Protein AF-A0A3R7DTC5-F1 (afdb_monomer)

Solvent-accessible surface area (backbone atoms only — not comparable to full-atom values): 69386 Å² total; per-residue (Å²): 139,79,88,81,91,85,79,89,81,90,86,86,85,87,88,83,91,89,84,90,90,90,86,90,80,89,80,86,81,85,81,76,82,82,76,81,86,62,95,72,78,66,79,70,75,67,64,86,75,53,85,58,70,93,51,91,35,49,44,54,34,34,12,51,50,66,61,60,55,79,61,38,68,46,103,84,70,36,45,32,44,89,49,87,47,45,91,65,42,74,73,43,44,58,36,17,32,43,38,46,56,29,37,50,45,61,59,90,62,45,85,27,28,28,76,92,40,60,33,28,39,44,34,43,42,37,35,37,39,23,61,40,30,59,63,45,42,90,86,43,53,39,36,23,44,37,40,38,40,35,47,31,38,22,36,62,86,79,72,36,78,41,64,26,38,47,70,60,18,32,42,75,50,74,27,18,63,46,92,97,50,68,16,52,53,22,44,52,69,62,75,85,32,42,77,45,65,73,54,64,71,38,34,34,33,35,61,40,44,36,31,82,48,55,83,82,33,28,32,31,68,7,34,39,26,41,34,45,33,36,26,23,42,67,71,23,47,41,55,56,54,40,33,33,42,28,34,54,44,77,46,69,43,93,88,80,68,49,67,27,39,35,33,37,38,27,29,28,30,28,80,59,65,48,83,70,39,84,44,54,37,17,49,39,76,78,70,48,82,69,40,32,70,38,60,22,19,28,33,82,83,63,50,33,26,74,60,74,36,78,94,70,60,17,32,40,35,35,25,34,73,53,59,58,88,94,61,80,30,41,29,39,34,40,35,38,55,50,38,39,46,40,72,53,30,22,38,12,31,48,38,35,21,32,26,18,35,24,28,26,83,85,65,75,77,80,89,33,13,47,24,42,36,35,43,32,38,35,33,64,42,35,55,33,95,53,82,49,69,44,66,33,57,57,87,53,72,87,34,37,31,53,25,51,34,71,70,39,69,56,76,48,54,68,54,45,63,38,65,33,30,33,36,62,36,55,40,74,84,80,86,73,88,81,93,64,80,87,59,71,90,77,78,80,91,87,73,95,89,69,91,86,82,88,79,86,80,86,63,71,71,78,54,89,55,55,72,72,52,64,72,61,71,68,66,83,98,57,99,71,61,85,62,50,68,54,49,64,76,51,69,75,71,90,77,90,81,86,82,56,70,75,67,26,51,44,72,73,39,72,44,66,62,37,25,40,71,49,72,54,65,53,60,43,25,52,32,30,37,48,63,27,79,36,71,51,72,54,94,88,44,67,54,39,58,52,54,70,41,77,36,65,37,45,39,32,27,33,55,36,35,33,41,26,30,36,54,60,72,63,90,76,59,94,66,84,88,67,74,93,58,26,58,29,39,42,34,39,48,35,27,13,66,74,19,55,90,66,38,76,65,87,51,97,55,25,59,30,35,34,40,44,39,62,50,74,37,61,36,102,84,71,81,47,76,71,44,20,66,53,68,33,64,51,28,63,50,93,76,97,62,63,29,31,38,56,28,30,16,58,54,65,44,60,41,73,89,40,55,48,92,44,53,30,40,64,48,94,49,83,50,47,91,58,33,76,45,34,44,60,36,18,32,43,36,49,48,27,36,48,53,56,68,85,85,45,91,81,78,70,55,83,53,83,99,69,70,63,48,69,29,38,39,36,42,44,36,39,34,37,31,56,35,40,26,54,79,42,93,85,49,56,39,40,23,44,38,38,35,44,33,48,31,35,19,31,63,87,82,62,40,78,36,68,40,43,47,72,63,36,66,48,78,53,61,31,25,58,53,92,85,51,63,81,80,56,57,15,48,57,20,46,58,64,96,43,55,47,56,78,53,77,44,40,36,30,32,63,37,47,37,28,81,49,74,65,43,23,31,34,26,71,12,37,39,24,44,32,44,46,28,43,31,43,64,70,36,49,44,58,54,51,38,32,28,40,30,35,68,33,57,49,100,68,70,19,42,25,24,32,32,31,31,33,25,32,74,67,71,40,78,45,24,79,67,43,66,32,33,42,91,90,40,30,52,37,52,28,18,27,32,89,66,45,52,73,43,76,59,79,35,100,89,58,23,37,41,35,40,26,40,76,50,64,44,84,92,77,27,56,32,36,32,36,35,41,35,38,56,49,40,48,55,40,71,52,29,20,42,15,35,50,40,33,28,27,26,20,36,24,28,18,84,87,35,75,79,80,83,40,12,45,23,43,34,34,43,28,39,34,30,65,44,34,62,41,91,60,46,72,46,58,72,67,84,64,97,70,93,67,86,91,67,92,74,79,68,53,38,36,54,23,50,33,70,71,40,63,57,70,48,50,62,53,47,60,35,74,34,29,35,33,58,33,51,39,78,78,70,98,80,68,56,72,79,77,31,52,46,77,74,40,68,48,61,60,36,29,37,73,49,72,49,70,48,68,38,24,56,34,29,43,54,66,34,78,38,69,51,79,53,90,91,55,81,74,48,70,44,71,41,69,44,53,43,46,28,36,61,37,35,33,38,29,33,36,55,70,43,52,68,89,49,45,36,81,91,77,75,42,67,77,49,98,72,65,66,32,30,39,37,33,39,51,34,31,11,64,73,10,61,98,62,29,66,46,41,25,81,85,82,70,37,15,38,32,39,33,60,45,47,35,74,50,47,65,33,64,42,26,26,65,59,92,62,76,80,72,74,74,91,72,69,57,34,47,47,45,76,50,63,39,74,79,65,79,38,57,37,65,49,72,38,37,42,37,39,37,42,49,64,95,65,67,48,24,51,30,39,40,36,61,65,78,82,63,84,63,48,75,49,72,33,73,47,73,87,36,73,43,68,57,73,49,65,53,43,62,51,45,77,36,49,30,44,36,37,33,26,32,90,88,67,42,63,14,60,41,79,49,76,46,39,26,78,29,70,50,85,78,87,59,80,66,103,56,96,89,66,85,108

Radius of gyration: 41.51 Å; Cα contacts (8 Å, |Δi|>4): 3197; chains: 1; bounding box: 117×91×144 Å

Structure (mmCIF, N/CA/C/O backbone):
data_AF-A0A3R7DTC5-F1
#
_entry.id   AF-A0A3R7DTC5-F1
#
loop_
_atom_site.group_PDB
_atom_site.id
_atom_site.type_symbol
_atom_site.label_atom_id
_atom_site.label_alt_id
_atom_site.label_comp_id
_atom_site.label_asym_id
_atom_site.label_entity_id
_atom_site.label_seq_id
_atom_site.pdbx_PDB_ins_code
_atom_site.Cartn_x
_atom_site.Cartn_y
_atom_site.Cartn_z
_atom_site.occupancy
_atom_site.B_iso_or_equiv
_atom_site.auth_seq_id
_atom_site.auth_comp_id
_atom_site.auth_asym_id
_atom_site.auth_atom_id
_atom_site.pdbx_PDB_model_num
ATOM 1 N N . MET A 1 1 ? 25.782 -0.969 51.404 1.00 29.77 1 MET A N 1
ATOM 2 C CA . MET A 1 1 ? 27.247 -1.085 51.603 1.00 29.77 1 MET A CA 1
ATOM 3 C C . MET A 1 1 ? 27.477 -1.418 53.077 1.00 29.77 1 MET A C 1
ATOM 5 O O . MET A 1 1 ? 26.954 -0.683 53.897 1.00 29.77 1 MET A O 1
ATOM 9 N N . ASN A 1 2 ? 28.115 -2.518 53.499 1.00 29.94 2 ASN A N 1
ATOM 10 C CA . ASN A 1 2 ? 29.012 -3.443 52.787 1.00 29.94 2 ASN A CA 1
ATOM 11 C C . ASN A 1 2 ? 28.912 -4.900 53.284 1.00 29.94 2 ASN A C 1
ATOM 13 O O . ASN A 1 2 ? 28.734 -5.113 54.476 1.00 29.94 2 ASN A O 1
ATOM 17 N N . ASN A 1 3 ? 29.208 -5.846 52.375 1.00 30.02 3 ASN A N 1
ATOM 18 C CA . ASN A 1 3 ? 29.629 -7.246 52.596 1.00 30.02 3 ASN A CA 1
ATOM 19 C C . ASN A 1 3 ? 28.631 -8.176 53.339 1.00 30.02 3 ASN A C 1
ATOM 21 O O . ASN A 1 3 ? 28.169 -7.879 54.428 1.00 30.02 3 ASN A O 1
ATOM 25 N N . ARG A 1 4 ? 28.331 -9.390 52.856 1.00 26.34 4 ARG A N 1
ATOM 26 C CA . ARG A 1 4 ? 29.277 -10.432 52.407 1.00 26.34 4 ARG A CA 1
ATOM 27 C C . ARG A 1 4 ? 28.646 -11.432 51.425 1.00 26.34 4 ARG A C 1
ATOM 29 O O . ARG A 1 4 ? 27.479 -11.777 51.562 1.00 26.34 4 ARG A O 1
ATOM 36 N N . LYS A 1 5 ? 29.477 -12.007 50.546 1.00 28.62 5 LYS A N 1
ATOM 37 C CA . LYS A 1 5 ? 29.249 -13.351 49.981 1.00 28.62 5 LYS A CA 1
ATOM 38 C C . LYS A 1 5 ? 29.572 -14.410 51.047 1.00 28.62 5 LYS A C 1
ATOM 40 O O . LYS A 1 5 ? 30.544 -14.247 51.784 1.00 28.62 5 LYS A O 1
ATOM 45 N N . GLY A 1 6 ? 28.809 -15.499 51.091 1.00 25.34 6 GLY A N 1
ATOM 46 C CA . GLY A 1 6 ? 29.070 -16.678 51.924 1.00 25.34 6 GLY A CA 1
ATOM 47 C C . GLY A 1 6 ? 28.257 -17.857 51.394 1.00 25.34 6 GLY A C 1
ATOM 48 O O . GLY A 1 6 ? 27.047 -17.734 51.245 1.00 25.34 6 GLY A O 1
ATOM 49 N N . ILE A 1 7 ? 28.926 -18.950 51.033 1.00 26.97 7 ILE A N 1
ATOM 50 C CA . ILE A 1 7 ? 28.382 -20.045 50.217 1.00 26.97 7 ILE A CA 1
ATOM 51 C C . ILE A 1 7 ? 28.551 -21.387 50.954 1.00 26.97 7 ILE A C 1
ATOM 53 O O . ILE A 1 7 ? 29.607 -21.621 51.534 1.00 26.97 7 ILE A O 1
ATOM 57 N N . ILE A 1 8 ? 27.532 -22.254 50.833 1.00 25.61 8 ILE A N 1
ATOM 58 C CA . ILE A 1 8 ? 27.492 -23.706 51.145 1.00 25.61 8 ILE A CA 1
ATOM 59 C C . ILE A 1 8 ? 27.592 -24.144 52.624 1.00 25.61 8 ILE A C 1
ATOM 61 O O . ILE A 1 8 ? 28.495 -23.761 53.359 1.00 25.61 8 ILE A O 1
ATOM 65 N N . GLY A 1 9 ? 26.716 -25.092 53.001 1.00 22.59 9 GLY A N 1
ATOM 66 C CA . GLY A 1 9 ? 26.954 -26.022 54.117 1.00 22.59 9 GLY A CA 1
ATOM 67 C C . GLY A 1 9 ? 25.692 -26.620 54.760 1.00 22.59 9 GLY A C 1
ATOM 68 O O . GLY A 1 9 ? 25.194 -26.072 55.735 1.00 22.59 9 GLY A O 1
ATOM 69 N N . LEU A 1 10 ? 25.196 -27.759 54.253 1.00 26.41 10 LEU A N 1
ATOM 70 C CA . LEU A 1 10 ? 24.155 -28.580 54.909 1.00 26.41 10 LEU A CA 1
ATOM 71 C C . LEU A 1 10 ? 24.571 -29.024 56.329 1.00 26.41 10 LEU A C 1
ATOM 73 O O . LEU A 1 10 ? 25.749 -29.308 56.541 1.00 26.41 10 LEU A O 1
ATOM 77 N N . THR A 1 11 ? 23.602 -29.271 57.230 1.00 22.86 11 THR A N 1
ATOM 78 C CA . THR A 1 11 ? 23.302 -30.622 57.794 1.00 22.86 11 THR A CA 1
ATOM 79 C C . THR A 1 11 ? 22.062 -30.618 58.719 1.00 22.86 11 THR A C 1
ATOM 81 O O . THR A 1 11 ? 21.687 -29.605 59.299 1.00 22.86 11 THR A O 1
ATOM 84 N N . LEU A 1 12 ? 21.413 -31.785 58.791 1.00 24.28 12 LEU A N 1
ATOM 85 C CA . LEU A 1 12 ? 20.162 -32.163 59.462 1.00 24.28 12 LEU A CA 1
ATOM 86 C C . LEU A 1 12 ? 20.147 -32.196 61.019 1.00 24.28 12 LEU A C 1
ATOM 88 O O . LEU A 1 12 ? 21.076 -32.701 61.640 1.00 24.28 12 LEU A O 1
ATOM 92 N N . ALA A 1 13 ? 18.944 -31.917 61.557 1.00 24.56 13 ALA A N 1
ATOM 93 C CA . ALA A 1 13 ? 18.177 -32.697 62.563 1.00 24.56 13 ALA A CA 1
ATOM 94 C C . ALA A 1 13 ? 18.458 -32.643 64.094 1.00 24.56 13 ALA A C 1
ATOM 96 O O . ALA A 1 13 ? 19.465 -32.135 64.570 1.00 24.56 13 ALA A O 1
ATOM 97 N N . VAL A 1 14 ? 17.492 -33.266 64.813 1.00 24.56 14 VAL A N 1
ATOM 98 C CA . VAL A 1 14 ? 17.327 -33.546 66.269 1.00 24.56 14 VAL A CA 1
ATOM 99 C C . VAL A 1 14 ? 17.030 -32.284 67.132 1.00 24.56 14 VAL A C 1
ATOM 101 O O . VAL A 1 14 ? 17.621 -31.241 66.904 1.00 24.56 14 VAL A O 1
ATOM 104 N N . ILE A 1 15 ? 16.086 -32.226 68.096 1.00 22.00 15 ILE A N 1
ATOM 105 C CA . ILE A 1 15 ? 15.456 -33.231 68.989 1.00 22.00 15 ILE A CA 1
ATOM 106 C C . ILE A 1 15 ? 13.935 -32.987 69.192 1.00 22.00 15 ILE A C 1
ATOM 108 O O . ILE A 1 15 ? 13.473 -31.850 69.206 1.00 22.00 15 ILE A O 1
ATOM 112 N N . MET A 1 16 ? 13.175 -34.072 69.412 1.00 21.94 16 MET A N 1
ATOM 113 C CA . MET A 1 16 ? 11.752 -34.111 69.816 1.00 21.94 16 MET A CA 1
ATOM 114 C C . MET A 1 16 ? 11.590 -34.665 71.260 1.00 21.94 16 MET A C 1
ATOM 116 O O . MET A 1 16 ? 12.571 -35.131 71.831 1.00 21.94 16 MET A O 1
ATOM 120 N N . VAL A 1 17 ? 10.337 -34.765 71.753 1.00 24.42 17 VAL A N 1
ATOM 121 C CA . VAL A 1 17 ? 9.848 -35.550 72.932 1.00 24.42 17 VAL A CA 1
ATOM 122 C C . VAL A 1 17 ? 9.846 -34.828 74.303 1.00 24.42 17 VAL A C 1
ATOM 124 O O . VAL A 1 17 ? 10.855 -34.250 74.681 1.00 24.42 17 VAL A O 1
ATOM 127 N N . ALA A 1 18 ? 8.812 -34.902 75.170 1.00 23.91 18 ALA A N 1
ATOM 128 C CA . ALA A 1 18 ? 7.343 -35.100 75.035 1.00 23.91 18 ALA A CA 1
ATOM 129 C C . ALA A 1 18 ? 6.636 -34.955 76.415 1.00 23.91 18 ALA A C 1
ATOM 131 O O . ALA A 1 18 ? 7.270 -35.217 77.436 1.00 23.91 18 ALA A O 1
ATOM 132 N N . SER A 1 19 ? 5.323 -34.638 76.428 1.00 23.09 19 SER A N 1
ATOM 133 C CA . SER A 1 19 ? 4.218 -35.149 77.307 1.00 23.09 19 SER A CA 1
ATOM 134 C C . SER A 1 19 ? 3.005 -34.179 77.213 1.00 23.09 19 SER A C 1
ATOM 136 O O . SER A 1 19 ? 3.217 -33.000 77.466 1.00 23.09 19 SER A O 1
ATOM 138 N N . VAL A 1 20 ? 1.772 -34.474 76.738 1.00 25.52 20 VAL A N 1
ATOM 139 C CA . VAL A 1 20 ? 0.802 -35.598 76.943 1.00 25.52 20 VAL A CA 1
ATOM 140 C C . VAL A 1 20 ? 0.059 -35.454 78.295 1.00 25.52 20 VAL A C 1
ATOM 142 O O . VAL A 1 20 ? 0.741 -35.293 79.297 1.00 25.52 20 VAL A O 1
ATOM 145 N N . PHE A 1 21 ? -1.280 -35.474 78.476 1.00 24.72 21 PHE A N 1
ATOM 146 C CA . PHE A 1 21 ? -2.517 -35.701 77.667 1.00 24.72 21 PHE A CA 1
ATOM 147 C C . PHE A 1 21 ? -3.509 -34.491 77.812 1.00 24.72 21 PHE A C 1
ATOM 149 O O . PHE A 1 21 ? -3.161 -33.517 78.470 1.00 24.72 21 PHE A O 1
ATOM 156 N N . ALA A 1 22 ? -4.809 -34.538 77.446 1.00 23.66 22 ALA A N 1
ATOM 157 C CA . ALA A 1 22 ? -5.471 -34.656 76.123 1.00 23.66 22 ALA A CA 1
ATOM 158 C C . ALA A 1 22 ? -7.030 -34.618 76.267 1.00 23.66 22 ALA A C 1
ATOM 160 O O . ALA A 1 22 ? -7.566 -35.310 77.128 1.00 23.66 22 ALA A O 1
ATOM 161 N N . VAL A 1 23 ? -7.765 -33.884 75.407 1.00 24.12 23 VAL A N 1
ATOM 162 C CA . VAL A 1 23 ? -9.245 -33.947 75.207 1.00 24.12 23 VAL A CA 1
ATOM 163 C C . VAL A 1 23 ? -9.550 -33.706 73.715 1.00 24.12 23 VAL A C 1
ATOM 165 O O . VAL A 1 23 ? -8.891 -32.875 73.096 1.00 24.12 23 VAL A O 1
ATOM 168 N N . LEU A 1 24 ? -10.514 -34.429 73.129 1.00 31.69 24 LEU A N 1
ATOM 169 C CA . LEU A 1 24 ? -10.845 -34.388 71.691 1.00 31.69 24 LEU A CA 1
ATOM 170 C C . LEU A 1 24 ? -11.918 -33.341 71.337 1.00 31.69 24 LEU A C 1
ATOM 172 O O . LEU A 1 24 ? -12.990 -33.339 71.942 1.00 31.69 24 LEU A O 1
ATOM 176 N N . PRO A 1 25 ? -11.677 -32.545 70.281 1.00 25.00 25 PRO A N 1
ATOM 177 C CA . PRO A 1 25 ? -12.705 -32.247 69.280 1.00 25.00 25 PRO A CA 1
ATOM 178 C C . PRO A 1 25 ? -12.202 -32.423 67.827 1.00 25.00 25 PRO A C 1
ATOM 180 O O . PRO A 1 25 ? -11.003 -32.423 67.555 1.00 25.00 25 PRO A O 1
ATOM 183 N N . LEU A 1 26 ? -13.139 -32.572 66.886 1.00 24.55 26 LEU A N 1
ATOM 184 C CA . LEU A 1 26 ? -12.884 -32.702 65.441 1.00 24.55 26 LEU A CA 1
ATOM 185 C C . LEU A 1 26 ? -12.455 -31.350 64.824 1.00 24.55 26 LEU A C 1
ATOM 187 O O . LEU A 1 26 ? -13.124 -30.351 65.100 1.00 24.55 26 LEU A O 1
ATOM 191 N N . PRO A 1 27 ? -11.406 -31.282 63.978 1.00 27.64 27 PRO A N 1
ATOM 192 C CA . PRO A 1 27 ? -10.972 -30.028 63.369 1.00 27.64 27 PRO A CA 1
ATOM 193 C C . PRO A 1 27 ? -11.570 -29.782 61.975 1.00 27.64 27 PRO A C 1
ATOM 195 O O . PRO A 1 27 ? -11.551 -30.641 61.095 1.00 27.64 27 PRO A O 1
ATOM 198 N N . VAL A 1 28 ? -12.007 -28.541 61.767 1.00 29.03 28 VAL A N 1
ATOM 199 C CA . VAL A 1 28 ? -12.174 -27.909 60.450 1.00 29.03 28 VAL A CA 1
ATOM 200 C C . VAL A 1 28 ? -10.802 -27.824 59.769 1.00 29.03 28 VAL A C 1
ATOM 202 O O . VAL A 1 28 ? -9.833 -27.404 60.403 1.00 29.03 28 VAL A O 1
ATOM 205 N N . VAL A 1 29 ? -10.714 -28.171 58.483 1.00 26.23 29 VAL A N 1
ATOM 206 C CA . VAL A 1 29 ? -9.501 -27.971 57.674 1.00 26.23 29 VAL A CA 1
ATOM 207 C C . VAL A 1 29 ? -9.735 -26.815 56.709 1.00 26.23 29 VAL A C 1
ATOM 209 O O . VAL A 1 29 ? -10.410 -26.973 55.697 1.00 26.23 29 VAL A O 1
ATOM 212 N N . ALA A 1 30 ? -9.149 -25.657 57.010 1.00 26.77 30 ALA A N 1
ATOM 213 C CA . ALA A 1 30 ? -8.946 -24.617 56.010 1.00 26.77 30 ALA A CA 1
ATOM 214 C C . ALA A 1 30 ? -7.768 -25.037 55.117 1.00 26.77 30 ALA A C 1
ATOM 216 O O . ALA A 1 30 ? -6.650 -25.206 55.612 1.00 26.77 30 ALA A O 1
ATOM 217 N N . GLN A 1 31 ? -8.009 -25.242 53.821 1.00 24.45 31 GLN A N 1
ATOM 218 C CA . GLN A 1 31 ? -6.931 -25.521 52.874 1.00 24.45 31 GLN A CA 1
ATOM 219 C C . GLN A 1 31 ? -6.176 -24.241 52.493 1.00 24.45 31 GLN A C 1
ATOM 221 O O . GLN A 1 31 ? -6.729 -23.149 52.386 1.00 24.45 31 GLN A O 1
ATOM 226 N N . LYS A 1 32 ? -4.865 -24.418 52.325 1.00 23.75 32 LYS A N 1
ATOM 227 C CA . LYS A 1 32 ? -3.890 -23.430 51.855 1.00 23.75 32 LYS A CA 1
ATOM 228 C C . LYS A 1 32 ? -4.249 -22.971 50.425 1.00 23.75 32 LYS A C 1
ATOM 230 O O . LYS A 1 32 ? -4.697 -23.822 49.657 1.00 23.75 32 LYS A O 1
ATOM 235 N N . PRO A 1 33 ? -4.003 -21.703 50.031 1.00 25.16 33 PRO A N 1
ATOM 236 C CA . PRO A 1 33 ? -4.143 -21.293 48.632 1.00 25.16 33 PRO A CA 1
ATOM 237 C C . PRO A 1 33 ? -3.289 -22.189 47.708 1.00 25.16 33 PRO A C 1
ATOM 239 O O . PRO A 1 33 ? -2.171 -22.553 48.109 1.00 25.16 33 PRO A O 1
ATOM 242 N N . PRO A 1 34 ? -3.787 -22.564 46.511 1.00 26.28 34 PRO A N 1
ATOM 243 C CA . PRO A 1 34 ? -3.056 -23.427 45.587 1.00 26.28 34 PRO A CA 1
ATOM 244 C C . PRO A 1 34 ? -1.714 -22.821 45.164 1.00 26.28 34 PRO A C 1
ATOM 246 O O . PRO A 1 34 ? -1.538 -21.604 45.127 1.00 26.28 34 PRO A O 1
ATOM 249 N N . SER A 1 35 ? -0.752 -23.687 44.860 1.00 25.30 35 SER A N 1
ATOM 250 C CA . SER A 1 35 ? 0.515 -23.300 44.239 1.00 25.30 35 SER A CA 1
ATOM 251 C C . SER A 1 35 ? 0.327 -22.947 42.766 1.00 25.30 35 SER A C 1
ATOM 253 O O . SER A 1 35 ? -0.519 -23.534 42.098 1.00 25.30 35 SER A O 1
ATOM 255 N N . THR A 1 36 ? 1.170 -22.043 42.264 1.00 25.64 36 THR A N 1
ATOM 256 C CA . THR A 1 36 ? 1.347 -21.768 40.832 1.00 25.64 36 THR A CA 1
ATOM 257 C C . THR A 1 36 ? 1.546 -23.078 40.054 1.00 25.64 36 THR A C 1
ATOM 259 O O . THR A 1 36 ? 2.303 -23.924 40.550 1.00 25.64 36 THR A O 1
ATOM 262 N N . PRO A 1 37 ? 0.920 -23.261 38.874 1.00 27.53 37 PRO A N 1
ATOM 263 C CA . PRO A 1 37 ? 1.132 -24.451 38.056 1.00 27.53 37 PRO A CA 1
ATOM 264 C C . PRO A 1 37 ? 2.605 -24.644 37.691 1.00 27.53 37 PRO A C 1
ATOM 266 O O . PRO A 1 37 ? 3.348 -23.678 37.501 1.00 27.53 37 PRO A O 1
ATOM 269 N N . THR A 1 38 ? 3.019 -25.904 37.580 1.00 26.78 38 THR A N 1
ATOM 270 C CA . THR A 1 38 ? 4.309 -26.283 36.991 1.00 26.78 38 THR A CA 1
ATOM 271 C C . THR A 1 38 ? 4.095 -26.876 35.604 1.00 26.78 38 THR A C 1
ATOM 273 O O . THR A 1 38 ? 3.051 -27.452 35.325 1.00 26.78 38 THR A O 1
ATOM 276 N N . GLU A 1 39 ? 5.131 -26.766 34.775 1.00 29.66 39 GLU A N 1
ATOM 277 C CA . GLU A 1 39 ? 5.267 -27.075 33.336 1.00 29.66 39 GLU A CA 1
ATOM 278 C C . GLU A 1 39 ? 4.814 -28.482 32.851 1.00 29.66 39 GLU A C 1
ATOM 280 O O . GLU A 1 39 ? 5.056 -28.844 31.706 1.00 29.66 39 GLU A O 1
ATOM 285 N N . GLY A 1 40 ? 4.193 -29.304 33.705 1.00 27.72 40 GLY A N 1
ATOM 286 C CA . GLY A 1 40 ? 3.746 -30.668 33.399 1.00 27.72 40 GLY A CA 1
ATOM 287 C C . GLY A 1 40 ? 2.230 -30.887 33.332 1.00 27.72 40 GLY A C 1
ATOM 288 O O . GLY A 1 40 ? 1.826 -31.974 32.921 1.00 27.72 40 GLY A O 1
ATOM 289 N N . ASP A 1 41 ? 1.401 -29.912 33.729 1.00 28.59 41 ASP A N 1
ATOM 290 C CA . ASP A 1 41 ? -0.066 -30.080 33.750 1.00 28.59 41 ASP A CA 1
ATOM 291 C C . ASP A 1 41 ? -0.735 -29.760 32.394 1.00 28.59 41 ASP A C 1
ATOM 293 O O . ASP A 1 41 ? -1.775 -30.337 32.075 1.00 28.59 41 ASP A O 1
ATOM 297 N N . ASN A 1 42 ? -0.086 -28.964 31.533 1.00 30.39 42 ASN A N 1
ATOM 298 C CA . ASN A 1 42 ? -0.416 -28.906 30.107 1.00 30.39 42 ASN A CA 1
ATOM 299 C C . ASN A 1 42 ? 0.359 -30.013 29.378 1.00 30.39 42 ASN A C 1
ATOM 301 O O . ASN A 1 42 ? 1.569 -29.900 29.170 1.00 30.39 42 ASN A O 1
ATOM 305 N N . GLN A 1 43 ? -0.328 -31.079 28.947 1.00 27.47 43 GLN A N 1
ATOM 306 C CA . GLN A 1 43 ? 0.253 -32.017 27.981 1.00 27.47 43 GLN A CA 1
ATOM 307 C C . GLN A 1 43 ? 0.380 -31.329 26.622 1.00 27.47 43 GLN A C 1
ATOM 309 O O . GLN A 1 43 ? -0.516 -31.410 25.783 1.00 27.47 43 GLN A O 1
ATOM 314 N N . LEU A 1 44 ? 1.526 -30.674 26.427 1.00 27.84 44 LEU A N 1
ATOM 315 C CA . LEU A 1 44 ? 1.978 -30.132 25.153 1.00 27.84 44 LEU A CA 1
ATOM 316 C C . LEU A 1 44 ? 1.705 -31.137 24.030 1.00 27.84 44 LEU A C 1
ATOM 318 O O . LEU A 1 44 ? 2.249 -32.249 24.020 1.00 27.84 44 LEU A O 1
ATOM 322 N N . ILE A 1 45 ? 0.902 -30.715 23.049 1.00 32.00 45 ILE A N 1
ATOM 323 C CA . ILE A 1 45 ? 0.872 -31.365 21.741 1.00 32.00 45 ILE A CA 1
ATOM 324 C C . ILE A 1 45 ? 2.320 -31.409 21.253 1.00 32.00 45 ILE A C 1
ATOM 326 O O . ILE A 1 45 ? 3.055 -30.427 21.341 1.00 32.00 45 ILE A O 1
ATOM 330 N N . ASN A 1 46 ? 2.757 -32.589 20.822 1.00 25.88 46 ASN A N 1
ATOM 331 C CA . ASN A 1 46 ? 4.170 -32.912 20.688 1.00 25.88 46 ASN A CA 1
ATOM 332 C C . ASN A 1 46 ? 4.844 -32.031 19.612 1.00 25.88 46 ASN A C 1
ATOM 334 O O . ASN A 1 46 ? 4.825 -32.366 18.427 1.00 25.88 46 ASN A O 1
ATOM 338 N N . ALA A 1 47 ? 5.462 -30.919 20.031 1.00 31.42 47 ALA A N 1
ATOM 339 C CA . ALA A 1 47 ? 6.067 -29.905 19.154 1.00 31.42 47 ALA A CA 1
ATOM 340 C C . ALA A 1 47 ? 7.154 -30.470 18.216 1.00 31.42 47 ALA A C 1
ATOM 342 O O . ALA A 1 47 ? 7.476 -29.878 17.190 1.00 31.42 47 ALA A O 1
ATOM 343 N N . SER A 1 48 ? 7.664 -31.668 18.520 1.00 30.38 48 SER A N 1
ATOM 344 C CA . SER A 1 48 ? 8.565 -32.441 17.659 1.00 30.38 48 SER A CA 1
ATOM 345 C C . SER A 1 48 ? 7.978 -32.846 16.294 1.00 30.38 48 SER A C 1
ATOM 347 O O . SER A 1 48 ? 8.738 -33.273 15.429 1.00 30.38 48 SER A O 1
ATOM 349 N N . ILE A 1 49 ? 6.664 -32.697 16.069 1.00 33.62 49 ILE A N 1
ATOM 350 C CA . ILE A 1 49 ? 6.006 -32.955 14.772 1.00 33.62 49 ILE A CA 1
ATOM 351 C C . ILE A 1 49 ? 5.932 -31.685 13.889 1.00 33.62 49 ILE A C 1
ATOM 353 O O . ILE A 1 49 ? 5.724 -31.796 12.685 1.00 33.62 49 ILE A O 1
ATOM 357 N N . LEU A 1 50 ? 6.174 -30.488 14.443 1.00 36.75 50 LEU A N 1
ATOM 358 C CA . LEU A 1 50 ? 6.079 -29.194 13.742 1.00 36.75 50 LEU A CA 1
ATOM 359 C C . LEU A 1 50 ? 7.443 -28.494 13.568 1.00 36.75 50 LEU A C 1
ATOM 361 O O . LEU A 1 50 ? 7.525 -27.270 13.550 1.00 36.75 50 LEU A O 1
ATOM 365 N N . SER A 1 51 ? 8.535 -29.249 13.381 1.00 33.16 51 SER A N 1
ATOM 366 C CA . SER A 1 51 ? 9.878 -28.676 13.136 1.00 33.16 51 SER A CA 1
ATOM 367 C C . SER A 1 51 ? 10.020 -27.912 11.805 1.00 33.16 51 SER A C 1
ATOM 369 O O . SER A 1 51 ? 11.058 -27.309 11.538 1.00 33.16 51 SER A O 1
ATOM 371 N N . LYS A 1 52 ? 8.983 -27.952 10.968 1.00 36.53 52 LYS A N 1
ATOM 372 C CA . LYS A 1 52 ? 8.602 -26.933 9.985 1.00 36.53 52 LYS A CA 1
ATOM 373 C C . LYS A 1 52 ? 7.084 -27.080 9.797 1.00 36.53 52 LYS A C 1
ATOM 375 O O . LYS A 1 52 ? 6.635 -28.229 9.724 1.00 36.53 52 LYS A O 1
ATOM 380 N N . PRO A 1 53 ? 6.280 -26.006 9.719 1.00 39.47 53 PRO A N 1
ATOM 381 C CA . PRO A 1 53 ? 4.918 -26.146 9.218 1.00 39.47 53 PRO A CA 1
ATOM 382 C C . PRO A 1 53 ? 4.946 -26.767 7.805 1.00 39.47 53 PRO A C 1
ATOM 384 O O . PRO A 1 53 ? 5.861 -26.469 7.035 1.00 39.47 53 PRO A O 1
ATOM 387 N N . PRO A 1 54 ? 3.969 -27.619 7.437 1.00 40.47 54 PRO A N 1
ATOM 388 C CA . PRO A 1 54 ? 3.807 -28.086 6.056 1.00 40.47 54 PRO A CA 1
ATOM 389 C C . PRO A 1 54 ? 3.291 -26.980 5.116 1.00 40.47 54 PRO A C 1
ATOM 391 O O . PRO A 1 54 ? 3.207 -27.191 3.911 1.00 40.47 54 PRO A O 1
ATOM 394 N N . TYR A 1 55 ? 2.933 -25.821 5.672 1.00 49.69 55 TYR A N 1
ATOM 395 C CA . TYR A 1 55 ? 2.472 -24.631 4.969 1.00 49.69 55 TYR A CA 1
ATOM 396 C C . TYR A 1 55 ? 3.681 -23.891 4.380 1.00 49.69 55 TYR A C 1
ATOM 398 O O . TYR A 1 55 ? 4.571 -23.474 5.122 1.00 49.69 55 TYR A O 1
ATOM 406 N N . GLY A 1 56 ? 3.730 -23.772 3.051 1.00 50.88 56 GLY A N 1
ATOM 407 C CA . GLY A 1 56 ? 4.826 -23.104 2.337 1.00 50.88 56 GLY A CA 1
ATOM 408 C C . GLY A 1 56 ? 4.782 -21.574 2.397 1.00 50.88 56 GLY A C 1
ATOM 409 O O . GLY A 1 56 ? 5.790 -20.941 2.105 1.00 50.88 56 GLY A O 1
ATOM 410 N N . VAL A 1 57 ? 3.642 -20.999 2.797 1.00 60.56 57 VAL A N 1
ATOM 411 C CA . VAL A 1 57 ? 3.334 -19.565 2.691 1.00 60.56 57 VAL A CA 1
ATOM 412 C C . VAL A 1 57 ? 2.821 -19.020 4.023 1.00 60.56 57 VAL A C 1
ATOM 414 O O . VAL A 1 57 ? 2.119 -19.715 4.766 1.00 60.56 57 VAL A O 1
ATOM 417 N N . THR A 1 58 ? 3.154 -17.765 4.315 1.00 72.56 58 THR A N 1
ATOM 418 C CA . THR A 1 58 ? 2.745 -17.037 5.520 1.00 72.56 58 THR A CA 1
ATOM 419 C C . THR A 1 58 ? 2.254 -15.633 5.174 1.00 72.56 58 THR A C 1
ATOM 421 O O . THR A 1 58 ? 2.819 -14.977 4.304 1.00 72.56 58 THR A O 1
ATOM 424 N N . LEU A 1 59 ? 1.213 -15.161 5.867 1.00 79.81 59 LEU A N 1
ATOM 425 C CA . LEU A 1 59 ? 0.580 -13.859 5.632 1.00 79.81 59 LEU A CA 1
ATOM 426 C C . LEU A 1 59 ? 0.673 -12.970 6.877 1.00 79.81 59 LEU A C 1
ATOM 428 O O . LEU A 1 59 ? 0.287 -13.390 7.971 1.00 79.81 59 LEU A O 1
ATOM 432 N N . ARG A 1 60 ? 1.134 -11.724 6.724 1.00 83.50 60 ARG A N 1
ATOM 433 C CA . ARG A 1 60 ? 1.137 -10.730 7.810 1.00 83.50 60 ARG A CA 1
ATOM 434 C C . ARG A 1 60 ? -0.172 -9.947 7.865 1.00 83.50 60 ARG A C 1
ATOM 436 O O . ARG A 1 60 ? -0.616 -9.408 6.861 1.00 83.50 60 ARG A O 1
ATOM 443 N N . VAL A 1 61 ? -0.738 -9.826 9.064 1.00 87.62 61 VAL A N 1
ATOM 444 C CA . VAL A 1 61 ? -1.901 -8.977 9.368 1.00 87.62 61 VAL A CA 1
ATOM 445 C C . VAL A 1 61 ? -1.460 -7.902 10.360 1.00 87.62 61 VAL A C 1
ATOM 447 O O . VAL A 1 61 ? -1.002 -8.227 11.464 1.00 87.62 61 VAL A O 1
ATOM 450 N N . TYR A 1 62 ? -1.564 -6.626 9.977 1.00 88.19 62 TYR A N 1
ATOM 451 C CA . TYR A 1 62 ? -1.051 -5.512 10.770 1.00 88.19 62 TYR A CA 1
ATOM 452 C C . TYR A 1 62 ? -2.109 -4.925 11.716 1.00 88.19 62 TYR A C 1
ATOM 454 O O . TYR A 1 62 ? -3.267 -4.689 11.368 1.00 88.19 62 TYR A O 1
ATOM 462 N N . GLY A 1 63 ? -1.677 -4.646 12.944 1.00 88.25 63 GLY A N 1
ATOM 463 C CA . GLY A 1 63 ? -2.499 -4.125 14.029 1.00 88.25 63 GLY A CA 1
ATOM 464 C C . GLY A 1 63 ? -1.878 -2.895 14.689 1.00 88.25 63 GLY A C 1
ATOM 465 O O . GLY A 1 63 ? -0.663 -2.685 14.681 1.00 88.25 63 GLY A O 1
ATOM 466 N N . GLU A 1 64 ? -2.724 -2.063 15.289 1.00 84.25 64 GLU A N 1
ATOM 467 C CA . GLU A 1 64 ? -2.315 -0.889 16.061 1.00 84.25 64 GLU A CA 1
ATOM 468 C C . GLU A 1 64 ? -3.234 -0.703 17.269 1.00 84.25 64 GLU A C 1
ATOM 470 O O . GLU A 1 64 ? -4.455 -0.638 17.117 1.00 84.25 64 GLU A O 1
ATOM 475 N N . ASP A 1 65 ? -2.628 -0.558 18.448 1.00 81.38 65 ASP A N 1
ATOM 476 C CA . ASP A 1 65 ? -3.295 -0.271 19.716 1.00 81.38 65 ASP A CA 1
ATOM 477 C C . ASP A 1 65 ? -4.497 -1.227 20.007 1.00 81.38 65 ASP A C 1
ATOM 479 O O . ASP A 1 65 ? -4.669 -2.290 19.394 1.00 81.38 65 ASP A O 1
ATOM 483 N N . ASP A 1 66 ? -5.362 -0.838 20.944 1.00 74.56 66 ASP A N 1
ATOM 484 C CA . ASP A 1 66 ? -6.646 -1.486 21.277 1.00 74.56 66 ASP A CA 1
ATOM 485 C C . ASP A 1 66 ? -7.816 -0.907 20.443 1.00 74.56 66 ASP A C 1
ATOM 487 O O . ASP A 1 66 ? -8.900 -0.602 20.939 1.00 74.56 66 ASP A O 1
ATOM 491 N N . LYS A 1 67 ? -7.564 -0.614 19.158 1.00 66.00 67 LYS A N 1
ATOM 492 C CA . LYS A 1 67 ? -8.570 -0.042 18.244 1.00 66.00 67 LYS A CA 1
ATOM 493 C C . LYS A 1 67 ? -9.416 -1.135 17.584 1.00 66.00 67 LYS A C 1
ATOM 495 O O . LYS A 1 67 ? -9.018 -1.664 16.549 1.00 66.00 67 LYS A O 1
ATOM 500 N N . GLY A 1 68 ? -10.578 -1.438 18.151 1.00 63.94 68 GLY A N 1
ATOM 501 C CA . GLY A 1 68 ? -11.567 -2.318 17.523 1.00 63.94 68 GLY A CA 1
ATOM 502 C C . GLY A 1 68 ? -12.285 -1.700 16.302 1.00 63.94 68 GLY A C 1
ATOM 503 O O . GLY A 1 68 ? -11.735 -0.845 15.597 1.00 63.94 68 GLY A O 1
ATOM 504 N N . PRO A 1 69 ? -13.531 -2.121 16.018 1.00 65.88 69 PRO A N 1
ATOM 505 C CA . PRO A 1 69 ? -14.322 -1.601 14.897 1.00 65.88 69 PRO A CA 1
ATOM 506 C C . PRO A 1 69 ? -14.701 -0.115 15.068 1.00 65.88 69 PRO A C 1
ATOM 508 O O . PRO A 1 69 ? -14.644 0.433 16.168 1.00 65.88 69 PRO A O 1
ATOM 511 N N . VAL A 1 70 ? -15.079 0.561 13.970 1.00 54.56 70 VAL A N 1
ATOM 512 C CA . VAL A 1 70 ? -15.135 2.046 13.893 1.00 54.56 70 VAL A CA 1
ATOM 513 C C . VAL A 1 70 ? -16.023 2.725 14.946 1.00 54.56 70 VAL A C 1
ATOM 515 O O . VAL A 1 70 ? -15.727 3.850 15.353 1.00 54.56 70 VAL A O 1
ATOM 518 N N . VAL A 1 71 ? -17.109 2.079 15.369 1.00 53.94 71 VAL A N 1
ATOM 519 C CA . VAL A 1 71 ? -18.094 2.606 16.323 1.00 53.94 71 VAL A CA 1
ATOM 520 C C . VAL A 1 71 ? -18.583 1.446 17.181 1.00 53.94 71 VAL A C 1
ATOM 522 O O . VAL A 1 71 ? -18.953 0.427 16.611 1.00 53.94 71 VAL A O 1
ATOM 525 N N . GLY A 1 72 ? -18.645 1.596 18.510 1.00 49.59 72 GLY A N 1
ATOM 526 C CA . GLY A 1 72 ? -19.380 0.624 19.333 1.00 49.59 72 GLY A CA 1
ATOM 527 C C . GLY A 1 72 ? -18.969 0.459 20.795 1.00 49.59 72 GLY A C 1
ATOM 528 O O . GLY A 1 72 ? -19.701 -0.204 21.518 1.00 49.59 72 GLY A O 1
ATOM 529 N N . TYR A 1 73 ? -17.848 1.026 21.258 1.00 55.41 73 TYR A N 1
ATOM 530 C CA . TYR A 1 73 ? -17.465 0.926 22.675 1.00 55.41 73 TYR A CA 1
ATOM 531 C C . TYR A 1 73 ? -18.367 1.795 23.563 1.00 55.41 73 TYR A C 1
ATOM 533 O O . TYR A 1 73 ? -18.350 3.026 23.474 1.00 55.41 73 TYR A O 1
ATOM 541 N N . ASP A 1 74 ? -19.129 1.155 24.448 1.00 49.53 74 ASP A N 1
ATOM 542 C CA . ASP A 1 74 ? -19.885 1.817 25.507 1.00 49.53 74 ASP A CA 1
ATOM 543 C C . ASP A 1 74 ? -18.946 2.389 26.604 1.00 49.53 74 ASP A C 1
ATOM 545 O O . ASP A 1 74 ? -17.753 2.067 26.654 1.00 49.53 74 ASP A O 1
ATOM 549 N N . PRO A 1 75 ? -19.452 3.213 27.544 1.00 36.53 75 PRO A N 1
ATOM 550 C CA . PRO A 1 75 ? -18.654 3.756 28.649 1.00 36.53 75 PRO A CA 1
ATOM 551 C C . PRO A 1 75 ? -18.060 2.721 29.628 1.00 36.53 75 PRO A C 1
ATOM 553 O O . PRO A 1 75 ? -17.369 3.118 30.568 1.00 36.53 75 PRO A O 1
ATOM 556 N N . LYS A 1 76 ? -18.342 1.423 29.455 1.00 46.09 76 LYS A N 1
ATOM 557 C CA . LYS A 1 76 ? -17.790 0.294 30.220 1.00 46.09 76 LYS A CA 1
ATOM 558 C C . LYS A 1 76 ? -16.823 -0.563 29.388 1.00 46.09 76 LYS A C 1
ATOM 560 O O . LYS A 1 76 ? -16.336 -1.569 29.899 1.00 46.09 76 LYS A O 1
ATOM 565 N N . GLY A 1 77 ? -16.547 -0.191 28.135 1.00 53.22 77 GLY A N 1
ATOM 566 C CA . GLY A 1 77 ? -15.690 -0.950 27.221 1.00 53.22 77 GLY A CA 1
ATOM 567 C C . GLY A 1 77 ? -16.373 -2.158 26.568 1.00 53.22 77 GLY A C 1
ATOM 568 O O . GLY A 1 77 ? -15.686 -3.057 26.089 1.00 53.22 77 GLY A O 1
ATOM 569 N N . GLN A 1 78 ? -17.707 -2.225 26.555 1.00 64.94 78 GLN A N 1
ATOM 570 C CA . GLN A 1 78 ? -18.452 -3.236 25.800 1.00 64.94 78 GLN A CA 1
ATOM 571 C C . GLN A 1 78 ? -18.623 -2.765 24.356 1.00 64.94 78 GLN A C 1
ATOM 573 O O . GLN A 1 78 ? -19.125 -1.671 24.123 1.00 64.94 78 GLN A O 1
ATOM 578 N N . PHE A 1 79 ? -18.197 -3.585 23.398 1.00 75.44 79 PHE A N 1
ATOM 579 C CA . PHE A 1 79 ? -18.312 -3.295 21.974 1.00 75.44 79 PHE A CA 1
ATOM 580 C C . PHE A 1 79 ? -19.601 -3.906 21.396 1.00 75.44 79 PHE A C 1
ATOM 582 O O . PHE A 1 79 ? -19.825 -5.105 21.569 1.00 75.44 79 PHE A O 1
ATOM 589 N N . VAL A 1 80 ? -20.428 -3.101 20.715 1.00 82.50 80 VAL A N 1
ATOM 590 C CA . VAL A 1 80 ? -21.644 -3.548 20.005 1.00 82.50 80 VAL A CA 1
ATOM 591 C C . VAL A 1 80 ? -21.746 -2.885 18.625 1.00 82.50 80 VAL A C 1
ATOM 593 O O . VAL A 1 80 ? -21.526 -1.680 18.503 1.00 82.50 80 VAL A O 1
ATOM 596 N N . TYR A 1 81 ? -22.104 -3.655 17.592 1.00 84.94 81 TYR A N 1
ATOM 597 C CA . TYR A 1 81 ? -22.303 -3.149 16.231 1.00 84.94 81 TYR A CA 1
ATOM 598 C C . TYR A 1 81 ? -23.583 -2.300 16.120 1.00 84.94 81 TYR A C 1
ATOM 600 O O . TYR A 1 81 ? -24.671 -2.796 16.430 1.00 84.94 81 TYR A O 1
ATOM 608 N N . PRO A 1 82 ? -23.504 -1.042 15.644 1.00 79.62 82 PRO A N 1
ATOM 609 C CA . PRO A 1 82 ? -24.674 -0.180 15.483 1.00 79.62 82 PRO A CA 1
ATOM 610 C C . PRO A 1 82 ? -25.515 -0.503 14.239 1.00 79.62 82 PRO A C 1
ATOM 612 O O . PRO A 1 82 ? -26.686 -0.124 14.201 1.00 79.62 82 PRO A O 1
ATOM 615 N N . ASN A 1 83 ? -24.945 -1.158 13.222 1.00 80.31 83 ASN A N 1
ATOM 616 C CA . ASN A 1 83 ? -25.639 -1.527 11.991 1.00 80.31 83 ASN A CA 1
ATOM 617 C C . ASN A 1 83 ? -25.560 -3.044 11.762 1.00 80.31 83 ASN A C 1
ATOM 619 O O . ASN A 1 83 ? -24.551 -3.697 12.021 1.00 80.31 83 ASN A O 1
ATOM 623 N N . TRP A 1 84 ? -26.653 -3.600 11.255 1.00 79.88 84 TRP A N 1
ATOM 624 C CA . TRP A 1 84 ? -26.832 -5.016 10.961 1.00 79.88 84 TRP A CA 1
ATOM 625 C C . TRP A 1 84 ? -25.937 -5.522 9.809 1.00 79.88 84 TRP A C 1
ATOM 627 O O . TRP A 1 84 ? -25.691 -6.721 9.709 1.00 79.88 84 TRP A O 1
ATOM 637 N N . ARG A 1 85 ? -25.389 -4.627 8.965 1.00 78.69 85 ARG A N 1
ATOM 638 C CA . ARG A 1 85 ? -24.363 -4.981 7.956 1.00 78.69 85 ARG A CA 1
ATOM 639 C C . ARG A 1 85 ? -22.967 -5.178 8.543 1.00 78.69 85 ARG A C 1
ATOM 641 O O . ARG A 1 85 ? -22.183 -5.934 7.977 1.00 78.69 85 ARG A O 1
ATOM 648 N N . ASP A 1 86 ? -22.639 -4.512 9.649 1.00 81.56 86 ASP A N 1
ATOM 649 C CA . ASP A 1 86 ? -21.259 -4.416 10.146 1.00 81.56 86 ASP A CA 1
ATOM 650 C C . ASP A 1 86 ? -20.603 -5.776 10.509 1.00 81.56 86 ASP A C 1
ATOM 652 O O . ASP A 1 86 ? -19.387 -5.903 10.331 1.00 81.56 86 ASP A O 1
ATOM 656 N N . PRO A 1 87 ? -21.338 -6.822 10.958 1.00 84.56 87 PRO A N 1
ATOM 657 C CA . PRO A 1 87 ? -20.797 -8.180 11.123 1.00 84.56 87 PRO A CA 1
ATOM 658 C C . PRO A 1 87 ? -20.345 -8.867 9.823 1.00 84.56 87 PRO A C 1
ATOM 660 O O . PRO A 1 87 ? -19.626 -9.863 9.883 1.00 84.56 87 PRO A O 1
ATOM 663 N N . PHE A 1 88 ? -20.774 -8.362 8.661 1.00 81.75 88 PHE A N 1
ATOM 664 C CA . PHE A 1 88 ? -20.538 -8.951 7.336 1.00 81.75 88 PHE A CA 1
ATOM 665 C C . PHE A 1 88 ? -19.704 -8.041 6.420 1.00 81.75 88 PHE A C 1
ATOM 667 O O . PHE A 1 88 ? -19.051 -8.536 5.508 1.00 81.75 88 PHE A O 1
ATOM 674 N N . ASP A 1 89 ? -19.692 -6.727 6.665 1.00 79.44 89 ASP A N 1
ATOM 675 C CA . ASP A 1 89 ? -18.801 -5.774 5.997 1.00 79.44 89 ASP A CA 1
ATOM 676 C C . ASP A 1 89 ? -17.384 -5.867 6.601 1.00 79.44 89 ASP A C 1
ATOM 678 O O . ASP A 1 89 ? -17.181 -5.461 7.751 1.00 79.44 89 ASP A O 1
ATOM 682 N N . PRO A 1 90 ? -16.365 -6.363 5.874 1.00 77.12 90 PRO A N 1
ATOM 683 C CA . PRO A 1 90 ? -15.003 -6.444 6.395 1.00 77.12 90 PRO A CA 1
ATOM 684 C C . PRO A 1 90 ? -14.369 -5.059 6.581 1.00 77.12 90 PRO A C 1
ATOM 686 O O . PRO A 1 90 ? -13.470 -4.899 7.406 1.00 77.12 90 PRO A O 1
ATOM 689 N N . THR A 1 91 ? -14.866 -4.019 5.900 1.00 75.75 91 THR A N 1
ATOM 690 C CA . THR A 1 91 ? -14.390 -2.656 6.134 1.00 75.75 91 THR A CA 1
ATOM 691 C C . THR A 1 91 ? -14.866 -2.091 7.467 1.00 75.75 91 THR A C 1
ATOM 693 O O . THR A 1 91 ? -14.256 -1.126 7.928 1.00 75.75 91 THR A O 1
ATOM 696 N N . ALA A 1 92 ? -15.860 -2.695 8.144 1.00 79.50 92 ALA A N 1
ATOM 697 C CA . ALA A 1 92 ? -16.301 -2.333 9.501 1.00 79.50 92 ALA A CA 1
ATOM 698 C C . ALA A 1 92 ? -15.125 -2.137 10.481 1.00 79.50 92 ALA A C 1
ATOM 700 O O . ALA A 1 92 ? -15.170 -1.263 11.355 1.00 79.50 92 ALA A O 1
ATOM 701 N N . LEU A 1 93 ? -14.042 -2.888 10.271 1.00 80.38 93 LEU A N 1
ATOM 702 C CA . LEU A 1 93 ? -12.809 -2.880 11.046 1.00 80.38 93 LEU A CA 1
ATOM 703 C C . LEU A 1 93 ? -11.887 -1.688 10.686 1.00 80.38 93 LEU A C 1
ATOM 705 O O . LEU A 1 93 ? -11.860 -1.181 9.558 1.00 80.38 93 LEU A O 1
ATOM 709 N N . GLN A 1 94 ? -11.128 -1.183 11.669 1.00 77.94 94 GLN A N 1
ATOM 710 C CA . GLN A 1 94 ? -10.157 -0.091 11.450 1.00 77.94 94 GLN A CA 1
ATOM 711 C C . GLN A 1 94 ? -8.739 -0.556 11.078 1.00 77.94 94 GLN A C 1
ATOM 713 O O . GLN A 1 94 ? -7.909 0.268 10.681 1.00 77.94 94 GLN A O 1
ATOM 718 N N . LYS A 1 95 ? -8.486 -1.856 11.215 1.00 81.31 95 LYS A N 1
ATOM 719 C CA . LYS A 1 95 ? -7.192 -2.534 11.100 1.00 81.31 95 LYS A CA 1
ATOM 720 C C . LYS A 1 95 ? -7.160 -3.428 9.864 1.00 81.31 95 LYS A C 1
ATOM 722 O O . LYS A 1 95 ? -8.173 -3.555 9.177 1.00 81.31 95 LYS A O 1
ATOM 727 N N . ASP A 1 96 ? -6.022 -4.069 9.623 1.00 88.38 96 ASP A N 1
ATOM 728 C CA . ASP A 1 96 ? -5.988 -5.193 8.699 1.00 88.38 96 ASP A CA 1
ATOM 729 C C . ASP A 1 96 ? -6.832 -6.341 9.262 1.00 88.38 96 ASP A C 1
ATOM 731 O O . ASP A 1 96 ? -6.812 -6.615 10.466 1.00 88.38 96 ASP A O 1
ATOM 735 N N . SER A 1 97 ? -7.570 -7.019 8.391 1.00 89.56 97 SER A N 1
ATOM 736 C CA . SER A 1 97 ? -8.434 -8.131 8.766 1.00 89.56 97 SER A CA 1
ATOM 737 C C . SER A 1 97 ? -8.521 -9.172 7.663 1.00 89.56 97 SER A C 1
ATOM 739 O O . SER A 1 97 ? -8.559 -8.839 6.479 1.00 89.56 97 SER A O 1
ATOM 741 N N . LEU A 1 98 ? -8.560 -10.437 8.072 1.00 89.88 98 LEU A N 1
ATOM 742 C CA . LEU A 1 98 ? -8.659 -11.588 7.188 1.00 89.88 98 LEU A CA 1
ATOM 743 C C . LEU A 1 98 ? -10.076 -12.156 7.275 1.00 89.88 98 LEU A C 1
ATOM 745 O O . LEU A 1 98 ? -10.528 -12.532 8.358 1.00 89.88 98 LEU A O 1
ATOM 749 N N . THR A 1 99 ? -10.770 -12.220 6.143 1.00 89.38 99 THR A N 1
ATOM 750 C CA . THR A 1 99 ? -12.112 -12.802 6.020 1.00 89.38 99 THR A CA 1
ATOM 751 C C . THR A 1 99 ? -12.019 -14.154 5.320 1.00 89.38 99 THR A C 1
ATOM 753 O O . THR A 1 99 ? -11.293 -14.307 4.337 1.00 89.38 99 THR A O 1
ATOM 756 N N . PHE A 1 100 ? -12.738 -15.139 5.854 1.00 89.94 100 PHE A N 1
ATOM 757 C CA . PHE A 1 100 ? -12.727 -16.525 5.393 1.00 89.94 100 PHE A CA 1
ATOM 758 C C . PHE A 1 100 ? -14.009 -16.834 4.618 1.00 89.94 100 PHE A C 1
ATOM 760 O O . PHE A 1 100 ? -15.078 -16.318 4.955 1.00 89.94 100 PHE A O 1
ATOM 767 N N . ASN A 1 101 ? -13.920 -17.754 3.657 1.00 86.88 101 ASN A N 1
ATOM 768 C CA . ASN A 1 101 ? -15.101 -18.347 3.035 1.00 86.88 101 ASN A CA 1
ATOM 769 C C . ASN A 1 101 ? -16.043 -18.949 4.111 1.00 86.88 101 ASN A C 1
ATOM 771 O O . ASN A 1 101 ? -15.580 -19.701 4.982 1.00 86.88 101 ASN A O 1
ATOM 775 N N . PRO A 1 102 ? -17.349 -18.615 4.101 1.00 88.88 102 PRO A N 1
ATOM 776 C CA . PRO A 1 102 ? -18.279 -19.023 5.147 1.00 88.88 102 PRO A CA 1
ATOM 777 C C . PRO A 1 102 ? -18.600 -20.523 5.096 1.00 88.88 102 PRO A C 1
ATOM 779 O O . PRO A 1 102 ? -18.516 -21.183 4.062 1.00 88.88 102 PRO A O 1
ATOM 782 N N . ALA A 1 103 ? -19.022 -21.069 6.234 1.00 91.56 103 ALA A N 1
ATOM 783 C CA . ALA A 1 103 ? -19.543 -22.428 6.327 1.00 91.56 103 ALA A CA 1
ATOM 784 C C . ALA A 1 103 ? -21.073 -22.429 6.226 1.00 91.56 103 ALA A C 1
ATOM 786 O O . ALA A 1 103 ? -21.739 -21.563 6.796 1.00 91.56 103 ALA A O 1
ATOM 787 N N . LEU A 1 104 ? -21.636 -23.438 5.568 1.00 90.56 104 LEU A N 1
ATOM 788 C CA . LEU A 1 104 ? -23.061 -23.747 5.606 1.00 90.56 104 LEU A CA 1
ATOM 789 C C . LEU A 1 104 ? -23.281 -24.994 6.460 1.00 90.56 104 LEU A C 1
ATOM 791 O O . LEU A 1 104 ? -22.596 -26.002 6.294 1.00 90.56 104 LEU A O 1
ATOM 795 N N . ILE A 1 105 ? -24.238 -24.913 7.378 1.00 92.38 105 ILE A N 1
ATOM 796 C CA . ILE A 1 105 ? -24.690 -26.034 8.194 1.00 92.38 105 ILE A CA 1
ATOM 797 C C . ILE A 1 105 ? -26.099 -26.402 7.745 1.00 92.38 105 ILE A C 1
ATOM 799 O O . ILE A 1 105 ? -27.004 -25.563 7.787 1.00 92.38 105 ILE A O 1
ATOM 803 N N . LYS A 1 106 ? -26.266 -27.655 7.329 1.00 90.00 106 LYS A N 1
ATOM 804 C CA . LYS A 1 106 ? -27.518 -28.249 6.872 1.00 90.00 106 LYS A CA 1
ATOM 805 C C . LYS A 1 106 ? -27.973 -29.311 7.880 1.00 90.00 106 LYS A C 1
ATOM 807 O O . LYS A 1 106 ? -27.833 -29.153 9.093 1.00 90.00 106 LYS A O 1
ATOM 812 N N . ASP A 1 107 ? -28.531 -30.405 7.374 1.00 87.81 107 ASP A N 1
ATOM 813 C CA . ASP A 1 107 ? -29.046 -31.531 8.142 1.00 87.81 107 ASP A CA 1
ATOM 814 C C . ASP A 1 107 ? -27.957 -32.452 8.736 1.00 87.81 107 ASP A C 1
ATOM 816 O O . ASP A 1 107 ? -28.306 -33.475 9.329 1.00 87.81 107 ASP A O 1
ATOM 820 N N . GLU A 1 108 ? -26.652 -32.140 8.637 1.00 85.44 108 GLU A N 1
ATOM 821 C CA . GLU A 1 108 ? -25.577 -33.014 9.159 1.00 85.44 108 GLU A CA 1
ATOM 822 C C . GLU A 1 108 ? -25.677 -33.238 10.678 1.00 85.44 108 GLU A C 1
ATOM 824 O O . GLU A 1 108 ? -25.231 -34.262 11.199 1.00 85.44 108 GLU A O 1
ATOM 829 N N . TYR A 1 109 ? -26.304 -32.291 11.378 1.00 85.06 109 TYR A N 1
ATOM 830 C CA . TYR A 1 109 ? -26.585 -32.331 12.813 1.00 85.06 109 TYR A CA 1
ATOM 831 C C . TYR A 1 109 ? -28.082 -32.544 13.123 1.00 85.06 109 TYR A C 1
ATOM 833 O O . TYR A 1 109 ? -28.483 -32.507 14.289 1.00 85.06 109 TYR A O 1
ATOM 841 N N . GLY A 1 110 ? -28.895 -32.809 12.094 1.00 86.25 110 GLY A N 1
ATOM 842 C CA . GLY A 1 110 ? -30.356 -32.908 12.124 1.00 86.25 110 GLY A CA 1
ATOM 843 C C . GLY A 1 110 ? -31.061 -31.676 11.540 1.00 86.25 110 GLY A C 1
ATOM 844 O O . GLY A 1 110 ? -30.472 -30.607 11.413 1.00 86.25 110 GLY A O 1
ATOM 845 N N . THR A 1 111 ? -32.355 -31.811 11.233 1.00 90.44 111 THR A N 1
ATOM 846 C CA . THR A 1 111 ? -33.160 -30.750 10.600 1.00 90.44 111 THR A CA 1
ATOM 847 C C . THR A 1 111 ? -33.544 -29.626 11.569 1.00 90.44 111 THR A C 1
ATOM 849 O O . THR A 1 111 ? -34.377 -29.789 12.480 1.00 90.44 111 THR A O 1
ATOM 852 N N . MET A 1 112 ? -32.911 -28.472 11.357 1.00 94.00 112 MET A N 1
ATOM 853 C CA . MET A 1 112 ? -33.214 -27.199 12.011 1.00 94.00 112 MET A CA 1
ATOM 854 C C . MET A 1 112 ? -34.520 -26.610 11.461 1.00 94.00 112 MET A C 1
ATOM 856 O O . MET A 1 112 ? -34.925 -26.916 10.340 1.00 94.00 112 MET A O 1
ATOM 860 N N . SER A 1 113 ? -35.206 -25.795 12.260 1.00 93.31 113 SER A N 1
ATOM 861 C CA . SER A 1 113 ? -36.523 -25.262 11.895 1.00 93.31 113 SER A CA 1
ATOM 862 C C . SER A 1 113 ? -36.818 -23.906 12.532 1.00 93.31 113 SER A C 1
ATOM 864 O O . SER A 1 113 ? -36.574 -23.751 13.731 1.00 93.31 113 SER A O 1
ATOM 866 N N . VAL A 1 114 ? -37.419 -22.987 11.776 1.00 89.56 114 VAL A N 1
ATOM 867 C CA . VAL A 1 114 ? -38.087 -21.767 12.278 1.00 89.56 114 VAL A CA 1
ATOM 868 C C . VAL A 1 114 ? -39.554 -21.858 11.894 1.00 89.56 114 VAL A C 1
ATOM 870 O O . VAL A 1 114 ? -39.842 -22.279 10.786 1.00 89.56 114 VAL A O 1
ATOM 873 N N . ASP A 1 115 ? -40.472 -21.515 12.793 1.00 85.06 115 ASP A N 1
ATOM 874 C CA . ASP A 1 115 ? -41.888 -21.271 12.467 1.00 85.06 115 ASP A CA 1
ATOM 875 C C . ASP A 1 115 ? -42.570 -22.373 11.601 1.00 85.06 115 ASP A C 1
ATOM 877 O O . ASP A 1 115 ? -43.379 -22.099 10.721 1.00 85.06 115 ASP A O 1
ATOM 881 N N . ASP A 1 116 ? -42.234 -23.643 11.886 1.00 82.06 116 ASP A N 1
ATOM 882 C CA . ASP A 1 116 ? -42.601 -24.882 11.160 1.00 82.06 116 ASP A CA 1
ATOM 883 C C . ASP A 1 116 ? -42.005 -25.075 9.736 1.00 82.06 116 ASP A C 1
ATOM 885 O O . ASP A 1 116 ? -42.277 -26.088 9.083 1.00 82.06 116 ASP A O 1
ATOM 889 N N . GLU A 1 117 ? -41.111 -24.194 9.286 1.00 87.88 117 GLU A N 1
ATOM 890 C CA . GLU A 1 117 ? -40.305 -24.308 8.060 1.00 87.88 117 GLU A CA 1
ATOM 891 C C . GLU A 1 117 ? -38.876 -24.827 8.334 1.00 87.88 117 GLU A C 1
ATOM 893 O O . GLU A 1 117 ? -38.330 -24.689 9.433 1.00 87.88 117 GLU A O 1
ATOM 898 N N . ASN A 1 118 ? -38.245 -25.448 7.328 1.00 91.31 118 ASN A N 1
ATOM 899 C CA . ASN A 1 118 ? -36.859 -25.928 7.415 1.00 91.31 118 ASN A CA 1
ATOM 900 C C . ASN A 1 118 ? -35.869 -24.780 7.179 1.00 91.31 118 ASN A C 1
ATOM 902 O O . ASN A 1 118 ? -36.021 -24.019 6.224 1.00 91.31 118 ASN A O 1
ATOM 906 N N . VAL A 1 119 ? -34.801 -24.721 7.977 1.00 91.62 119 VAL A N 1
ATOM 907 C CA . VAL A 1 119 ? -33.728 -23.724 7.815 1.00 91.62 119 VAL A CA 1
ATOM 908 C C . VAL A 1 119 ? -32.345 -24.349 7.801 1.00 91.62 119 VAL A C 1
ATOM 910 O O . VAL A 1 119 ? -32.110 -25.413 8.374 1.00 91.62 119 VAL A O 1
ATOM 913 N N . TYR A 1 120 ? -31.415 -23.627 7.192 1.00 91.38 120 TYR A N 1
ATOM 914 C CA . TYR A 1 120 ? -29.980 -23.832 7.309 1.00 91.38 120 TYR A CA 1
ATOM 915 C C . TYR A 1 120 ? -29.351 -22.700 8.122 1.00 91.38 120 TYR A C 1
ATOM 917 O O . TYR A 1 120 ? -29.982 -21.678 8.401 1.00 91.38 120 TYR A O 1
ATOM 925 N N . LEU A 1 121 ? -28.098 -22.887 8.530 1.00 92.38 121 LEU A N 1
ATOM 926 C CA . LEU A 1 121 ? -27.344 -21.868 9.250 1.00 92.38 121 LEU A CA 1
ATOM 927 C C . LEU A 1 121 ? -26.064 -21.548 8.483 1.00 92.38 121 LEU A C 1
ATOM 929 O O . LEU A 1 121 ? -25.223 -22.425 8.284 1.00 92.38 121 LEU A O 1
ATOM 933 N N . LYS A 1 122 ? -25.897 -20.287 8.077 1.00 89.62 122 LYS A N 1
ATOM 934 C CA . LYS A 1 122 ? -24.657 -19.795 7.463 1.00 89.62 122 LYS A CA 1
ATOM 935 C C . LYS A 1 122 ? -23.781 -19.168 8.543 1.00 89.62 122 LYS A C 1
ATOM 937 O O . LYS A 1 122 ? -24.231 -18.292 9.285 1.00 89.62 122 LYS A O 1
ATOM 942 N N . LYS A 1 123 ? -22.539 -19.643 8.651 1.00 92.81 123 LYS A N 1
ATOM 943 C CA . LYS A 1 123 ? -21.548 -19.168 9.614 1.00 92.81 123 LYS A CA 1
ATOM 944 C C . LYS A 1 123 ? -20.414 -18.429 8.909 1.00 92.81 123 LYS A C 1
ATOM 946 O O . LYS A 1 123 ? -19.658 -19.025 8.146 1.00 92.81 123 LYS A O 1
ATOM 951 N N . PHE A 1 124 ? -20.257 -17.154 9.236 1.00 91.50 124 PHE A N 1
ATOM 952 C CA . PHE A 1 124 ? -19.158 -16.306 8.777 1.00 91.50 124 PHE A CA 1
ATOM 953 C C . PHE A 1 124 ? -18.005 -16.326 9.786 1.00 91.50 124 PHE A C 1
ATOM 955 O O . PHE A 1 124 ? -18.231 -16.559 10.977 1.00 91.50 124 PHE A O 1
ATOM 962 N N . LEU A 1 125 ? -16.781 -16.082 9.312 1.00 92.69 125 LEU A N 1
ATOM 963 C CA . LEU A 1 125 ? -15.573 -16.018 10.133 1.00 92.69 125 LEU A CA 1
ATOM 964 C C . LEU A 1 125 ? -14.636 -14.922 9.616 1.00 92.69 125 LEU A C 1
ATOM 966 O O . LEU A 1 125 ? -14.334 -14.868 8.423 1.00 92.69 125 LEU A O 1
ATOM 970 N N . ARG A 1 126 ? -14.133 -14.091 10.529 1.00 91.44 126 ARG A N 1
ATOM 971 C CA . ARG A 1 126 ? -13.046 -13.138 10.267 1.00 91.44 126 ARG A CA 1
ATOM 972 C C . ARG A 1 126 ? -12.105 -13.028 11.461 1.00 91.44 126 ARG A C 1
ATOM 974 O O . ARG A 1 126 ? -12.485 -13.371 12.580 1.00 91.44 126 ARG A O 1
ATOM 981 N N . LEU A 1 127 ? -10.886 -12.550 11.225 1.00 93.00 127 LEU A N 1
ATOM 982 C CA . LEU A 1 127 ? -9.926 -12.243 12.286 1.00 93.00 127 LEU A CA 1
ATOM 983 C C . LEU A 1 127 ? -9.172 -10.938 12.049 1.00 93.00 127 LEU A C 1
ATOM 985 O O . LEU A 1 127 ? -9.060 -10.472 10.915 1.00 93.00 127 LEU A O 1
ATOM 989 N N . TRP A 1 128 ? -8.619 -10.378 13.121 1.00 92.69 128 TRP A N 1
ATOM 990 C CA . TRP A 1 128 ? -7.659 -9.274 13.076 1.00 92.69 128 TRP A CA 1
ATOM 991 C C . TRP A 1 128 ? -6.683 -9.343 14.258 1.00 92.69 128 TRP A C 1
ATOM 993 O O . TRP A 1 128 ? -6.818 -10.174 15.158 1.00 92.69 128 TRP A O 1
ATOM 1003 N N . TYR A 1 129 ? -5.663 -8.484 14.240 1.00 91.81 129 TYR A N 1
ATOM 1004 C CA . TYR A 1 129 ? -4.615 -8.447 15.260 1.00 91.81 129 TYR A CA 1
ATOM 1005 C C . TYR A 1 129 ? -4.670 -7.167 16.102 1.00 91.81 129 TYR A C 1
ATOM 1007 O O . TYR A 1 129 ? -4.748 -6.051 15.584 1.00 91.81 129 TYR A O 1
ATOM 1015 N N . GLU A 1 130 ? -4.581 -7.321 17.421 1.00 91.06 130 GLU A N 1
ATOM 1016 C CA . GLU A 1 130 ? -4.546 -6.225 18.385 1.00 91.06 130 GLU A CA 1
ATOM 1017 C C . GLU A 1 130 ? -3.269 -6.323 19.237 1.00 91.06 130 GLU A C 1
ATOM 1019 O O . GLU A 1 130 ? -3.228 -7.108 20.185 1.00 91.06 130 GLU A O 1
ATOM 1024 N N . PRO A 1 131 ? -2.205 -5.549 18.934 1.00 89.69 131 PRO A N 1
ATOM 1025 C CA . PRO A 1 131 ? -0.926 -5.634 19.654 1.00 89.69 131 PRO A CA 1
ATOM 1026 C C . PRO A 1 131 ? -1.030 -5.246 21.133 1.00 89.69 131 PRO A C 1
ATOM 1028 O O . PRO A 1 131 ? -0.144 -5.553 21.928 1.00 89.69 131 PRO A O 1
ATOM 1031 N N . GLU A 1 132 ? -2.086 -4.521 21.499 1.00 88.31 132 GLU A N 1
ATOM 1032 C CA . GLU A 1 132 ? -2.212 -3.850 22.787 1.00 88.31 132 GLU A CA 1
ATOM 1033 C C . GLU A 1 132 ? -3.606 -4.011 23.422 1.00 88.31 132 GLU A C 1
ATOM 1035 O O . GLU A 1 132 ? -4.004 -3.148 24.204 1.00 88.31 132 GLU A O 1
ATOM 1040 N N . HIS A 1 133 ? -4.331 -5.092 23.106 1.00 86.81 133 HIS A N 1
ATOM 1041 C CA . HIS A 1 133 ? -5.692 -5.337 23.604 1.00 86.81 133 HIS A CA 1
ATOM 1042 C C . HIS A 1 133 ? -5.777 -5.267 25.131 1.00 86.81 133 HIS A C 1
ATOM 1044 O O . HIS A 1 133 ? -4.966 -5.893 25.827 1.00 86.81 133 HIS A O 1
ATOM 1050 N N . VAL A 1 134 ? -6.770 -4.546 25.658 1.00 84.31 134 VAL A N 1
ATOM 1051 C CA . VAL A 1 134 ? -6.983 -4.373 27.099 1.00 84.31 134 VAL A CA 1
ATOM 1052 C C . VAL A 1 134 ? -8.126 -5.268 27.580 1.00 84.31 134 VAL A C 1
ATOM 1054 O O . VAL A 1 134 ? -9.279 -5.072 27.212 1.00 84.31 134 VAL A O 1
ATOM 1057 N N . TYR A 1 135 ? -7.816 -6.214 28.475 1.00 82.00 135 TYR A N 1
ATOM 1058 C CA . TYR A 1 135 ? -8.815 -7.112 29.071 1.00 82.00 135 TYR A CA 1
ATOM 1059 C C . TYR A 1 135 ? -9.626 -6.406 30.176 1.00 82.00 135 TYR A C 1
ATOM 1061 O O . TYR A 1 135 ? -10.486 -5.578 29.884 1.00 82.00 135 TYR A O 1
ATOM 1069 N N . SER A 1 136 ? -9.381 -6.682 31.464 1.00 75.62 136 SER A N 1
ATOM 1070 C CA . SER A 1 136 ? -10.154 -6.030 32.538 1.00 75.62 136 SER A CA 1
ATOM 1071 C C . SER A 1 136 ? -9.691 -4.623 32.898 1.00 75.62 136 SER A C 1
ATOM 1073 O O . SER A 1 136 ? -10.454 -3.831 33.457 1.00 75.62 136 SER A O 1
ATOM 1075 N N . LYS A 1 137 ? -8.400 -4.346 32.698 1.00 74.44 137 LYS A N 1
ATOM 1076 C CA . LYS A 1 137 ? -7.686 -3.197 33.267 1.00 74.44 137 LYS A CA 1
ATOM 1077 C C . LYS A 1 137 ? -6.564 -2.772 32.327 1.00 74.44 137 LYS A C 1
ATOM 1079 O O . LYS A 1 137 ? -5.905 -3.655 31.787 1.00 74.44 137 LYS A O 1
ATOM 1084 N N . PRO A 1 138 ? -6.206 -1.474 32.259 1.00 73.56 138 PRO A N 1
ATOM 1085 C CA . PRO A 1 138 ? -5.086 -0.981 31.443 1.00 73.56 138 PRO A CA 1
ATOM 1086 C C . PRO A 1 138 ? -3.721 -1.645 31.704 1.00 73.56 138 PRO A C 1
ATOM 1088 O O . PRO A 1 138 ? -2.796 -1.485 30.915 1.00 73.56 138 PRO A O 1
ATOM 1091 N N . THR A 1 139 ? -3.565 -2.361 32.823 1.00 78.50 139 THR A N 1
ATOM 1092 C CA . THR A 1 139 ? -2.368 -3.146 33.160 1.00 78.50 139 THR A CA 1
ATOM 1093 C C . THR A 1 139 ? -2.345 -4.553 32.563 1.00 78.50 139 THR A C 1
ATOM 1095 O O . THR A 1 139 ? -1.279 -5.159 32.533 1.00 78.50 139 THR A O 1
ATOM 1098 N N . TYR A 1 140 ? -3.489 -5.097 32.142 1.00 80.00 140 TYR A N 1
ATOM 1099 C CA . TYR A 1 140 ? -3.619 -6.427 31.535 1.00 80.00 140 TYR A CA 1
ATOM 1100 C C . TYR A 1 140 ? -3.792 -6.252 30.032 1.00 80.00 140 TYR A C 1
ATOM 1102 O O . TYR A 1 140 ? -4.872 -6.419 29.465 1.00 80.00 140 TYR A O 1
ATOM 1110 N N . LYS A 1 141 ? -2.691 -5.811 29.430 1.00 85.81 141 LYS A N 1
ATOM 1111 C CA . LYS A 1 141 ? -2.578 -5.445 28.030 1.00 85.81 141 LYS A CA 1
ATOM 1112 C C . LYS A 1 141 ? -1.693 -6.466 27.329 1.00 85.81 141 LYS A C 1
ATOM 1114 O O . LYS A 1 141 ? -0.530 -6.609 27.708 1.00 85.81 141 LYS A O 1
ATOM 1119 N N . HIS A 1 142 ? -2.249 -7.176 26.352 1.00 87.75 142 HIS A N 1
ATOM 1120 C CA . HIS A 1 142 ? -1.591 -8.315 25.710 1.00 87.75 142 HIS A CA 1
ATOM 1121 C C . HIS A 1 142 ? -1.808 -8.321 24.192 1.00 87.75 142 HIS A C 1
ATOM 1123 O O . HIS A 1 142 ? -2.918 -8.016 23.745 1.00 87.75 142 HIS A O 1
ATOM 1129 N N . PRO A 1 143 ? -0.796 -8.728 23.400 1.00 91.25 143 PRO A N 1
ATOM 1130 C CA . PRO A 1 143 ? -0.995 -8.996 21.985 1.00 91.25 143 PRO A CA 1
ATOM 1131 C C . PRO A 1 143 ? -2.039 -10.101 21.822 1.00 91.25 143 PRO A C 1
ATOM 1133 O O . PRO A 1 143 ? -1.923 -11.172 22.419 1.00 91.25 143 PRO A O 1
ATOM 1136 N N . THR A 1 144 ? -3.076 -9.825 21.043 1.00 92.31 144 THR A N 1
ATOM 1137 C CA . THR A 1 144 ? -4.293 -10.637 20.969 1.00 92.31 144 THR A CA 1
ATOM 1138 C C . THR A 1 144 ? -4.691 -10.844 19.513 1.00 92.31 144 THR A C 1
ATOM 1140 O O . THR A 1 144 ? -4.635 -9.915 18.706 1.00 92.31 144 THR A O 1
ATOM 1143 N N . ILE A 1 145 ? -5.070 -12.074 19.170 1.00 93.88 145 ILE A N 1
ATOM 1144 C CA . ILE A 1 145 ? -5.773 -12.379 17.923 1.00 93.88 145 ILE A CA 1
ATOM 1145 C C . ILE A 1 145 ? -7.260 -12.295 18.237 1.00 93.88 145 ILE A C 1
ATOM 1147 O O . ILE A 1 145 ? -7.748 -12.985 19.127 1.00 93.88 145 ILE A O 1
ATOM 1151 N N . GLU A 1 146 ? -7.978 -11.456 17.509 1.00 92.69 146 GLU A N 1
ATOM 1152 C CA . GLU A 1 146 ? -9.429 -11.370 17.605 1.00 92.69 146 GLU A CA 1
ATOM 1153 C C . GLU A 1 146 ? -10.041 -12.277 16.552 1.00 92.69 146 GLU A C 1
ATOM 1155 O O . GLU A 1 146 ? -9.740 -12.127 15.369 1.00 92.69 146 GLU A O 1
ATOM 1160 N N . VAL A 1 147 ? -10.885 -13.218 16.974 1.00 94.44 147 VAL A N 1
ATOM 1161 C CA . VAL A 1 147 ? -11.628 -14.111 16.077 1.00 94.44 147 VAL A CA 1
ATOM 1162 C C . VAL A 1 147 ? -13.115 -13.817 16.221 1.00 94.44 147 VAL A C 1
ATOM 1164 O O . VAL A 1 147 ? -13.668 -13.932 17.313 1.00 94.44 147 VAL A O 1
ATOM 1167 N N . GLU A 1 148 ? -13.784 -13.464 15.128 1.00 93.56 148 GLU A N 1
ATOM 1168 C CA . GLU A 1 148 ? -15.213 -13.155 15.127 1.00 93.56 148 GLU A CA 1
ATOM 1169 C C . GLU A 1 148 ? -15.996 -14.155 14.270 1.00 93.56 148 GLU A C 1
ATOM 1171 O O . GLU A 1 148 ? -15.635 -14.441 13.129 1.00 93.56 148 GLU A O 1
ATOM 1176 N N . SER A 1 149 ? -17.069 -14.703 14.842 1.00 94.75 149 SER A N 1
ATOM 1177 C CA . SER A 1 149 ? -1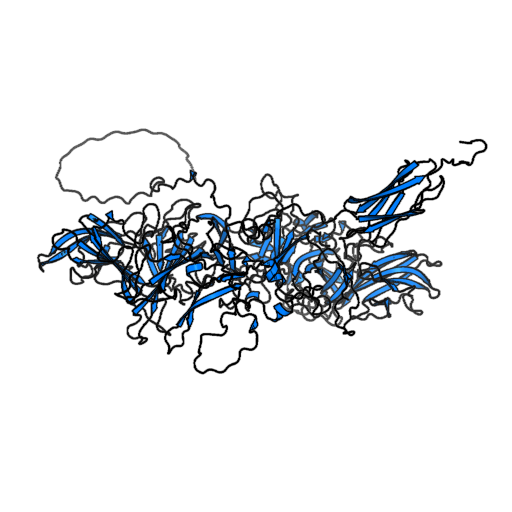7.956 -15.692 14.230 1.00 94.75 149 SER A CA 1
ATOM 1178 C C . SER A 1 149 ? -19.406 -15.214 14.259 1.00 94.75 149 SER A C 1
ATOM 1180 O O . SER A 1 149 ? -19.948 -14.977 15.338 1.00 94.75 149 SER A O 1
ATOM 1182 N N . THR A 1 150 ? -20.066 -15.167 13.100 1.00 94.44 150 THR A N 1
ATOM 1183 C CA . THR A 1 150 ? -21.489 -14.790 12.997 1.00 94.44 150 THR A CA 1
ATOM 1184 C C . THR A 1 150 ? -22.324 -15.964 12.516 1.00 94.44 150 THR A C 1
ATOM 1186 O O . THR A 1 150 ? -22.038 -16.522 11.461 1.00 94.44 150 THR A O 1
ATOM 1189 N N . TYR A 1 151 ? -23.357 -16.322 13.277 1.00 94.56 151 TYR A N 1
ATOM 1190 C CA . TYR A 1 151 ? -24.290 -17.417 13.006 1.00 94.56 151 TYR A CA 1
ATOM 1191 C C . TYR A 1 151 ? -25.637 -16.836 12.547 1.00 94.56 151 TYR A C 1
ATOM 1193 O O . TYR A 1 151 ? -26.320 -16.205 13.355 1.00 94.56 151 TYR A O 1
ATOM 1201 N N . MET A 1 152 ? -26.017 -17.042 11.280 1.00 91.81 152 MET A N 1
ATOM 1202 C CA . MET A 1 152 ? -27.239 -16.497 10.662 1.00 91.81 152 MET A CA 1
ATOM 1203 C C . MET A 1 152 ? -28.197 -17.600 10.197 1.00 91.81 152 MET A C 1
ATOM 1205 O O . MET A 1 152 ? -27.764 -18.568 9.568 1.00 91.81 152 MET A O 1
ATOM 1209 N N . LEU A 1 153 ? -29.495 -17.414 10.450 1.00 89.25 153 LEU A N 1
ATOM 1210 C CA . LEU A 1 153 ? -30.571 -18.270 9.940 1.00 89.25 153 LEU A CA 1
ATOM 1211 C C . LEU A 1 153 ? -30.860 -17.994 8.454 1.00 89.25 153 LEU A C 1
ATOM 1213 O O . LEU A 1 153 ? -30.993 -16.842 8.040 1.00 89.25 153 LEU A O 1
ATOM 1217 N N . ILE A 1 154 ? -30.986 -19.064 7.666 1.00 84.62 154 ILE A N 1
ATOM 1218 C CA . ILE A 1 154 ? -31.203 -19.048 6.212 1.00 84.62 154 ILE A CA 1
ATOM 1219 C C . ILE A 1 154 ? -32.372 -19.979 5.861 1.00 84.62 154 ILE A C 1
ATOM 1221 O O . ILE A 1 154 ? -32.412 -21.106 6.352 1.00 84.62 154 ILE A O 1
ATOM 1225 N N . ASP A 1 155 ? -33.296 -19.568 4.990 1.00 80.75 155 ASP A N 1
ATOM 1226 C CA . ASP A 1 155 ? -34.327 -20.478 4.459 1.00 80.75 155 ASP A CA 1
ATOM 1227 C C . ASP A 1 155 ? -33.685 -21.605 3.629 1.00 80.75 155 ASP A C 1
ATOM 1229 O O . ASP A 1 155 ? -32.906 -21.352 2.706 1.00 80.75 155 ASP A O 1
ATOM 1233 N N . ALA A 1 156 ? -34.041 -22.855 3.937 1.00 83.62 156 ALA A N 1
ATOM 1234 C CA . ALA A 1 156 ? -33.489 -24.032 3.272 1.00 83.62 156 ALA A CA 1
ATOM 1235 C C . ALA A 1 156 ? -33.917 -24.180 1.797 1.00 83.62 156 ALA A C 1
ATOM 1237 O O . ALA A 1 156 ? -33.292 -24.951 1.070 1.00 83.62 156 ALA A O 1
ATOM 1238 N N . HIS A 1 157 ? -34.962 -23.477 1.340 1.00 75.12 157 HIS A N 1
ATOM 1239 C CA . HIS A 1 157 ? -35.443 -23.566 -0.045 1.00 75.12 157 HIS A CA 1
ATOM 1240 C C . HIS A 1 157 ? -34.794 -22.534 -0.972 1.00 75.12 157 HIS A C 1
ATOM 1242 O O . HIS A 1 157 ? -34.349 -22.881 -2.065 1.00 75.12 157 HIS A O 1
ATOM 1248 N N . ASN A 1 158 ? -34.764 -21.265 -0.561 1.00 69.12 158 ASN A N 1
ATOM 1249 C CA . ASN A 1 158 ? -34.353 -20.139 -1.402 1.00 69.12 158 ASN A CA 1
ATOM 1250 C C . ASN A 1 158 ? -32.961 -19.591 -1.045 1.00 69.12 158 ASN A C 1
ATOM 1252 O O . ASN A 1 158 ? -32.459 -18.716 -1.751 1.00 69.12 158 ASN A O 1
ATOM 1256 N N . TYR A 1 159 ? -32.330 -20.085 0.030 1.00 72.25 159 TYR A N 1
ATOM 1257 C CA . TYR A 1 159 ? -31.031 -19.620 0.541 1.00 72.25 159 TYR A CA 1
ATOM 1258 C C . TYR A 1 159 ? -31.003 -18.119 0.907 1.00 72.25 159 TYR A C 1
ATOM 1260 O O . TYR A 1 159 ? -29.940 -17.493 1.001 1.00 72.25 159 TYR A O 1
ATOM 1268 N N . THR A 1 160 ? -32.175 -17.525 1.135 1.00 75.06 160 THR A N 1
ATOM 1269 C CA . THR A 1 160 ? -32.335 -16.144 1.598 1.00 75.06 160 THR A CA 1
ATOM 1270 C C . THR A 1 160 ? -32.173 -16.056 3.117 1.00 75.06 160 THR A C 1
ATOM 1272 O O . THR A 1 160 ? -32.480 -17.027 3.816 1.00 75.06 160 THR A O 1
ATOM 1275 N N . PRO A 1 161 ? -31.733 -14.904 3.656 1.00 82.06 161 PRO A N 1
ATOM 1276 C CA . PRO A 1 161 ? -31.804 -14.636 5.089 1.00 82.06 161 PRO A CA 1
ATOM 1277 C C . PRO A 1 161 ? -33.229 -14.864 5.605 1.00 82.06 161 PRO A C 1
ATOM 1279 O O . PRO A 1 161 ? -34.200 -14.621 4.887 1.00 82.06 161 PRO A O 1
ATOM 1282 N N . THR A 1 162 ? -33.353 -15.365 6.831 1.00 86.25 162 THR A N 1
ATOM 1283 C CA . THR A 1 162 ? -34.650 -15.527 7.492 1.00 86.25 162 THR A CA 1
ATOM 1284 C C . THR A 1 162 ? -34.535 -15.255 8.990 1.00 86.25 162 THR A C 1
ATOM 1286 O O . THR A 1 162 ? -33.450 -15.013 9.522 1.00 86.25 162 THR A O 1
ATOM 1289 N N . LYS A 1 163 ? -35.672 -15.280 9.677 1.00 89.62 163 LYS A N 1
ATOM 1290 C CA . LYS A 1 163 ? -35.813 -15.075 11.119 1.00 89.62 163 LYS A CA 1
ATOM 1291 C C . LYS A 1 163 ? -36.670 -16.192 11.710 1.00 89.62 163 LYS A C 1
ATOM 1293 O O . LYS A 1 163 ? -37.324 -16.913 10.966 1.00 89.62 163 LYS A O 1
ATOM 1298 N N . GLY A 1 164 ? -36.669 -16.332 13.030 1.00 91.50 164 GLY A N 1
ATOM 1299 C CA . GLY A 1 164 ? -37.516 -17.310 13.707 1.00 91.50 164 GLY A CA 1
ATOM 1300 C C . GLY A 1 164 ? -38.030 -16.834 15.055 1.00 91.50 164 GLY A C 1
ATOM 1301 O O . GLY A 1 164 ? -37.301 -16.191 15.818 1.00 91.50 164 GLY A O 1
ATOM 1302 N N . GLU A 1 165 ? -39.283 -17.164 15.358 1.00 93.81 165 GLU A N 1
ATOM 1303 C CA . GLU A 1 165 ? -39.946 -16.778 16.600 1.00 93.81 165 GLU A CA 1
ATOM 1304 C C . GLU A 1 165 ? -39.521 -17.647 17.793 1.00 93.81 165 GLU A C 1
ATOM 1306 O O . GLU A 1 165 ? -39.134 -18.826 17.693 1.00 93.81 165 GLU A O 1
ATOM 1311 N N . ALA A 1 166 ? -39.625 -17.044 18.977 1.00 92.56 166 ALA A N 1
ATOM 1312 C CA . ALA A 1 166 ? -39.438 -17.718 20.249 1.00 92.56 166 ALA A CA 1
ATOM 1313 C C . ALA A 1 166 ? -40.427 -18.884 20.445 1.00 92.56 166 ALA A C 1
ATOM 1315 O O . ALA A 1 166 ? -41.620 -18.793 20.174 1.00 92.56 166 ALA A O 1
ATOM 1316 N N . GLY A 1 167 ? -39.947 -19.999 20.995 1.00 90.12 167 GLY A N 1
ATOM 1317 C CA . GLY A 1 167 ? -40.783 -21.140 21.373 1.00 90.12 167 GLY A CA 1
ATOM 1318 C C . GLY A 1 167 ? -40.997 -22.186 20.273 1.00 90.12 167 GLY A C 1
ATOM 1319 O O . GLY A 1 167 ? -41.285 -23.337 20.623 1.00 90.12 167 GLY A O 1
ATOM 1320 N N . VAL A 1 168 ? -40.784 -21.840 19.002 1.00 91.75 168 VAL A N 1
ATOM 1321 C CA . VAL A 1 168 ? -40.888 -22.745 17.838 1.00 91.75 168 VAL A CA 1
ATOM 1322 C C . VAL A 1 168 ? -39.553 -22.966 17.116 1.00 91.75 168 VAL A C 1
ATOM 1324 O O . VAL A 1 168 ? -39.352 -24.030 16.535 1.00 91.75 168 VAL A O 1
ATOM 1327 N N . THR A 1 169 ? -38.606 -22.035 17.240 1.00 95.31 169 THR A N 1
ATOM 1328 C CA . THR A 1 169 ? -37.303 -22.096 16.561 1.00 95.31 169 THR A CA 1
ATOM 1329 C C . THR A 1 169 ? -36.290 -23.050 17.221 1.00 95.31 169 THR A C 1
ATOM 1331 O O . THR A 1 169 ? -36.064 -23.015 18.437 1.00 95.31 169 THR A O 1
ATOM 1334 N N . TRP A 1 170 ? -35.640 -23.882 16.396 1.00 94.94 170 TRP A N 1
ATOM 1335 C CA . TRP A 1 170 ? -34.583 -24.838 16.753 1.00 94.94 170 TRP A CA 1
ATOM 1336 C C . TRP A 1 170 ? -33.423 -24.767 15.756 1.00 94.94 170 TRP A C 1
ATOM 1338 O O . TRP A 1 170 ? -33.621 -25.008 14.567 1.00 94.94 170 TRP A O 1
ATOM 1348 N N . PHE A 1 171 ? -32.208 -24.525 16.244 1.00 95.62 171 PHE A N 1
ATOM 1349 C CA . PHE A 1 171 ? -31.000 -24.420 15.417 1.00 95.62 171 PHE A CA 1
ATOM 1350 C C . PHE A 1 171 ? -29.767 -24.936 16.172 1.00 95.62 171 PHE A C 1
ATOM 1352 O O . PHE A 1 171 ? -29.824 -25.148 17.387 1.00 95.62 171 PHE A O 1
ATOM 1359 N N . VAL A 1 172 ? -28.652 -25.177 15.477 1.00 95.00 172 VAL A N 1
ATOM 1360 C CA . VAL A 1 172 ? -27.391 -25.552 16.139 1.00 95.00 172 VAL A CA 1
ATOM 1361 C C . VAL A 1 172 ? -26.660 -24.325 16.682 1.00 95.00 172 VAL A C 1
ATOM 1363 O O . VAL A 1 172 ? -26.532 -23.305 16.011 1.00 95.00 172 VAL A O 1
ATOM 1366 N N . PHE A 1 173 ? -26.138 -24.434 17.899 1.00 95.75 173 PHE A N 1
ATOM 1367 C CA . PHE A 1 173 ? -25.311 -23.410 18.535 1.00 95.75 173 PHE A CA 1
ATOM 1368 C C . PHE A 1 173 ? -24.281 -24.114 19.428 1.00 95.75 173 PHE A C 1
ATOM 1370 O O . PHE A 1 173 ? -24.631 -25.135 20.032 1.00 95.75 173 PHE A O 1
ATOM 1377 N N . PRO A 1 174 ? -23.010 -23.678 19.483 1.00 95.56 174 PRO A N 1
ATOM 1378 C CA . PRO A 1 174 ? -22.014 -24.335 20.324 1.00 95.56 174 PRO A CA 1
ATOM 1379 C C . PRO A 1 174 ? -22.368 -24.174 21.811 1.00 95.56 174 PRO A C 1
ATOM 1381 O O . PRO A 1 174 ? -22.678 -23.078 22.265 1.00 95.56 174 PRO A O 1
ATOM 1384 N N . ILE A 1 175 ? -22.332 -25.270 22.575 1.00 95.69 175 ILE A N 1
ATOM 1385 C CA . ILE A 1 175 ? -22.775 -25.306 23.985 1.00 95.69 175 ILE A CA 1
ATOM 1386 C C . ILE A 1 175 ? -21.816 -26.019 24.942 1.00 95.69 175 ILE A C 1
ATOM 1388 O O . ILE A 1 175 ? -22.048 -25.980 26.148 1.00 95.69 175 ILE A O 1
ATOM 1392 N N . ALA A 1 176 ? -20.785 -26.703 24.450 1.00 93.81 176 ALA A N 1
ATOM 1393 C CA . ALA A 1 176 ? -19.882 -27.481 25.295 1.00 93.81 176 ALA A CA 1
ATOM 1394 C C . ALA A 1 176 ? -18.445 -27.479 24.763 1.00 93.81 176 ALA A C 1
ATOM 1396 O O . ALA A 1 176 ? -18.201 -27.248 23.573 1.00 93.81 176 ALA A O 1
ATOM 1397 N N . GLU A 1 177 ? -17.503 -27.757 25.661 1.00 91.81 177 GLU A N 1
ATOM 1398 C CA . GLU A 1 177 ? -16.101 -28.008 25.334 1.00 91.81 177 GLU A CA 1
ATOM 1399 C C . GLU A 1 177 ? -15.870 -29.472 24.903 1.00 91.81 177 GLU A C 1
ATOM 1401 O O . GLU A 1 177 ? -16.741 -30.343 25.018 1.00 91.81 177 GLU A O 1
ATOM 1406 N N . ARG A 1 178 ? -14.667 -29.767 24.410 1.00 84.19 178 ARG A N 1
ATOM 1407 C CA . ARG A 1 178 ? -14.199 -31.110 24.062 1.00 84.19 178 ARG A CA 1
ATOM 1408 C C . ARG A 1 178 ? -12.768 -31.286 24.564 1.00 84.19 178 ARG A C 1
ATOM 1410 O O . ARG A 1 178 ? -12.003 -30.324 24.568 1.00 84.19 178 ARG A O 1
ATOM 1417 N N . PRO A 1 179 ? -12.350 -32.516 24.909 1.00 76.44 179 PRO A N 1
ATOM 1418 C CA . PRO A 1 179 ? -10.944 -32.789 25.167 1.00 76.44 179 PRO A CA 1
ATOM 1419 C C . PRO A 1 179 ? -10.073 -32.334 23.989 1.00 76.44 179 PRO A C 1
ATOM 1421 O O . PRO A 1 179 ? -10.408 -32.613 22.837 1.00 76.44 179 PRO A O 1
ATOM 1424 N N . MET A 1 180 ? -8.926 -31.722 24.295 1.00 75.38 180 MET A N 1
ATOM 1425 C CA . MET A 1 180 ? -7.905 -31.272 23.332 1.00 75.38 180 MET A CA 1
ATOM 1426 C C . MET A 1 180 ? -8.252 -30.018 22.497 1.00 75.38 180 MET A C 1
ATOM 1428 O O . MET A 1 180 ? -7.505 -29.711 21.572 1.00 75.38 180 MET A O 1
ATOM 1432 N N . GLN A 1 181 ? -9.320 -29.276 22.822 1.00 85.31 181 GLN A N 1
ATOM 1433 C CA . GLN A 1 181 ? -9.538 -27.906 22.331 1.00 85.31 181 GLN A CA 1
ATOM 1434 C C . GLN A 1 181 ? -9.969 -26.987 23.486 1.00 85.31 181 GLN A C 1
ATOM 1436 O O . GLN A 1 181 ? -10.928 -27.283 24.200 1.00 85.31 181 GLN A O 1
ATOM 1441 N N . THR A 1 182 ? -9.276 -25.861 23.637 1.00 88.56 182 THR A N 1
ATOM 1442 C CA . THR A 1 182 ? -9.625 -24.780 24.569 1.00 88.56 182 THR A CA 1
ATOM 1443 C C . THR A 1 182 ? -10.845 -24.004 24.038 1.00 88.56 182 THR A C 1
ATOM 1445 O O . THR A 1 182 ? -10.971 -23.807 22.828 1.00 88.56 182 THR A O 1
ATOM 1448 N N . GLY A 1 183 ? -11.769 -23.595 24.914 1.00 92.25 183 GLY A N 1
ATOM 1449 C CA . GLY A 1 183 ? -13.034 -22.952 24.520 1.00 92.25 183 GLY A CA 1
ATOM 1450 C C . GLY A 1 183 ? -14.159 -23.883 24.027 1.00 92.25 183 GLY A C 1
ATOM 1451 O O . GLY A 1 183 ? -14.123 -25.112 24.169 1.00 92.25 183 GLY A O 1
ATOM 1452 N N . LEU A 1 184 ? -15.200 -23.269 23.452 1.00 93.81 184 LEU A N 1
ATOM 1453 C CA . LEU A 1 184 ? -16.349 -23.951 22.851 1.00 93.81 184 LEU A CA 1
ATOM 1454 C C . LEU A 1 184 ? -15.929 -24.797 21.646 1.00 93.81 184 LEU A C 1
ATOM 1456 O O . LEU A 1 184 ? -15.165 -24.375 20.782 1.00 93.81 184 LEU A O 1
ATOM 1460 N N . SER A 1 185 ? -16.445 -26.024 21.573 1.00 91.00 185 SER A N 1
ATOM 1461 C CA . SER A 1 185 ? -16.008 -26.979 20.548 1.00 91.00 185 SER A CA 1
ATOM 1462 C C . SER A 1 185 ? -17.027 -28.062 20.171 1.00 91.00 185 SER A C 1
ATOM 1464 O O . SER A 1 185 ? -16.739 -28.868 19.281 1.00 91.00 185 SER A O 1
ATOM 1466 N N . ALA A 1 186 ? -18.227 -28.069 20.765 1.00 93.31 186 ALA A N 1
ATOM 1467 C CA . ALA A 1 186 ? -19.320 -28.979 20.413 1.00 93.31 186 ALA A CA 1
ATOM 1468 C C . ALA A 1 186 ? -20.721 -28.336 20.451 1.00 93.31 186 ALA A C 1
ATOM 1470 O O . ALA A 1 186 ? -21.033 -27.517 21.316 1.00 93.31 186 ALA A O 1
ATOM 1471 N N . PHE A 1 187 ? -21.592 -28.802 19.548 1.00 94.19 187 PHE A N 1
ATOM 1472 C CA . PHE A 1 187 ? -23.045 -28.553 19.532 1.00 94.19 187 PHE A CA 1
ATOM 1473 C C . PHE A 1 187 ? -23.838 -29.457 20.509 1.00 94.19 187 PHE A C 1
ATOM 1475 O O . PHE A 1 187 ? -25.034 -29.263 20.742 1.00 94.19 187 PHE A O 1
ATOM 1482 N N . GLU A 1 188 ? -23.190 -30.477 21.081 1.00 93.75 188 GLU A N 1
ATOM 1483 C CA . GLU A 1 188 ? -23.836 -31.490 21.918 1.00 93.75 188 GLU A CA 1
ATOM 1484 C C . GLU A 1 188 ? -22.899 -32.037 22.999 1.00 93.75 188 GLU A C 1
ATOM 1486 O O . GLU A 1 188 ? -21.687 -32.140 22.803 1.00 93.75 188 GLU A O 1
ATOM 1491 N N . ASN A 1 189 ? -23.477 -32.432 24.133 1.00 93.94 189 ASN A N 1
ATOM 1492 C CA . ASN A 1 189 ? -22.767 -33.162 25.178 1.00 93.94 189 ASN A CA 1
ATOM 1493 C C . ASN A 1 189 ? -22.531 -34.626 24.761 1.00 93.94 189 ASN A C 1
ATOM 1495 O O . ASN A 1 189 ? -23.445 -35.249 24.215 1.00 93.94 189 ASN A O 1
ATOM 1499 N N . PRO A 1 190 ? -21.370 -35.237 25.082 1.00 90.38 190 PRO A N 1
ATOM 1500 C CA . PRO A 1 190 ? -21.104 -36.643 24.773 1.00 90.38 190 PRO A CA 1
ATOM 1501 C C . PRO A 1 190 ? -22.250 -37.564 25.211 1.00 90.38 190 PRO A C 1
ATOM 1503 O O . PRO A 1 190 ? -22.741 -37.439 26.326 1.00 90.38 190 PRO A O 1
ATOM 1506 N N . ALA A 1 191 ? -22.658 -38.538 24.392 1.00 86.25 191 ALA A N 1
ATOM 1507 C CA . ALA A 1 191 ? -23.816 -39.394 24.704 1.00 86.25 191 ALA A CA 1
ATOM 1508 C C . ALA A 1 191 ? -23.682 -40.219 26.011 1.00 86.25 191 ALA A C 1
ATOM 1510 O O . ALA A 1 191 ? -24.672 -40.712 26.542 1.00 86.25 191 ALA A O 1
ATOM 1511 N N . SER A 1 192 ? -22.476 -40.346 26.579 1.00 85.19 192 SER A N 1
ATOM 1512 C CA . SER A 1 192 ? -22.241 -40.877 27.935 1.00 85.19 192 SER A CA 1
ATOM 1513 C C . SER A 1 192 ? -22.845 -40.019 29.057 1.00 85.19 192 SER A C 1
ATOM 1515 O O . SER A 1 192 ? -23.087 -40.512 30.163 1.00 85.19 192 SER A O 1
ATOM 1517 N N . ASN A 1 193 ? -23.071 -38.737 28.780 1.00 87.19 193 ASN A N 1
ATOM 1518 C CA . ASN A 1 193 ? -23.406 -37.692 29.740 1.00 87.19 193 ASN A CA 1
ATOM 1519 C C . ASN A 1 193 ? -24.919 -37.504 29.923 1.00 87.19 193 ASN A C 1
ATOM 1521 O O . ASN A 1 193 ? -25.339 -36.716 30.764 1.00 87.19 193 ASN A O 1
ATOM 1525 N N . TRP A 1 194 ? -25.746 -38.237 29.178 1.00 91.25 194 TRP A N 1
ATOM 1526 C CA . TRP A 1 194 ? -27.204 -38.240 29.304 1.00 91.25 194 TRP A CA 1
ATOM 1527 C C . TRP A 1 194 ? -27.778 -39.643 29.020 1.00 91.25 194 TRP A C 1
ATOM 1529 O O . TRP A 1 194 ? -27.051 -40.559 28.644 1.00 91.25 194 TRP A O 1
ATOM 1539 N N . THR A 1 195 ? -29.063 -39.876 29.302 1.00 89.81 195 THR A N 1
ATOM 1540 C CA . THR A 1 195 ? -29.755 -41.163 29.013 1.00 89.81 195 THR A CA 1
ATOM 1541 C C . THR A 1 195 ? -30.964 -41.014 28.096 1.00 89.81 195 THR A C 1
ATOM 1543 O O . THR A 1 195 ? -31.481 -42.004 27.586 1.00 89.81 195 THR A O 1
ATOM 1546 N N . GLY A 1 196 ? -31.402 -39.781 27.870 1.00 89.00 196 GLY A N 1
ATOM 1547 C CA . GLY A 1 196 ? -32.318 -39.386 26.810 1.00 89.00 196 GLY A CA 1
ATOM 1548 C C . GLY A 1 196 ? -32.297 -37.868 26.653 1.00 89.00 196 GLY A C 1
ATOM 1549 O O . GLY A 1 196 ? -31.669 -37.167 27.451 1.00 89.00 196 GLY A O 1
ATOM 1550 N N . LEU A 1 197 ? -33.019 -37.362 25.661 1.00 86.00 197 LEU A N 1
ATOM 1551 C CA . LEU A 1 197 ? -33.220 -35.933 25.434 1.00 86.00 197 LEU A CA 1
ATOM 1552 C C . LEU A 1 197 ? -34.695 -35.571 25.628 1.00 86.00 197 LEU A C 1
ATOM 1554 O O . LEU A 1 197 ? -35.584 -36.410 25.482 1.00 86.00 197 LEU A O 1
ATOM 1558 N N . ILE A 1 198 ? -34.937 -34.311 25.983 1.00 83.69 198 ILE A N 1
ATOM 1559 C CA . ILE A 1 198 ? -36.268 -33.683 26.004 1.00 83.69 198 ILE A CA 1
ATOM 1560 C C . ILE A 1 198 ? -36.447 -32.812 24.746 1.00 83.69 198 ILE A C 1
ATOM 1562 O O . ILE A 1 198 ? -37.569 -32.632 24.280 1.00 83.69 198 ILE A O 1
ATOM 1566 N N . GLY A 1 199 ? -35.347 -32.275 24.203 1.00 80.12 199 GLY A N 1
ATOM 1567 C CA . GLY A 1 199 ? -35.306 -31.538 22.935 1.00 80.12 199 GLY A CA 1
ATOM 1568 C C . GLY A 1 199 ? -34.734 -32.356 21.771 1.00 80.12 199 GLY A C 1
ATOM 1569 O O . GLY A 1 199 ? -34.594 -33.576 21.864 1.00 80.12 199 GLY A O 1
ATOM 1570 N N . LYS A 1 200 ? -34.387 -31.664 20.679 1.00 87.56 200 LYS A N 1
ATOM 1571 C CA . LYS A 1 200 ? -33.651 -32.229 19.536 1.00 87.56 200 LYS A CA 1
ATOM 1572 C C . LYS A 1 200 ? -32.156 -32.410 19.880 1.00 87.56 200 LYS A C 1
ATOM 1574 O O . LYS A 1 200 ? -31.589 -31.612 20.626 1.00 87.56 200 LYS A O 1
ATOM 1579 N N . GLU A 1 201 ? -31.526 -33.447 19.329 1.00 90.19 201 GLU A N 1
ATOM 1580 C CA . GLU A 1 201 ? -30.069 -33.671 19.405 1.00 90.19 201 GLU A CA 1
ATOM 1581 C C . GLU A 1 201 ? -29.317 -32.569 18.633 1.00 90.19 201 GLU A C 1
ATOM 1583 O O . GLU A 1 201 ? -29.859 -32.008 17.683 1.00 90.19 201 GLU A O 1
ATOM 1588 N N . ASN A 1 202 ? -28.107 -32.206 19.074 1.00 91.88 202 ASN A N 1
ATOM 1589 C CA . ASN A 1 202 ? -27.236 -31.138 18.534 1.00 91.88 202 ASN A CA 1
ATOM 1590 C C . ASN A 1 202 ? -27.804 -29.704 18.506 1.00 91.88 202 ASN A C 1
ATOM 1592 O O . ASN A 1 202 ? -27.053 -28.752 18.323 1.00 91.88 202 ASN A O 1
ATOM 1596 N N . MET A 1 203 ? -29.101 -29.508 18.728 1.00 94.38 203 MET A N 1
ATOM 1597 C CA . MET A 1 203 ? -29.740 -28.192 18.633 1.00 94.38 203 MET A CA 1
ATOM 1598 C C . MET A 1 203 ? -29.995 -27.569 19.998 1.00 94.38 203 MET A C 1
ATOM 1600 O O . MET A 1 203 ? -30.143 -28.271 21.002 1.00 94.38 203 MET A O 1
ATOM 1604 N N . VAL A 1 204 ? -30.098 -26.246 20.007 1.00 95.81 204 VAL A N 1
ATOM 1605 C CA . VAL A 1 204 ? -30.714 -25.457 21.073 1.00 95.81 204 VAL A CA 1
ATOM 1606 C C . VAL A 1 204 ? -32.111 -25.021 20.642 1.00 95.81 204 VAL A C 1
ATOM 1608 O O . VAL A 1 204 ? -32.425 -24.953 19.451 1.00 95.81 204 VAL A O 1
ATOM 1611 N N . LYS A 1 205 ? -32.958 -24.722 21.623 1.00 96.38 205 LYS A N 1
ATOM 1612 C CA . LYS A 1 205 ? -34.260 -24.100 21.410 1.00 96.38 205 LYS A CA 1
ATOM 1613 C C . LYS A 1 205 ? -34.170 -22.605 21.700 1.00 96.38 205 LYS A C 1
ATOM 1615 O O . LYS A 1 205 ? -33.676 -22.234 22.763 1.00 96.38 205 LYS A O 1
ATOM 1620 N N . LEU A 1 206 ? -34.723 -21.772 20.822 1.00 96.69 206 LEU A N 1
ATOM 1621 C CA . LEU A 1 206 ? -35.010 -20.370 21.129 1.00 96.69 206 LEU A CA 1
ATOM 1622 C C . LEU A 1 206 ? -36.281 -20.290 21.990 1.00 96.69 206 LEU A C 1
ATOM 1624 O O . LEU A 1 206 ? -37.326 -20.822 21.611 1.00 96.69 206 LEU A O 1
ATOM 1628 N N . VAL A 1 207 ? -36.206 -19.660 23.161 1.00 95.44 207 VAL A N 1
ATOM 1629 C CA . VAL A 1 207 ? -37.294 -19.643 24.164 1.00 95.44 207 VAL A CA 1
ATOM 1630 C C . VAL A 1 207 ? -37.870 -18.251 24.385 1.00 95.44 207 VAL A C 1
ATOM 1632 O O . VAL A 1 207 ? -39.060 -18.130 24.661 1.00 95.44 207 VAL A O 1
ATOM 1635 N N . ALA A 1 208 ? -37.041 -17.220 24.254 1.00 95.31 208 ALA A N 1
ATOM 1636 C CA . ALA A 1 208 ? -37.447 -15.824 24.315 1.00 95.31 208 ALA A CA 1
ATOM 1637 C C . ALA A 1 208 ? -36.580 -14.989 23.368 1.00 95.31 208 ALA A C 1
ATOM 1639 O O . ALA A 1 208 ? -35.416 -15.321 23.127 1.00 95.31 208 ALA A O 1
ATOM 1640 N N . VAL A 1 209 ? -37.169 -13.905 22.875 1.00 95.31 209 VAL A N 1
ATOM 1641 C CA . VAL A 1 209 ? -36.531 -12.817 22.133 1.00 95.31 209 VAL A CA 1
ATOM 1642 C C . VAL A 1 209 ? -37.027 -11.520 22.768 1.00 95.31 209 VAL A C 1
ATOM 1644 O O . VAL A 1 209 ? -38.154 -11.465 23.259 1.00 95.31 209 VAL A O 1
ATOM 1647 N N . SER A 1 210 ? -36.172 -10.504 22.829 1.00 93.25 210 SER A N 1
ATOM 1648 C CA . SER A 1 210 ? -36.564 -9.135 23.167 1.00 93.25 210 SER A CA 1
ATOM 1649 C C . SER A 1 210 ? -35.514 -8.139 22.679 1.00 93.25 210 SER A C 1
ATOM 1651 O O . SER A 1 210 ? -34.350 -8.485 22.473 1.00 93.25 210 SER A O 1
ATOM 1653 N N . GLY A 1 211 ? -35.910 -6.882 22.518 1.00 90.81 211 GLY A N 1
ATOM 1654 C CA . GLY A 1 211 ? -35.010 -5.788 22.174 1.00 90.81 211 GLY A CA 1
ATOM 1655 C C . GLY A 1 211 ? -35.790 -4.500 21.956 1.00 90.81 211 GLY A C 1
ATOM 1656 O O . GLY A 1 211 ? -36.912 -4.536 21.452 1.00 90.81 211 GLY A O 1
ATOM 1657 N N . ASP A 1 212 ? -35.192 -3.372 22.333 1.00 88.56 212 ASP A N 1
ATOM 1658 C CA . ASP A 1 212 ? -35.744 -2.053 22.032 1.00 88.56 212 ASP A CA 1
ATOM 1659 C C . ASP A 1 212 ? -35.531 -1.768 20.539 1.00 88.56 212 ASP A C 1
ATOM 1661 O O . ASP A 1 212 ? -34.421 -1.448 20.098 1.00 88.56 212 ASP A O 1
ATOM 1665 N N . VAL A 1 213 ? -36.591 -1.934 19.748 1.00 81.56 213 VAL A N 1
ATOM 1666 C CA . VAL A 1 213 ? -36.576 -1.651 18.310 1.00 81.56 213 VAL A CA 1
ATOM 1667 C C . VAL A 1 213 ? -36.688 -0.150 18.053 1.00 81.56 213 VAL A C 1
ATOM 1669 O O . VAL A 1 213 ? -37.474 0.561 18.680 1.00 81.56 213 VAL A O 1
ATOM 1672 N N . GLY A 1 214 ? -35.850 0.348 17.145 1.00 71.50 214 GLY A N 1
ATOM 1673 C CA . GLY A 1 214 ? -35.843 1.754 16.748 1.00 71.50 214 GLY A CA 1
ATOM 1674 C C . GLY A 1 214 ? -36.698 2.001 15.508 1.00 71.50 214 GLY A C 1
ATOM 1675 O O . GLY A 1 214 ? -37.692 1.323 15.253 1.00 71.50 214 GLY A O 1
ATOM 1676 N N . ASN A 1 215 ? -36.250 2.944 14.676 1.00 65.44 215 ASN A N 1
ATOM 1677 C CA . ASN A 1 215 ? -36.714 3.002 13.292 1.00 65.44 215 ASN A CA 1
ATOM 1678 C C . ASN A 1 215 ? -36.546 1.616 12.648 1.00 65.44 215 ASN A C 1
ATOM 1680 O O . ASN A 1 215 ? -35.515 0.971 12.846 1.00 65.44 215 ASN A O 1
ATOM 1684 N N . TYR A 1 216 ? -37.519 1.219 11.827 1.00 72.56 216 TYR A N 1
ATOM 1685 C CA . TYR A 1 216 ? -37.486 -0.015 11.036 1.00 72.56 216 TYR A CA 1
ATOM 1686 C C . TYR A 1 216 ? -37.688 -1.333 11.796 1.00 72.56 216 TYR A C 1
ATOM 1688 O O . TYR A 1 216 ? -37.368 -2.386 11.250 1.00 72.56 216 TYR A O 1
ATOM 1696 N N . ASN A 1 217 ? -38.249 -1.291 13.008 1.00 82.25 217 ASN A N 1
ATOM 1697 C CA . ASN A 1 217 ? -38.787 -2.475 13.691 1.00 82.25 217 ASN A CA 1
ATOM 1698 C C . ASN A 1 217 ? -37.734 -3.581 13.919 1.00 82.25 217 ASN A C 1
ATOM 1700 O O . ASN A 1 217 ? -38.023 -4.770 13.838 1.00 82.25 217 ASN A O 1
ATOM 1704 N N . LYS A 1 218 ? -36.481 -3.196 14.191 1.00 85.25 218 LYS A N 1
ATOM 1705 C CA . LYS A 1 218 ? -35.387 -4.121 14.527 1.00 85.25 218 LYS A CA 1
ATOM 1706 C C . LYS A 1 218 ? -34.273 -3.451 15.325 1.00 85.25 218 LYS A C 1
ATOM 1708 O O . LYS A 1 218 ? -34.226 -2.223 15.433 1.00 85.25 218 LYS A O 1
ATOM 1713 N N . THR A 1 219 ? -33.367 -4.258 15.872 1.00 87.38 219 THR A N 1
ATOM 1714 C CA . THR A 1 219 ? -32.142 -3.793 16.535 1.00 87.38 219 THR A CA 1
ATOM 1715 C C . THR A 1 219 ? -31.064 -4.880 16.570 1.00 87.38 219 THR A C 1
ATOM 1717 O O . THR A 1 219 ? -31.371 -6.061 16.703 1.00 87.38 219 THR A O 1
ATOM 1720 N N . THR A 1 220 ? -29.793 -4.476 16.506 1.00 89.44 220 THR A N 1
ATOM 1721 C CA . THR A 1 220 ? -28.611 -5.319 16.782 1.00 89.44 220 THR A CA 1
ATOM 1722 C C . THR A 1 220 ? -28.299 -5.449 18.279 1.00 89.44 220 THR A C 1
ATOM 1724 O O . THR A 1 220 ? -27.437 -6.240 18.668 1.00 89.44 220 THR A O 1
ATOM 1727 N N . HIS A 1 221 ? -29.002 -4.686 19.126 1.00 90.56 221 HIS A N 1
ATOM 1728 C CA . HIS A 1 221 ? -28.856 -4.674 20.585 1.00 90.56 221 HIS A CA 1
ATOM 1729 C C . HIS A 1 221 ? -29.793 -5.687 21.279 1.00 90.56 221 HIS A C 1
ATOM 1731 O O . HIS A 1 221 ? -30.238 -5.463 22.406 1.00 90.56 221 HIS A O 1
ATOM 1737 N N . GLY A 1 222 ? -30.153 -6.773 20.589 1.00 92.88 222 GLY A N 1
ATOM 1738 C CA . GLY A 1 222 ? -31.141 -7.744 21.049 1.00 92.88 222 GLY A CA 1
ATOM 1739 C C . GLY A 1 222 ? -30.700 -8.603 22.235 1.00 92.88 222 GLY A C 1
ATOM 1740 O O . GLY A 1 222 ? -29.518 -8.703 22.571 1.00 92.88 222 GLY A O 1
ATOM 1741 N N . THR A 1 223 ? -31.688 -9.258 22.843 1.00 95.69 223 THR A N 1
ATOM 1742 C CA . THR A 1 223 ? -31.549 -10.308 23.860 1.00 95.69 223 THR A CA 1
ATOM 1743 C C . THR A 1 223 ? -32.291 -11.556 23.391 1.00 95.69 223 THR A C 1
ATOM 1745 O O . THR A 1 223 ? -33.449 -11.472 22.981 1.00 95.69 223 THR A O 1
ATOM 1748 N N . ILE A 1 224 ? -31.651 -12.718 23.493 1.00 97.31 224 ILE A N 1
ATOM 1749 C CA . ILE A 1 224 ? -32.248 -14.027 23.215 1.00 97.31 224 ILE A CA 1
ATOM 1750 C C . ILE A 1 224 ? -32.023 -14.990 24.374 1.00 97.31 224 ILE A C 1
ATOM 1752 O O . ILE A 1 224 ? -31.006 -14.925 25.062 1.00 97.31 224 ILE A O 1
ATOM 1756 N N . THR A 1 225 ? -32.935 -15.942 24.544 1.00 97.50 225 THR A N 1
ATOM 1757 C CA . THR A 1 225 ? -32.800 -16.996 25.556 1.00 97.50 225 THR A CA 1
ATOM 1758 C C . THR A 1 225 ? -32.780 -18.358 24.886 1.00 97.50 225 THR A C 1
ATOM 1760 O O . THR A 1 225 ? -33.756 -18.756 24.246 1.00 97.50 225 THR A O 1
ATOM 1763 N N . LEU A 1 226 ? -31.669 -19.078 25.048 1.00 97.44 226 LEU A N 1
ATOM 1764 C CA . LEU A 1 226 ? -31.435 -20.402 24.471 1.00 97.44 226 LEU A CA 1
ATOM 1765 C C . LEU A 1 226 ? -31.531 -21.472 25.564 1.00 97.44 226 LEU A C 1
ATOM 1767 O O . LEU A 1 226 ? -30.925 -21.316 26.623 1.00 97.44 226 LEU A O 1
ATOM 1771 N N . GLU A 1 227 ? -32.264 -22.563 25.321 1.00 96.44 227 GLU A N 1
ATOM 1772 C CA . GLU A 1 227 ? -32.372 -23.692 26.264 1.00 96.44 227 GLU A CA 1
ATOM 1773 C C . GLU A 1 227 ? -32.182 -25.059 25.598 1.00 96.44 227 GLU A C 1
ATOM 1775 O O . GLU A 1 227 ? -32.405 -25.240 24.398 1.00 96.44 227 GLU A O 1
ATOM 1780 N N . LYS A 1 228 ? -31.794 -26.051 26.405 1.00 95.69 228 LYS A N 1
ATOM 1781 C CA . LYS A 1 228 ? -31.688 -27.454 26.007 1.00 95.69 228 LYS A CA 1
ATOM 1782 C C . LYS A 1 228 ? -32.072 -28.388 27.150 1.00 95.69 228 LYS A C 1
ATOM 1784 O O . LYS A 1 228 ? -31.747 -28.150 28.312 1.00 95.69 228 LYS A O 1
ATOM 1789 N N . GLY A 1 229 ? -32.793 -29.457 26.816 1.00 94.81 229 GLY A N 1
ATOM 1790 C CA . GLY A 1 229 ? -33.381 -30.375 27.790 1.00 94.81 229 GLY A CA 1
ATOM 1791 C C . GLY A 1 229 ? -32.857 -31.801 27.683 1.00 94.81 229 GLY A C 1
ATOM 1792 O O . GLY A 1 229 ? -32.915 -32.407 26.613 1.00 94.81 229 GLY A O 1
ATOM 1793 N N . TYR A 1 230 ? -32.434 -32.354 28.818 1.00 95.62 230 TYR A N 1
ATOM 1794 C CA . TYR A 1 230 ? -31.823 -33.674 28.950 1.00 95.62 230 TYR A CA 1
ATOM 1795 C C . TYR A 1 230 ? -32.553 -34.536 29.985 1.00 95.62 230 TYR A C 1
ATOM 1797 O O . TYR A 1 230 ? -33.058 -34.051 31.000 1.00 95.62 230 TYR A O 1
ATOM 1805 N N . VAL A 1 231 ? -32.545 -35.847 29.757 1.00 94.88 231 VAL A N 1
ATOM 1806 C CA . VAL A 1 231 ? -32.935 -36.864 30.735 1.00 94.88 231 VAL A CA 1
ATOM 1807 C C . VAL A 1 231 ? -31.656 -37.447 31.331 1.00 94.88 231 VAL A C 1
ATOM 1809 O O . VAL A 1 231 ? -30.916 -38.171 30.661 1.00 94.88 231 VAL A O 1
ATOM 1812 N N . LEU A 1 232 ? -31.385 -37.126 32.596 1.00 95.50 232 LEU A N 1
ATOM 1813 C CA . LEU A 1 232 ? -30.129 -37.456 33.272 1.00 95.50 232 LEU A CA 1
ATOM 1814 C C . LEU A 1 232 ? -30.329 -38.564 34.307 1.00 95.50 232 LEU A C 1
ATOM 1816 O O . LEU A 1 232 ? -31.178 -38.457 35.193 1.00 95.50 232 LEU A O 1
ATOM 1820 N N . ALA A 1 233 ? -29.531 -39.625 34.231 1.00 94.19 233 ALA A N 1
ATOM 1821 C CA . ALA A 1 233 ? -29.421 -40.612 35.299 1.00 94.19 233 ALA A CA 1
ATOM 1822 C C . ALA A 1 233 ? -28.563 -40.066 36.465 1.00 94.19 233 ALA A C 1
ATOM 1824 O O . ALA A 1 233 ? -27.755 -39.158 36.264 1.00 94.19 233 ALA A O 1
ATOM 1825 N N . PRO A 1 234 ? -28.703 -40.591 37.697 1.00 94.00 234 PRO A N 1
ATOM 1826 C CA . PRO A 1 234 ? -27.882 -40.169 38.833 1.00 94.00 234 PRO A CA 1
ATOM 1827 C C . PRO A 1 234 ? -26.368 -40.192 38.549 1.00 94.00 234 PRO A C 1
ATOM 1829 O O . PRO A 1 234 ? -25.803 -41.235 38.223 1.00 94.00 234 PRO A O 1
ATOM 1832 N N . ASN A 1 235 ? -25.713 -39.051 38.779 1.00 93.69 235 ASN A N 1
ATOM 1833 C CA . ASN A 1 235 ? -24.306 -38.721 38.505 1.00 93.69 235 ASN A CA 1
ATOM 1834 C C . ASN A 1 235 ? -23.928 -38.467 37.035 1.00 93.69 235 ASN A C 1
ATOM 1836 O O . ASN A 1 235 ? -22.745 -38.292 36.757 1.00 93.69 235 ASN A O 1
ATOM 1840 N N . GLN A 1 236 ? -24.888 -38.387 36.113 1.00 95.31 236 GLN A N 1
ATOM 1841 C CA . GLN A 1 236 ? -24.624 -37.835 34.783 1.00 95.31 236 GLN A CA 1
ATOM 1842 C C . GLN A 1 236 ? -24.507 -36.307 34.826 1.00 95.31 236 GLN A C 1
ATOM 1844 O O . GLN A 1 236 ? -25.239 -35.648 35.570 1.00 95.31 236 GLN A O 1
ATOM 1849 N N . GLU A 1 237 ? -23.573 -35.772 34.042 1.00 94.88 237 GLU A N 1
ATOM 1850 C CA . GLU A 1 237 ? -23.148 -34.371 34.039 1.00 94.88 237 GLU A CA 1
ATOM 1851 C C . GLU A 1 237 ? -23.122 -33.808 32.624 1.00 94.88 237 GLU A C 1
ATOM 1853 O O . GLU A 1 237 ? -22.494 -34.387 31.744 1.00 94.88 237 GLU A O 1
ATOM 1858 N N . ILE A 1 238 ? -23.777 -32.669 32.427 1.00 95.81 238 ILE A N 1
ATOM 1859 C CA . ILE A 1 238 ? -23.840 -31.934 31.161 1.00 95.81 238 ILE A CA 1
ATOM 1860 C C . ILE A 1 238 ? -23.222 -30.549 31.322 1.00 95.81 238 ILE A C 1
ATOM 1862 O O . ILE A 1 238 ? -23.272 -29.974 32.405 1.00 95.81 238 ILE A O 1
ATOM 1866 N N . GLN A 1 239 ? -22.717 -29.987 30.233 1.00 95.56 239 GLN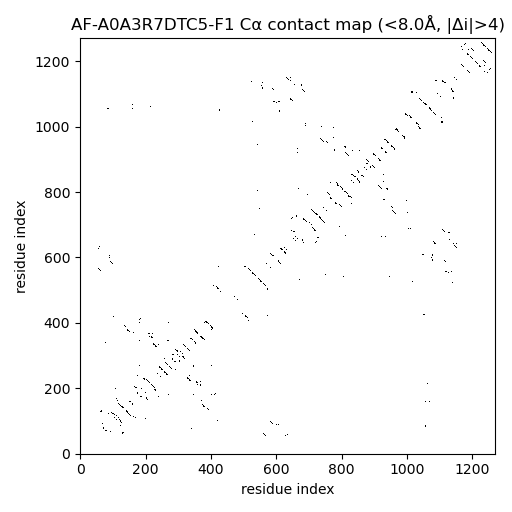 A N 1
ATOM 1867 C CA . GLN A 1 239 ? -22.331 -28.588 30.110 1.00 95.56 239 GLN A CA 1
ATOM 1868 C C . GLN A 1 239 ? -23.358 -27.818 29.277 1.00 95.56 239 GLN A C 1
ATOM 1870 O O . GLN A 1 239 ? -23.959 -28.358 28.343 1.00 95.56 239 GLN A O 1
ATOM 1875 N N . PHE A 1 240 ? -23.549 -26.545 29.606 1.00 96.69 240 PHE A N 1
ATOM 1876 C CA . PHE A 1 240 ? -24.194 -25.581 28.727 1.00 96.69 240 PHE A CA 1
ATOM 1877 C C . PHE A 1 240 ? -23.474 -24.244 28.884 1.00 96.69 240 PHE A C 1
ATOM 1879 O O . PHE A 1 240 ? -23.650 -23.562 29.890 1.00 96.69 240 PHE A O 1
ATOM 1886 N N . LEU A 1 241 ? -22.650 -23.892 27.900 1.00 96.25 241 LEU A N 1
ATOM 1887 C CA . LEU A 1 241 ? -21.776 -22.722 27.901 1.00 96.25 241 LEU A CA 1
ATOM 1888 C C . LEU A 1 241 ? -20.867 -22.701 29.146 1.00 96.25 241 LEU A C 1
ATOM 1890 O O . LEU A 1 241 ? -20.043 -23.599 29.330 1.00 96.25 241 LEU A O 1
ATOM 1894 N N . ASP A 1 242 ? -21.025 -21.689 29.996 1.00 94.38 242 ASP A N 1
ATOM 1895 C CA . ASP A 1 242 ? -20.142 -21.356 31.114 1.00 94.38 242 ASP A CA 1
ATOM 1896 C C . ASP A 1 242 ? -20.395 -22.165 32.399 1.00 94.38 242 ASP A C 1
ATOM 1898 O O . ASP A 1 242 ? -19.726 -21.938 33.405 1.00 94.38 242 ASP A O 1
ATOM 1902 N N . HIS A 1 243 ? -21.325 -23.129 32.392 1.00 95.75 243 HIS A N 1
ATOM 1903 C CA . HIS A 1 243 ? -21.608 -23.979 33.554 1.00 95.75 243 HIS A CA 1
ATOM 1904 C C . HIS A 1 243 ? -21.808 -25.458 33.194 1.00 95.75 243 HIS A C 1
ATOM 1906 O O . HIS A 1 243 ? -22.362 -25.815 32.149 1.00 95.75 243 HIS A O 1
ATOM 1912 N N . LYS A 1 244 ? -21.426 -26.320 34.139 1.00 96.38 244 LYS A N 1
ATOM 1913 C CA . LYS A 1 244 ? -21.691 -27.760 34.185 1.00 96.38 244 LYS A CA 1
ATOM 1914 C C . LYS A 1 244 ? -22.727 -28.069 35.270 1.00 96.38 244 LYS A C 1
ATOM 1916 O O . LYS A 1 244 ? -22.715 -27.473 36.347 1.00 96.38 244 LYS A O 1
ATOM 1921 N N . LEU A 1 245 ? -23.621 -29.017 35.000 1.00 97.06 245 LEU A N 1
ATOM 1922 C CA . LEU A 1 245 ? -24.650 -29.495 35.922 1.00 97.06 245 LEU A CA 1
ATOM 1923 C C . LEU A 1 245 ? -24.652 -31.021 35.967 1.00 97.06 245 LEU A C 1
ATOM 1925 O O . LEU A 1 245 ? -24.929 -31.688 34.970 1.00 97.06 245 LEU A O 1
ATOM 1929 N N . GLN A 1 246 ? -24.441 -31.570 37.161 1.00 96.94 246 GLN A N 1
ATOM 1930 C CA . GLN A 1 246 ? -24.532 -32.997 37.445 1.00 96.94 246 GLN A CA 1
ATOM 1931 C C . GLN A 1 246 ? -25.799 -33.322 38.240 1.00 96.94 246 GLN A C 1
ATOM 1933 O O . GLN A 1 246 ? -25.963 -32.905 39.391 1.00 96.94 246 GLN A O 1
ATOM 1938 N N . TYR A 1 247 ? -26.701 -34.109 37.653 1.00 96.06 247 TYR A N 1
ATOM 1939 C CA . TYR A 1 247 ? -27.917 -34.546 38.340 1.00 96.06 247 TYR A CA 1
ATOM 1940 C C . TYR A 1 247 ? -27.602 -35.620 39.387 1.00 96.06 247 TYR A C 1
ATOM 1942 O O . TYR A 1 247 ? -26.795 -36.520 39.153 1.00 96.06 247 TYR A O 1
ATOM 1950 N N . LYS A 1 248 ? -28.244 -35.546 40.560 1.00 95.38 248 LYS A N 1
ATOM 1951 C CA . LYS A 1 248 ? -27.986 -36.469 41.676 1.00 95.38 248 LYS A CA 1
ATOM 1952 C C . LYS A 1 248 ? -29.216 -37.292 42.047 1.00 95.38 248 LYS A C 1
ATOM 1954 O O . LYS A 1 248 ? -29.177 -38.512 41.911 1.00 95.38 248 LYS A O 1
ATOM 1959 N N . TRP A 1 249 ? -30.291 -36.656 42.512 1.00 93.62 249 TRP A N 1
ATOM 1960 C CA . TRP A 1 249 ? -31.564 -37.321 42.831 1.00 93.62 249 TRP A CA 1
ATOM 1961 C C . TRP A 1 249 ? -32.705 -36.309 43.009 1.00 93.62 249 TRP A C 1
ATOM 1963 O O . TRP A 1 249 ? -32.476 -35.118 43.209 1.00 93.62 249 TRP A O 1
ATOM 1973 N N . THR A 1 250 ? -33.949 -36.789 43.015 1.00 91.75 250 THR A N 1
ATOM 1974 C CA . THR A 1 250 ? -35.129 -36.012 43.435 1.00 91.75 250 THR A CA 1
ATOM 1975 C C . THR A 1 250 ? -35.330 -36.073 44.950 1.00 91.75 250 THR A C 1
ATOM 1977 O O . THR A 1 250 ? -35.354 -37.169 45.516 1.00 91.75 250 THR A O 1
ATOM 1980 N N . VAL A 1 251 ? -35.539 -34.932 45.606 1.00 89.94 251 VAL A N 1
ATOM 1981 C CA . VAL A 1 251 ? -35.972 -34.832 47.010 1.00 89.94 251 VAL A CA 1
ATOM 1982 C C . VAL A 1 251 ? -37.420 -34.346 47.073 1.00 89.94 251 VAL A C 1
ATOM 1984 O O . VAL A 1 251 ? -37.832 -33.522 46.264 1.00 89.94 251 VAL A O 1
ATOM 1987 N N . LYS A 1 252 ? -38.206 -34.858 48.024 1.00 89.00 252 LYS A N 1
ATOM 1988 C CA . LYS A 1 252 ? -39.579 -34.403 48.261 1.00 89.00 252 LYS A CA 1
ATOM 1989 C C . LYS A 1 252 ? -39.603 -33.477 49.469 1.00 89.00 252 LYS A C 1
ATOM 1991 O O . LYS A 1 252 ? -39.157 -33.883 50.542 1.00 89.00 252 LYS A O 1
ATOM 1996 N N . ASP A 1 253 ? -40.105 -32.259 49.304 1.00 85.12 253 ASP A N 1
ATOM 1997 C CA . ASP A 1 253 ? -40.164 -31.298 50.403 1.00 85.12 253 ASP A CA 1
ATOM 1998 C C . ASP A 1 253 ? -41.273 -31.700 51.405 1.00 85.12 253 ASP A C 1
ATOM 2000 O O . ASP A 1 253 ? -42.417 -31.927 50.995 1.00 85.12 253 ASP A O 1
ATOM 2004 N N . PRO A 1 254 ? -40.984 -31.813 52.719 1.00 81.00 254 PRO A N 1
ATOM 2005 C CA . PRO A 1 254 ? -41.980 -32.215 53.716 1.00 81.00 254 PRO A CA 1
ATOM 2006 C C . PRO A 1 254 ? -43.125 -31.213 53.942 1.00 81.00 254 PRO A C 1
ATOM 2008 O O . PRO A 1 254 ? -44.136 -31.589 54.533 1.00 81.00 254 PRO A O 1
ATOM 2011 N N . SER A 1 255 ? -42.956 -29.947 53.546 1.00 80.12 255 SER A N 1
ATOM 2012 C CA . SER A 1 255 ? -43.873 -28.837 53.857 1.00 80.12 255 SER A CA 1
ATOM 2013 C C . SER A 1 255 ? -44.953 -28.594 52.799 1.00 80.12 255 SER A C 1
ATOM 2015 O O . SER A 1 255 ? -46.066 -28.215 53.160 1.00 80.12 255 SER A O 1
ATOM 2017 N N . ASP A 1 256 ? -44.659 -28.845 51.521 1.00 82.12 256 ASP A N 1
ATOM 2018 C CA . ASP A 1 256 ? -45.613 -28.715 50.403 1.00 82.12 256 ASP A CA 1
ATOM 2019 C C . ASP A 1 256 ? -45.819 -30.021 49.614 1.00 82.12 256 ASP A C 1
ATOM 2021 O O . ASP A 1 256 ? -46.763 -30.132 48.831 1.00 82.12 256 ASP A O 1
ATOM 2025 N N . GLY A 1 257 ? -44.984 -31.039 49.845 1.00 84.38 257 GLY A N 1
ATOM 2026 C CA . GLY A 1 257 ? -45.079 -32.331 49.178 1.00 84.38 257 GLY A CA 1
ATOM 2027 C C . GLY A 1 257 ? -44.682 -32.320 47.700 1.00 84.38 257 GLY A C 1
ATOM 2028 O O . GLY A 1 257 ? -44.946 -33.320 47.026 1.00 84.38 257 GLY A O 1
ATOM 2029 N N . LYS A 1 258 ? -44.069 -31.251 47.181 1.00 88.81 258 LYS A N 1
ATOM 2030 C CA . LYS A 1 258 ? -43.553 -31.204 45.808 1.00 88.81 258 LYS A CA 1
ATOM 2031 C C . LYS A 1 258 ? -42.182 -31.888 45.703 1.00 88.81 258 LYS A C 1
ATOM 2033 O O . LYS A 1 258 ? -41.477 -32.069 46.699 1.00 88.81 258 LYS A O 1
ATOM 2038 N N . GLU A 1 259 ? -41.807 -32.292 44.491 1.00 89.81 259 GLU A N 1
ATOM 2039 C CA . GLU A 1 259 ? -40.500 -32.894 44.195 1.00 89.81 259 GLU A CA 1
ATOM 2040 C C . GLU A 1 259 ? -39.557 -31.865 43.571 1.00 89.81 259 GLU A C 1
ATOM 2042 O O . GLU A 1 259 ? -39.929 -31.178 42.625 1.00 89.81 259 GLU A O 1
ATOM 2047 N N . TYR A 1 260 ? -38.334 -31.802 44.087 1.00 92.56 260 TYR A N 1
ATOM 2048 C CA . TYR A 1 260 ? -37.268 -30.898 43.676 1.00 92.56 260 TYR A CA 1
ATOM 2049 C C . TYR A 1 260 ? -36.046 -31.707 43.217 1.00 92.56 260 TYR A C 1
ATOM 2051 O O . TYR A 1 260 ? -35.742 -32.758 43.792 1.00 92.56 260 TYR A O 1
ATOM 2059 N N . ALA A 1 261 ? -35.292 -31.219 42.230 1.00 94.00 261 ALA A N 1
ATOM 2060 C CA . ALA A 1 261 ? -34.018 -31.832 41.851 1.00 94.00 261 ALA A CA 1
ATOM 2061 C C . ALA A 1 261 ? -32.876 -31.349 42.755 1.00 94.00 261 ALA A C 1
ATOM 2063 O O . ALA A 1 261 ? -32.628 -30.146 42.861 1.00 94.00 261 ALA A O 1
ATOM 2064 N N . LYS A 1 262 ? -32.135 -32.293 43.348 1.00 95.44 262 LYS A N 1
ATOM 2065 C CA . LYS A 1 262 ? -30.781 -32.045 43.848 1.00 95.44 262 LYS A CA 1
ATOM 2066 C C . LYS A 1 262 ? -29.782 -32.275 42.722 1.00 95.44 262 LYS A C 1
ATOM 2068 O O . LYS A 1 262 ? -29.755 -33.345 42.105 1.00 95.44 262 LYS A O 1
ATOM 2073 N N . VAL A 1 263 ? -28.958 -31.263 42.492 1.00 96.75 263 VAL A N 1
ATOM 2074 C CA . VAL A 1 263 ? -27.910 -31.247 41.473 1.00 96.75 263 VAL A CA 1
ATOM 2075 C C . VAL A 1 263 ? -26.630 -30.664 42.075 1.00 96.75 263 VAL A C 1
ATOM 2077 O O . VAL A 1 263 ? -26.654 -30.028 43.133 1.00 96.75 263 VAL A O 1
ATOM 2080 N N . VAL A 1 264 ? -25.513 -30.902 41.406 1.00 97.38 264 VAL A N 1
ATOM 2081 C CA . VAL A 1 264 ? -24.261 -30.178 41.626 1.00 97.38 264 VAL A CA 1
ATOM 2082 C C . VAL A 1 264 ? -24.072 -29.260 40.426 1.00 97.38 264 VAL A C 1
ATOM 2084 O O . VAL A 1 264 ? -24.187 -29.735 39.298 1.00 97.38 264 VAL A O 1
ATOM 2087 N N . VAL A 1 265 ? -23.847 -27.968 40.663 1.00 96.81 265 VAL A N 1
ATOM 2088 C CA . VAL A 1 265 ? -23.545 -26.983 39.612 1.00 96.81 265 VAL A CA 1
ATOM 2089 C C . VAL A 1 265 ? -22.111 -26.511 39.794 1.00 96.81 265 VAL A C 1
ATOM 2091 O O . VAL A 1 265 ? -21.663 -26.308 40.925 1.00 96.81 265 VAL A O 1
ATOM 2094 N N . THR A 1 266 ? -21.407 -26.362 38.681 1.00 95.94 266 THR A N 1
ATOM 2095 C CA . THR A 1 266 ? -19.996 -25.992 38.632 1.00 95.94 266 THR A CA 1
ATOM 2096 C C . THR A 1 266 ? -19.803 -24.964 37.523 1.00 95.94 266 THR A C 1
ATOM 2098 O O . THR A 1 266 ? -20.311 -25.158 36.421 1.00 95.94 266 THR A O 1
ATOM 2101 N N . TYR A 1 267 ? -19.076 -23.883 37.789 1.00 93.38 267 TYR A N 1
ATOM 2102 C CA . TYR A 1 267 ? -18.753 -22.883 36.773 1.00 93.38 267 TYR A CA 1
ATOM 2103 C C . TYR A 1 267 ? -17.512 -23.326 35.978 1.00 93.38 267 TYR A C 1
ATOM 2105 O O . TYR A 1 267 ? -16.495 -23.691 36.568 1.00 93.38 267 TYR A O 1
ATOM 2113 N N . ALA A 1 268 ? -17.618 -23.314 34.650 1.00 93.00 268 ALA A N 1
ATOM 2114 C CA . ALA A 1 268 ? -16.683 -23.918 33.695 1.00 93.00 268 ALA A CA 1
ATOM 2115 C C . ALA A 1 268 ? -15.950 -22.869 32.830 1.00 93.00 268 ALA A C 1
ATOM 2117 O O . ALA A 1 268 ? -15.544 -23.148 31.703 1.00 93.00 268 ALA A O 1
ATOM 2118 N N . GLY A 1 269 ? -15.816 -21.633 33.327 1.00 89.62 269 GLY A N 1
ATOM 2119 C CA . GLY A 1 269 ? -15.167 -20.542 32.591 1.00 89.62 269 GLY A CA 1
ATOM 2120 C C . GLY A 1 269 ? -13.635 -20.539 32.635 1.00 89.62 269 GLY A C 1
ATOM 2121 O O . GLY A 1 269 ? -13.010 -19.996 31.731 1.00 89.62 269 GLY A O 1
ATOM 2122 N N . ASN A 1 270 ? -13.024 -21.166 33.643 1.00 88.81 270 ASN A N 1
ATOM 2123 C CA . ASN A 1 270 ? -11.570 -21.298 33.794 1.00 88.81 270 ASN A CA 1
ATOM 2124 C C . ASN A 1 270 ? -11.064 -22.634 33.197 1.00 88.81 270 ASN A C 1
ATOM 2126 O O . ASN A 1 270 ? -11.849 -23.551 32.982 1.00 88.81 270 ASN A O 1
ATOM 2130 N N . ILE A 1 271 ? -9.745 -22.778 32.988 1.00 85.62 271 ILE A N 1
ATOM 2131 C CA . ILE A 1 271 ? -9.097 -24.020 32.482 1.00 85.62 271 ILE A CA 1
ATOM 2132 C C . ILE A 1 271 ? -9.272 -25.218 33.435 1.00 85.62 271 ILE A C 1
ATOM 2134 O O . ILE A 1 271 ? -9.121 -26.387 33.075 1.00 85.62 271 ILE A O 1
ATOM 2138 N N . HIS A 1 272 ? -9.575 -24.919 34.694 1.00 86.38 272 HIS A N 1
ATOM 2139 C CA . HIS A 1 272 ? -10.049 -25.871 35.679 1.00 86.38 272 HIS A CA 1
ATOM 2140 C C . HIS A 1 272 ? -11.378 -25.352 36.202 1.00 86.38 272 HIS A C 1
ATOM 2142 O O . HIS A 1 272 ? -11.474 -24.182 36.574 1.00 86.38 272 HIS A O 1
ATOM 2148 N N . ASP A 1 273 ? -12.371 -26.233 36.246 1.00 87.56 273 ASP A N 1
ATOM 2149 C CA . ASP A 1 273 ? -13.688 -25.930 36.791 1.00 87.56 273 ASP A CA 1
ATOM 2150 C C . ASP A 1 273 ? -13.587 -25.349 38.216 1.00 87.56 273 ASP A C 1
ATOM 2152 O O . ASP A 1 273 ? -12.813 -25.827 39.055 1.00 87.56 273 ASP A O 1
ATOM 2156 N N . ASP A 1 274 ? -14.392 -24.321 38.495 1.00 86.88 274 ASP A N 1
ATOM 2157 C CA . ASP A 1 274 ? -14.460 -23.678 39.809 1.00 86.88 274 ASP A CA 1
ATOM 2158 C C . ASP A 1 274 ? -15.085 -24.625 40.867 1.00 86.88 274 ASP A C 1
ATOM 2160 O O . ASP A 1 274 ? -15.440 -25.778 40.616 1.00 86.88 274 ASP A O 1
ATOM 2164 N N . SER A 1 275 ? -15.228 -24.163 42.113 1.00 85.94 275 SER A N 1
ATOM 2165 C CA . SER A 1 275 ? -15.777 -24.999 43.192 1.00 85.94 275 SER A CA 1
ATOM 2166 C C . SER A 1 275 ? -17.233 -25.415 42.941 1.00 85.94 275 SER A C 1
ATOM 2168 O O . SER A 1 275 ? -18.137 -24.583 42.903 1.00 85.94 275 SER A O 1
ATOM 2170 N N . ALA A 1 276 ? -17.455 -26.726 42.844 1.00 91.31 276 ALA A N 1
ATOM 2171 C CA . ALA A 1 276 ? -18.764 -27.331 42.628 1.00 91.31 276 ALA A CA 1
ATOM 2172 C C . ALA A 1 276 ? -19.701 -27.178 43.848 1.00 91.31 276 ALA A C 1
ATOM 2174 O O . ALA A 1 276 ? -19.371 -27.600 44.963 1.00 91.31 276 ALA A O 1
ATOM 2175 N N . THR A 1 277 ? -20.902 -26.636 43.633 1.00 94.31 277 THR A N 1
ATOM 2176 C CA . THR A 1 277 ? -21.881 -26.319 44.687 1.00 94.31 277 THR A CA 1
ATOM 2177 C C . THR A 1 277 ? -23.087 -27.262 44.641 1.00 94.31 277 THR A C 1
ATOM 2179 O O . THR A 1 277 ? -23.705 -27.476 43.598 1.00 94.31 277 THR A O 1
ATOM 2182 N N . TRP A 1 278 ? -23.471 -27.814 45.798 1.00 94.75 278 TRP A N 1
ATOM 2183 C CA . TRP A 1 278 ? -24.678 -28.637 45.945 1.00 94.75 278 TRP A CA 1
ATOM 2184 C C . TRP A 1 278 ? -25.927 -27.769 46.093 1.00 94.75 278 TRP A C 1
ATOM 2186 O O . TRP A 1 278 ? -26.128 -27.143 47.134 1.00 94.75 278 TRP A O 1
ATOM 2196 N N . VAL A 1 279 ? -26.822 -27.811 45.109 1.00 94.56 279 VAL A N 1
ATOM 2197 C CA . VAL A 1 279 ? -28.010 -26.947 45.057 1.00 94.56 279 VAL A CA 1
ATOM 2198 C C . VAL A 1 279 ? -29.308 -27.738 44.902 1.00 94.56 279 VAL A C 1
ATOM 2200 O O . VAL A 1 279 ? -29.326 -28.880 44.439 1.00 94.56 279 VAL A O 1
ATOM 2203 N N . THR A 1 280 ? -30.413 -27.135 45.340 1.00 93.81 280 THR A N 1
ATOM 2204 C CA . THR A 1 280 ? -31.763 -27.534 44.915 1.00 93.81 280 THR A CA 1
ATOM 2205 C C . THR A 1 280 ? -32.214 -26.580 43.813 1.00 93.81 280 THR A C 1
ATOM 2207 O O . THR A 1 280 ? -32.143 -25.369 44.024 1.00 93.81 280 THR A O 1
ATOM 2210 N N . LEU A 1 281 ? -32.698 -27.101 42.681 1.00 94.56 281 LEU A N 1
ATOM 2211 C CA . LEU A 1 281 ? -33.382 -26.282 41.670 1.00 94.56 281 LEU A CA 1
ATOM 2212 C C . LEU A 1 281 ? -34.784 -25.913 42.168 1.00 94.56 281 LEU A C 1
ATOM 2214 O O . LEU A 1 281 ? -35.501 -26.794 42.640 1.00 94.56 281 LEU A O 1
ATOM 2218 N N . GLY A 1 282 ? -35.169 -24.641 42.063 1.00 90.81 282 GLY A N 1
ATOM 2219 C CA . GLY A 1 282 ? -36.436 -24.103 42.572 1.00 90.81 282 GLY A CA 1
ATOM 2220 C C . GLY A 1 282 ? -36.385 -23.577 44.012 1.00 90.81 282 GLY A C 1
ATOM 2221 O O . GLY A 1 282 ? -37.425 -23.304 44.609 1.00 90.81 282 GLY A O 1
ATOM 2222 N N . GLU A 1 283 ? -35.190 -23.456 44.590 1.00 92.50 283 GLU A N 1
ATOM 2223 C CA . GLU A 1 283 ? -34.909 -22.727 45.832 1.00 92.50 283 GLU A CA 1
ATOM 2224 C C . GLU A 1 283 ? -33.999 -21.534 45.508 1.00 92.50 283 GLU A C 1
ATOM 2226 O O . GLU A 1 283 ? -33.090 -21.669 44.689 1.00 92.50 283 GLU A O 1
ATOM 2231 N N . PHE A 1 284 ? -34.194 -20.406 46.194 1.00 93.38 284 PHE A N 1
ATOM 2232 C CA . PHE A 1 284 ? -33.541 -19.137 45.872 1.00 93.38 284 PHE A CA 1
ATOM 2233 C C . PHE A 1 284 ? -32.896 -18.499 47.105 1.00 93.38 284 PHE A C 1
ATOM 2235 O O . PHE A 1 284 ? -33.457 -18.547 48.202 1.00 93.38 284 PHE A O 1
ATOM 2242 N N . ASP A 1 285 ? -31.732 -17.885 46.913 1.00 91.06 285 ASP A N 1
ATOM 2243 C CA . ASP A 1 285 ? -30.938 -17.236 47.960 1.00 91.06 285 ASP A CA 1
ATOM 2244 C C . ASP A 1 285 ? -31.258 -15.727 48.081 1.00 91.06 285 ASP A C 1
ATOM 2246 O O . ASP A 1 285 ? -30.915 -15.092 49.077 1.00 91.06 285 ASP A O 1
ATOM 2250 N N . ASP A 1 286 ? -31.992 -15.167 47.110 1.00 88.88 286 ASP A N 1
ATOM 2251 C CA . ASP A 1 286 ? -32.476 -13.774 47.067 1.00 88.88 286 ASP A CA 1
ATOM 2252 C C . ASP A 1 286 ? -33.789 -13.518 47.838 1.00 88.88 286 ASP A C 1
ATOM 2254 O O . ASP A 1 286 ? -34.257 -12.381 47.928 1.00 88.88 286 ASP A O 1
ATOM 2258 N N . GLY A 1 287 ? -34.387 -14.563 48.418 1.00 87.25 287 GLY A N 1
ATOM 2259 C CA . GLY A 1 287 ? -35.669 -14.492 49.126 1.00 87.25 287 GLY A CA 1
ATOM 2260 C C . GLY A 1 287 ? -36.910 -14.711 48.252 1.00 87.25 287 GLY A C 1
ATOM 2261 O O . GLY A 1 287 ? -38.027 -14.633 48.773 1.00 87.25 287 GLY A O 1
ATOM 2262 N N . THR A 1 288 ? -36.752 -15.027 46.963 1.00 90.81 288 THR A N 1
ATOM 2263 C CA . THR A 1 288 ? -37.851 -15.476 46.095 1.00 90.81 288 THR A CA 1
ATOM 2264 C C . THR A 1 288 ? -38.506 -16.742 46.666 1.00 90.81 288 THR A C 1
ATOM 2266 O O . THR A 1 288 ? -37.854 -17.613 47.247 1.00 90.81 288 THR A O 1
ATOM 2269 N N . ALA A 1 289 ? -39.829 -16.858 46.527 1.00 88.75 289 ALA A N 1
ATOM 2270 C CA . ALA A 1 289 ? -40.573 -18.006 47.038 1.00 88.75 289 ALA A CA 1
ATOM 2271 C C . ALA A 1 289 ? -40.221 -19.292 46.268 1.00 88.75 289 ALA A C 1
ATOM 2273 O O . ALA A 1 289 ? -40.292 -19.318 45.043 1.00 88.75 289 ALA A O 1
ATOM 2274 N N . LYS A 1 290 ? -39.889 -20.370 46.991 1.00 88.75 290 LYS A N 1
ATOM 2275 C CA . LYS A 1 290 ? -39.526 -21.666 46.394 1.00 88.75 290 LYS A CA 1
ATOM 2276 C C . LYS A 1 290 ? -40.639 -22.253 45.510 1.00 88.75 290 LYS A C 1
ATOM 2278 O O . LYS A 1 290 ? -41.801 -22.322 45.916 1.00 88.75 290 LYS A O 1
ATOM 2283 N N . ASP A 1 291 ? -40.263 -22.782 44.351 1.00 89.81 291 ASP A N 1
ATOM 2284 C CA . ASP A 1 291 ? -41.133 -23.552 43.458 1.00 89.81 291 ASP A CA 1
ATOM 2285 C C . ASP A 1 291 ? -40.281 -24.459 42.548 1.00 89.81 291 ASP A C 1
ATOM 2287 O O . ASP A 1 291 ? -39.413 -23.953 41.844 1.00 89.81 291 ASP A O 1
ATOM 2291 N N . PRO A 1 292 ? -40.480 -25.792 42.528 1.00 85.25 292 PRO A N 1
ATOM 2292 C CA . PRO A 1 292 ? -39.557 -26.714 41.858 1.00 85.25 292 PRO A CA 1
ATOM 2293 C C . PRO A 1 292 ? -39.587 -26.650 40.330 1.00 85.25 292 PRO A C 1
ATOM 2295 O O . PRO A 1 292 ? -38.691 -27.198 39.694 1.00 85.25 292 PRO A O 1
ATOM 2298 N N . LEU A 1 293 ? -40.620 -26.040 39.740 1.00 86.81 293 LEU A N 1
ATOM 2299 C CA . LEU A 1 293 ? -40.740 -25.867 38.291 1.00 86.81 293 LEU A CA 1
ATOM 2300 C C . LEU A 1 293 ? -40.218 -24.500 37.823 1.00 86.81 293 LEU A C 1
ATOM 2302 O O . LEU A 1 293 ? -40.101 -24.279 36.616 1.00 86.81 293 LEU A O 1
ATOM 2306 N N . ALA A 1 294 ? -39.905 -23.594 38.753 1.00 91.94 294 ALA A N 1
ATOM 2307 C CA . ALA A 1 294 ? -39.380 -22.278 38.436 1.00 91.94 294 ALA A CA 1
ATOM 2308 C C . ALA A 1 294 ? -37.931 -22.344 37.929 1.00 91.94 294 ALA A C 1
ATOM 2310 O O . ALA A 1 294 ? -37.140 -23.223 38.289 1.00 91.94 294 ALA A O 1
ATOM 2311 N N . VAL A 1 295 ? -37.587 -21.374 37.083 1.00 95.25 295 VAL A N 1
ATOM 2312 C CA . VAL A 1 295 ? -36.229 -21.180 36.575 1.00 95.25 295 VAL A CA 1
ATOM 2313 C C . VAL A 1 295 ? -35.322 -20.750 37.723 1.00 95.25 295 VAL A C 1
ATOM 2315 O O . VAL A 1 295 ? -35.615 -19.776 38.408 1.00 95.25 295 VAL A O 1
ATOM 2318 N N . THR A 1 296 ? -34.227 -21.480 37.938 1.00 97.00 296 THR A N 1
ATOM 2319 C CA . THR A 1 296 ? -33.175 -21.101 38.889 1.00 97.00 296 THR A CA 1
ATOM 2320 C C . THR A 1 296 ? -32.031 -20.478 38.114 1.00 97.00 296 THR A C 1
ATOM 2322 O O . THR A 1 296 ? -31.369 -21.179 37.352 1.00 97.00 296 THR A O 1
ATOM 2325 N N . TRP A 1 297 ? -31.824 -19.175 38.288 1.00 96.56 297 TRP A N 1
ATOM 2326 C CA . TRP A 1 297 ? -30.714 -18.441 37.685 1.00 96.56 297 TRP A CA 1
ATOM 2327 C C . TRP A 1 297 ? -29.492 -18.493 38.594 1.00 96.56 297 TRP A C 1
ATOM 2329 O O . TRP A 1 297 ? -29.635 -18.455 39.819 1.00 96.56 297 TRP A O 1
ATOM 2339 N N . PHE A 1 298 ? -28.306 -18.554 37.993 1.00 94.62 298 PHE A N 1
ATOM 2340 C CA . PHE A 1 298 ? -27.035 -18.685 38.697 1.00 94.62 298 PHE A CA 1
ATOM 2341 C C . PHE A 1 298 ? -26.082 -17.537 38.358 1.00 94.62 298 PHE A C 1
ATOM 2343 O O . PHE A 1 298 ? -26.035 -17.070 37.218 1.00 94.62 298 PHE A O 1
ATOM 2350 N N . ASP A 1 299 ? -25.329 -17.087 39.363 1.00 90.94 299 ASP A N 1
ATOM 2351 C CA . ASP A 1 299 ? -24.083 -16.340 39.164 1.00 90.94 299 ASP A CA 1
ATOM 2352 C C . ASP A 1 299 ? -22.888 -17.311 39.075 1.00 90.94 299 ASP A C 1
ATOM 2354 O O . ASP A 1 299 ? -23.015 -18.502 39.368 1.00 90.94 299 ASP A O 1
ATOM 2358 N N . ARG A 1 300 ? -21.692 -16.794 38.760 1.00 87.31 300 ARG A N 1
ATOM 2359 C CA . ARG A 1 300 ? -20.452 -17.596 38.687 1.00 87.31 300 ARG A CA 1
ATOM 2360 C C . ARG A 1 300 ? -20.075 -18.357 39.973 1.00 87.31 300 ARG A C 1
ATOM 2362 O O . ARG A 1 300 ? -19.194 -19.208 39.938 1.00 87.31 300 ARG A O 1
ATOM 2369 N N . HIS A 1 301 ? -20.649 -17.999 41.125 1.00 88.81 301 HIS A N 1
ATOM 2370 C CA . HIS A 1 301 ? -20.382 -18.643 42.417 1.00 88.81 301 HIS A CA 1
ATOM 2371 C C . HIS A 1 301 ? -21.442 -19.709 42.744 1.00 88.81 301 HIS A C 1
ATOM 2373 O O . HIS A 1 301 ? -21.426 -20.293 43.832 1.00 88.81 301 HIS A O 1
ATOM 2379 N N . ASN A 1 302 ? -22.348 -19.977 41.799 1.00 92.12 302 ASN A N 1
ATOM 2380 C CA . ASN A 1 302 ? -23.491 -20.872 41.912 1.00 92.12 302 ASN A CA 1
ATOM 2381 C C . ASN A 1 302 ? -24.538 -20.424 42.961 1.00 92.12 302 ASN A C 1
ATOM 2383 O O . ASN A 1 302 ? -25.285 -21.263 43.474 1.00 92.12 302 ASN A O 1
ATOM 2387 N N . ASN A 1 303 ? -24.614 -19.123 43.280 1.00 92.81 303 ASN A N 1
ATOM 2388 C CA . ASN A 1 303 ? -25.702 -18.543 44.080 1.00 92.81 303 ASN A CA 1
ATOM 2389 C C . ASN A 1 303 ? -27.005 -18.537 43.261 1.00 92.81 303 ASN A C 1
ATOM 2391 O O . ASN A 1 303 ? -26.963 -18.333 42.048 1.00 92.81 303 ASN A O 1
ATOM 2395 N N . ARG A 1 304 ? -28.162 -18.743 43.903 1.00 94.94 304 ARG A N 1
ATOM 2396 C CA . ARG A 1 304 ? -29.440 -19.018 43.217 1.00 94.94 304 ARG A CA 1
ATOM 2397 C C . ARG A 1 304 ? -30.417 -17.855 43.294 1.00 94.94 304 ARG A C 1
ATOM 2399 O O . ARG A 1 304 ? -30.664 -17.324 44.376 1.00 94.94 304 ARG A O 1
ATOM 2406 N N . TYR A 1 305 ? -31.071 -17.546 42.180 1.00 95.62 305 TYR A N 1
ATOM 2407 C CA . TYR A 1 305 ? -31.963 -16.390 42.069 1.00 95.62 305 TYR A CA 1
ATOM 2408 C C . TYR A 1 305 ? -33.208 -16.675 41.228 1.00 95.62 305 TYR A C 1
ATOM 2410 O O . TYR A 1 305 ? -33.203 -17.554 40.361 1.00 95.62 305 TYR A O 1
ATOM 2418 N N . GLY A 1 306 ? -34.266 -15.900 41.474 1.00 93.69 306 GLY A N 1
ATOM 2419 C CA . GLY A 1 306 ? -35.541 -16.004 40.759 1.00 93.69 306 GLY A CA 1
ATOM 2420 C C . GLY A 1 306 ? -35.570 -15.330 39.381 1.00 93.69 306 GLY A C 1
ATOM 2421 O O . GLY A 1 306 ? -36.461 -15.618 38.584 1.00 93.69 306 GLY A O 1
ATOM 2422 N N . THR A 1 307 ? -34.617 -14.442 39.079 1.00 92.94 307 THR A N 1
ATOM 2423 C CA . THR A 1 307 ? -34.583 -13.634 37.844 1.00 92.94 307 THR A CA 1
ATOM 2424 C C . THR A 1 307 ? -33.176 -13.521 37.258 1.00 92.94 307 THR A C 1
ATOM 2426 O O . THR A 1 307 ? -32.188 -13.641 37.982 1.00 92.94 307 THR A O 1
ATOM 2429 N N . ALA A 1 308 ? -33.069 -13.228 35.960 1.00 93.94 308 ALA A N 1
ATOM 2430 C CA . ALA A 1 308 ? -31.805 -12.879 35.314 1.00 93.94 308 ALA A CA 1
ATOM 2431 C C . ALA A 1 308 ? -31.265 -11.502 35.770 1.00 93.94 308 ALA A C 1
ATOM 2433 O O . ALA A 1 308 ? -31.971 -10.710 36.404 1.00 93.94 308 ALA A O 1
ATOM 2434 N N . SER A 1 309 ? -29.992 -11.220 35.480 1.00 92.31 309 SER A N 1
ATOM 2435 C CA . SER A 1 309 ? -29.365 -9.891 35.575 1.00 92.31 309 SER A CA 1
ATOM 2436 C C . SER A 1 309 ? -28.044 -9.863 34.804 1.00 92.31 309 SER A C 1
ATOM 2438 O O . SER A 1 309 ? -27.006 -10.305 35.300 1.00 92.31 309 SER A O 1
ATOM 2440 N N . HIS A 1 310 ? -28.057 -9.280 33.603 1.00 88.62 310 HIS A N 1
ATOM 2441 C CA . HIS A 1 310 ? -26.848 -9.079 32.793 1.00 88.62 310 HIS A CA 1
ATOM 2442 C C . HIS A 1 310 ? -25.788 -8.215 33.501 1.00 88.62 310 HIS A C 1
ATOM 2444 O O . HIS A 1 310 ? -24.595 -8.461 33.367 1.00 88.62 310 HIS A O 1
ATOM 2450 N N . SER A 1 311 ? -26.199 -7.220 34.298 1.00 84.69 311 SER A N 1
ATOM 2451 C CA . SER A 1 311 ? -25.269 -6.364 35.057 1.00 84.69 311 SER A CA 1
ATOM 2452 C C . SER A 1 311 ? -24.559 -7.076 36.211 1.00 84.69 311 SER A C 1
ATOM 2454 O O . SER A 1 311 ? -23.546 -6.576 36.691 1.00 84.69 311 SER A O 1
ATOM 2456 N N . GLU A 1 312 ? -25.089 -8.214 36.663 1.00 84.00 312 GLU A N 1
ATOM 2457 C CA . GLU A 1 312 ? -24.500 -9.053 37.715 1.00 84.00 312 GLU A CA 1
ATOM 2458 C C . GLU A 1 312 ? -23.991 -10.396 37.151 1.00 84.00 312 GLU A C 1
ATOM 2460 O O . GLU A 1 312 ? -23.668 -11.298 37.919 1.00 84.00 312 GLU A O 1
ATOM 2465 N N . TYR A 1 313 ? -23.918 -10.533 35.817 1.00 84.44 313 TYR A N 1
ATOM 2466 C CA . TYR A 1 313 ? -23.512 -11.752 35.092 1.00 84.44 313 TYR A CA 1
ATOM 2467 C C . TYR A 1 313 ? -24.312 -13.000 35.492 1.00 84.44 313 TYR A C 1
ATOM 2469 O O . TYR A 1 313 ? -23.831 -14.132 35.465 1.00 84.44 313 TYR A O 1
ATOM 2477 N N . ARG A 1 314 ? -25.577 -12.773 35.848 1.00 91.25 314 ARG A N 1
ATOM 2478 C CA . ARG A 1 314 ? -26.547 -13.776 36.265 1.00 91.25 314 ARG A CA 1
ATOM 2479 C C . ARG A 1 314 ? -27.463 -14.104 35.097 1.00 91.25 314 ARG A C 1
ATOM 2481 O O . ARG A 1 314 ? -28.582 -13.603 35.012 1.00 91.25 314 ARG A O 1
ATOM 2488 N N . THR A 1 315 ? -26.955 -14.888 34.157 1.00 94.19 315 THR A N 1
ATOM 2489 C CA . THR A 1 315 ? -27.672 -15.174 32.903 1.00 94.19 315 THR A CA 1
ATOM 2490 C C . THR A 1 315 ? -27.739 -16.651 32.544 1.00 94.19 315 THR A C 1
ATOM 2492 O O . THR A 1 315 ? -28.465 -17.010 31.625 1.00 94.19 315 THR A O 1
ATOM 2495 N N . TRP A 1 316 ? -27.034 -17.528 33.264 1.00 97.06 316 TRP A N 1
ATOM 2496 C CA . TRP A 1 316 ? -27.193 -18.976 33.121 1.00 97.06 316 TRP A CA 1
ATOM 2497 C C . TRP A 1 316 ? -28.304 -19.492 34.037 1.00 97.06 316 TRP A C 1
ATOM 2499 O O . TRP A 1 316 ? -28.481 -18.978 35.146 1.00 97.06 316 TRP A O 1
ATOM 2509 N N . TYR A 1 317 ? -29.043 -20.515 33.605 1.00 97.44 317 TYR A N 1
ATOM 2510 C CA . TYR A 1 317 ? -30.107 -21.107 34.407 1.00 97.44 317 TYR A CA 1
ATOM 2511 C C . TYR A 1 317 ? -30.279 -22.616 34.239 1.00 97.44 317 TYR A C 1
ATOM 2513 O O . TYR A 1 317 ? -29.933 -23.215 33.221 1.00 97.44 317 TYR A O 1
ATOM 2521 N N . ALA A 1 318 ? -30.939 -23.212 35.235 1.00 97.38 318 ALA A N 1
ATOM 2522 C CA . ALA A 1 318 ? -31.493 -24.556 35.154 1.00 97.38 318 ALA A CA 1
ATOM 2523 C C . ALA A 1 318 ? -32.900 -24.635 35.771 1.00 97.38 318 ALA A C 1
ATOM 2525 O O . ALA A 1 318 ? -33.224 -23.930 36.729 1.00 97.38 318 ALA A O 1
ATOM 2526 N N . ARG A 1 319 ? -33.740 -25.535 35.249 1.00 95.44 319 ARG A N 1
ATOM 2527 C CA . ARG A 1 319 ? -35.074 -25.856 35.780 1.00 95.44 319 ARG A CA 1
ATOM 2528 C C . ARG A 1 319 ? -35.334 -27.361 35.776 1.00 95.44 319 ARG A C 1
ATOM 2530 O O . ARG A 1 319 ? -34.903 -28.083 34.875 1.00 95.44 319 ARG A O 1
ATOM 2537 N N . PHE A 1 320 ? -36.061 -27.837 36.784 1.00 94.69 320 PHE A N 1
ATOM 2538 C CA . PHE A 1 320 ? -36.491 -29.230 36.868 1.00 94.69 320 PHE A CA 1
ATOM 2539 C C . PHE A 1 320 ? -37.841 -29.398 36.163 1.00 94.69 320 PHE A C 1
ATOM 2541 O O . PHE A 1 320 ? -38.840 -28.804 36.551 1.00 94.69 320 PHE A O 1
ATOM 2548 N N . ALA A 1 321 ? -37.880 -30.232 35.125 1.00 91.31 321 ALA A N 1
ATOM 2549 C CA . ALA A 1 321 ? -39.075 -30.530 34.333 1.00 91.31 321 ALA A CA 1
ATOM 2550 C C . ALA A 1 321 ? -39.733 -31.867 34.744 1.00 91.31 321 ALA A C 1
ATOM 2552 O O . ALA A 1 321 ? -40.398 -32.529 33.942 1.00 91.31 321 ALA A O 1
ATOM 2553 N N . GLY A 1 322 ? -39.528 -32.292 35.995 1.00 89.00 322 GLY A N 1
ATOM 2554 C CA . GLY A 1 322 ? -40.073 -33.529 36.551 1.00 89.00 322 GLY A CA 1
ATOM 2555 C C . GLY A 1 322 ? -39.230 -34.777 36.264 1.00 89.00 322 GLY A C 1
ATOM 2556 O O . GLY A 1 322 ? -38.021 -34.719 36.053 1.00 89.00 322 GLY A O 1
ATOM 2557 N N . ARG A 1 323 ? -39.868 -35.947 36.306 1.00 86.81 323 ARG A N 1
ATOM 2558 C CA . ARG A 1 323 ? -39.203 -37.258 36.290 1.00 86.81 323 ARG A CA 1
ATOM 2559 C C . ARG A 1 323 ? -39.942 -38.224 35.356 1.00 86.81 323 ARG A C 1
ATOM 2561 O O . ARG A 1 323 ? -41.165 -38.327 35.481 1.00 86.81 323 ARG A O 1
ATOM 2568 N N . PRO A 1 324 ? -39.259 -38.968 34.461 1.00 83.94 324 PRO A N 1
ATOM 2569 C CA . PRO A 1 324 ? -39.913 -39.983 33.642 1.00 83.94 324 PRO A CA 1
ATOM 2570 C C . PRO A 1 324 ? -40.516 -41.082 34.522 1.00 83.94 324 PRO A C 1
ATOM 2572 O O . PRO A 1 324 ? -39.887 -41.572 35.464 1.00 83.94 324 PRO A O 1
ATOM 2575 N N . THR A 1 325 ? -41.750 -41.481 34.221 1.00 80.38 325 THR A N 1
ATOM 2576 C CA . THR A 1 325 ? -42.508 -42.424 35.049 1.00 80.38 325 THR A CA 1
ATOM 2577 C C . THR A 1 325 ? -41.770 -43.759 35.197 1.00 80.38 325 THR A C 1
ATOM 2579 O O . THR A 1 325 ? -41.457 -44.420 34.212 1.00 80.38 325 THR A O 1
ATOM 2582 N N . GLY A 1 326 ? -41.501 -44.171 36.439 1.00 79.06 326 GLY A N 1
ATOM 2583 C CA . GLY A 1 326 ? -40.862 -45.457 36.751 1.00 79.06 326 GLY A CA 1
ATOM 2584 C C . GLY A 1 326 ? -39.329 -45.503 36.645 1.00 79.06 326 GLY A C 1
ATOM 2585 O O . GLY A 1 326 ? -38.750 -46.518 37.023 1.00 79.06 326 GLY A O 1
ATOM 2586 N N . THR A 1 327 ? -38.656 -44.435 36.200 1.00 84.19 327 THR A N 1
ATOM 2587 C CA . THR A 1 327 ? -37.177 -44.338 36.198 1.00 84.19 327 THR A CA 1
ATOM 2588 C C . THR A 1 327 ? -36.673 -43.599 37.446 1.00 84.19 327 THR A C 1
ATOM 2590 O O . THR A 1 327 ? -37.482 -43.153 38.259 1.00 84.19 327 THR A O 1
ATOM 2593 N N . TYR A 1 328 ? -35.354 -43.441 37.632 1.00 86.94 328 TYR A N 1
ATOM 2594 C CA . TYR A 1 328 ? -34.756 -42.552 38.655 1.00 86.94 328 TYR A CA 1
ATOM 2595 C C . TYR A 1 328 ? -34.193 -41.244 38.067 1.00 86.94 328 TYR A C 1
ATOM 2597 O O . TYR A 1 328 ? -33.520 -40.479 38.763 1.00 86.94 328 TYR A O 1
ATOM 2605 N N . ASN A 1 329 ? -34.469 -40.992 36.789 1.00 92.44 329 ASN A N 1
ATOM 2606 C CA . ASN A 1 329 ? -33.788 -39.979 35.998 1.00 92.44 329 ASN A CA 1
ATOM 2607 C C . ASN A 1 329 ? -34.470 -38.615 36.185 1.00 92.44 329 ASN A C 1
ATOM 2609 O O . ASN A 1 329 ? -35.684 -38.548 36.375 1.00 92.44 329 ASN A O 1
ATOM 2613 N N . GLY A 1 330 ? -33.704 -37.530 36.149 1.00 91.62 330 GLY A N 1
ATOM 2614 C CA . GLY A 1 330 ? -34.240 -36.172 36.191 1.00 91.62 330 GLY A CA 1
ATOM 2615 C C . GLY A 1 330 ? -34.445 -35.634 34.782 1.00 91.62 330 GLY A C 1
ATOM 2616 O O . GLY A 1 330 ? -33.528 -35.719 33.968 1.00 91.62 330 GLY A O 1
ATOM 2617 N N . ASN A 1 331 ? -35.610 -35.047 34.506 1.00 94.62 331 ASN A N 1
ATOM 2618 C CA . ASN A 1 331 ? -35.771 -34.163 33.358 1.00 94.62 331 ASN A CA 1
ATOM 2619 C C . ASN A 1 331 ? -35.208 -32.797 33.760 1.00 94.62 331 ASN A C 1
ATOM 2621 O O . ASN A 1 331 ? -35.809 -32.095 34.576 1.00 94.62 331 ASN A O 1
ATOM 2625 N N . ILE A 1 332 ? -34.046 -32.439 33.225 1.00 95.44 332 ILE A N 1
ATOM 2626 C CA . ILE A 1 332 ? -33.365 -31.178 33.521 1.00 95.44 332 ILE A CA 1
ATOM 2627 C C . ILE A 1 332 ? -33.296 -30.361 32.242 1.00 95.44 332 ILE A C 1
ATOM 2629 O O . ILE A 1 332 ? -32.934 -30.877 31.186 1.00 95.44 332 ILE A O 1
ATOM 2633 N N . ILE A 1 333 ? -33.643 -29.085 32.343 1.00 96.25 333 ILE A N 1
ATOM 2634 C CA . ILE A 1 333 ? -33.495 -28.126 31.256 1.00 96.25 333 ILE A CA 1
ATOM 2635 C C . ILE A 1 333 ? -32.522 -27.052 31.725 1.00 96.25 333 ILE A C 1
ATOM 2637 O O . ILE A 1 333 ? -32.678 -26.521 32.824 1.00 96.25 333 ILE A O 1
ATOM 2641 N N . VAL A 1 334 ? -31.505 -26.794 30.911 1.00 97.31 334 VAL A N 1
ATOM 2642 C CA . VAL A 1 334 ? -30.451 -25.797 31.126 1.00 97.31 334 VAL A CA 1
ATOM 2643 C C . VAL A 1 334 ? -30.519 -24.761 30.014 1.00 97.31 334 VAL A C 1
ATOM 2645 O O . VAL A 1 334 ? -30.939 -25.084 28.903 1.00 97.31 334 VAL A O 1
ATOM 2648 N N . GLY A 1 335 ? -30.119 -23.528 30.295 1.00 97.06 335 GLY A N 1
ATOM 2649 C CA . GLY A 1 335 ? -30.147 -22.466 29.301 1.00 97.06 335 GLY A CA 1
ATOM 2650 C C . GLY A 1 335 ? -29.358 -21.234 29.712 1.00 97.06 335 GLY A C 1
ATOM 2651 O O . GLY A 1 335 ? -28.828 -21.154 30.822 1.00 97.06 335 GLY A O 1
ATOM 2652 N N . LYS A 1 336 ? -29.284 -20.267 28.799 1.00 97.12 336 LYS A N 1
ATOM 2653 C CA . LYS A 1 336 ? -28.663 -18.964 29.038 1.00 97.12 336 LYS A CA 1
ATOM 2654 C C . LYS A 1 336 ? -29.436 -17.866 28.314 1.00 97.12 336 LYS A C 1
ATOM 2656 O O . LYS A 1 336 ? -29.888 -18.061 27.186 1.00 97.12 336 LYS A O 1
ATOM 2661 N N . GLU A 1 337 ? -29.578 -16.728 28.977 1.00 96.94 337 GLU A N 1
ATOM 2662 C CA . GLU A 1 337 ? -30.006 -15.464 28.378 1.00 96.94 337 GLU A CA 1
ATOM 2663 C C . GLU A 1 337 ? -28.760 -14.723 27.874 1.00 96.94 337 GLU A C 1
ATOM 2665 O O . GLU A 1 337 ? -27.755 -14.627 28.578 1.00 96.94 337 GLU A O 1
ATOM 2670 N N . ILE A 1 338 ? -28.782 -14.280 26.622 1.00 95.56 338 ILE A N 1
ATOM 2671 C CA . ILE A 1 338 ? -27.626 -13.724 25.920 1.00 95.56 338 ILE A CA 1
ATOM 2672 C C . ILE A 1 338 ? -28.064 -12.440 25.235 1.00 95.56 338 ILE A C 1
ATOM 2674 O O . ILE A 1 338 ? -28.976 -12.451 24.409 1.00 95.56 338 ILE A O 1
ATOM 2678 N N . ARG A 1 339 ? -27.395 -11.338 25.555 1.00 92.94 339 ARG A N 1
ATOM 2679 C CA . ARG A 1 339 ? -27.652 -10.021 24.976 1.00 92.94 339 ARG A CA 1
ATOM 2680 C C . ARG A 1 339 ? -26.402 -9.447 24.328 1.00 92.94 339 ARG A C 1
ATOM 2682 O O . ARG A 1 339 ? -25.284 -9.724 24.758 1.00 92.94 339 ARG A O 1
ATOM 2689 N N . ALA A 1 340 ? -26.594 -8.584 23.337 1.00 90.94 340 ALA A N 1
ATOM 2690 C CA . ALA A 1 340 ? -25.519 -7.750 22.819 1.00 90.94 340 ALA A CA 1
ATOM 2691 C C . ALA A 1 340 ? -24.796 -6.977 23.951 1.00 90.94 340 ALA A C 1
ATOM 2693 O O . ALA A 1 340 ? -25.422 -6.401 24.845 1.00 90.94 340 ALA A O 1
ATOM 2694 N N . GLY A 1 341 ? -23.465 -6.989 23.921 1.00 86.38 341 GLY A N 1
ATOM 2695 C CA . GLY A 1 341 ? -22.582 -6.436 24.949 1.00 86.38 341 GLY A CA 1
ATOM 2696 C C . GLY A 1 341 ? -22.251 -7.393 26.104 1.00 86.38 341 GLY A C 1
ATOM 2697 O O . GLY A 1 341 ? -21.357 -7.083 26.895 1.00 86.38 341 GLY A O 1
ATOM 2698 N N . ASP A 1 342 ? -22.912 -8.550 26.216 1.00 89.75 342 ASP A N 1
ATOM 2699 C CA . ASP A 1 342 ? -22.569 -9.552 27.230 1.00 89.75 342 ASP A CA 1
ATOM 2700 C C . ASP A 1 342 ? -21.188 -10.181 26.989 1.00 89.75 342 ASP A C 1
ATOM 2702 O O . ASP A 1 342 ? -20.656 -10.201 25.876 1.00 89.75 342 ASP A O 1
ATOM 2706 N N . THR A 1 343 ? -20.636 -10.749 28.063 1.00 89.50 343 THR A N 1
ATOM 2707 C CA . THR A 1 343 ? -19.407 -11.545 28.049 1.00 89.50 343 THR A CA 1
ATOM 2708 C C . THR A 1 343 ? -19.612 -12.808 28.873 1.00 89.50 343 THR A C 1
ATOM 2710 O O . THR A 1 343 ? -20.131 -12.735 29.989 1.00 89.50 343 THR A O 1
ATOM 2713 N N . PHE A 1 344 ? -19.162 -13.949 28.362 1.00 91.94 344 PHE A N 1
ATOM 2714 C CA . PHE A 1 344 ? -19.095 -15.212 29.099 1.00 91.94 344 PHE A CA 1
ATOM 2715 C C . PHE A 1 344 ? -17.775 -15.938 28.810 1.00 91.94 344 PHE A C 1
ATOM 2717 O O . PHE A 1 344 ? -17.024 -15.545 27.918 1.00 91.94 344 PHE A O 1
ATOM 2724 N N . TYR A 1 345 ? -17.472 -16.973 29.594 1.00 92.88 345 TYR A N 1
ATOM 2725 C CA . TYR A 1 345 ? -16.201 -17.695 29.525 1.00 92.88 345 TYR A CA 1
ATOM 2726 C C . TYR A 1 345 ? -16.460 -19.196 29.472 1.00 92.88 345 TYR A C 1
ATOM 2728 O O . TYR A 1 345 ? -17.334 -19.692 30.179 1.00 92.88 345 TYR A O 1
ATOM 2736 N N . VAL A 1 346 ? -15.697 -19.924 28.663 1.00 93.44 346 VAL A N 1
ATOM 2737 C CA . VAL A 1 346 ? -15.757 -21.390 28.582 1.00 93.44 346 VAL A CA 1
ATOM 2738 C C . VAL A 1 346 ? -14.336 -21.910 28.476 1.00 93.44 346 VAL A C 1
ATOM 2740 O O . VAL A 1 346 ? -13.620 -21.488 27.574 1.00 93.44 346 VAL A O 1
ATOM 2743 N N . ASN A 1 347 ? -13.931 -22.811 29.375 1.00 91.69 347 ASN A N 1
ATOM 2744 C CA . ASN A 1 347 ? -12.628 -23.480 29.355 1.00 91.69 347 ASN A CA 1
ATOM 2745 C C . ASN A 1 347 ? -11.463 -22.504 29.072 1.00 91.69 347 ASN A C 1
ATOM 2747 O O . ASN A 1 347 ? -10.741 -22.667 28.095 1.00 91.69 347 ASN A O 1
ATOM 2751 N N . ALA A 1 348 ? -11.349 -21.437 29.873 1.00 90.62 348 ALA A N 1
ATOM 2752 C CA . ALA A 1 348 ? -10.365 -20.355 29.742 1.00 90.62 348 ALA A CA 1
ATOM 2753 C C . ALA A 1 348 ? -10.368 -19.559 28.416 1.00 90.62 348 ALA A C 1
ATOM 2755 O O . ALA A 1 348 ? -9.384 -18.895 28.102 1.00 90.62 348 ALA A O 1
ATOM 2756 N N . VAL A 1 349 ? -11.468 -19.540 27.660 1.00 92.31 349 VAL A N 1
ATOM 2757 C CA . VAL A 1 349 ? -11.665 -18.623 26.520 1.00 92.31 349 VAL A CA 1
ATOM 2758 C C . VAL A 1 349 ? -12.815 -17.665 26.810 1.00 92.31 349 VAL A C 1
ATOM 2760 O O . VAL A 1 349 ? -13.866 -18.073 27.306 1.00 92.31 349 VAL A O 1
ATOM 2763 N N . ARG A 1 350 ? -12.606 -16.380 26.499 1.00 92.12 350 ARG A N 1
ATOM 2764 C CA . ARG A 1 350 ? -13.607 -15.311 26.602 1.00 92.12 350 ARG A CA 1
ATOM 2765 C C . ARG A 1 350 ? -14.404 -15.196 25.305 1.00 92.12 350 ARG A C 1
ATOM 2767 O O . ARG A 1 350 ? -13.826 -15.178 24.226 1.00 92.12 350 ARG A O 1
ATOM 2774 N N . TYR A 1 351 ? -15.711 -15.013 25.442 1.00 93.38 351 TYR A N 1
ATOM 2775 C CA . TYR A 1 351 ? -16.643 -14.728 24.357 1.00 93.38 351 TYR A CA 1
ATOM 2776 C C . TYR A 1 351 ? -17.395 -13.432 24.671 1.00 93.38 351 TYR A C 1
ATOM 2778 O O . TYR A 1 351 ? -18.166 -13.378 25.630 1.00 93.38 351 TYR A O 1
ATOM 2786 N N . ASP A 1 352 ? -17.163 -12.385 23.879 1.00 91.50 352 ASP A N 1
ATOM 2787 C CA . ASP A 1 352 ? -17.970 -11.162 23.852 1.00 91.50 352 ASP A CA 1
ATOM 2788 C C . ASP A 1 352 ? -19.068 -11.287 22.780 1.00 91.50 352 ASP A C 1
ATOM 2790 O O . ASP A 1 352 ? -18.859 -11.915 21.742 1.00 91.50 352 ASP A O 1
ATOM 2794 N N . VAL A 1 353 ? -20.231 -10.668 22.996 1.00 93.19 353 VAL A N 1
ATOM 2795 C CA . VAL A 1 353 ? -21.380 -10.744 22.073 1.00 93.19 353 VAL A CA 1
ATOM 2796 C C . VAL A 1 353 ? -21.617 -9.385 21.396 1.00 93.19 353 VAL A C 1
ATOM 2798 O O . VAL A 1 353 ? -22.415 -8.591 21.892 1.00 93.19 353 VAL A O 1
ATOM 2801 N N . PRO A 1 354 ? -20.936 -9.052 20.283 1.00 91.19 354 PRO A N 1
ATOM 2802 C CA . PRO A 1 354 ? -21.036 -7.724 19.674 1.00 91.19 354 PRO A CA 1
ATOM 2803 C C . PRO A 1 354 ? -22.311 -7.466 18.861 1.00 91.19 354 PRO A C 1
ATOM 2805 O O . PRO A 1 354 ? -22.550 -6.323 18.486 1.00 91.19 354 PRO A O 1
ATOM 2808 N N . ALA A 1 355 ? -23.133 -8.474 18.562 1.00 91.94 355 ALA A N 1
ATOM 2809 C CA . ALA A 1 355 ? -24.442 -8.259 17.943 1.00 91.94 355 ALA A CA 1
ATOM 2810 C C . ALA A 1 355 ? -25.393 -9.433 18.188 1.00 91.94 355 ALA A C 1
ATOM 2812 O O . ALA A 1 355 ? -24.999 -10.599 18.109 1.00 91.94 355 ALA A O 1
ATOM 2813 N N . VAL A 1 356 ? -26.662 -9.101 18.410 1.00 95.25 356 VAL A N 1
ATOM 2814 C CA . VAL A 1 356 ? -27.798 -10.026 18.375 1.00 95.25 356 VAL A CA 1
ATOM 2815 C C . VAL A 1 356 ? -28.901 -9.312 17.600 1.00 95.25 356 VAL A C 1
ATOM 2817 O O . VAL A 1 356 ? -29.523 -8.394 18.137 1.00 95.25 356 VAL A O 1
ATOM 2820 N N . GLU A 1 357 ? -29.115 -9.673 16.333 1.00 92.69 357 GLU A N 1
ATOM 2821 C CA . GLU A 1 357 ? -30.190 -9.060 15.549 1.00 92.69 357 GLU A CA 1
ATOM 2822 C C . GLU A 1 357 ? -31.539 -9.693 15.891 1.00 92.69 357 GLU A C 1
ATOM 2824 O O . GLU A 1 357 ? -31.735 -10.911 15.785 1.00 92.69 357 GLU A O 1
ATOM 2829 N N . VAL A 1 358 ? -32.465 -8.823 16.294 1.00 92.50 358 VAL A N 1
ATOM 2830 C CA . VAL A 1 358 ? -33.848 -9.152 16.632 1.00 92.50 358 VAL A CA 1
ATOM 2831 C C . VAL A 1 358 ? -34.809 -8.190 15.935 1.00 92.50 358 VAL A C 1
ATOM 2833 O O . VAL A 1 358 ? -34.498 -7.011 15.743 1.00 92.50 358 VAL A O 1
ATOM 2836 N N . ILE A 1 359 ? -35.970 -8.709 15.544 1.00 88.56 359 ILE A N 1
ATOM 2837 C CA . ILE A 1 359 ? -36.954 -8.047 14.682 1.00 88.56 359 ILE A CA 1
ATOM 2838 C C . ILE A 1 359 ? -38.329 -8.057 15.366 1.00 88.56 359 ILE A C 1
ATOM 2840 O O . ILE A 1 359 ? -38.787 -9.110 15.811 1.00 88.56 359 ILE A O 1
ATOM 2844 N N . ASP A 1 360 ? -38.973 -6.891 15.409 1.00 86.81 360 ASP A N 1
ATOM 2845 C CA . ASP A 1 360 ? -40.409 -6.710 15.664 1.00 86.81 360 ASP A CA 1
ATOM 2846 C C . ASP A 1 360 ? -41.165 -7.159 14.404 1.00 86.81 360 ASP A C 1
ATOM 2848 O O . ASP A 1 360 ? -40.967 -6.620 13.306 1.00 86.81 360 ASP A O 1
ATOM 2852 N N . THR A 1 361 ? -41.950 -8.229 14.530 1.00 81.19 361 THR A N 1
ATOM 2853 C CA . THR A 1 361 ? -42.566 -8.899 13.375 1.00 81.19 361 THR A CA 1
ATOM 2854 C C . THR A 1 361 ? -43.920 -8.325 12.986 1.00 81.19 361 THR A C 1
ATOM 2856 O O . THR A 1 361 ? -44.301 -8.443 11.818 1.00 81.19 361 THR A O 1
ATOM 2859 N N . ASP A 1 362 ? -44.627 -7.697 13.926 1.00 76.38 362 ASP A N 1
ATOM 2860 C CA . ASP A 1 362 ? -45.957 -7.121 13.711 1.00 76.38 362 ASP A CA 1
ATOM 2861 C C . ASP A 1 362 ? -45.921 -5.593 13.488 1.00 76.38 362 ASP A C 1
ATOM 2863 O O . ASP A 1 362 ? -46.876 -5.007 12.968 1.00 76.38 362 ASP A O 1
ATOM 2867 N N . GLY A 1 363 ? -44.781 -4.972 13.797 1.00 71.06 363 GLY A N 1
ATOM 2868 C CA . GLY A 1 363 ? -44.453 -3.573 13.585 1.00 71.06 363 GLY A CA 1
ATOM 2869 C C . GLY A 1 363 ? -45.167 -2.597 14.510 1.00 71.06 363 GLY A C 1
ATOM 2870 O O . GLY A 1 363 ? -45.249 -1.409 14.183 1.00 71.06 363 GLY A O 1
ATOM 2871 N N . ASN A 1 364 ? -45.736 -3.068 15.622 1.00 71.19 364 ASN A N 1
ATOM 2872 C CA . ASN A 1 364 ? -46.496 -2.223 16.535 1.00 71.19 364 ASN A CA 1
ATOM 2873 C C . ASN A 1 364 ? -45.613 -1.488 17.567 1.00 71.19 364 ASN A C 1
ATOM 2875 O O . ASN A 1 364 ? -46.090 -0.536 18.194 1.00 71.19 364 ASN A O 1
ATOM 2879 N N . GLY A 1 365 ? -44.348 -1.897 17.741 1.00 67.19 365 GLY A N 1
ATOM 2880 C CA . GLY A 1 365 ? -43.354 -1.241 18.595 1.00 67.19 365 GLY A CA 1
ATOM 2881 C C . GLY A 1 365 ? -43.677 -1.201 20.097 1.00 67.19 365 GLY A C 1
ATOM 2882 O O . GLY A 1 365 ? -43.016 -0.474 20.839 1.00 67.19 365 GLY A O 1
ATOM 2883 N N . SER A 1 366 ? -44.702 -1.925 20.566 1.00 70.56 366 SER A N 1
ATOM 2884 C CA . SER A 1 366 ? -45.179 -1.893 21.963 1.00 70.56 366 SER A CA 1
ATOM 2885 C C . SER A 1 366 ? -44.946 -3.193 22.748 1.00 70.56 366 SER A C 1
ATOM 2887 O O . SER A 1 366 ? -45.005 -3.178 23.979 1.00 70.56 366 SER A O 1
ATOM 2889 N N . ASN A 1 367 ? -44.626 -4.289 22.055 1.00 74.81 367 ASN A N 1
ATOM 2890 C CA . ASN A 1 367 ? -44.152 -5.581 22.573 1.00 74.81 367 ASN A CA 1
ATOM 2891 C C . ASN A 1 367 ? -42.624 -5.759 22.466 1.00 74.81 367 ASN A C 1
ATOM 2893 O O . ASN A 1 367 ? -42.068 -6.545 23.234 1.00 74.81 367 ASN A O 1
ATOM 2897 N N . GLY A 1 368 ? -41.942 -4.986 21.616 1.00 83.88 368 GLY A N 1
ATOM 2898 C CA . GLY A 1 368 ? -40.501 -5.112 21.371 1.00 83.88 368 GLY A CA 1
ATOM 2899 C C . GLY A 1 368 ? -40.234 -5.957 20.128 1.00 83.88 368 GLY A C 1
ATOM 2900 O O . GLY A 1 368 ? -40.970 -5.834 19.163 1.00 83.88 368 GLY A O 1
ATOM 2901 N N . ALA A 1 369 ? -39.177 -6.771 20.143 1.00 88.88 369 ALA A N 1
ATOM 2902 C CA . ALA A 1 369 ? -38.869 -7.726 19.076 1.00 88.88 369 ALA A CA 1
ATOM 2903 C C . ALA A 1 369 ? -39.235 -9.171 19.460 1.00 88.88 369 ALA A C 1
ATOM 2905 O O . ALA A 1 369 ? -38.870 -9.623 20.548 1.00 88.88 369 ALA A O 1
ATOM 2906 N N . GLU A 1 370 ? -39.860 -9.918 18.544 1.00 88.88 370 GLU A N 1
ATOM 2907 C CA . GLU A 1 370 ? -40.314 -11.309 18.741 1.00 88.88 370 GLU A CA 1
ATOM 2908 C C . GLU A 1 370 ? -39.438 -12.355 18.041 1.00 88.88 370 GLU A C 1
ATOM 2910 O O . GLU A 1 370 ? -39.408 -13.515 18.467 1.00 88.88 370 GLU A O 1
ATOM 2915 N N . ALA A 1 371 ? -38.742 -11.971 16.965 1.00 91.50 371 ALA A N 1
ATOM 2916 C CA . ALA A 1 371 ? -37.994 -12.899 16.119 1.00 91.50 371 ALA A CA 1
ATOM 2917 C C . ALA A 1 371 ? -36.482 -12.651 16.160 1.00 91.50 371 ALA A C 1
ATOM 2919 O O . ALA A 1 371 ? -36.013 -11.515 16.134 1.00 91.50 371 ALA A O 1
ATOM 2920 N N . PHE A 1 372 ? -35.717 -13.739 16.193 1.00 94.31 372 PHE A N 1
ATOM 2921 C CA . PHE A 1 372 ? -34.255 -13.749 16.132 1.00 94.31 372 PHE A CA 1
ATOM 2922 C C . PHE A 1 372 ? -33.778 -14.013 14.702 1.00 94.31 372 PHE A C 1
ATOM 2924 O O . PHE A 1 372 ? -34.403 -14.800 13.991 1.00 94.31 372 PHE A O 1
ATOM 2931 N N . LYS A 1 373 ? -32.655 -13.405 14.301 1.00 90.56 373 LYS A N 1
ATOM 2932 C CA . LYS A 1 373 ? -32.079 -13.566 12.957 1.00 90.56 373 LYS A CA 1
ATOM 2933 C C . LYS A 1 373 ? -30.627 -14.048 12.951 1.00 90.56 373 LYS A C 1
ATOM 2935 O O . LYS A 1 373 ? -30.319 -15.071 12.332 1.00 90.56 373 LYS A O 1
ATOM 2940 N N . TYR A 1 374 ? -29.731 -13.342 13.643 1.00 94.06 374 TYR A N 1
ATOM 2941 C CA . TYR A 1 374 ? -28.331 -13.753 13.765 1.00 94.06 374 TYR A CA 1
ATOM 2942 C C . TYR A 1 374 ? -27.704 -13.342 15.103 1.00 94.06 374 TYR A C 1
ATOM 2944 O O . TYR A 1 374 ? -28.109 -12.364 15.733 1.00 94.06 374 TYR A O 1
ATOM 2952 N N . ILE A 1 375 ? -26.668 -14.077 15.516 1.00 96.06 375 ILE A N 1
ATOM 2953 C CA . ILE A 1 375 ? -25.798 -13.739 16.653 1.00 96.06 375 ILE A CA 1
ATOM 2954 C C . ILE A 1 375 ? -24.336 -13.699 16.207 1.00 96.06 375 ILE A C 1
ATOM 2956 O O . ILE A 1 375 ? -23.881 -14.563 15.460 1.00 96.06 375 ILE A O 1
ATOM 2960 N N . THR A 1 376 ? -23.596 -12.694 16.670 1.00 95.25 376 THR A N 1
ATOM 2961 C CA . THR A 1 376 ? -22.142 -12.581 16.494 1.00 95.25 376 THR A CA 1
ATOM 2962 C C . THR A 1 376 ? -21.438 -12.834 17.824 1.00 95.25 376 THR A C 1
ATOM 2964 O O . THR A 1 376 ? -21.871 -12.322 18.856 1.00 95.25 376 THR A O 1
ATOM 2967 N N . LEU A 1 377 ? -20.345 -13.597 17.792 1.00 94.94 377 LEU A N 1
ATOM 2968 C CA . LEU A 1 377 ? -19.429 -13.832 18.908 1.00 94.94 377 LEU A CA 1
ATOM 2969 C C . LEU A 1 377 ? -18.033 -13.325 18.531 1.00 94.94 377 LEU A C 1
ATOM 2971 O O . LEU A 1 377 ? -17.527 -13.669 17.465 1.00 94.94 377 LEU A O 1
ATOM 2975 N N . LYS A 1 378 ? -17.404 -12.549 19.415 1.00 92.56 378 LYS A N 1
ATOM 2976 C CA . LYS A 1 378 ? -16.019 -12.072 19.309 1.00 92.56 378 LYS A CA 1
ATOM 2977 C C . LYS A 1 378 ? -15.181 -12.733 20.400 1.00 92.56 378 LYS A C 1
ATOM 2979 O O . LYS A 1 378 ? -15.528 -12.671 21.578 1.00 92.56 378 LYS A O 1
ATOM 2984 N N . THR A 1 379 ? -14.083 -13.354 19.995 1.00 93.88 379 THR A N 1
ATOM 2985 C CA . THR A 1 379 ? -13.247 -14.220 20.829 1.00 93.88 379 THR A CA 1
ATOM 2986 C C . THR A 1 379 ? -11.825 -13.653 20.869 1.00 93.88 379 THR A C 1
ATOM 2988 O O . THR A 1 379 ? -11.047 -13.920 19.948 1.00 93.88 379 THR A O 1
ATOM 2991 N N . PRO A 1 380 ? -11.476 -12.849 21.892 1.00 92.06 380 PRO A N 1
ATOM 2992 C CA . PRO A 1 380 ? -10.111 -12.377 22.092 1.00 92.06 380 PRO A CA 1
ATOM 2993 C C . PRO A 1 380 ? -9.222 -13.524 22.591 1.00 92.06 380 PRO A C 1
ATOM 2995 O O . PRO A 1 380 ? -9.426 -14.060 23.682 1.00 92.06 380 PRO A O 1
ATOM 2998 N N . LEU A 1 381 ? -8.229 -13.899 21.783 1.00 93.50 381 LEU A N 1
ATOM 2999 C CA . LEU A 1 381 ? -7.244 -14.940 22.071 1.00 93.50 381 LEU A CA 1
ATOM 3000 C C . LEU A 1 381 ? -5.871 -14.297 22.354 1.00 93.50 381 LEU A C 1
ATOM 3002 O O . LEU A 1 381 ? -5.176 -13.900 21.408 1.00 93.50 381 LEU A O 1
ATOM 3006 N N . PRO A 1 382 ? -5.457 -14.150 23.627 1.00 92.31 382 PRO A N 1
ATOM 3007 C CA . PRO A 1 382 ? -4.173 -13.547 23.962 1.00 92.31 382 PRO A CA 1
ATOM 3008 C C . PRO A 1 382 ? -3.020 -14.480 23.578 1.00 92.31 382 PRO A C 1
ATOM 3010 O O . PRO A 1 382 ? -3.139 -15.705 23.616 1.00 92.31 382 PRO A O 1
ATOM 3013 N N . LYS A 1 383 ? -1.871 -13.898 23.238 1.00 90.69 383 LYS A N 1
ATOM 3014 C CA . LYS A 1 383 ? -0.671 -14.633 22.826 1.00 90.69 383 LYS A CA 1
ATOM 3015 C C . LYS A 1 383 ? 0.426 -14.584 23.883 1.00 90.69 383 LYS A C 1
ATOM 3017 O O . LYS A 1 383 ? 0.657 -13.547 24.508 1.00 90.69 383 LYS A O 1
ATOM 3022 N N . ALA A 1 384 ? 1.150 -15.689 24.036 1.00 84.94 384 ALA A N 1
ATOM 3023 C CA . ALA A 1 384 ? 2.365 -15.761 24.848 1.00 84.94 384 ALA A CA 1
ATOM 3024 C C . ALA A 1 384 ? 3.289 -16.885 24.357 1.00 84.94 384 ALA A C 1
ATOM 3026 O O . ALA A 1 384 ? 2.845 -17.861 23.773 1.00 84.94 384 ALA A O 1
ATOM 3027 N N . SER A 1 385 ? 4.594 -16.795 24.620 1.00 76.00 385 SER A N 1
ATOM 3028 C CA . SER A 1 385 ? 5.564 -17.839 24.228 1.00 76.00 385 SER A CA 1
ATOM 3029 C C . SER A 1 385 ? 5.456 -19.151 25.024 1.00 76.00 385 SER A C 1
ATOM 3031 O O . SER A 1 385 ? 6.138 -20.123 24.707 1.00 76.00 385 SER A O 1
ATOM 3033 N N . THR A 1 386 ? 4.622 -19.170 26.060 1.00 67.38 386 THR A N 1
ATOM 3034 C CA . THR A 1 386 ? 4.297 -20.299 26.943 1.00 67.38 386 THR A CA 1
ATOM 3035 C C . THR A 1 386 ? 2.868 -20.092 27.435 1.00 67.38 386 THR A C 1
ATOM 3037 O O . THR A 1 386 ? 2.527 -18.931 27.659 1.00 67.38 386 THR A O 1
ATOM 3040 N N . SER A 1 387 ? 2.094 -21.153 27.698 1.00 68.25 387 SER A N 1
ATOM 3041 C CA . SER A 1 387 ? 0.725 -21.079 28.250 1.00 68.25 387 SER A CA 1
ATOM 3042 C C . SER A 1 387 ? 0.684 -20.384 29.625 1.00 68.25 387 SER A C 1
ATOM 3044 O O . SER A 1 387 ? 0.766 -21.009 30.684 1.00 68.25 387 SER A O 1
ATOM 3046 N N . VAL A 1 388 ? 0.614 -19.056 29.607 1.00 79.12 388 VAL A N 1
ATOM 3047 C CA . VAL A 1 388 ? 0.430 -18.175 30.760 1.00 79.12 388 VAL A CA 1
ATOM 3048 C C . VAL A 1 388 ? -1.036 -17.781 30.800 1.00 79.12 388 VAL A C 1
ATOM 3050 O O . VAL A 1 388 ? -1.583 -17.314 29.808 1.00 79.12 388 VAL A O 1
ATOM 3053 N N . LEU A 1 389 ? -1.661 -17.910 31.964 1.00 85.81 389 LEU A N 1
ATOM 3054 C CA . LEU A 1 389 ? -3.035 -17.468 32.141 1.00 85.81 389 LEU A CA 1
ATOM 3055 C C . LEU A 1 389 ? -3.096 -15.943 32.333 1.00 85.81 389 LEU A C 1
ATOM 3057 O O . LEU A 1 389 ? -2.449 -15.402 33.237 1.00 85.81 389 LEU A O 1
ATOM 3061 N N . ILE A 1 390 ? -3.898 -15.256 31.519 1.00 86.75 390 ILE A N 1
ATOM 3062 C CA . ILE A 1 390 ? -4.139 -13.811 31.606 1.00 86.75 390 ILE A CA 1
ATOM 3063 C C . ILE A 1 390 ? -5.342 -13.545 32.520 1.00 86.75 390 ILE A C 1
ATOM 3065 O O . ILE A 1 390 ? -6.414 -14.099 32.282 1.00 86.75 390 ILE A O 1
ATOM 3069 N N . PRO A 1 391 ? -5.216 -12.704 33.561 1.00 87.00 391 PRO A N 1
ATOM 3070 C CA . PRO A 1 391 ? -6.350 -12.360 34.408 1.00 87.00 391 PRO A CA 1
ATOM 3071 C C . PRO A 1 391 ? -7.328 -11.420 33.686 1.00 87.00 391 PRO A C 1
ATOM 3073 O O . PRO A 1 391 ? -6.933 -10.364 33.193 1.00 87.00 391 PRO A O 1
ATOM 3076 N N . ASP A 1 392 ? -8.619 -11.750 33.720 1.00 83.75 392 ASP A N 1
ATOM 3077 C CA . ASP A 1 392 ? -9.717 -10.852 33.342 1.00 83.75 392 ASP A CA 1
ATOM 3078 C C . ASP A 1 392 ? -10.681 -10.730 34.530 1.00 83.75 392 ASP A C 1
ATOM 3080 O O . ASP A 1 392 ? -11.540 -11.572 34.769 1.00 83.75 392 ASP A O 1
ATOM 3084 N N . ASP A 1 393 ? -10.468 -9.712 35.364 1.00 72.56 393 ASP A N 1
ATOM 3085 C CA . ASP A 1 393 ? -11.175 -9.527 36.638 1.00 72.56 393 ASP A CA 1
ATOM 3086 C C . ASP A 1 393 ? -12.092 -8.288 36.684 1.00 72.56 393 ASP A C 1
ATOM 3088 O O . ASP A 1 393 ? -12.410 -7.790 37.766 1.00 72.56 393 ASP A O 1
ATOM 3092 N N . GLY A 1 394 ? -12.479 -7.764 35.516 1.00 63.44 394 GLY A N 1
ATOM 3093 C CA . GLY A 1 394 ? -13.172 -6.471 35.372 1.00 63.44 394 GLY A CA 1
ATOM 3094 C C . GLY A 1 394 ? -14.659 -6.589 35.082 1.00 63.44 394 GLY A C 1
ATOM 3095 O O . GLY A 1 394 ? -15.441 -5.753 35.533 1.00 63.44 394 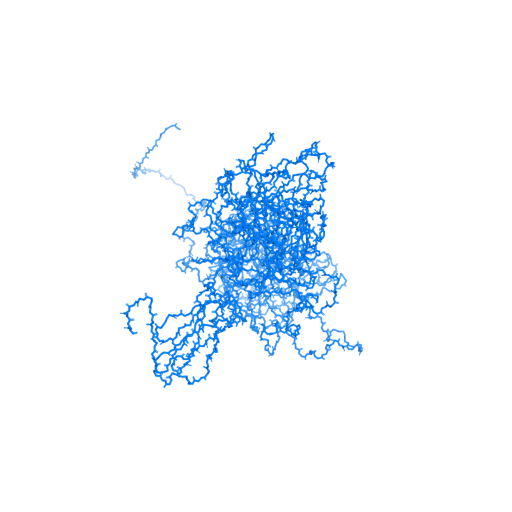GLY A O 1
ATOM 3096 N N . LYS A 1 395 ? -15.048 -7.645 34.362 1.00 68.44 395 LYS A N 1
ATOM 3097 C CA . LYS A 1 395 ? -16.448 -8.009 34.122 1.00 68.44 395 LYS A CA 1
ATOM 3098 C C . LYS A 1 395 ? -16.886 -9.055 35.144 1.00 68.44 395 LYS A C 1
ATOM 3100 O O . LYS A 1 395 ? -17.650 -8.767 36.060 1.00 68.44 395 LYS A O 1
ATOM 3105 N N . VAL A 1 396 ? -16.308 -10.245 35.035 1.00 69.75 396 VAL A N 1
ATOM 3106 C CA . VAL A 1 396 ? -16.501 -11.371 35.950 1.00 69.75 396 VAL A CA 1
ATOM 3107 C C . VAL A 1 396 ? -15.244 -11.473 36.815 1.00 69.75 396 VAL A C 1
ATOM 3109 O O . VAL A 1 396 ? -14.137 -11.321 36.313 1.00 69.75 396 VAL A O 1
ATOM 3112 N N . SER A 1 397 ? -15.371 -11.673 38.128 1.00 72.56 397 SER A N 1
ATOM 3113 C CA . SER A 1 397 ? -14.186 -11.749 38.995 1.00 72.56 397 SER A CA 1
ATOM 3114 C C . SER A 1 397 ? -13.355 -13.010 38.715 1.00 72.56 397 SER A C 1
ATOM 3116 O O . SER A 1 397 ? -13.888 -14.032 38.288 1.00 72.56 397 SER A O 1
ATOM 3118 N N . SER A 1 398 ? -12.051 -12.957 39.005 1.00 78.88 398 SER A N 1
ATOM 3119 C CA . SER A 1 398 ? -11.137 -14.118 39.027 1.00 78.88 398 SER A CA 1
ATOM 3120 C C . SER A 1 398 ? -11.212 -15.053 37.806 1.00 78.88 398 SER A C 1
ATOM 3122 O O . SER A 1 398 ? -11.103 -16.269 37.986 1.00 78.88 398 SER A O 1
ATOM 3124 N N . GLN A 1 399 ? -11.418 -14.511 36.601 1.00 86.88 399 GLN A N 1
ATOM 3125 C CA . GLN A 1 399 ? -11.285 -15.284 35.366 1.00 86.88 399 GLN A CA 1
ATOM 3126 C C . GLN A 1 399 ? -9.837 -15.286 34.896 1.00 86.88 399 GLN A C 1
ATOM 3128 O O . GLN A 1 399 ? -9.094 -14.324 35.115 1.00 86.88 399 GLN A O 1
ATOM 3133 N N . TRP A 1 400 ? -9.462 -16.383 34.254 1.00 88.00 400 TRP A N 1
ATOM 3134 C CA . TRP A 1 400 ? -8.130 -16.640 33.741 1.00 88.00 400 TRP A CA 1
ATOM 3135 C C . TRP A 1 400 ? -8.252 -17.175 32.316 1.00 88.00 400 TRP A C 1
ATOM 3137 O O . TRP A 1 400 ? -8.765 -18.273 32.111 1.00 88.00 400 TRP A O 1
ATOM 3147 N N . ILE A 1 401 ? -7.810 -16.374 31.350 1.00 90.62 401 ILE A N 1
ATOM 3148 C CA . ILE A 1 401 ? -7.860 -16.673 29.917 1.00 90.62 401 ILE A CA 1
ATOM 3149 C C . ILE A 1 401 ? -6.553 -17.364 29.517 1.00 90.62 401 ILE A C 1
ATOM 3151 O O . ILE A 1 401 ? -5.478 -16.912 29.914 1.00 90.62 401 ILE A O 1
ATOM 3155 N N . ASP A 1 402 ? -6.633 -18.459 28.769 1.00 90.00 402 ASP A N 1
ATOM 3156 C CA . ASP A 1 402 ? -5.458 -19.191 28.289 1.00 90.00 402 ASP A CA 1
ATOM 3157 C C . ASP A 1 402 ? -4.788 -18.460 27.119 1.00 90.00 402 ASP A C 1
ATOM 3159 O O . ASP A 1 402 ? -5.430 -17.684 26.408 1.00 90.00 402 ASP A O 1
ATOM 3163 N N . THR A 1 403 ? -3.489 -18.685 26.927 1.00 90.75 403 THR A N 1
ATOM 3164 C CA . THR A 1 403 ? -2.721 -18.043 25.852 1.00 90.75 403 THR A CA 1
ATOM 3165 C C . THR A 1 403 ? -2.340 -19.019 24.761 1.00 90.75 403 THR A C 1
ATOM 3167 O O . THR A 1 403 ? -1.833 -20.104 25.031 1.00 90.75 403 THR A O 1
ATOM 3170 N N . ILE A 1 404 ? -2.513 -18.574 23.518 1.00 90.00 404 ILE A N 1
ATOM 3171 C CA . ILE A 1 404 ? -2.078 -19.311 22.334 1.00 90.00 404 ILE A CA 1
ATOM 3172 C C . ILE A 1 404 ? -0.573 -19.100 22.153 1.00 90.00 404 ILE A C 1
ATOM 3174 O O . ILE A 1 404 ? -0.098 -17.957 22.161 1.00 90.00 404 ILE A O 1
ATOM 3178 N N . ALA A 1 405 ? 0.168 -20.192 21.977 1.00 87.94 405 ALA A N 1
ATOM 3179 C CA . ALA A 1 405 ? 1.599 -20.179 21.702 1.00 87.94 405 ALA A CA 1
ATOM 3180 C C . ALA A 1 405 ? 1.916 -20.097 20.193 1.00 87.94 405 ALA A C 1
ATOM 3182 O O . ALA A 1 405 ? 1.081 -20.447 19.353 1.00 87.94 405 ALA A O 1
ATOM 3183 N N . PRO A 1 406 ? 3.137 -19.682 19.795 1.00 85.94 406 PRO A N 1
ATOM 3184 C CA . PRO A 1 406 ? 3.545 -19.749 18.397 1.00 85.94 406 PRO A CA 1
ATOM 3185 C C . PRO A 1 406 ? 3.478 -21.197 17.899 1.00 85.94 406 PRO A C 1
ATOM 3187 O O . PRO A 1 406 ? 3.845 -22.123 18.624 1.00 85.94 406 PRO A O 1
ATOM 3190 N N . TYR A 1 407 ? 3.047 -21.388 16.652 1.00 84.31 407 TYR A N 1
ATOM 3191 C CA . TYR A 1 407 ? 2.797 -22.691 16.018 1.00 84.31 407 TYR A CA 1
ATOM 3192 C C . TYR A 1 407 ? 1.642 -23.518 16.621 1.00 84.31 407 TYR A C 1
ATOM 3194 O O . TYR A 1 407 ? 1.353 -24.603 16.110 1.00 84.31 407 TYR A O 1
ATOM 3202 N N . GLU A 1 408 ? 0.940 -23.021 17.643 1.00 86.50 408 GLU A N 1
ATOM 3203 C CA . GLU A 1 408 ? -0.275 -23.645 18.173 1.00 86.50 408 GLU A CA 1
ATOM 3204 C C . GLU A 1 408 ? -1.480 -23.369 17.264 1.00 86.50 408 GLU A C 1
ATOM 3206 O O . GLU A 1 408 ? -1.657 -22.263 16.750 1.00 86.50 408 GLU A O 1
ATOM 3211 N N . ALA A 1 409 ? -2.310 -24.390 17.037 1.00 86.75 409 ALA A N 1
ATOM 3212 C CA . ALA A 1 409 ? -3.497 -24.259 16.201 1.00 86.75 409 ALA A CA 1
ATOM 3213 C C . ALA A 1 409 ? -4.541 -23.377 16.897 1.00 86.75 409 ALA A C 1
ATOM 3215 O O . ALA A 1 409 ? -4.968 -23.676 18.010 1.00 86.75 409 ALA A O 1
ATOM 3216 N N . ILE A 1 410 ? -4.972 -22.315 16.218 1.00 90.69 410 ILE A N 1
ATOM 3217 C CA . ILE A 1 410 ? -5.922 -21.348 16.768 1.00 90.69 410 ILE A CA 1
ATOM 3218 C C . ILE A 1 410 ? -7.289 -22.031 16.973 1.00 90.69 410 ILE A C 1
ATOM 3220 O O . ILE A 1 410 ? -7.821 -22.612 16.020 1.00 90.69 410 ILE A O 1
ATOM 3224 N N . PRO A 1 411 ? -7.868 -22.000 18.191 1.00 90.44 411 PRO A N 1
ATOM 3225 C CA . PRO A 1 411 ? -9.174 -22.589 18.448 1.00 90.44 411 PRO A CA 1
ATOM 3226 C C . PRO A 1 411 ? -10.259 -21.805 17.706 1.00 90.44 411 PRO A C 1
ATOM 3228 O O . PRO A 1 411 ? -10.339 -20.581 17.788 1.00 90.44 411 PRO A O 1
ATOM 3231 N N . VAL A 1 412 ? -11.114 -22.531 16.989 1.00 92.75 412 VAL A N 1
ATOM 3232 C CA . VAL A 1 412 ? -12.271 -21.984 16.272 1.00 92.75 412 VAL A CA 1
ATOM 3233 C C . VAL A 1 412 ? -13.530 -22.747 16.661 1.00 92.75 412 VAL A C 1
ATOM 3235 O O . VAL A 1 412 ? -13.501 -23.966 16.850 1.00 92.75 412 VAL A O 1
ATOM 3238 N N . ASP A 1 413 ? -14.654 -22.045 16.772 1.00 93.50 413 ASP A N 1
ATOM 3239 C CA . ASP A 1 413 ? -15.922 -22.683 17.121 1.00 93.50 413 ASP A CA 1
ATOM 3240 C C . ASP A 1 413 ? -16.468 -23.534 15.945 1.00 93.50 413 ASP A C 1
ATOM 3242 O O . ASP A 1 413 ? -16.256 -23.191 14.769 1.00 93.50 413 ASP A O 1
ATOM 3246 N N . PRO A 1 414 ? -17.267 -24.585 16.220 1.00 91.69 414 PRO A N 1
ATOM 3247 C CA . PRO A 1 414 ? -17.952 -25.386 15.205 1.00 91.69 414 PRO A CA 1
ATOM 3248 C C . PRO A 1 414 ? -18.727 -24.554 14.159 1.00 91.69 414 PRO A C 1
ATOM 3250 O O . PRO A 1 414 ? -19.281 -23.501 14.501 1.00 91.69 414 PRO A O 1
ATOM 3253 N N . PRO A 1 415 ? -18.783 -25.004 12.888 1.00 93.00 415 PRO A N 1
ATOM 3254 C CA . PRO A 1 415 ? -18.291 -26.288 12.387 1.00 93.00 415 PRO A CA 1
ATOM 3255 C C . PRO A 1 415 ? -16.817 -26.242 11.937 1.00 93.00 415 PRO A C 1
ATOM 3257 O O . PRO A 1 415 ? -16.274 -27.273 11.557 1.00 93.00 415 PRO A O 1
ATOM 3260 N N . PHE A 1 416 ? -16.148 -25.082 12.006 1.00 93.12 416 PHE A N 1
ATOM 3261 C CA . PHE A 1 416 ? -14.783 -24.889 11.499 1.00 93.12 416 PHE A CA 1
ATOM 3262 C C . PHE A 1 416 ? -13.728 -25.788 12.171 1.00 93.12 416 PHE A C 1
ATOM 3264 O O . PHE A 1 416 ? -12.704 -26.067 11.556 1.00 93.12 416 PHE A O 1
ATOM 3271 N N . ASN A 1 417 ? -13.964 -26.293 13.387 1.00 91.19 417 ASN A N 1
ATOM 3272 C CA . ASN A 1 417 ? -13.085 -27.266 14.054 1.00 91.19 417 ASN A CA 1
ATOM 3273 C C . ASN A 1 417 ? -13.313 -28.738 13.638 1.00 91.19 417 ASN A C 1
ATOM 3275 O O . ASN A 1 417 ? -12.595 -29.629 14.101 1.00 91.19 417 ASN A O 1
ATOM 3279 N N . GLY A 1 418 ? -14.300 -29.009 12.782 1.00 88.88 418 GLY A N 1
ATOM 3280 C CA . GLY A 1 418 ? -14.602 -30.318 12.203 1.00 88.88 418 GLY A CA 1
ATOM 3281 C C . GLY A 1 418 ? -14.618 -30.269 10.675 1.00 88.88 418 GLY A C 1
ATOM 3282 O O . GLY A 1 418 ? -14.233 -29.271 10.078 1.00 88.88 418 GLY A O 1
ATOM 3283 N N . ASN A 1 419 ? -15.059 -31.346 10.025 1.00 90.81 419 ASN A N 1
ATOM 3284 C CA . ASN A 1 419 ? -15.357 -31.278 8.592 1.00 90.81 419 ASN A CA 1
ATOM 3285 C C . ASN A 1 419 ? -16.663 -30.500 8.383 1.00 90.81 419 ASN A C 1
ATOM 3287 O O . ASN A 1 419 ? -17.600 -30.677 9.161 1.00 90.81 419 ASN A O 1
ATOM 3291 N N . TYR A 1 420 ? -16.734 -29.685 7.331 1.00 91.56 420 TYR A N 1
ATOM 3292 C CA . TYR A 1 420 ? -17.893 -28.832 7.054 1.00 91.56 420 TYR A CA 1
ATOM 3293 C C . TYR A 1 420 ? -18.151 -28.643 5.557 1.00 91.56 420 TYR A C 1
ATOM 3295 O O . TYR A 1 420 ? -17.306 -28.965 4.719 1.00 91.56 420 TYR A O 1
ATOM 3303 N N . THR A 1 421 ? -19.327 -28.115 5.230 1.00 90.94 421 THR A N 1
ATOM 3304 C CA . THR A 1 421 ? -19.661 -27.638 3.886 1.00 90.94 421 THR A CA 1
ATOM 3305 C C . THR A 1 421 ? -19.271 -26.165 3.800 1.00 90.94 421 THR A C 1
ATOM 3307 O O . THR A 1 421 ? -19.796 -25.340 4.547 1.00 90.94 421 THR A O 1
ATOM 3310 N N . MET A 1 422 ? -18.302 -25.828 2.951 1.00 87.81 422 MET A N 1
ATOM 3311 C CA . MET A 1 422 ? -17.917 -24.438 2.689 1.00 87.81 422 MET A CA 1
ATOM 3312 C C . MET A 1 422 ? -18.807 -23.876 1.579 1.00 87.81 422 MET A C 1
ATOM 3314 O O . MET A 1 422 ? -19.114 -24.600 0.636 1.00 87.81 422 MET A O 1
ATOM 3318 N N . ILE A 1 423 ? -19.203 -22.608 1.673 1.00 82.00 423 ILE A N 1
ATOM 3319 C CA . ILE A 1 423 ? -19.662 -21.852 0.506 1.00 82.00 423 ILE A CA 1
ATOM 3320 C C . ILE A 1 423 ? -18.463 -21.053 0.019 1.00 82.00 423 ILE A C 1
ATOM 3322 O O . ILE A 1 423 ? -17.861 -20.305 0.789 1.00 82.00 423 ILE A O 1
ATOM 3326 N N . ASP A 1 424 ? -18.136 -21.221 -1.252 1.00 77.38 424 ASP A N 1
ATOM 3327 C CA . ASP A 1 424 ? -17.171 -20.378 -1.931 1.00 77.38 424 ASP A CA 1
ATOM 3328 C C . ASP A 1 424 ? -17.860 -19.049 -2.306 1.00 77.38 424 ASP A C 1
ATOM 3330 O O . ASP A 1 424 ? -18.721 -18.987 -3.187 1.00 77.38 424 ASP A O 1
ATOM 3334 N N . ASP A 1 425 ? -17.588 -18.000 -1.527 1.00 68.69 425 ASP A N 1
ATOM 3335 C CA . ASP A 1 425 ? -18.146 -16.647 -1.681 1.00 68.69 425 ASP A CA 1
ATOM 3336 C C . ASP A 1 425 ? -17.056 -15.591 -1.947 1.00 68.69 425 ASP A C 1
ATOM 3338 O O . ASP A 1 425 ? -17.384 -14.459 -2.321 1.00 68.69 425 ASP A O 1
ATOM 3342 N N . ILE A 1 426 ? -15.780 -15.946 -1.771 1.00 68.25 426 ILE A N 1
ATOM 3343 C CA . ILE A 1 426 ? -14.617 -15.144 -2.148 1.00 68.25 426 ILE A CA 1
ATOM 3344 C C . ILE A 1 426 ? -14.295 -15.440 -3.621 1.00 68.25 426 ILE A C 1
ATOM 3346 O O . ILE A 1 426 ? -14.099 -16.573 -4.030 1.00 68.25 426 ILE A O 1
ATOM 3350 N N . ASN A 1 427 ? -14.274 -14.387 -4.432 1.00 57.19 427 ASN A N 1
ATOM 3351 C CA . ASN A 1 427 ? -13.766 -14.356 -5.805 1.00 57.19 427 ASN A CA 1
ATOM 3352 C C . ASN A 1 427 ? -14.412 -15.231 -6.906 1.00 57.19 427 ASN A C 1
ATOM 3354 O O . ASN A 1 427 ? -13.783 -15.516 -7.922 1.00 57.19 427 ASN A O 1
ATOM 3358 N N . ILE A 1 428 ? -15.709 -15.550 -6.829 1.00 51.06 428 ILE A N 1
ATOM 3359 C CA . ILE A 1 428 ? -16.392 -16.184 -7.978 1.00 51.06 428 ILE A CA 1
ATOM 3360 C C . ILE A 1 428 ? -16.675 -15.184 -9.112 1.00 51.06 428 ILE A C 1
ATOM 3362 O O . ILE A 1 428 ? -17.467 -14.237 -8.973 1.00 51.06 428 ILE A O 1
ATOM 3366 N N . VAL A 1 429 ? -16.060 -15.457 -10.264 1.00 42.91 429 VAL A N 1
ATOM 3367 C CA . VAL A 1 429 ? -16.211 -14.768 -11.555 1.00 42.91 429 VAL A CA 1
ATOM 3368 C C . VAL A 1 429 ? -17.567 -15.111 -12.206 1.00 42.91 429 VAL A C 1
ATOM 3370 O O . VAL A 1 429 ? -17.942 -16.276 -12.278 1.00 42.91 429 VAL A O 1
ATOM 3373 N N . LEU A 1 430 ? -18.331 -14.109 -12.682 1.00 40.94 430 LEU A N 1
ATOM 3374 C CA . LEU A 1 430 ? -19.734 -14.288 -13.136 1.00 40.94 430 LEU A CA 1
ATOM 3375 C C . LEU A 1 430 ? -20.051 -13.847 -14.588 1.00 40.94 430 LEU A C 1
ATOM 3377 O O . LEU A 1 430 ? -21.220 -13.822 -14.966 1.00 40.94 430 LEU A O 1
ATOM 3381 N N . TRP A 1 431 ? -19.076 -13.456 -15.413 1.00 42.84 431 TRP A N 1
ATOM 3382 C CA . TRP A 1 431 ? -19.332 -12.646 -16.624 1.00 42.84 431 TRP A CA 1
ATOM 3383 C C . TRP A 1 431 ? -19.652 -13.404 -17.938 1.00 42.84 431 TRP A C 1
ATOM 3385 O O . TRP A 1 431 ? -19.334 -12.904 -19.008 1.00 42.84 431 TRP A O 1
ATOM 3395 N N . LYS A 1 432 ? -20.316 -14.573 -17.933 1.00 37.69 432 LYS A N 1
ATOM 3396 C CA . LYS A 1 432 ? -20.589 -15.341 -19.180 1.00 37.69 432 LYS A CA 1
ATOM 3397 C C . LYS A 1 432 ? -22.085 -15.482 -19.519 1.00 37.69 432 LYS A C 1
ATOM 3399 O O . LYS A 1 432 ? -22.774 -16.220 -18.826 1.00 37.69 432 LYS A O 1
ATOM 3404 N N . PRO A 1 433 ? -22.618 -14.880 -20.603 1.00 34.69 433 PRO A N 1
ATOM 3405 C CA . PRO A 1 433 ? -24.055 -14.858 -20.871 1.00 34.69 433 PRO A CA 1
ATOM 3406 C C . PRO A 1 433 ? -24.551 -16.116 -21.609 1.0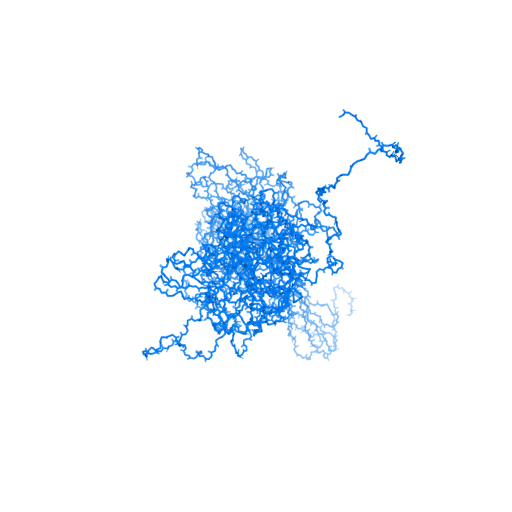0 34.69 433 PRO A C 1
ATOM 3408 O O . PRO A 1 433 ? -23.883 -16.607 -22.516 1.00 34.69 433 PRO A O 1
ATOM 3411 N N . GLN A 1 434 ? -25.771 -16.591 -21.314 1.00 34.75 434 GLN A N 1
ATOM 3412 C CA . GLN A 1 434 ? -26.463 -17.582 -22.160 1.00 34.75 434 GLN A CA 1
ATOM 3413 C C . GLN A 1 434 ? -27.473 -16.956 -23.138 1.00 34.75 434 GLN A C 1
ATOM 3415 O O . GLN A 1 434 ? -28.227 -16.036 -22.818 1.00 34.75 434 GLN A O 1
ATOM 3420 N N . ALA A 1 435 ? -27.554 -17.611 -24.298 1.00 34.62 435 ALA A N 1
ATOM 3421 C CA . ALA A 1 435 ? -28.670 -17.675 -25.245 1.00 34.62 435 ALA A CA 1
ATOM 3422 C C . ALA A 1 435 ? -28.931 -16.493 -26.204 1.00 34.62 435 ALA A C 1
ATOM 3424 O O . ALA A 1 435 ? -28.986 -16.742 -27.405 1.00 34.62 435 ALA A O 1
ATOM 3425 N N . ASN A 1 436 ? -29.099 -15.242 -25.753 1.00 39.38 436 ASN A N 1
ATOM 3426 C CA . ASN A 1 436 ? -29.787 -14.218 -26.579 1.00 39.38 436 ASN A CA 1
ATOM 3427 C C . ASN A 1 436 ? -28.939 -12.997 -26.999 1.00 39.38 436 ASN A C 1
ATOM 3429 O O . ASN A 1 436 ? -29.401 -11.857 -26.945 1.00 39.38 436 ASN A O 1
ATOM 3433 N N . VAL A 1 437 ? -27.713 -13.218 -27.486 1.00 37.84 437 VAL A N 1
ATOM 3434 C CA . VAL A 1 437 ? -26.847 -12.144 -28.037 1.00 37.84 437 VAL A CA 1
ATOM 3435 C C . VAL A 1 437 ? -27.482 -11.452 -29.262 1.00 37.84 437 VAL A C 1
ATOM 3437 O O . VAL A 1 437 ? -27.242 -10.275 -29.516 1.00 37.84 437 VAL A O 1
ATOM 3440 N N . SER A 1 438 ? -28.349 -12.148 -30.005 1.00 43.56 438 SER A N 1
ATOM 3441 C CA . SER A 1 438 ? -28.980 -11.656 -31.240 1.00 43.56 438 SER A CA 1
ATOM 3442 C C . SER A 1 438 ? -30.148 -10.674 -31.059 1.00 43.56 438 SER A C 1
ATOM 3444 O O . SER A 1 438 ? -30.686 -10.208 -32.061 1.00 43.56 438 SER A O 1
ATOM 3446 N N . GLU A 1 439 ? -30.580 -10.378 -29.828 1.00 40.62 439 GLU A N 1
ATOM 3447 C CA . GLU A 1 439 ? -31.744 -9.506 -29.559 1.00 40.62 439 GLU A CA 1
ATOM 3448 C C . GLU A 1 439 ? -31.362 -8.097 -29.058 1.00 40.62 439 GLU A C 1
ATOM 3450 O O . GLU A 1 439 ? -32.226 -7.266 -28.770 1.00 40.62 439 GLU A O 1
ATOM 3455 N N . TRP A 1 440 ? -30.065 -7.787 -29.003 1.00 32.72 440 TRP A N 1
ATOM 3456 C CA . TRP A 1 440 ? -29.568 -6.456 -28.654 1.00 32.72 440 TRP A CA 1
ATOM 3457 C C . TRP A 1 440 ? -29.620 -5.507 -29.874 1.00 32.72 440 TRP A C 1
ATOM 3459 O O . TRP A 1 440 ? -29.246 -5.931 -30.971 1.00 32.72 440 TRP A O 1
ATOM 3469 N N . PRO A 1 441 ? -30.050 -4.229 -29.757 1.00 38.56 441 PRO A N 1
ATOM 3470 C CA . PRO A 1 441 ? -30.510 -3.515 -28.558 1.00 38.56 441 PRO A CA 1
ATOM 3471 C C . PRO A 1 441 ? -32.041 -3.258 -28.493 1.00 38.56 441 PRO A C 1
ATOM 3473 O O . PRO A 1 441 ? -32.493 -2.506 -27.635 1.00 38.56 441 PRO A O 1
ATOM 3476 N N . ASN A 1 442 ? -32.859 -3.805 -29.406 1.00 38.00 442 ASN A N 1
ATOM 3477 C CA . ASN A 1 442 ? -34.218 -3.296 -29.699 1.00 38.00 442 ASN A CA 1
ATOM 3478 C C . ASN A 1 442 ? -35.390 -4.188 -29.213 1.00 38.00 442 ASN A C 1
ATOM 3480 O O . ASN A 1 442 ? -36.215 -4.640 -30.012 1.00 38.00 442 ASN A O 1
ATOM 3484 N N . GLY A 1 443 ? -35.526 -4.391 -27.898 1.00 32.34 443 GLY A N 1
ATOM 3485 C CA . GLY A 1 443 ? -36.707 -5.037 -27.296 1.00 32.34 443 GLY A CA 1
ATOM 3486 C C . GLY A 1 443 ? -37.936 -4.109 -27.239 1.00 32.34 443 GLY A C 1
ATOM 3487 O O . GLY A 1 443 ? -37.864 -3.015 -26.682 1.00 32.34 443 GLY A O 1
ATOM 3488 N N . THR A 1 444 ? -39.086 -4.519 -27.793 1.00 32.78 444 THR A N 1
ATOM 3489 C CA . THR A 1 444 ? -40.300 -3.671 -27.859 1.00 32.78 444 THR A CA 1
ATOM 3490 C C . THR A 1 444 ? -41.282 -3.893 -26.702 1.00 32.78 444 THR A C 1
ATOM 3492 O O . THR A 1 444 ? -41.734 -5.003 -26.439 1.00 32.78 444 THR A O 1
ATOM 3495 N N . TYR A 1 445 ? -41.691 -2.799 -26.050 1.00 37.47 445 TYR A N 1
ATOM 3496 C CA . TYR A 1 445 ? -42.794 -2.767 -25.080 1.00 37.47 445 TYR A CA 1
ATOM 3497 C C . TYR A 1 445 ? -44.156 -2.997 -25.763 1.00 37.47 445 TYR A C 1
ATOM 3499 O O . TYR A 1 445 ? -44.524 -2.209 -26.632 1.00 37.47 445 TYR A O 1
ATOM 3507 N N . THR A 1 446 ? -44.950 -3.987 -25.325 1.00 39.28 446 THR A N 1
ATOM 3508 C CA . THR A 1 446 ? -46.436 -3.913 -25.228 1.00 39.28 446 THR A CA 1
ATOM 3509 C C . THR A 1 446 ? -47.044 -5.190 -24.616 1.00 39.28 446 THR A C 1
ATOM 3511 O O . THR A 1 446 ? -47.295 -6.170 -25.310 1.00 39.28 446 THR A O 1
ATOM 3514 N N . GLY A 1 447 ? -47.361 -5.168 -23.317 1.00 32.00 447 GLY A N 1
ATOM 3515 C CA . GLY A 1 447 ? -48.070 -6.260 -22.631 1.00 32.00 447 GLY A CA 1
ATOM 3516 C C . GLY A 1 447 ? -48.386 -5.908 -21.167 1.00 32.00 447 GLY A C 1
ATOM 3517 O O . GLY A 1 447 ? -47.459 -5.510 -20.467 1.00 32.00 447 GLY A O 1
ATOM 3518 N N . PRO A 1 448 ? -49.642 -6.005 -20.677 1.00 33.28 448 PRO A N 1
ATOM 3519 C CA . PRO A 1 448 ? -49.974 -5.601 -19.300 1.00 33.28 448 PRO A CA 1
ATOM 3520 C C . PRO A 1 448 ? -49.553 -6.577 -18.186 1.00 33.28 448 PRO A C 1
ATOM 3522 O O . PRO A 1 448 ? -49.584 -6.191 -17.022 1.00 33.28 448 PRO A O 1
ATOM 3525 N N . ASP A 1 449 ? -49.171 -7.815 -18.518 1.00 33.94 449 ASP A N 1
ATOM 3526 C CA . ASP A 1 449 ? -49.055 -8.931 -17.559 1.00 33.94 449 ASP A CA 1
ATOM 3527 C C . ASP A 1 449 ? -47.601 -9.356 -17.249 1.00 33.94 449 ASP A C 1
ATOM 3529 O O . ASP A 1 449 ? -47.335 -10.513 -16.924 1.00 33.94 449 ASP A O 1
ATOM 3533 N N . SER A 1 450 ? -46.628 -8.443 -17.362 1.00 33.44 450 SER A N 1
ATOM 3534 C CA . SER A 1 450 ? -45.204 -8.764 -17.162 1.00 33.44 450 SER A CA 1
ATOM 3535 C C . SER A 1 450 ? -44.433 -7.703 -16.370 1.00 33.44 450 SER A C 1
ATOM 3537 O O . SER A 1 450 ? -43.502 -7.078 -16.879 1.00 33.44 450 SER A O 1
ATOM 3539 N N . ILE A 1 451 ? -44.771 -7.544 -15.088 1.00 31.61 451 ILE A N 1
ATOM 3540 C CA . ILE A 1 451 ? -43.843 -6.954 -14.112 1.00 31.61 451 ILE A CA 1
ATOM 3541 C C . ILE A 1 451 ? -42.884 -8.064 -13.649 1.00 31.61 451 ILE A C 1
ATOM 3543 O O . ILE A 1 451 ? -43.285 -8.979 -12.935 1.00 31.61 451 ILE A O 1
ATOM 3547 N N . GLY A 1 452 ? -41.613 -7.975 -14.061 1.00 37.59 452 GLY A N 1
ATOM 3548 C CA . GLY A 1 452 ? -40.493 -8.591 -13.335 1.00 37.59 452 GLY A CA 1
ATOM 3549 C C . GLY A 1 452 ? -39.943 -9.958 -13.775 1.00 37.59 452 GLY A C 1
ATOM 3550 O O . GLY A 1 452 ? -39.321 -10.595 -12.932 1.00 37.59 452 GLY A O 1
ATOM 3551 N N . LYS A 1 453 ? -40.127 -10.449 -15.020 1.00 33.19 453 LYS A N 1
ATOM 3552 C CA . LYS A 1 453 ? -39.548 -11.766 -15.422 1.00 33.19 453 LYS A CA 1
ATOM 3553 C C . LYS A 1 453 ? -38.765 -11.905 -16.735 1.00 33.19 453 LYS A C 1
ATOM 3555 O O . LYS A 1 453 ? -38.117 -12.931 -16.899 1.00 33.19 453 LYS A O 1
ATOM 3560 N N . THR A 1 454 ? -38.726 -10.914 -17.625 1.00 29.59 454 THR A N 1
ATOM 3561 C CA . THR A 1 454 ? -37.846 -10.959 -18.814 1.00 29.59 454 THR A CA 1
ATOM 3562 C C . THR A 1 454 ? -37.435 -9.553 -19.240 1.00 29.59 454 THR A C 1
ATOM 3564 O O . THR A 1 454 ? -38.196 -8.906 -19.949 1.00 29.59 454 THR A O 1
ATOM 3567 N N . TYR A 1 455 ? -36.279 -9.089 -18.756 1.00 29.50 455 TYR A N 1
ATOM 3568 C CA . TYR A 1 455 ? -35.250 -8.273 -19.433 1.00 29.50 455 TYR A CA 1
ATOM 3569 C C . TYR A 1 455 ? -34.277 -7.746 -18.356 1.00 29.50 455 TYR A C 1
ATOM 3571 O O . TYR A 1 455 ? -34.672 -6.997 -17.469 1.00 29.50 455 TYR A O 1
ATOM 3579 N N . TRP A 1 456 ? -33.028 -8.213 -18.429 1.00 35.59 456 TRP A N 1
ATOM 3580 C CA . TRP A 1 456 ? -31.797 -7.721 -17.790 1.00 35.59 456 TRP A CA 1
ATOM 3581 C C . TRP A 1 456 ? -31.878 -6.610 -16.710 1.00 35.59 456 TRP A C 1
ATOM 3583 O O . TRP A 1 456 ? -31.870 -5.430 -17.054 1.00 35.59 456 TRP A O 1
ATOM 3593 N N . PRO A 1 457 ? -31.769 -6.978 -15.418 1.00 28.91 457 PRO A N 1
ATOM 3594 C CA . PRO A 1 457 ? -31.257 -6.080 -14.376 1.00 28.91 457 PRO A CA 1
ATOM 3595 C C . PRO A 1 457 ? -29.873 -6.502 -13.850 1.00 28.91 457 PRO A C 1
ATOM 3597 O O . PRO A 1 457 ? -29.129 -5.673 -13.360 1.00 28.91 457 PRO A O 1
ATOM 3600 N N . TRP A 1 458 ? -29.488 -7.782 -13.940 1.00 31.03 458 TRP A N 1
ATOM 3601 C CA . TRP A 1 458 ? -28.227 -8.293 -13.359 1.00 31.03 458 TRP A CA 1
ATOM 3602 C C . TRP A 1 458 ? -27.087 -8.387 -14.394 1.00 31.03 458 TRP A C 1
ATOM 3604 O O . TRP A 1 458 ? -26.141 -9.153 -14.240 1.00 31.03 458 TRP A O 1
ATOM 3614 N N . ALA A 1 459 ? -27.174 -7.572 -15.455 1.00 32.00 459 ALA A N 1
ATOM 3615 C CA . ALA A 1 459 ? -26.088 -7.330 -16.414 1.00 32.00 459 ALA A CA 1
ATOM 3616 C C . ALA A 1 459 ? -24.939 -6.500 -15.818 1.00 32.00 459 ALA A C 1
ATOM 3618 O O . ALA A 1 459 ? -23.900 -6.342 -16.455 1.00 32.00 459 ALA A O 1
ATOM 3619 N N . GLU A 1 460 ? -25.140 -5.924 -14.631 1.00 32.12 460 GLU A N 1
ATOM 3620 C CA . GLU A 1 460 ? -24.358 -4.806 -14.091 1.00 32.12 460 GLU A CA 1
ATOM 3621 C C . GLU A 1 460 ? -22.908 -5.163 -13.704 1.00 32.12 460 GLU A C 1
ATOM 3623 O O . GLU A 1 460 ? -22.188 -4.352 -13.141 1.00 32.12 460 GLU A O 1
ATOM 3628 N N . ARG A 1 461 ? -22.437 -6.359 -14.078 1.00 30.52 461 ARG A N 1
ATOM 3629 C CA . ARG A 1 461 ? -21.059 -6.848 -13.901 1.00 30.52 461 ARG A CA 1
ATOM 3630 C C . ARG A 1 461 ? -20.262 -7.049 -15.186 1.00 30.52 461 ARG A C 1
ATOM 3632 O O . ARG A 1 461 ? -19.125 -7.495 -15.122 1.00 30.52 461 ARG A O 1
ATOM 3639 N N . TYR A 1 462 ? -20.794 -6.596 -16.318 1.00 32.09 462 TYR A N 1
ATOM 3640 C CA . TYR A 1 462 ? -19.945 -6.106 -17.412 1.00 32.09 462 TYR A CA 1
ATOM 3641 C C . TYR A 1 462 ? -19.493 -4.641 -17.181 1.00 32.09 462 TYR A C 1
ATOM 3643 O O . TYR A 1 462 ? -18.914 -4.039 -18.078 1.00 32.09 462 TYR A O 1
ATOM 3651 N N . LEU A 1 463 ? -19.778 -4.038 -16.009 1.00 34.19 463 LEU A N 1
ATOM 3652 C CA . LEU A 1 463 ? -19.675 -2.586 -15.757 1.00 34.19 463 LEU A CA 1
ATOM 3653 C C . LEU A 1 463 ? -18.528 -2.136 -14.822 1.00 34.19 463 LEU A C 1
ATOM 3655 O O . LEU A 1 463 ? -18.621 -1.071 -14.211 1.00 34.19 463 LEU A O 1
ATOM 3659 N N . THR A 1 464 ? -17.423 -2.879 -14.702 1.00 34.16 464 THR A N 1
ATOM 3660 C CA . THR A 1 464 ? -16.243 -2.390 -13.948 1.00 34.16 464 THR A CA 1
ATOM 3661 C C . THR A 1 464 ? -15.268 -1.563 -14.798 1.00 34.16 464 THR A C 1
ATOM 3663 O O . THR A 1 464 ? -14.430 -0.853 -14.241 1.00 34.16 464 THR A O 1
ATOM 3666 N N . MET A 1 465 ? -15.457 -1.510 -16.122 1.00 31.92 465 MET A N 1
ATOM 3667 C CA . MET A 1 465 ? -14.931 -0.447 -16.991 1.00 31.92 465 MET A CA 1
ATOM 3668 C C . MET A 1 465 ? -16.045 0.553 -17.318 1.00 31.92 465 MET A C 1
ATOM 3670 O O . MET A 1 465 ? -17.203 0.182 -17.499 1.00 31.92 465 MET A O 1
ATOM 3674 N N . GLN A 1 466 ? -15.721 1.848 -17.344 1.00 32.06 466 GLN A N 1
ATOM 3675 C CA . GLN A 1 466 ? -16.662 2.853 -17.857 1.00 32.06 466 GLN A CA 1
ATOM 3676 C C . GLN A 1 466 ? -16.762 2.692 -19.379 1.00 32.06 466 GLN A C 1
ATOM 3678 O O . GLN A 1 466 ? -15.782 2.307 -20.010 1.00 32.06 466 GLN A O 1
ATOM 3683 N N . ALA A 1 467 ? -17.905 3.029 -19.987 1.00 33.47 467 ALA A N 1
ATOM 3684 C CA . ALA A 1 467 ? -18.064 2.959 -21.447 1.00 33.47 467 ALA A CA 1
ATOM 3685 C C . ALA A 1 467 ? -16.946 3.721 -22.191 1.00 33.47 467 ALA A C 1
ATOM 3687 O O . ALA A 1 467 ? -16.429 3.244 -23.193 1.00 33.47 467 ALA A O 1
ATOM 3688 N N . GLU A 1 468 ? -16.485 4.839 -21.623 1.00 36.47 468 GLU A N 1
ATOM 3689 C CA . GLU A 1 468 ? -15.324 5.582 -22.115 1.00 36.47 468 GLU A CA 1
ATOM 3690 C C . GLU A 1 468 ? -13.987 4.820 -22.070 1.00 36.47 468 GLU A C 1
ATOM 3692 O O . GLU A 1 468 ? -13.109 5.134 -22.859 1.00 36.47 468 GLU A O 1
ATOM 3697 N N . GLU A 1 469 ? -13.768 3.892 -21.137 1.00 35.25 469 GLU A N 1
ATOM 3698 C CA . GLU A 1 469 ? -12.545 3.068 -21.092 1.00 35.25 469 GLU A CA 1
ATOM 3699 C C . GLU A 1 469 ? -12.629 1.948 -22.143 1.00 35.25 469 GLU A C 1
ATOM 3701 O O . GLU A 1 469 ? -11.662 1.705 -22.858 1.00 35.25 469 GLU A O 1
ATOM 3706 N N . ILE A 1 470 ? -13.820 1.364 -22.320 1.00 36.03 470 ILE A N 1
ATOM 3707 C CA . ILE A 1 470 ? -14.128 0.371 -23.365 1.00 36.03 470 ILE A CA 1
ATOM 3708 C C . ILE A 1 470 ? -13.964 0.972 -24.778 1.00 36.03 470 ILE A C 1
ATOM 3710 O O . ILE A 1 470 ? -13.504 0.296 -25.693 1.00 36.03 470 ILE A O 1
ATOM 3714 N N . GLU A 1 471 ? -14.297 2.253 -24.962 1.00 35.62 471 GLU A N 1
ATOM 3715 C CA . GLU A 1 471 ? -14.091 2.987 -26.223 1.00 35.62 471 GLU A CA 1
ATOM 3716 C C . GLU A 1 471 ? -12.651 3.510 -26.417 1.00 35.62 471 GLU A C 1
ATOM 3718 O O . GLU A 1 471 ? -12.295 3.903 -27.530 1.00 35.62 471 GLU A O 1
ATOM 3723 N N . LYS A 1 472 ? -11.809 3.518 -25.370 1.00 36.16 472 LYS A N 1
ATOM 3724 C CA . LYS A 1 472 ? -10.401 3.970 -25.431 1.00 36.16 472 LYS A CA 1
ATOM 3725 C C . LYS A 1 472 ? -9.401 2.833 -25.640 1.00 36.16 472 LYS A C 1
ATOM 3727 O O . LYS A 1 472 ? -8.281 3.105 -26.066 1.00 36.16 472 LYS A O 1
ATOM 3732 N N . GLU A 1 473 ? -9.783 1.581 -25.394 1.00 31.81 473 GLU A N 1
ATOM 3733 C CA . GLU A 1 473 ? -8.922 0.404 -25.576 1.00 31.81 473 GLU A CA 1
ATOM 3734 C C . GLU A 1 473 ? -8.821 -0.030 -27.056 1.00 31.81 473 GLU A C 1
ATOM 3736 O O . GLU A 1 473 ? -9.136 -1.153 -27.447 1.00 31.81 473 GLU A O 1
ATOM 3741 N N . VAL A 1 474 ? -8.364 0.889 -27.913 1.00 33.12 474 VAL A N 1
ATOM 3742 C CA . VAL A 1 474 ? -7.991 0.590 -29.300 1.00 33.12 474 VAL A CA 1
ATOM 3743 C C . VAL A 1 474 ? -6.491 0.322 -29.344 1.00 33.12 474 VAL A C 1
ATOM 3745 O O . VAL A 1 474 ? -5.683 1.250 -29.378 1.00 33.12 474 VAL A O 1
ATOM 3748 N N . TRP A 1 475 ? -6.102 -0.954 -29.383 1.00 30.19 475 TRP A N 1
ATOM 3749 C CA . TRP A 1 475 ? -4.736 -1.312 -29.761 1.00 30.19 475 TRP A CA 1
ATOM 3750 C C . TRP A 1 475 ? -4.489 -0.880 -31.209 1.00 30.19 475 TRP A C 1
ATOM 3752 O O . TRP A 1 475 ? -5.155 -1.341 -32.139 1.00 30.19 475 TRP A O 1
ATOM 3762 N N . CYS A 1 476 ? -3.531 0.026 -31.399 1.00 34.38 476 CYS A N 1
ATOM 3763 C CA . CYS A 1 476 ? -3.138 0.484 -32.723 1.00 34.38 476 CYS A CA 1
ATOM 3764 C C . CYS A 1 476 ? -2.734 -0.697 -33.626 1.00 34.38 476 CYS A C 1
ATOM 3766 O O . CYS A 1 476 ? -2.121 -1.661 -33.175 1.00 34.38 476 CYS A O 1
ATOM 3768 N N . GLU A 1 477 ? -3.025 -0.553 -34.922 1.00 31.53 477 GLU A N 1
ATOM 3769 C CA . GLU A 1 477 ? -2.613 -1.417 -36.046 1.00 31.53 477 GLU A CA 1
ATOM 3770 C C . GLU A 1 477 ? -3.478 -2.654 -36.374 1.00 31.53 477 GLU A C 1
ATOM 3772 O O . GLU A 1 477 ? -3.427 -3.084 -37.526 1.00 31.53 477 GLU A O 1
ATOM 3777 N N . ASN A 1 478 ? -4.345 -3.179 -35.491 1.00 33.84 478 ASN A N 1
ATOM 3778 C CA . ASN A 1 478 ? -5.257 -4.282 -35.859 1.00 33.84 478 ASN A CA 1
ATOM 3779 C C . ASN A 1 478 ? -6.728 -4.005 -35.523 1.00 33.84 478 ASN A C 1
ATOM 3781 O O . ASN A 1 478 ? -7.090 -3.679 -34.401 1.00 33.84 478 ASN A O 1
ATOM 3785 N N . ASN A 1 479 ? -7.591 -4.189 -36.527 1.00 35.69 479 ASN A N 1
ATOM 3786 C CA . ASN A 1 479 ? -9.010 -3.816 -36.529 1.00 35.69 479 ASN A CA 1
ATOM 3787 C C . ASN A 1 479 ? -9.893 -4.833 -35.761 1.00 35.69 479 ASN A C 1
ATOM 3789 O O . ASN A 1 479 ? -10.880 -5.343 -36.295 1.00 35.69 479 ASN A O 1
ATOM 3793 N N . MET A 1 480 ? -9.477 -5.194 -34.545 1.00 33.75 480 MET A N 1
ATOM 3794 C CA . MET A 1 480 ? -10.138 -6.170 -33.677 1.00 33.75 480 MET A CA 1
ATOM 3795 C C . MET A 1 480 ? -11.243 -5.495 -32.863 1.00 33.75 480 MET A C 1
ATOM 3797 O O . MET A 1 480 ? -11.075 -4.402 -32.331 1.00 33.75 480 MET A O 1
ATOM 3801 N N . THR A 1 481 ? -12.401 -6.144 -32.782 1.00 32.50 481 THR A N 1
ATOM 3802 C CA . THR A 1 481 ? -13.558 -5.633 -32.040 1.00 32.50 481 THR A CA 1
ATOM 3803 C C . THR A 1 481 ? -13.325 -5.664 -30.531 1.00 32.50 481 THR A C 1
ATOM 3805 O O . THR A 1 481 ? -12.691 -6.588 -30.017 1.00 32.50 481 THR A O 1
ATOM 3808 N N . VAL A 1 482 ? -13.907 -4.691 -29.825 1.00 32.00 482 VAL A N 1
ATOM 3809 C CA . VAL A 1 482 ? -13.999 -4.635 -28.356 1.00 32.00 482 VAL A CA 1
ATOM 3810 C C . VAL A 1 482 ? -14.288 -6.022 -27.765 1.00 32.00 482 VAL A C 1
ATOM 3812 O O . VAL A 1 482 ? -15.224 -6.696 -28.194 1.00 32.00 482 VAL A O 1
ATOM 3815 N N . GLY A 1 483 ? -13.476 -6.444 -26.793 1.00 33.28 483 GLY A N 1
ATOM 3816 C CA . GLY A 1 483 ? -13.620 -7.725 -26.090 1.00 33.28 483 GLY A CA 1
ATOM 3817 C C . GLY A 1 483 ? -12.960 -8.944 -26.750 1.00 33.28 483 GLY A C 1
ATOM 3818 O O . GLY A 1 483 ? -12.925 -9.996 -26.118 1.00 33.28 483 GLY A O 1
ATOM 3819 N N . SER A 1 484 ? -12.391 -8.834 -27.960 1.00 35.47 484 SER A N 1
ATOM 3820 C CA . SER A 1 484 ? -11.741 -9.984 -28.629 1.00 35.47 484 SER A CA 1
ATOM 3821 C C . SER A 1 484 ? -10.535 -10.506 -27.831 1.00 35.47 484 SER A C 1
ATOM 3823 O O . SER A 1 484 ? -10.456 -11.696 -27.550 1.00 35.47 484 SER A O 1
ATOM 3825 N N . ASN A 1 485 ? -9.656 -9.608 -27.367 1.00 34.81 485 ASN A N 1
ATOM 3826 C CA . ASN A 1 485 ? -8.479 -9.991 -26.578 1.00 34.81 485 ASN A CA 1
ATOM 3827 C C . ASN A 1 485 ? -8.839 -10.515 -25.179 1.00 34.81 485 ASN A C 1
ATOM 3829 O O . ASN A 1 485 ? -8.113 -11.351 -24.659 1.00 34.81 485 ASN A O 1
ATOM 3833 N N . TRP A 1 486 ? -9.953 -10.078 -24.576 1.00 34.75 486 TRP A N 1
ATOM 3834 C CA . TRP A 1 486 ? -10.463 -10.711 -23.354 1.00 34.75 486 TRP A CA 1
ATOM 3835 C C . TRP A 1 486 ? -10.936 -12.137 -23.648 1.00 34.75 486 TRP A C 1
ATOM 3837 O O . TRP A 1 486 ? -10.498 -13.061 -22.980 1.00 34.75 486 TRP A O 1
ATOM 3847 N N . MET A 1 487 ? -11.766 -12.355 -24.670 1.00 34.06 487 MET A N 1
ATOM 3848 C CA . MET A 1 487 ? -12.251 -13.707 -24.983 1.00 34.06 487 MET A CA 1
ATOM 3849 C C . MET A 1 487 ? -11.118 -14.695 -25.316 1.00 34.06 487 MET A C 1
ATOM 3851 O O . MET A 1 487 ? -11.209 -15.852 -24.911 1.00 34.06 487 MET A O 1
ATOM 3855 N N . ASP A 1 488 ? -10.053 -14.233 -25.983 1.00 33.56 488 ASP A N 1
ATOM 3856 C CA . ASP A 1 488 ? -8.878 -15.051 -26.319 1.00 33.56 488 ASP A CA 1
ATOM 3857 C C . ASP A 1 488 ? -7.907 -15.231 -25.130 1.00 33.56 488 ASP A C 1
ATOM 3859 O O . ASP A 1 488 ? -7.364 -16.318 -24.951 1.00 33.56 488 ASP A O 1
ATOM 3863 N N . TYR A 1 489 ? -7.707 -14.215 -24.274 1.00 32.28 489 TYR A N 1
ATOM 3864 C CA . TYR A 1 489 ? -6.919 -14.351 -23.033 1.00 32.28 489 TYR A CA 1
ATOM 3865 C C . TYR A 1 489 ? -7.620 -15.254 -22.006 1.00 32.28 489 TYR A C 1
ATOM 3867 O O . TYR A 1 489 ? -6.959 -15.916 -21.210 1.00 32.28 489 TYR A O 1
ATOM 3875 N N . PHE A 1 490 ? -8.957 -15.294 -22.041 1.00 33.09 490 PHE A N 1
ATOM 3876 C CA . PHE A 1 490 ? -9.798 -16.061 -21.125 1.00 33.09 490 PHE A CA 1
ATOM 3877 C C . PHE A 1 490 ? -10.375 -17.381 -21.720 1.00 33.09 490 PHE A C 1
ATOM 3879 O O . PHE A 1 490 ? -11.305 -17.943 -21.142 1.00 33.09 490 PHE A O 1
ATOM 3886 N N . ASP A 1 491 ? -9.847 -17.870 -22.854 1.00 32.47 491 ASP A N 1
ATOM 3887 C CA . ASP A 1 491 ? -10.111 -19.176 -23.518 1.00 32.47 491 ASP A CA 1
ATOM 3888 C C . ASP A 1 491 ? -11.540 -19.761 -23.319 1.00 32.47 491 ASP A C 1
ATOM 3890 O O . ASP A 1 491 ? -11.758 -20.875 -22.822 1.00 32.47 491 ASP A O 1
ATOM 3894 N N . VAL A 1 492 ? -12.563 -18.957 -23.644 1.00 32.88 492 VAL A N 1
ATOM 3895 C CA . VAL A 1 492 ? -13.952 -19.197 -23.205 1.00 32.88 492 VAL A CA 1
ATOM 3896 C C . VAL A 1 492 ? -14.666 -20.270 -24.046 1.00 32.88 492 VAL A C 1
ATOM 3898 O O . VAL A 1 492 ? -15.309 -19.980 -25.056 1.00 32.88 492 VAL A O 1
ATOM 3901 N N . VAL A 1 493 ? -14.659 -21.522 -23.576 1.00 31.80 493 VAL A N 1
ATOM 3902 C CA . VAL A 1 493 ? -15.428 -22.633 -24.183 1.00 31.80 493 VAL A CA 1
ATOM 3903 C C . VAL A 1 493 ? -16.894 -22.653 -23.707 1.00 31.80 493 VAL A C 1
ATOM 3905 O O . VAL A 1 493 ? -17.200 -22.369 -22.551 1.00 31.80 493 VAL A O 1
ATOM 3908 N N . GLU A 1 494 ? -17.831 -22.979 -24.600 1.00 30.34 494 GLU A N 1
ATOM 3909 C CA . GLU A 1 494 ? -19.297 -22.920 -24.425 1.00 30.34 494 GLU A CA 1
ATOM 3910 C C . GLU A 1 494 ? -19.861 -23.887 -23.346 1.00 30.34 494 GLU A C 1
ATOM 3912 O O . GLU A 1 494 ? -19.474 -25.051 -23.294 1.00 30.34 494 GLU A O 1
ATOM 3917 N N . GLY A 1 495 ? -20.799 -23.419 -22.500 1.00 32.19 495 GLY A N 1
ATOM 3918 C CA . GLY A 1 495 ? -21.479 -24.229 -21.462 1.00 32.19 495 GLY A CA 1
ATOM 3919 C C . GLY A 1 495 ? -21.568 -23.584 -20.062 1.00 32.19 495 GLY A C 1
ATOM 3920 O O . GLY A 1 495 ? -20.616 -22.929 -19.647 1.00 32.19 495 GLY A O 1
ATOM 3921 N N . ASP A 1 496 ? -22.724 -23.775 -19.405 1.00 31.89 496 ASP A N 1
ATOM 3922 C CA . ASP A 1 496 ? -23.109 -23.597 -17.980 1.00 31.89 496 ASP A CA 1
ATOM 3923 C C . ASP A 1 496 ? -22.823 -22.284 -17.193 1.00 31.89 496 ASP A C 1
ATOM 3925 O O . ASP A 1 496 ? -21.873 -21.548 -17.442 1.00 31.89 496 ASP A O 1
ATOM 3929 N N . TRP A 1 497 ? -23.708 -21.984 -16.221 1.00 39.09 497 TRP A N 1
ATOM 3930 C CA . TRP A 1 497 ? -23.662 -20.826 -15.301 1.00 39.09 497 TRP A CA 1
ATOM 3931 C C . TRP A 1 497 ? -23.636 -21.267 -13.829 1.00 39.09 497 TRP A C 1
ATOM 3933 O O . TRP A 1 497 ? -24.332 -22.210 -13.453 1.00 39.09 497 TRP A O 1
ATOM 3943 N N . VAL A 1 498 ? -23.003 -20.462 -12.969 1.00 37.47 498 VAL A N 1
ATOM 3944 C CA . VAL A 1 498 ? -23.006 -20.618 -11.501 1.00 37.47 498 VAL A CA 1
ATOM 3945 C C . VAL A 1 498 ? -23.812 -19.490 -10.832 1.00 37.47 498 VAL A C 1
ATOM 3947 O O . VAL A 1 498 ? -23.263 -18.528 -10.305 1.00 37.47 498 VAL A O 1
ATOM 3950 N N . THR A 1 499 ? -25.146 -19.588 -10.859 1.00 39.84 499 THR A N 1
ATOM 3951 C CA . THR A 1 499 ? -26.046 -18.736 -10.038 1.00 39.84 499 THR A CA 1
ATOM 3952 C C . THR A 1 499 ? -26.750 -19.506 -8.919 1.00 39.84 499 THR A C 1
ATOM 3954 O O . THR A 1 499 ? -27.237 -18.900 -7.965 1.00 39.84 499 THR A O 1
ATOM 3957 N N . ASN A 1 500 ? -26.756 -20.840 -8.983 1.00 49.38 500 ASN A N 1
ATOM 3958 C CA . ASN A 1 500 ? -27.265 -21.701 -7.920 1.00 49.38 500 ASN A CA 1
ATOM 3959 C C . ASN A 1 500 ? -26.282 -21.704 -6.722 1.00 49.38 500 ASN A C 1
ATOM 3961 O O . ASN A 1 500 ? -25.097 -21.967 -6.941 1.00 49.38 500 ASN A O 1
ATOM 3965 N N . PRO A 1 501 ? -26.719 -21.431 -5.474 1.00 54.09 501 PRO A N 1
ATOM 3966 C CA . PRO A 1 501 ? -25.907 -21.645 -4.271 1.00 54.09 501 PRO A CA 1
ATOM 3967 C C . PRO A 1 501 ? -25.270 -23.037 -4.205 1.00 54.09 501 PRO A C 1
ATOM 3969 O O . PRO A 1 501 ? -24.096 -23.143 -3.875 1.00 54.09 501 PRO A O 1
ATOM 3972 N N . GLU A 1 502 ? -25.995 -24.079 -4.622 1.00 63.41 502 GLU A N 1
ATOM 3973 C CA . GLU A 1 502 ? -25.535 -25.475 -4.576 1.00 63.41 502 GLU A CA 1
ATOM 3974 C C . GLU A 1 502 ? -24.296 -25.740 -5.452 1.00 63.41 502 GLU A C 1
ATOM 3976 O O . GLU A 1 502 ? -23.545 -26.670 -5.185 1.00 63.41 502 GLU A O 1
ATOM 3981 N N . LEU A 1 503 ? -24.054 -24.920 -6.485 1.00 58.78 503 LEU A N 1
ATOM 3982 C CA . LEU A 1 503 ? -22.864 -25.014 -7.347 1.00 58.78 503 LEU A CA 1
ATOM 3983 C C . LEU A 1 503 ? -21.614 -24.356 -6.734 1.00 58.78 503 LEU A C 1
ATOM 3985 O O . LEU A 1 503 ? -20.531 -24.452 -7.301 1.00 58.78 503 LEU A O 1
ATOM 3989 N N . ARG A 1 504 ? -21.770 -23.676 -5.593 1.00 69.31 504 ARG A N 1
ATOM 3990 C CA . ARG A 1 504 ? -20.702 -23.019 -4.818 1.00 69.31 504 ARG A CA 1
ATOM 3991 C C . ARG A 1 504 ? -20.429 -23.724 -3.493 1.00 69.31 504 ARG A C 1
ATOM 3993 O O . ARG A 1 504 ? -19.550 -23.321 -2.737 1.00 69.31 504 ARG A O 1
ATOM 4000 N N . GLU A 1 505 ? -21.215 -24.752 -3.189 1.00 79.94 505 GLU A N 1
ATOM 4001 C CA . GLU A 1 505 ? -21.028 -25.580 -2.012 1.00 79.94 505 GLU A CA 1
ATOM 4002 C C . GLU A 1 505 ? -19.925 -26.599 -2.253 1.00 79.94 505 GLU A C 1
ATOM 4004 O O . GLU A 1 505 ? -20.002 -27.440 -3.148 1.00 79.94 505 GLU A O 1
ATOM 4009 N N . ILE A 1 506 ? -18.925 -26.574 -1.383 1.00 84.12 506 ILE A N 1
ATOM 4010 C CA . ILE A 1 506 ? -17.859 -27.562 -1.358 1.00 84.12 506 ILE A CA 1
ATOM 4011 C C . ILE A 1 506 ? -18.080 -28.415 -0.107 1.00 84.12 506 ILE A C 1
ATOM 4013 O O . ILE A 1 506 ? -17.834 -27.947 1.009 1.00 84.12 506 ILE A O 1
ATOM 4017 N N . PRO A 1 507 ? -18.598 -29.647 -0.239 1.00 87.44 507 PRO A N 1
ATOM 4018 C CA . PRO A 1 507 ? -18.888 -30.500 0.905 1.00 87.44 507 PRO A CA 1
ATOM 4019 C C . PRO A 1 507 ? -17.622 -31.183 1.439 1.00 87.44 507 PRO A C 1
ATOM 4021 O O . PRO A 1 507 ? -16.677 -31.461 0.701 1.00 87.44 507 PRO A O 1
ATOM 4024 N N . ASN A 1 508 ? -17.648 -31.570 2.717 1.00 87.44 508 ASN A N 1
ATOM 4025 C CA . ASN A 1 508 ? -16.585 -32.335 3.391 1.00 87.44 508 ASN A CA 1
ATOM 4026 C C . ASN A 1 508 ? -15.207 -31.648 3.449 1.00 87.44 508 ASN A C 1
ATOM 4028 O O . ASN A 1 508 ? -14.185 -32.337 3.544 1.00 87.44 508 ASN A O 1
ATOM 4032 N N . VAL A 1 509 ? -15.147 -30.315 3.438 1.00 89.19 509 VAL A N 1
ATOM 4033 C CA . VAL A 1 509 ? -13.871 -29.612 3.593 1.00 89.19 509 VAL A CA 1
ATOM 4034 C C . VAL A 1 509 ? -13.304 -29.880 4.993 1.00 89.19 509 VAL A C 1
ATOM 4036 O O . VAL A 1 509 ? -14.056 -29.806 5.970 1.00 89.19 509 VAL A O 1
ATOM 4039 N N . PRO A 1 510 ? -12.001 -30.199 5.133 1.00 88.12 510 PRO A N 1
ATOM 4040 C CA . PRO A 1 510 ? -11.392 -30.430 6.437 1.00 88.12 510 PRO A CA 1
ATOM 4041 C C . PRO A 1 510 ? -11.455 -29.214 7.364 1.00 88.12 510 PRO A C 1
ATOM 4043 O O . PRO A 1 510 ? -11.495 -28.063 6.912 1.00 88.12 510 PRO A O 1
ATOM 4046 N N . ALA A 1 511 ? -11.371 -29.505 8.665 1.00 87.50 511 ALA A N 1
ATOM 4047 C CA . ALA A 1 511 ? -11.272 -28.517 9.733 1.00 87.50 511 ALA A CA 1
ATOM 4048 C C . ALA A 1 511 ? -10.247 -27.421 9.421 1.00 87.50 511 ALA A C 1
ATOM 4050 O O . ALA A 1 511 ? -9.135 -27.689 8.963 1.00 87.50 511 ALA A O 1
ATOM 4051 N N . LEU A 1 512 ? -10.632 -26.183 9.708 1.00 88.31 512 LEU A N 1
ATOM 4052 C CA . LEU A 1 512 ? -9.792 -25.012 9.571 1.00 88.31 512 LEU A CA 1
ATOM 4053 C C . LEU A 1 512 ? -8.659 -25.069 10.600 1.00 88.31 512 LEU A C 1
ATOM 4055 O O . LEU A 1 512 ? -8.900 -24.991 11.803 1.00 88.31 512 LEU A O 1
ATOM 4059 N N . ARG A 1 513 ? -7.420 -25.225 10.124 1.00 85.81 513 ARG A N 1
ATOM 4060 C CA . ARG A 1 513 ? -6.218 -25.264 10.959 1.00 85.81 513 ARG A CA 1
ATOM 4061 C C . ARG A 1 513 ? -5.205 -24.253 10.453 1.00 85.81 513 ARG A C 1
ATOM 4063 O O . ARG A 1 513 ? -4.661 -24.398 9.367 1.00 85.81 513 ARG A O 1
ATOM 4070 N N . PHE A 1 514 ? -4.949 -23.249 11.274 1.00 87.19 514 PHE A N 1
ATOM 4071 C CA . PHE A 1 514 ? -3.954 -22.213 11.043 1.00 87.19 514 PHE A CA 1
ATOM 4072 C C . PHE A 1 514 ? -3.356 -21.804 12.392 1.00 87.19 514 PHE A C 1
ATOM 4074 O O . PHE A 1 514 ? -3.937 -22.066 13.450 1.00 87.19 514 PHE A O 1
ATOM 4081 N N . CYS A 1 515 ? -2.172 -21.210 12.359 1.00 87.38 515 CYS A N 1
ATOM 4082 C CA . CYS A 1 515 ? -1.446 -20.763 13.544 1.00 87.38 515 CYS A CA 1
ATOM 4083 C C . CYS A 1 515 ? -0.683 -19.477 13.232 1.00 87.38 515 CYS A C 1
ATOM 4085 O O . CYS A 1 515 ? -0.480 -19.143 12.064 1.00 87.38 515 CYS A O 1
ATOM 4087 N N . TYR A 1 516 ? -0.243 -18.758 14.263 1.00 88.38 516 TYR A N 1
ATOM 4088 C CA . TYR A 1 516 ? 0.726 -17.680 14.078 1.00 88.38 516 TYR A CA 1
ATOM 4089 C C . TYR A 1 516 ? 2.155 -18.206 14.262 1.00 88.38 516 TYR A C 1
ATOM 4091 O O . TYR A 1 516 ? 2.393 -19.104 15.073 1.00 88.38 516 TYR A O 1
ATOM 4099 N N . VAL A 1 517 ? 3.102 -17.661 13.499 1.00 84.25 517 VAL A N 1
ATOM 4100 C CA . VAL A 1 517 ? 4.506 -18.112 13.463 1.00 84.25 517 VAL A CA 1
ATOM 4101 C C . VAL A 1 517 ? 5.494 -17.027 13.892 1.00 84.25 517 VAL A C 1
ATOM 4103 O O . VAL A 1 517 ? 6.513 -17.346 14.506 1.00 84.25 517 VAL A O 1
ATOM 4106 N N . GLU A 1 518 ? 5.170 -15.755 13.642 1.00 81.50 518 GLU A N 1
ATOM 4107 C CA . GLU A 1 518 ? 5.975 -14.591 14.027 1.00 81.50 518 GLU A CA 1
ATOM 4108 C C . GLU A 1 518 ? 5.072 -13.434 14.503 1.00 81.50 518 GLU A C 1
ATOM 4110 O O . GLU A 1 518 ? 3.907 -13.313 14.117 1.00 81.50 518 GLU A O 1
ATOM 4115 N N . GLU A 1 519 ? 5.610 -12.584 15.374 1.00 84.12 519 GLU A N 1
ATOM 4116 C CA . GLU A 1 519 ? 5.050 -11.286 15.754 1.00 84.12 519 GLU A CA 1
ATOM 4117 C C . GLU A 1 519 ? 6.213 -10.323 15.989 1.00 84.12 519 GLU A C 1
ATOM 4119 O O . GLU A 1 519 ? 7.137 -10.638 16.741 1.00 84.12 519 GLU A O 1
ATOM 4124 N N . THR A 1 520 ? 6.163 -9.142 15.374 1.00 85.38 520 THR A N 1
ATOM 4125 C CA . THR A 1 520 ? 7.123 -8.057 15.619 1.00 85.38 520 THR A CA 1
ATOM 4126 C C . THR A 1 520 ? 6.585 -6.740 15.040 1.00 85.38 520 THR A C 1
ATOM 4128 O O . THR A 1 520 ? 5.423 -6.639 14.639 1.00 85.38 520 THR A O 1
ATOM 4131 N N . THR A 1 521 ? 7.419 -5.703 15.011 1.00 83.75 521 THR A N 1
ATOM 4132 C CA . THR A 1 521 ? 7.179 -4.486 14.233 1.00 83.75 521 THR A CA 1
ATOM 4133 C C . THR A 1 521 ? 7.943 -4.525 12.921 1.00 83.75 521 THR A C 1
ATOM 4135 O O . THR A 1 521 ? 9.128 -4.841 12.923 1.00 83.75 521 THR A O 1
ATOM 4138 N N . GLU A 1 522 ? 7.304 -4.113 11.832 1.00 83.94 522 GLU A N 1
ATOM 4139 C CA . GLU A 1 522 ? 7.931 -3.888 10.533 1.00 83.94 522 GLU A CA 1
ATOM 4140 C C . GLU A 1 522 ? 8.905 -2.693 10.612 1.00 83.94 522 GLU A C 1
ATOM 4142 O O . GLU A 1 522 ? 8.444 -1.554 10.766 1.00 83.94 522 GLU A O 1
ATOM 4147 N N . PRO A 1 523 ? 10.238 -2.908 10.549 1.00 77.81 523 PRO A N 1
ATOM 4148 C CA . PRO A 1 523 ? 11.210 -1.820 10.639 1.00 77.81 523 PRO A CA 1
ATOM 4149 C C . PRO A 1 523 ? 11.110 -0.846 9.462 1.00 77.81 523 PRO A C 1
ATOM 4151 O O . PRO A 1 523 ? 11.273 0.352 9.659 1.00 77.81 523 PRO A O 1
ATOM 4154 N N . ARG A 1 524 ? 10.768 -1.315 8.256 1.00 79.25 524 ARG A N 1
ATOM 4155 C CA . ARG A 1 524 ? 10.774 -0.481 7.036 1.00 79.25 524 ARG A CA 1
ATOM 4156 C C . ARG A 1 524 ? 9.634 0.532 6.987 1.00 79.25 524 ARG A C 1
ATOM 4158 O O . ARG A 1 524 ? 9.717 1.508 6.254 1.00 79.25 524 ARG A O 1
ATOM 4165 N N . TYR A 1 525 ? 8.600 0.327 7.804 1.00 84.38 525 TYR A N 1
ATOM 4166 C CA . TYR A 1 525 ? 7.521 1.288 8.068 1.00 84.38 525 TYR A CA 1
ATOM 4167 C C . TYR A 1 525 ? 7.930 2.411 9.028 1.00 84.38 525 TYR A C 1
ATOM 4169 O O . TYR A 1 525 ? 7.114 3.284 9.331 1.00 84.38 525 TYR A O 1
ATOM 4177 N N . ARG A 1 526 ? 9.162 2.386 9.544 1.00 82.19 526 ARG A N 1
ATOM 4178 C CA . ARG A 1 526 ? 9.727 3.419 10.404 1.00 82.19 526 ARG A CA 1
ATOM 4179 C C . ARG A 1 526 ? 11.152 3.730 9.949 1.00 82.19 526 ARG A C 1
ATOM 4181 O O . ARG A 1 526 ? 12.112 3.167 10.468 1.00 82.19 526 ARG A O 1
ATOM 4188 N N . THR A 1 527 ? 11.252 4.663 9.017 1.00 80.00 527 THR A N 1
ATOM 4189 C CA . THR A 1 527 ? 12.516 5.201 8.515 1.00 80.00 527 THR A CA 1
ATOM 4190 C C . THR A 1 527 ? 12.473 6.723 8.556 1.00 80.00 527 THR A C 1
ATOM 4192 O O . THR A 1 527 ? 11.426 7.308 8.842 1.00 80.00 527 THR A O 1
ATOM 4195 N N . ASP A 1 528 ? 13.580 7.364 8.226 1.00 79.25 528 ASP A N 1
ATOM 4196 C CA . ASP A 1 528 ? 13.634 8.798 8.001 1.00 79.25 528 ASP A CA 1
ATOM 4197 C C . ASP A 1 528 ? 14.056 9.061 6.544 1.00 79.25 528 ASP A C 1
ATOM 4199 O O . ASP A 1 528 ? 14.928 8.380 6.007 1.00 79.25 528 ASP A O 1
ATOM 4203 N N . LEU A 1 529 ? 13.416 10.036 5.888 1.00 84.88 529 LEU A N 1
ATOM 4204 C CA . LEU A 1 529 ? 13.977 10.670 4.691 1.00 84.88 529 LEU A CA 1
ATOM 4205 C C . LEU A 1 529 ? 14.766 11.874 5.196 1.00 84.88 529 LEU A C 1
ATOM 4207 O O . LEU A 1 529 ? 14.165 12.881 5.585 1.00 84.88 529 LEU A O 1
ATOM 4211 N N . HIS A 1 530 ? 16.086 11.740 5.286 1.00 79.12 530 HIS A N 1
ATOM 4212 C CA . HIS A 1 530 ? 16.923 12.674 6.038 1.00 79.12 530 HIS A CA 1
ATOM 4213 C C . HIS A 1 530 ? 16.967 14.076 5.445 1.00 79.12 530 HIS A C 1
ATOM 4215 O O . HIS A 1 530 ? 17.085 15.039 6.210 1.00 79.12 530 HIS A O 1
ATOM 4221 N N . GLU A 1 531 ? 16.773 14.192 4.133 1.00 76.31 531 GLU A N 1
ATOM 4222 C CA . GLU A 1 531 ? 16.788 15.465 3.438 1.00 76.31 531 GLU A CA 1
ATOM 4223 C C . GLU A 1 531 ? 15.523 15.758 2.645 1.00 76.31 531 GLU A C 1
ATOM 4225 O O . GLU A 1 531 ? 15.113 15.059 1.720 1.00 76.31 531 GLU A O 1
ATOM 4230 N N . ARG A 1 532 ? 14.949 16.903 2.994 1.00 78.50 532 ARG A N 1
ATOM 4231 C CA . ARG A 1 532 ? 13.970 17.642 2.220 1.00 78.50 532 ARG A CA 1
ATOM 4232 C C . ARG A 1 532 ? 14.287 19.123 2.374 1.00 78.50 532 ARG A C 1
ATOM 4234 O O . ARG A 1 532 ? 14.583 19.575 3.483 1.00 78.50 532 ARG A O 1
ATOM 4241 N N . LEU A 1 533 ? 14.185 19.877 1.279 1.00 81.69 533 LEU A N 1
ATOM 4242 C CA . LEU A 1 533 ? 14.319 21.333 1.298 1.00 81.69 533 LEU A CA 1
ATOM 4243 C C . LEU A 1 533 ? 13.285 21.933 2.266 1.00 81.69 533 LEU A C 1
ATOM 4245 O O . LEU A 1 533 ? 12.074 21.809 2.053 1.00 81.69 533 LEU A O 1
ATOM 4249 N N . TYR A 1 534 ? 13.770 22.568 3.331 1.00 82.75 534 TYR A N 1
ATOM 4250 C CA . TYR A 1 534 ? 12.962 23.227 4.348 1.00 82.75 534 TYR A CA 1
ATOM 4251 C C . TYR A 1 534 ? 13.346 24.699 4.460 1.00 82.75 534 TYR A C 1
ATOM 4253 O O . TYR A 1 534 ? 14.511 25.077 4.357 1.00 82.75 534 TYR A O 1
ATOM 4261 N N . GLU A 1 535 ? 12.344 25.544 4.669 1.00 84.44 535 GLU A N 1
ATOM 4262 C CA . GLU A 1 535 ? 12.497 26.990 4.583 1.00 84.44 535 GLU A CA 1
ATOM 4263 C C . GLU A 1 535 ? 11.866 27.673 5.792 1.00 84.44 535 GLU A C 1
ATOM 4265 O O . GLU A 1 535 ? 10.702 27.450 6.132 1.00 84.44 535 GLU A O 1
ATOM 4270 N N . VAL A 1 536 ? 12.658 28.516 6.450 1.00 83.31 536 VAL A N 1
ATOM 4271 C CA . VAL A 1 536 ? 12.245 29.329 7.589 1.00 83.31 536 VAL A CA 1
ATOM 4272 C C . VAL A 1 536 ? 11.926 30.730 7.086 1.00 83.31 536 VAL A C 1
ATOM 4274 O O . VAL A 1 536 ? 12.807 31.507 6.712 1.00 83.31 536 VAL A O 1
ATOM 4277 N N . PHE A 1 537 ? 10.638 31.056 7.082 1.00 81.25 537 PHE A N 1
ATOM 4278 C CA . PHE A 1 537 ? 10.141 32.337 6.596 1.00 81.25 537 PHE A CA 1
ATOM 4279 C C . PHE A 1 537 ? 10.293 33.456 7.645 1.00 81.25 537 PHE A C 1
ATOM 4281 O O . PHE A 1 537 ? 9.901 33.270 8.801 1.00 81.25 537 PHE A O 1
ATOM 4288 N N . PRO A 1 538 ? 10.815 34.641 7.275 1.00 76.56 538 PRO A N 1
ATOM 4289 C CA . PRO A 1 538 ? 10.972 35.760 8.202 1.00 76.56 538 PRO A CA 1
ATOM 4290 C C . PRO A 1 538 ? 9.620 36.391 8.582 1.00 76.56 538 PRO A C 1
ATOM 4292 O O . PRO A 1 538 ? 8.970 37.044 7.766 1.00 76.56 538 PRO A O 1
ATOM 4295 N N . GLU A 1 539 ? 9.229 36.271 9.859 1.00 72.75 539 GLU A N 1
ATOM 4296 C CA . GLU A 1 539 ? 7.931 36.734 10.398 1.00 72.75 539 GLU A CA 1
ATOM 4297 C C . GLU A 1 539 ? 7.619 38.229 10.168 1.00 72.75 539 GLU A C 1
ATOM 4299 O O . GLU A 1 539 ? 6.459 38.638 10.212 1.00 72.75 539 GLU A O 1
ATOM 4304 N N . THR A 1 540 ? 8.642 39.068 9.973 1.00 66.38 540 THR A N 1
ATOM 4305 C CA . THR A 1 540 ? 8.524 40.538 9.994 1.00 66.38 540 THR A CA 1
ATOM 4306 C C . THR A 1 540 ? 8.746 41.221 8.643 1.00 66.38 540 THR A C 1
ATOM 4308 O O . THR A 1 540 ? 8.461 42.413 8.521 1.00 66.38 540 THR A O 1
ATOM 4311 N N . THR A 1 541 ? 9.207 40.492 7.622 1.00 64.25 541 THR A N 1
ATOM 4312 C CA . THR A 1 541 ? 9.477 41.016 6.271 1.00 64.25 541 THR A CA 1
ATOM 4313 C C . THR A 1 541 ? 9.154 39.962 5.206 1.00 64.25 541 THR A C 1
ATOM 4315 O O . THR A 1 541 ? 10.054 39.230 4.801 1.00 64.25 541 THR A O 1
ATOM 4318 N N . PRO A 1 542 ? 7.910 39.894 4.688 1.00 61.47 542 PRO A N 1
ATOM 4319 C CA . PRO A 1 542 ? 7.531 38.942 3.631 1.00 61.47 542 PRO A CA 1
ATOM 4320 C C . PRO A 1 542 ? 8.179 39.219 2.259 1.00 61.47 542 PRO A C 1
ATOM 4322 O O . PRO A 1 542 ? 7.933 38.490 1.303 1.00 61.47 542 PRO A O 1
ATOM 4325 N N . THR A 1 543 ? 9.001 40.270 2.171 1.00 64.62 543 THR A N 1
ATOM 4326 C CA . THR A 1 543 ? 9.802 40.685 1.010 1.00 64.62 543 THR A CA 1
ATOM 4327 C C . THR A 1 543 ? 11.291 40.361 1.195 1.00 64.62 543 THR A C 1
ATOM 4329 O O . THR A 1 543 ? 12.152 41.085 0.696 1.00 64.62 543 THR A O 1
ATOM 4332 N N . ALA A 1 544 ? 11.620 39.334 1.976 1.00 70.75 544 ALA A N 1
ATOM 4333 C CA . ALA A 1 544 ? 12.970 38.793 2.089 1.00 70.75 544 ALA A CA 1
ATOM 4334 C C . ALA A 1 544 ? 12.932 37.291 1.759 1.00 70.75 544 ALA A C 1
ATOM 4336 O O . ALA A 1 544 ? 11.958 36.631 2.145 1.00 70.75 544 ALA A O 1
ATOM 4337 N N . PRO A 1 545 ? 13.953 36.746 1.069 1.00 72.94 545 PRO A N 1
ATOM 4338 C CA . PRO A 1 545 ? 14.038 35.312 0.830 1.00 72.94 545 PRO A CA 1
ATOM 4339 C C . PRO A 1 545 ? 14.137 34.547 2.166 1.00 72.94 545 PRO A C 1
ATOM 4341 O O . PRO A 1 545 ? 14.671 35.088 3.144 1.00 72.94 545 PRO A O 1
ATOM 4344 N N . PRO A 1 546 ? 13.600 33.318 2.240 1.00 80.12 546 PRO A N 1
ATOM 4345 C CA . PRO A 1 546 ? 13.643 32.507 3.452 1.00 80.12 546 PRO A CA 1
ATOM 4346 C C . PRO A 1 546 ? 15.067 32.052 3.798 1.00 80.12 546 PRO A C 1
ATOM 4348 O O . PRO A 1 546 ? 15.952 32.009 2.946 1.00 80.12 546 PRO A O 1
ATOM 4351 N N . GLU A 1 547 ? 15.283 31.676 5.059 1.00 83.25 547 GLU A N 1
ATOM 4352 C CA . GLU A 1 547 ? 16.481 30.924 5.439 1.00 83.25 547 GLU A CA 1
ATOM 4353 C C . GLU A 1 547 ? 16.267 29.446 5.088 1.00 83.25 547 GLU A C 1
ATOM 4355 O O . GLU A 1 547 ? 15.320 28.819 5.566 1.00 83.25 547 GLU A O 1
ATOM 4360 N N . GLU A 1 548 ? 17.140 28.895 4.251 1.00 82.69 548 GLU A N 1
ATOM 4361 C CA . GLU A 1 548 ? 17.023 27.533 3.730 1.00 82.69 548 GLU A CA 1
ATOM 4362 C C . GLU A 1 548 ? 17.879 26.560 4.545 1.00 82.69 548 GLU A C 1
ATOM 4364 O O . GLU A 1 548 ? 19.008 26.872 4.930 1.00 82.69 548 GLU A O 1
ATOM 4369 N N . ARG A 1 549 ? 17.331 25.378 4.833 1.00 83.50 549 ARG A N 1
ATOM 4370 C CA . ARG A 1 549 ? 18.006 24.301 5.563 1.00 83.50 549 ARG A CA 1
ATOM 4371 C C . ARG A 1 549 ? 17.527 22.944 5.066 1.00 83.50 549 ARG A C 1
ATOM 4373 O O . ARG A 1 549 ? 16.407 22.807 4.573 1.00 83.50 549 ARG A O 1
ATOM 4380 N N . TRP A 1 550 ? 18.330 21.920 5.307 1.00 81.50 550 TRP A N 1
ATOM 4381 C CA . TRP A 1 550 ? 17.843 20.549 5.269 1.00 81.50 550 TRP A CA 1
ATOM 4382 C C . TRP A 1 550 ? 16.983 20.242 6.492 1.00 81.50 550 TRP A C 1
ATOM 4384 O O . TRP A 1 550 ? 17.312 20.635 7.614 1.00 81.50 550 TRP A O 1
ATOM 4394 N N . ASN A 1 551 ? 15.877 19.532 6.275 1.00 79.38 551 ASN A N 1
ATOM 4395 C CA . ASN A 1 551 ? 15.105 18.921 7.347 1.00 79.38 551 ASN A CA 1
ATOM 4396 C C . ASN A 1 551 ? 14.802 17.456 7.034 1.00 79.38 551 ASN A C 1
ATOM 4398 O O . ASN A 1 551 ? 14.479 17.102 5.901 1.00 79.38 551 ASN A O 1
ATOM 4402 N N . THR A 1 552 ? 14.819 16.640 8.081 1.00 78.50 552 THR A N 1
ATOM 4403 C CA . THR A 1 552 ? 14.423 15.237 8.033 1.00 78.50 552 THR A CA 1
ATOM 4404 C C . THR A 1 552 ? 12.900 15.103 8.096 1.00 78.50 552 THR A C 1
ATOM 4406 O O . THR A 1 552 ? 12.230 15.771 8.884 1.00 78.50 552 THR A O 1
ATOM 4409 N N . THR A 1 553 ? 12.345 14.238 7.249 1.00 80.38 553 THR A N 1
ATOM 4410 C CA . THR A 1 553 ? 10.921 13.882 7.203 1.00 80.38 553 THR A CA 1
ATOM 4411 C C . THR A 1 553 ? 10.748 12.511 7.850 1.00 80.38 553 THR A C 1
ATOM 4413 O O . THR A 1 553 ? 11.221 11.516 7.297 1.00 80.38 553 THR A O 1
ATOM 4416 N N . ALA A 1 554 ? 10.054 12.435 8.991 1.00 81.94 554 ALA A N 1
ATOM 4417 C CA . ALA A 1 554 ? 9.825 11.157 9.658 1.00 81.94 554 ALA A CA 1
ATOM 4418 C C . ALA A 1 554 ? 8.827 10.309 8.857 1.00 81.94 554 ALA A C 1
ATOM 4420 O O . ALA A 1 554 ? 7.634 10.633 8.787 1.00 81.94 554 ALA A O 1
ATOM 4421 N N . VAL A 1 555 ? 9.300 9.210 8.265 1.00 84.50 555 VAL A N 1
ATOM 4422 C CA . VAL A 1 555 ? 8.463 8.270 7.515 1.00 84.50 555 VAL A CA 1
ATOM 4423 C C . VAL A 1 555 ? 7.932 7.229 8.485 1.00 84.50 555 VAL A C 1
ATOM 4425 O O . VAL A 1 555 ? 8.640 6.328 8.941 1.00 84.50 555 VAL A O 1
ATOM 4428 N N . ARG A 1 556 ? 6.644 7.346 8.810 1.00 85.38 556 ARG A N 1
ATOM 4429 C CA . ARG A 1 556 ? 5.991 6.403 9.713 1.00 85.38 556 ARG A CA 1
ATOM 4430 C C . ARG A 1 556 ? 4.670 5.900 9.167 1.00 85.38 556 ARG A C 1
ATOM 4432 O O . ARG A 1 556 ? 3.634 6.540 9.334 1.00 85.38 556 ARG A O 1
ATOM 4439 N N . THR A 1 557 ? 4.688 4.708 8.601 1.00 88.38 557 THR A N 1
ATOM 4440 C CA . THR A 1 557 ? 3.477 3.994 8.191 1.00 88.38 557 THR A CA 1
ATOM 4441 C C . THR A 1 557 ? 2.915 3.243 9.395 1.00 88.38 557 THR A C 1
ATOM 4443 O O . THR A 1 557 ? 3.655 2.604 10.139 1.00 88.38 557 THR A O 1
ATOM 4446 N N . ARG A 1 558 ? 1.613 3.381 9.655 1.00 86.88 558 ARG A N 1
ATOM 4447 C CA . ARG A 1 558 ? 0.880 2.695 10.727 1.00 86.88 558 ARG A CA 1
ATOM 4448 C C . ARG A 1 558 ? -0.385 2.067 10.143 1.00 86.88 558 ARG A C 1
ATOM 4450 O O . ARG A 1 558 ? -1.008 2.717 9.301 1.00 86.88 558 ARG A O 1
ATOM 4457 N N . PRO A 1 559 ? -0.815 0.886 10.621 1.00 86.19 559 PRO A N 1
ATOM 4458 C CA . PRO A 1 559 ? -0.201 0.014 11.630 1.00 86.19 559 PRO A CA 1
ATOM 4459 C C . PRO A 1 559 ? 1.179 -0.510 11.207 1.00 86.19 559 PRO A C 1
ATOM 4461 O O . PRO A 1 559 ? 1.447 -0.686 10.027 1.00 86.19 559 PRO A O 1
ATOM 4464 N N . ASN A 1 560 ? 2.073 -0.731 12.176 1.00 83.75 560 ASN A N 1
ATOM 4465 C CA . ASN A 1 560 ? 3.407 -1.289 11.917 1.00 83.75 560 ASN A CA 1
ATOM 4466 C C . ASN A 1 560 ? 3.769 -2.490 12.793 1.00 83.75 560 ASN A C 1
ATOM 4468 O O . ASN A 1 560 ? 4.822 -3.076 12.576 1.00 83.75 560 ASN A O 1
ATOM 4472 N N . ALA A 1 561 ? 2.936 -2.860 13.767 1.00 88.56 561 ALA A N 1
ATOM 4473 C CA . ALA A 1 561 ? 3.033 -4.158 14.424 1.00 88.56 561 ALA A CA 1
ATOM 4474 C C . ALA A 1 561 ? 2.238 -5.173 13.599 1.00 88.56 561 ALA A C 1
ATOM 4476 O O . ALA A 1 561 ? 1.142 -4.848 13.148 1.00 88.56 561 ALA A O 1
ATOM 4477 N N . TYR A 1 562 ? 2.749 -6.389 13.426 1.00 88.19 562 TYR A N 1
ATOM 4478 C CA . TYR A 1 562 ? 2.048 -7.446 12.699 1.00 88.19 562 TYR A CA 1
ATOM 4479 C C . TYR A 1 562 ? 2.069 -8.777 13.443 1.00 88.19 562 TYR A C 1
ATOM 4481 O O . TYR A 1 562 ? 2.964 -9.049 14.245 1.00 88.19 562 TYR A O 1
ATOM 4489 N N . THR A 1 563 ? 1.086 -9.616 13.126 1.00 88.94 563 THR A N 1
ATOM 4490 C CA . THR A 1 563 ? 1.127 -11.060 13.375 1.00 88.94 563 THR A CA 1
ATOM 4491 C C . THR A 1 563 ? 1.227 -11.773 12.039 1.00 88.94 563 THR A C 1
ATOM 4493 O O . THR A 1 563 ? 0.467 -11.465 11.125 1.00 88.94 563 THR A O 1
ATOM 4496 N N . GLU A 1 564 ? 2.156 -12.713 11.926 1.00 85.31 564 GLU A N 1
ATOM 4497 C CA . GLU A 1 564 ? 2.348 -13.527 10.730 1.00 85.31 564 GLU A CA 1
ATOM 4498 C C . GLU A 1 564 ? 1.690 -14.897 10.925 1.00 85.31 564 GLU A C 1
ATOM 4500 O O . GLU A 1 564 ? 2.012 -15.620 11.872 1.00 85.31 564 GLU A O 1
ATOM 4505 N N . PHE A 1 565 ? 0.745 -15.236 10.051 1.00 85.50 565 PHE A N 1
ATOM 4506 C CA . PHE A 1 565 ? -0.067 -16.449 10.106 1.00 85.50 565 PHE A CA 1
ATOM 4507 C C . PHE A 1 565 ? 0.375 -17.456 9.047 1.00 85.50 565 PHE A C 1
ATOM 4509 O O . PHE A 1 565 ? 0.506 -17.112 7.875 1.00 85.50 565 PHE A O 1
ATOM 4516 N N . ALA A 1 566 ? 0.537 -18.718 9.442 1.00 82.69 566 ALA A N 1
ATOM 4517 C CA . ALA A 1 566 ? 0.626 -19.833 8.510 1.00 82.69 566 ALA A CA 1
ATOM 4518 C C . ALA A 1 566 ? -0.794 -20.321 8.194 1.00 82.69 566 ALA A C 1
ATOM 4520 O O . ALA A 1 566 ? -1.479 -20.879 9.058 1.00 82.69 566 ALA A O 1
ATOM 4521 N N . LEU A 1 567 ? -1.230 -20.058 6.963 1.00 80.38 567 LEU A N 1
ATOM 4522 C CA . LEU A 1 567 ? -2.558 -20.386 6.449 1.00 80.38 567 LEU A CA 1
ATOM 4523 C C . LEU A 1 567 ? -2.524 -21.704 5.655 1.00 80.38 567 LEU A C 1
ATOM 4525 O O . LEU A 1 567 ? -1.458 -22.216 5.312 1.00 80.38 567 LEU A O 1
ATOM 4529 N N . GLN A 1 568 ? -3.697 -22.283 5.398 1.00 78.56 568 GLN A N 1
ATOM 4530 C CA . GLN A 1 568 ? -3.839 -23.562 4.696 1.00 78.56 568 GLN A CA 1
ATOM 4531 C C . GLN A 1 568 ? -4.530 -23.351 3.348 1.00 78.56 568 GLN A C 1
ATOM 4533 O O . GLN A 1 568 ? -5.494 -22.596 3.279 1.00 78.56 568 GLN A O 1
ATOM 4538 N N . THR A 1 569 ? -4.109 -24.081 2.313 1.00 78.12 569 THR A N 1
ATOM 4539 C CA . THR A 1 569 ? -4.821 -24.097 1.025 1.00 78.12 569 THR A CA 1
ATOM 4540 C C . THR A 1 569 ? -6.276 -24.520 1.215 1.00 78.12 569 THR A C 1
ATOM 4542 O O . THR A 1 569 ? -6.544 -25.481 1.955 1.00 78.12 569 THR A O 1
ATOM 4545 N N . ARG A 1 570 ? -7.215 -23.869 0.532 1.00 79.94 570 ARG A N 1
ATOM 4546 C CA . ARG A 1 570 ? -8.631 -24.248 0.525 1.00 79.94 570 ARG A CA 1
ATOM 4547 C C . ARG A 1 570 ? -8.982 -24.919 -0.809 1.00 79.94 570 ARG A C 1
ATOM 4549 O O . ARG A 1 570 ? -8.273 -24.778 -1.801 1.00 79.94 570 ARG A O 1
ATOM 4556 N N . PRO A 1 571 ? -10.020 -25.769 -0.835 1.00 77.81 571 PRO A N 1
ATOM 4557 C CA . PRO A 1 571 ? -10.619 -26.178 -2.093 1.00 77.81 571 PRO A CA 1
ATOM 4558 C C . PRO A 1 571 ? -11.493 -25.037 -2.621 1.00 77.81 571 PRO A C 1
ATOM 4560 O O . PRO A 1 571 ? -12.180 -24.390 -1.835 1.00 77.81 571 PRO A O 1
ATOM 4563 N N . GLU A 1 572 ? -11.516 -24.861 -3.934 1.00 72.62 572 GLU A N 1
ATOM 4564 C CA . GLU A 1 572 ? -12.391 -23.911 -4.628 1.00 72.62 572 GLU A CA 1
ATOM 4565 C C . GLU A 1 572 ? -13.494 -24.625 -5.416 1.00 72.62 572 GLU A C 1
ATOM 4567 O O . GLU A 1 572 ? -13.376 -25.817 -5.733 1.00 72.62 572 GLU A O 1
ATOM 4572 N N . ALA A 1 573 ? -14.557 -23.894 -5.750 1.00 65.81 573 ALA A N 1
ATOM 4573 C CA . ALA A 1 573 ? -15.633 -24.378 -6.602 1.00 65.81 573 ALA A CA 1
ATOM 4574 C C . ALA A 1 573 ? -15.133 -24.604 -8.043 1.00 65.81 573 ALA A C 1
ATOM 4576 O O . ALA A 1 573 ? -14.312 -23.852 -8.567 1.00 65.81 573 ALA A O 1
ATOM 4577 N N . GLU A 1 574 ? -15.623 -25.650 -8.716 1.00 57.47 574 GLU A N 1
ATOM 4578 C CA . GLU A 1 574 ? -15.209 -25.950 -10.093 1.00 57.47 574 GLU A CA 1
ATOM 4579 C C . GLU A 1 574 ? -15.789 -24.922 -11.084 1.00 57.47 574 GLU A C 1
ATOM 4581 O O . GLU A 1 574 ? -16.939 -25.027 -11.512 1.00 57.47 574 GLU A O 1
ATOM 4586 N N . THR A 1 575 ? -14.976 -23.938 -11.478 1.00 47.97 575 THR A N 1
ATOM 4587 C CA . THR A 1 575 ? -15.299 -22.943 -12.511 1.00 47.97 575 THR A CA 1
ATOM 4588 C C . THR A 1 575 ? -14.457 -23.151 -13.791 1.00 47.97 575 THR A C 1
ATOM 4590 O O . THR A 1 575 ? -13.274 -23.496 -13.712 1.00 47.97 575 THR A O 1
ATOM 4593 N N . PRO A 1 576 ? -15.039 -22.981 -15.001 1.00 40.75 576 PRO A N 1
ATOM 4594 C CA . PRO A 1 576 ? -14.289 -22.962 -16.267 1.00 40.75 576 PRO A CA 1
ATOM 4595 C C . PRO A 1 576 ? -13.320 -21.760 -16.362 1.00 40.75 576 PRO A C 1
ATOM 4597 O O . PRO A 1 576 ? -13.494 -20.768 -15.658 1.00 40.75 576 PRO A O 1
ATOM 4600 N N . PRO A 1 577 ? -12.280 -21.821 -17.210 1.00 38.25 577 PRO A N 1
ATOM 4601 C CA . PRO A 1 577 ? -10.966 -22.181 -16.686 1.00 38.25 577 PRO A CA 1
ATOM 4602 C C . PRO A 1 577 ? -10.008 -20.993 -16.550 1.00 38.25 577 PRO A C 1
ATOM 4604 O O . PRO A 1 577 ? -8.870 -21.099 -17.003 1.00 38.25 577 PRO A O 1
ATOM 4607 N N . LEU A 1 578 ? -10.412 -19.882 -15.924 1.00 38.81 578 LEU A N 1
ATOM 4608 C CA . LEU A 1 578 ? -9.428 -18.875 -15.515 1.00 38.81 578 LEU A CA 1
ATOM 4609 C C . LEU A 1 578 ? -9.515 -18.440 -14.062 1.00 38.81 578 LEU A C 1
ATOM 4611 O O . LEU A 1 578 ? -10.535 -17.960 -13.573 1.00 38.81 578 LEU A O 1
AT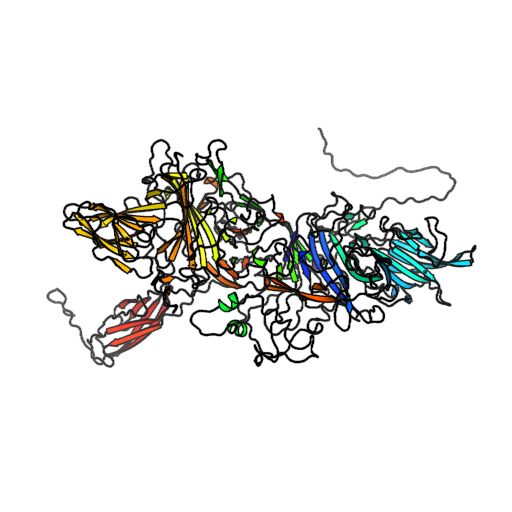OM 4615 N N . THR A 1 579 ? -8.327 -18.541 -13.467 1.00 46.25 579 THR A N 1
ATOM 4616 C CA . THR A 1 579 ? -7.873 -17.848 -12.271 1.00 46.25 579 THR A CA 1
ATOM 4617 C C . THR A 1 579 ? -8.708 -18.168 -11.039 1.00 46.25 579 THR A C 1
ATOM 4619 O O . THR A 1 579 ? -9.491 -17.355 -10.546 1.00 46.25 579 THR A O 1
ATOM 4622 N N . LYS A 1 580 ? -8.471 -19.394 -10.567 1.00 50.59 580 LYS A N 1
ATOM 4623 C CA . LYS A 1 580 ? -8.576 -19.789 -9.164 1.00 50.59 580 LYS A CA 1
ATOM 4624 C C . LYS A 1 580 ? -7.796 -18.799 -8.311 1.00 50.59 580 LYS A C 1
ATOM 4626 O O . LYS A 1 580 ? -6.581 -18.721 -8.453 1.00 50.59 580 LYS A O 1
ATOM 4631 N N . ASN A 1 581 ? -8.499 -17.953 -7.568 1.00 57.78 581 ASN A N 1
ATOM 4632 C CA . ASN A 1 581 ? -7.928 -16.733 -7.008 1.00 57.78 581 ASN A CA 1
ATOM 4633 C C . ASN A 1 581 ? -8.452 -16.459 -5.595 1.00 57.78 581 ASN A C 1
ATOM 4635 O O . ASN A 1 581 ? -9.235 -15.525 -5.377 1.00 57.78 581 ASN A O 1
ATOM 4639 N N . GLY A 1 582 ? -7.912 -17.175 -4.617 1.00 65.19 582 GLY A N 1
ATOM 4640 C CA . GLY A 1 582 ? -7.818 -16.661 -3.256 1.00 65.19 582 GLY A CA 1
ATOM 4641 C C . GLY A 1 582 ? -8.720 -17.334 -2.235 1.00 65.19 582 GLY A C 1
ATOM 4642 O O . GLY A 1 582 ? -9.871 -16.958 -2.031 1.00 65.19 582 GLY A O 1
ATOM 4643 N N . ASP A 1 583 ? -8.093 -18.221 -1.471 1.00 75.56 583 ASP A N 1
ATOM 4644 C CA . ASP A 1 583 ? -8.589 -18.829 -0.238 1.00 75.56 583 ASP A CA 1
ATOM 4645 C C . ASP A 1 583 ? -9.156 -17.831 0.801 1.00 75.56 583 ASP A C 1
ATOM 4647 O O . ASP A 1 583 ? -10.006 -18.197 1.626 1.00 75.56 583 ASP A O 1
ATOM 4651 N N . TYR A 1 584 ? -8.634 -16.597 0.821 1.00 83.00 584 TYR A N 1
ATOM 4652 C CA . TYR A 1 584 ? -8.890 -15.592 1.854 1.00 83.00 584 TYR A CA 1
ATOM 4653 C C . TYR A 1 584 ? -8.980 -14.169 1.283 1.00 83.00 584 TYR A C 1
ATOM 4655 O O . TYR A 1 584 ? -8.276 -13.817 0.340 1.00 83.00 584 TYR A O 1
ATOM 4663 N N . LEU A 1 585 ? -9.778 -13.301 1.914 1.00 83.50 585 LEU A N 1
ATOM 4664 C CA . LEU A 1 585 ? -9.822 -11.866 1.607 1.00 83.50 585 LEU A CA 1
ATOM 4665 C C . LEU A 1 585 ? -9.093 -11.081 2.701 1.00 83.50 585 LEU A C 1
ATOM 4667 O O . LEU A 1 585 ? -9.534 -11.089 3.854 1.00 83.50 585 LEU A O 1
ATOM 4671 N N . LEU A 1 586 ? -8.026 -10.361 2.345 1.00 85.69 586 LEU A N 1
ATOM 4672 C CA . LEU A 1 586 ? -7.385 -9.398 3.238 1.00 85.69 586 LEU A CA 1
ATOM 4673 C C . LEU A 1 586 ? -7.936 -7.995 2.962 1.00 85.69 586 LEU A C 1
ATOM 4675 O O . LEU A 1 586 ? -7.833 -7.481 1.850 1.00 85.69 586 LEU A O 1
ATOM 4679 N N . VAL A 1 587 ? -8.490 -7.350 3.989 1.00 86.25 587 VAL A N 1
ATOM 4680 C CA . VAL A 1 587 ? -8.881 -5.933 3.957 1.00 86.25 587 VAL A CA 1
ATOM 4681 C C . VAL A 1 587 ? -7.945 -5.161 4.863 1.00 86.25 587 VAL A C 1
ATOM 4683 O O . VAL A 1 587 ? -7.872 -5.454 6.053 1.00 86.25 587 VAL A O 1
ATOM 4686 N N . THR A 1 588 ? -7.235 -4.179 4.315 1.00 86.12 588 THR A N 1
ATOM 4687 C CA . THR A 1 588 ? -6.187 -3.452 5.035 1.00 86.12 588 THR A CA 1
ATOM 4688 C C . THR A 1 588 ? -6.694 -2.199 5.745 1.00 86.12 588 THR A C 1
ATOM 4690 O O . THR A 1 588 ? -7.719 -1.579 5.440 1.00 86.12 588 THR A O 1
ATOM 4693 N N . SER A 1 589 ? -5.890 -1.779 6.705 1.00 85.75 589 SER A N 1
ATOM 4694 C CA . SER A 1 589 ? -5.951 -0.491 7.381 1.00 85.75 589 SER A CA 1
ATOM 4695 C C . SER A 1 589 ? -5.716 0.719 6.458 1.00 85.75 589 SER A C 1
ATOM 4697 O O . SER A 1 589 ? -6.156 1.820 6.808 1.00 85.75 589 SER A O 1
ATOM 4699 N N . PHE A 1 590 ? -5.103 0.540 5.282 1.00 88.25 590 PHE A N 1
ATOM 4700 C CA . PHE A 1 590 ? -4.857 1.612 4.315 1.00 88.25 590 PHE A CA 1
ATOM 4701 C C . PHE A 1 590 ? -6.102 1.971 3.492 1.00 88.25 590 PHE A C 1
ATOM 4703 O O . PHE A 1 590 ? -7.012 1.163 3.295 1.00 88.25 590 PHE A O 1
ATOM 4710 N N . LEU A 1 591 ? -6.149 3.214 3.011 1.00 88.50 591 LEU A N 1
ATOM 4711 C CA . LEU A 1 591 ? -7.241 3.744 2.192 1.00 88.50 591 LEU A CA 1
ATOM 4712 C C . LEU A 1 591 ? -6.813 3.864 0.724 1.00 88.50 591 LEU A C 1
ATOM 4714 O O . LEU A 1 591 ? -5.697 4.305 0.451 1.00 88.50 591 LEU A O 1
ATOM 4718 N N . ALA A 1 592 ? -7.718 3.539 -0.200 1.00 87.62 592 ALA A N 1
ATOM 4719 C CA . ALA A 1 592 ? -7.506 3.579 -1.647 1.00 87.62 592 ALA A CA 1
ATOM 4720 C C . ALA A 1 592 ? -8.234 4.792 -2.277 1.00 87.62 592 ALA A C 1
ATOM 4722 O O . ALA A 1 592 ? -9.381 4.663 -2.719 1.00 87.62 592 ALA A O 1
ATOM 4723 N N . PRO A 1 593 ? -7.613 5.994 -2.319 1.00 84.81 593 PRO A N 1
ATOM 4724 C CA . PRO A 1 593 ? -8.281 7.238 -2.723 1.00 84.81 593 PRO A CA 1
ATOM 4725 C C . PRO A 1 593 ? -8.862 7.216 -4.138 1.00 84.81 593 PRO A C 1
ATOM 4727 O O . PRO A 1 593 ? -9.874 7.868 -4.388 1.00 84.81 593 PRO A O 1
ATOM 4730 N N . ASN A 1 594 ? -8.288 6.440 -5.056 1.00 79.81 594 ASN A N 1
ATOM 4731 C CA . ASN A 1 594 ? -8.781 6.388 -6.429 1.00 79.81 594 ASN A CA 1
ATOM 4732 C C . ASN A 1 594 ? -9.988 5.446 -6.616 1.00 79.81 594 ASN A C 1
ATOM 4734 O O . ASN A 1 594 ? -10.661 5.496 -7.643 1.00 79.81 594 ASN A O 1
ATOM 4738 N N . SER A 1 595 ? -10.319 4.625 -5.614 1.00 78.56 595 SER A N 1
ATOM 4739 C CA . SER A 1 595 ? -11.411 3.638 -5.711 1.00 78.56 595 SER A CA 1
ATOM 4740 C C . SER A 1 595 ? -12.791 4.218 -5.341 1.00 78.56 595 SER A C 1
ATOM 4742 O O . SER A 1 595 ? -13.799 3.519 -5.424 1.00 78.56 595 SER A O 1
ATOM 4744 N N . ILE A 1 596 ? -12.865 5.508 -4.976 1.00 72.06 596 ILE A N 1
ATOM 4745 C CA . ILE A 1 596 ? -14.083 6.209 -4.507 1.00 72.06 596 ILE A CA 1
ATOM 4746 C C . ILE A 1 596 ? -15.270 6.087 -5.479 1.00 72.06 596 ILE A C 1
ATOM 4748 O O . ILE A 1 596 ? -16.408 5.974 -5.039 1.00 72.06 596 ILE A O 1
ATOM 4752 N N . ASN A 1 597 ? -15.021 6.075 -6.792 1.00 61.72 597 ASN A N 1
ATOM 4753 C CA . ASN A 1 597 ? -16.070 5.990 -7.821 1.00 61.72 597 ASN A CA 1
ATOM 4754 C C . ASN A 1 597 ? -16.330 4.551 -8.320 1.00 61.72 597 ASN A C 1
ATOM 4756 O O . ASN A 1 597 ? -16.974 4.377 -9.354 1.00 61.72 597 ASN A O 1
ATOM 4760 N N . ARG A 1 598 ? -15.755 3.533 -7.660 1.00 60.88 598 ARG A N 1
ATOM 4761 C CA . ARG A 1 598 ? -15.756 2.122 -8.102 1.00 60.88 598 ARG A CA 1
ATOM 4762 C C . ARG A 1 598 ? -16.067 1.106 -7.000 1.00 60.88 598 ARG A C 1
ATOM 4764 O O . ARG A 1 598 ? -16.193 -0.069 -7.313 1.00 60.88 598 ARG A O 1
ATOM 4771 N N . SER A 1 599 ? -16.150 1.530 -5.740 1.00 55.91 599 SER A N 1
ATOM 4772 C CA . SER A 1 599 ? -16.428 0.644 -4.609 1.00 55.91 599 SER A CA 1
ATOM 4773 C C . SER A 1 599 ? -17.820 0.906 -4.044 1.00 55.91 599 SER A C 1
ATOM 4775 O O . SER A 1 599 ? -18.116 2.016 -3.605 1.00 55.91 599 SER A O 1
ATOM 4777 N N . ASP A 1 600 ? -18.645 -0.139 -3.989 1.00 53.22 600 ASP A N 1
ATOM 4778 C CA . ASP A 1 600 ? -19.967 -0.093 -3.352 1.00 53.22 600 ASP A CA 1
ATOM 4779 C C . ASP A 1 600 ? -19.887 -0.110 -1.813 1.00 53.22 600 ASP A C 1
ATOM 4781 O O . ASP A 1 600 ? -20.887 0.111 -1.121 1.00 53.22 600 ASP A O 1
ATOM 4785 N N . ILE A 1 601 ? -18.702 -0.375 -1.246 1.00 53.88 601 ILE A N 1
ATOM 4786 C CA . ILE A 1 601 ? -18.503 -0.477 0.202 1.00 53.88 601 ILE A CA 1
ATOM 4787 C C . ILE A 1 601 ? -18.387 0.934 0.797 1.00 53.88 601 ILE A C 1
ATOM 4789 O O . ILE A 1 601 ? -17.334 1.573 0.823 1.00 53.88 601 ILE A O 1
ATOM 4793 N N . ASN A 1 602 ? -19.541 1.432 1.233 1.00 46.09 602 ASN A N 1
ATOM 4794 C CA . ASN A 1 602 ? -19.843 2.846 1.420 1.00 46.09 602 ASN A CA 1
ATOM 4795 C C . ASN A 1 602 ? -19.057 3.529 2.562 1.00 46.09 602 ASN A C 1
ATOM 4797 O O . ASN A 1 602 ? -19.486 3.548 3.720 1.00 46.09 602 ASN A O 1
ATOM 4801 N N . ARG A 1 603 ? -17.921 4.153 2.217 1.00 55.28 603 ARG A N 1
ATOM 4802 C CA . ARG A 1 603 ? -17.143 5.081 3.062 1.00 55.28 603 ARG A CA 1
ATOM 4803 C C . ARG A 1 603 ? -16.555 6.215 2.225 1.00 55.28 603 ARG A C 1
ATOM 4805 O O . ARG A 1 603 ? -16.256 6.024 1.055 1.00 55.28 603 ARG A O 1
ATOM 4812 N N . THR A 1 604 ? -16.315 7.378 2.843 1.00 69.50 604 THR A N 1
ATOM 4813 C CA . THR A 1 604 ? -15.789 8.587 2.167 1.00 69.50 604 THR A CA 1
ATOM 4814 C C . THR A 1 604 ? -14.504 8.339 1.370 1.00 69.50 604 THR A C 1
ATOM 4816 O O . THR A 1 604 ? -14.289 8.976 0.344 1.00 69.50 604 THR A O 1
ATOM 4819 N N . ILE A 1 605 ? -13.657 7.423 1.849 1.00 78.44 605 ILE A N 1
ATOM 4820 C CA . ILE A 1 605 ? -12.580 6.804 1.076 1.00 78.44 605 ILE A CA 1
ATOM 4821 C C . ILE A 1 605 ? -12.609 5.298 1.402 1.00 78.44 605 ILE A C 1
ATOM 4823 O O . ILE A 1 605 ? -12.609 4.965 2.594 1.00 78.44 605 ILE A O 1
ATOM 4827 N N . PRO A 1 606 ? -12.661 4.394 0.406 1.00 80.19 606 PRO A N 1
ATOM 4828 C CA . PRO A 1 606 ? -12.674 2.950 0.637 1.00 80.19 606 PRO A CA 1
ATOM 4829 C C . PRO A 1 606 ? -11.313 2.432 1.129 1.00 80.19 606 PRO A C 1
ATOM 4831 O O . PRO A 1 606 ? -10.285 3.106 1.012 1.00 80.19 606 PRO A O 1
ATOM 4834 N N . ARG A 1 607 ? -11.308 1.221 1.694 1.00 82.62 607 ARG A N 1
ATOM 4835 C CA . ARG A 1 607 ? -10.091 0.523 2.140 1.00 82.62 607 ARG A CA 1
ATOM 4836 C C . ARG A 1 607 ? -9.438 -0.230 0.983 1.00 82.62 607 ARG A C 1
ATOM 4838 O O . ARG A 1 607 ? -10.154 -0.748 0.133 1.00 82.62 607 ARG A O 1
ATOM 4845 N N . MET A 1 608 ? -8.108 -0.332 0.986 1.00 84.12 608 MET A N 1
ATOM 4846 C CA . MET A 1 608 ? -7.409 -1.266 0.097 1.00 84.12 608 MET A CA 1
ATOM 4847 C C . MET A 1 608 ? -7.648 -2.700 0.583 1.00 84.12 608 MET A C 1
ATOM 4849 O O . MET A 1 608 ? -7.508 -2.988 1.774 1.00 84.12 608 MET A O 1
ATOM 4853 N N . ALA A 1 609 ? -8.027 -3.581 -0.333 1.00 81.25 609 ALA A N 1
ATOM 4854 C CA . ALA A 1 609 ? -8.335 -4.977 -0.067 1.00 81.25 609 ALA A CA 1
ATOM 4855 C C . ALA A 1 609 ? -8.035 -5.851 -1.290 1.00 81.25 609 ALA A C 1
ATOM 4857 O O . ALA A 1 609 ? -8.164 -5.392 -2.428 1.00 81.25 609 ALA A O 1
ATOM 4858 N N . PHE A 1 610 ? -7.634 -7.099 -1.049 1.00 77.25 610 PHE A N 1
ATOM 4859 C CA . PHE A 1 610 ? -7.228 -8.022 -2.103 1.00 77.25 610 PHE A CA 1
ATOM 4860 C C . PHE A 1 610 ? -7.394 -9.495 -1.700 1.00 77.25 610 PHE A C 1
ATOM 4862 O O . PHE A 1 610 ? -7.420 -9.836 -0.514 1.00 77.25 610 PHE A O 1
ATOM 4869 N N . ALA A 1 611 ? -7.531 -10.366 -2.700 1.00 76.56 611 ALA A N 1
ATOM 4870 C CA . ALA A 1 611 ? -7.617 -11.813 -2.506 1.00 76.56 611 ALA A CA 1
ATOM 4871 C C . ALA A 1 611 ? -6.223 -12.438 -2.322 1.00 76.56 611 ALA A C 1
ATOM 4873 O O . ALA A 1 611 ? -5.298 -12.125 -3.066 1.00 76.56 611 ALA A O 1
ATOM 4874 N N . PHE A 1 612 ? -6.082 -13.335 -1.348 1.00 76.62 612 PHE A N 1
ATOM 4875 C CA . PHE A 1 612 ? -4.851 -14.062 -1.047 1.00 76.62 612 PHE A CA 1
ATOM 4876 C C . PHE A 1 612 ? -5.065 -15.569 -1.227 1.00 76.62 612 PHE A C 1
ATOM 4878 O O . PHE A 1 612 ? -5.924 -16.158 -0.567 1.00 76.62 612 PHE A O 1
ATOM 4885 N N . ASP A 1 613 ? -4.266 -16.180 -2.104 1.00 74.19 613 ASP A N 1
ATOM 4886 C CA . ASP A 1 613 ? -4.215 -17.626 -2.338 1.00 74.19 613 ASP A CA 1
ATOM 4887 C C . ASP A 1 613 ? -2.944 -18.224 -1.711 1.00 74.19 613 ASP A C 1
ATOM 4889 O O . ASP A 1 613 ? -1.842 -17.700 -1.896 1.00 74.19 613 ASP A O 1
ATOM 4893 N N . VAL A 1 614 ? -3.085 -19.323 -0.964 1.00 70.44 614 VAL A N 1
ATOM 4894 C CA . VAL A 1 614 ? -1.949 -20.076 -0.403 1.00 70.44 614 VAL A CA 1
ATOM 4895 C C . VAL A 1 614 ? -1.314 -20.990 -1.457 1.00 70.44 614 VAL A C 1
ATOM 4897 O O . VAL A 1 614 ? -0.169 -21.422 -1.299 1.00 70.44 614 VAL A O 1
ATOM 4900 N N . LYS A 1 615 ? -2.042 -21.334 -2.519 1.00 66.94 615 LYS A N 1
ATOM 4901 C CA . LYS A 1 615 ? -1.586 -22.231 -3.574 1.00 66.94 615 LYS A CA 1
ATOM 4902 C C . LYS A 1 615 ? -0.841 -21.451 -4.665 1.00 66.94 615 LYS A C 1
ATOM 4904 O O . LYS A 1 615 ? -1.272 -20.397 -5.110 1.00 66.94 615 LYS A O 1
ATOM 4909 N N . GLU A 1 616 ? 0.276 -22.007 -5.141 1.00 56.69 616 GLU A N 1
ATOM 4910 C CA . GLU A 1 616 ? 0.873 -21.563 -6.405 1.00 56.69 616 GLU A CA 1
ATOM 4911 C C . GLU A 1 616 ? -0.050 -21.978 -7.574 1.00 56.69 616 GLU A C 1
ATOM 4913 O O . GLU A 1 616 ? -0.293 -23.170 -7.821 1.00 56.69 616 GLU A O 1
ATOM 4918 N N . GLU A 1 617 ? -0.572 -20.989 -8.295 1.00 50.41 617 GLU A N 1
ATOM 4919 C CA . GLU A 1 617 ? -1.266 -21.146 -9.577 1.00 50.41 617 GLU A CA 1
ATOM 4920 C C . GLU A 1 617 ? -0.306 -20.685 -10.689 1.00 50.41 617 GLU A C 1
ATOM 4922 O O . GLU A 1 617 ? 0.139 -19.534 -10.657 1.00 50.41 617 GLU A O 1
ATOM 4927 N N . PRO A 1 618 ? 0.081 -21.548 -11.648 1.00 46.00 618 PRO A N 1
ATOM 4928 C CA . PRO A 1 618 ? 0.863 -21.128 -12.807 1.00 46.00 618 PRO A CA 1
ATOM 4929 C C . PRO A 1 618 ? -0.003 -20.348 -13.809 1.00 46.00 618 PRO A C 1
ATOM 4931 O O . PRO A 1 618 ? -1.228 -20.464 -13.810 1.00 46.00 618 PRO A O 1
ATOM 4934 N N . ASP A 1 619 ? 0.633 -19.581 -14.691 1.00 39.91 619 ASP A N 1
ATOM 4935 C CA . ASP A 1 619 ? -0.044 -18.868 -15.769 1.00 39.91 619 ASP A CA 1
ATOM 4936 C C . ASP A 1 619 ? -0.683 -19.812 -16.798 1.00 39.91 619 ASP A C 1
ATOM 4938 O O . ASP A 1 619 ? -0.433 -21.020 -16.828 1.00 39.91 619 ASP A O 1
ATOM 4942 N N . VAL A 1 620 ? -1.514 -19.238 -17.672 1.00 33.28 620 VAL A N 1
ATOM 4943 C CA . VAL A 1 620 ? -2.271 -19.961 -18.712 1.00 33.28 620 VAL A CA 1
ATOM 4944 C C . VAL A 1 620 ? -1.348 -20.767 -19.647 1.00 33.28 620 VAL A C 1
ATOM 4946 O O . VAL A 1 620 ? -1.775 -21.751 -20.252 1.00 33.28 620 VAL A O 1
ATOM 4949 N N . LEU A 1 621 ? -0.067 -20.391 -19.744 1.00 35.59 621 LEU A N 1
ATOM 4950 C CA . LEU A 1 621 ? 0.957 -21.061 -20.549 1.00 35.59 621 LEU A CA 1
ATOM 4951 C C . LEU A 1 621 ? 1.823 -22.059 -19.752 1.00 35.59 621 LEU A C 1
ATOM 4953 O O . LEU A 1 621 ? 2.574 -22.831 -20.355 1.00 35.59 621 LEU A O 1
ATOM 4957 N N . GLY A 1 622 ? 1.720 -22.079 -18.420 1.00 37.19 622 GLY A N 1
ATOM 4958 C CA . GLY A 1 622 ? 2.522 -22.910 -17.520 1.00 37.19 622 GLY A CA 1
ATOM 4959 C C . GLY A 1 622 ? 3.972 -22.440 -17.334 1.00 37.19 622 GLY A C 1
ATOM 4960 O O . GLY A 1 622 ? 4.834 -23.266 -17.026 1.00 37.19 622 GLY A O 1
ATOM 4961 N N . LEU A 1 623 ? 4.263 -21.157 -17.572 1.00 38.53 623 LEU A N 1
ATOM 4962 C CA . LEU A 1 623 ? 5.615 -20.592 -17.673 1.00 38.53 623 LEU A CA 1
ATOM 4963 C C . LEU A 1 623 ? 6.018 -19.692 -16.494 1.00 38.53 623 LEU A C 1
ATOM 4965 O O . LEU A 1 623 ? 7.207 -19.630 -16.177 1.00 38.53 623 LEU A O 1
ATOM 4969 N N . THR A 1 624 ? 5.070 -19.035 -15.827 1.00 42.22 624 THR A N 1
ATOM 4970 C CA . THR A 1 624 ? 5.309 -18.197 -14.633 1.00 42.22 624 THR A CA 1
ATOM 4971 C C . THR A 1 624 ? 4.266 -18.477 -13.546 1.00 42.22 624 THR A C 1
ATOM 4973 O O . THR A 1 624 ? 3.181 -18.952 -13.865 1.00 42.22 624 THR A O 1
ATOM 4976 N N . PRO A 1 625 ? 4.535 -18.207 -12.256 1.00 44.16 625 PRO A N 1
ATOM 4977 C CA . PRO A 1 625 ? 3.476 -18.130 -11.248 1.00 44.16 625 PRO A CA 1
ATOM 4978 C C . PRO A 1 625 ? 2.564 -16.917 -11.520 1.00 44.16 625 PRO A C 1
ATOM 4980 O O . PRO A 1 625 ? 3.067 -15.827 -11.798 1.00 44.16 625 PRO A O 1
ATOM 4983 N N . LEU A 1 626 ? 1.243 -17.095 -11.426 1.00 41.56 626 LEU A N 1
ATOM 4984 C CA . LEU A 1 626 ? 0.225 -16.031 -11.482 1.00 41.56 626 LEU A CA 1
ATOM 4985 C C . LEU A 1 626 ? -0.180 -15.546 -10.083 1.00 41.56 626 LEU A C 1
ATOM 4987 O O . LEU A 1 626 ? -0.384 -14.350 -9.882 1.00 41.56 626 LEU A O 1
ATOM 4991 N N . MET A 1 627 ? -0.284 -16.475 -9.128 1.00 46.97 627 MET A N 1
ATOM 4992 C CA . MET A 1 627 ? -0.532 -16.234 -7.702 1.00 46.97 627 MET A CA 1
ATOM 4993 C C . MET A 1 627 ? 0.211 -17.274 -6.851 1.00 46.97 627 MET A C 1
ATOM 4995 O O . MET A 1 627 ? 0.655 -18.302 -7.367 1.00 46.97 627 MET A O 1
ATOM 4999 N N . GLY A 1 628 ? 0.369 -16.991 -5.555 1.00 46.28 628 GLY A N 1
ATOM 5000 C CA . GLY A 1 628 ? 1.083 -17.839 -4.598 1.00 46.28 628 GLY A CA 1
ATOM 5001 C C . GLY A 1 628 ? 2.385 -17.225 -4.068 1.00 46.28 628 GLY A C 1
ATOM 5002 O O . GLY A 1 628 ? 2.578 -16.008 -4.076 1.00 46.28 628 GLY A O 1
ATOM 5003 N N . ASP A 1 629 ? 3.274 -18.085 -3.565 1.00 44.62 629 ASP A N 1
ATOM 5004 C CA . ASP A 1 629 ? 4.224 -17.806 -2.469 1.00 44.62 629 ASP A CA 1
ATOM 5005 C C . ASP A 1 629 ? 5.371 -16.793 -2.712 1.00 44.62 629 ASP A C 1
ATOM 5007 O O . ASP A 1 629 ? 6.170 -16.545 -1.804 1.00 44.62 629 ASP A O 1
ATOM 5011 N N . GLY A 1 630 ? 5.455 -16.208 -3.908 1.00 40.31 630 GLY A N 1
ATOM 5012 C CA . GLY A 1 630 ? 6.523 -15.292 -4.327 1.00 40.31 630 GLY A CA 1
ATOM 5013 C C . GLY A 1 630 ? 6.042 -13.974 -4.940 1.00 40.31 630 GLY A C 1
ATOM 5014 O O . GLY A 1 630 ? 6.854 -13.273 -5.540 1.00 40.31 630 GLY A O 1
ATOM 5015 N N . LEU A 1 631 ? 4.743 -13.663 -4.836 1.00 44.12 631 LEU A N 1
ATOM 5016 C CA . LEU A 1 631 ? 4.094 -12.562 -5.564 1.00 44.12 631 LEU A CA 1
ATOM 5017 C C . LEU A 1 631 ? 3.419 -11.497 -4.687 1.00 44.12 631 LEU A C 1
ATOM 5019 O O . LEU A 1 631 ? 2.804 -10.578 -5.229 1.00 44.12 631 LEU A O 1
ATOM 5023 N N . ASP A 1 632 ? 3.360 -11.667 -3.364 1.00 48.31 632 ASP A N 1
ATOM 5024 C CA . ASP A 1 632 ? 2.283 -11.083 -2.550 1.00 48.31 632 ASP A CA 1
ATOM 5025 C C . ASP A 1 632 ? 2.650 -9.954 -1.589 1.00 48.31 632 ASP A C 1
ATOM 5027 O O . ASP A 1 632 ? 3.717 -9.935 -0.983 1.00 48.31 632 ASP A O 1
ATOM 5031 N N . LEU A 1 633 ? 1.706 -9.011 -1.448 1.00 55.12 633 LEU A N 1
ATOM 5032 C CA . LEU A 1 633 ? 1.850 -7.742 -0.730 1.00 55.12 633 LEU A CA 1
ATOM 5033 C C . LEU A 1 633 ? 2.353 -7.887 0.709 1.00 55.12 633 LEU A C 1
ATOM 5035 O O . LEU A 1 633 ? 2.896 -6.924 1.243 1.00 55.12 633 LEU A O 1
ATOM 5039 N N . TYR A 1 634 ? 2.157 -9.042 1.345 1.00 57.00 634 TYR A N 1
ATOM 5040 C CA . TYR A 1 634 ? 2.588 -9.287 2.720 1.00 57.00 634 TYR A CA 1
ATOM 5041 C C . TYR A 1 634 ? 3.296 -10.639 2.925 1.00 57.00 634 TYR A C 1
ATOM 5043 O O . TYR A 1 634 ? 3.513 -11.040 4.075 1.00 57.00 634 TYR A O 1
ATOM 5051 N N . VAL A 1 635 ? 3.688 -11.327 1.847 1.00 51.78 635 VAL A N 1
ATOM 5052 C CA . VAL A 1 635 ? 4.400 -12.617 1.902 1.00 51.78 635 VAL A CA 1
ATOM 5053 C C . VAL A 1 635 ? 5.913 -12.400 1.925 1.00 51.78 635 VAL A C 1
ATOM 5055 O O . VAL A 1 635 ? 6.443 -11.438 1.379 1.00 51.78 635 VAL A O 1
ATOM 5058 N N . ASN A 1 636 ? 6.638 -13.287 2.610 1.00 45.78 636 ASN A N 1
ATOM 5059 C CA . ASN A 1 636 ? 8.094 -13.220 2.722 1.00 45.78 636 ASN A CA 1
ATOM 5060 C C . ASN A 1 636 ? 8.697 -14.578 2.350 1.00 45.78 636 ASN A C 1
ATOM 5062 O O . ASN A 1 636 ? 8.534 -15.547 3.093 1.00 45.78 636 ASN A O 1
ATOM 5066 N N . ARG A 1 637 ? 9.449 -14.646 1.245 1.00 46.50 637 ARG A N 1
ATOM 5067 C CA . ARG A 1 637 ? 10.220 -15.844 0.871 1.00 46.50 637 ARG A CA 1
ATOM 5068 C C . ARG A 1 637 ? 11.679 -15.702 1.315 1.00 46.50 637 ARG A C 1
ATOM 5070 O O . ARG A 1 637 ? 12.242 -14.611 1.339 1.00 46.50 637 ARG A O 1
ATOM 5077 N N . TYR A 1 638 ? 12.303 -16.822 1.675 1.00 39.06 638 TYR A N 1
ATOM 5078 C CA . TYR A 1 638 ? 13.721 -16.890 2.043 1.00 39.06 638 TYR A CA 1
ATOM 5079 C C . TYR A 1 638 ? 14.505 -17.597 0.930 1.00 39.06 638 TYR A C 1
ATOM 5081 O O . TYR A 1 638 ? 14.666 -18.819 0.976 1.00 39.06 638 TYR A O 1
ATOM 5089 N N . THR A 1 639 ? 14.993 -16.850 -0.061 1.00 41.34 639 THR A N 1
ATOM 5090 C CA . THR A 1 639 ? 15.873 -17.379 -1.120 1.00 41.34 639 THR A CA 1
ATOM 5091 C C . THR A 1 639 ? 17.099 -16.473 -1.323 1.00 41.34 639 THR A C 1
ATOM 5093 O O . THR A 1 639 ? 17.222 -15.430 -0.684 1.00 41.34 639 THR A O 1
ATOM 5096 N N . ASN A 1 640 ? 18.053 -16.910 -2.154 1.00 41.59 640 ASN A N 1
ATOM 5097 C CA . ASN A 1 640 ? 19.347 -16.243 -2.365 1.00 41.59 640 ASN A CA 1
ATOM 5098 C C . ASN A 1 640 ? 19.434 -15.555 -3.746 1.00 41.59 640 ASN A C 1
ATOM 5100 O O . ASN A 1 640 ? 20.510 -15.545 -4.348 1.00 41.59 640 ASN A O 1
ATOM 5104 N N . VAL A 1 641 ? 18.318 -15.073 -4.300 1.00 49.69 641 VAL A N 1
ATOM 5105 C CA . VAL A 1 641 ? 18.271 -14.493 -5.656 1.00 49.69 641 VAL A CA 1
ATOM 5106 C C . VAL A 1 641 ? 17.885 -13.013 -5.639 1.00 49.69 641 VAL A C 1
ATOM 5108 O O . VAL A 1 641 ? 17.451 -12.479 -4.622 1.00 49.69 641 VAL A O 1
ATOM 5111 N N . SER A 1 642 ? 18.077 -12.344 -6.775 1.00 59.66 642 SER A N 1
ATOM 5112 C CA . SER A 1 642 ? 17.737 -10.934 -6.967 1.00 59.66 642 SER A CA 1
ATOM 5113 C C . SER A 1 642 ? 16.236 -10.673 -6.814 1.00 59.66 642 SER A C 1
ATOM 5115 O O . SER A 1 642 ? 15.409 -11.463 -7.275 1.00 59.66 642 SER A O 1
ATOM 5117 N N . SER A 1 643 ? 15.900 -9.542 -6.194 1.00 72.25 643 SER A N 1
ATOM 5118 C CA . SER A 1 643 ? 14.521 -9.100 -5.987 1.00 72.25 643 SER A CA 1
ATOM 5119 C C . SER A 1 643 ? 14.062 -8.098 -7.050 1.00 72.25 643 SER A C 1
ATOM 5121 O O . SER A 1 643 ? 14.867 -7.421 -7.692 1.00 72.25 643 SER A O 1
ATOM 5123 N N . SER A 1 644 ? 12.748 -8.009 -7.224 1.00 78.75 644 SER A N 1
ATOM 5124 C CA . SER A 1 644 ? 12.068 -7.024 -8.070 1.00 78.75 644 SER A CA 1
ATOM 5125 C C . SER A 1 644 ? 10.934 -6.361 -7.292 1.00 78.75 644 SER A C 1
ATOM 5127 O O . SER A 1 644 ? 10.506 -6.892 -6.266 1.00 78.75 644 SER A O 1
ATOM 5129 N N . ILE A 1 645 ? 10.465 -5.197 -7.748 1.00 83.75 645 ILE A N 1
ATOM 5130 C CA . ILE A 1 645 ? 9.410 -4.427 -7.086 1.00 83.75 645 ILE A CA 1
ATOM 5131 C C . ILE A 1 645 ? 8.339 -3.923 -8.058 1.00 83.75 645 ILE A C 1
ATOM 5133 O O . ILE A 1 645 ? 8.647 -3.352 -9.104 1.00 83.75 645 ILE A O 1
ATOM 5137 N N . ARG A 1 646 ? 7.063 -4.090 -7.695 1.00 85.50 646 ARG A N 1
ATOM 5138 C CA . ARG A 1 646 ? 5.924 -3.535 -8.447 1.00 85.50 646 ARG A CA 1
ATOM 5139 C C . ARG A 1 646 ? 5.633 -2.095 -8.056 1.00 85.50 646 ARG A C 1
ATOM 5141 O O . ARG A 1 646 ? 5.511 -1.779 -6.876 1.00 85.50 646 ARG A O 1
ATOM 5148 N N . ILE A 1 647 ? 5.466 -1.245 -9.063 1.00 89.75 647 ILE A N 1
ATOM 5149 C CA . ILE A 1 647 ? 5.077 0.157 -8.922 1.00 89.75 647 ILE A CA 1
ATOM 5150 C C . ILE A 1 647 ? 3.773 0.372 -9.689 1.00 89.75 647 ILE A C 1
ATOM 5152 O O . ILE A 1 647 ? 3.710 0.167 -10.904 1.00 89.75 647 ILE A O 1
ATOM 5156 N N . TYR A 1 648 ? 2.733 0.763 -8.957 1.00 88.19 648 TYR A N 1
ATOM 5157 C CA . TYR A 1 648 ? 1.362 0.860 -9.441 1.00 88.19 648 TYR A CA 1
ATOM 5158 C C . TYR A 1 648 ? 1.013 2.261 -9.963 1.00 88.19 648 TYR A C 1
ATOM 5160 O O . TYR A 1 648 ? 1.318 3.286 -9.344 1.00 88.19 648 TYR A O 1
ATOM 5168 N N . GLY A 1 649 ? 0.316 2.298 -11.095 1.00 87.62 649 GLY A N 1
ATOM 5169 C CA . GLY A 1 649 ? -0.171 3.503 -11.753 1.00 87.62 649 GLY A CA 1
ATOM 5170 C C . GLY A 1 649 ? -1.633 3.357 -12.173 1.00 87.62 649 GLY A C 1
ATOM 5171 O O . GLY A 1 649 ? -2.151 2.260 -12.331 1.00 87.62 649 GLY A O 1
ATOM 5172 N N . GLU A 1 650 ? -2.321 4.480 -12.348 1.00 82.00 650 GLU A N 1
ATOM 5173 C CA . GLU A 1 650 ? -3.683 4.522 -12.892 1.00 82.00 650 GLU A CA 1
ATOM 5174 C C . GLU A 1 650 ? -3.875 5.846 -13.616 1.00 82.00 650 GLU A C 1
ATOM 5176 O O . GLU A 1 650 ? -3.705 6.884 -12.969 1.00 82.00 650 GLU A O 1
ATOM 5181 N N . LYS A 1 651 ? -4.297 5.781 -14.892 1.00 79.81 651 LYS A N 1
ATOM 5182 C CA . LYS A 1 651 ? -4.654 6.910 -15.780 1.00 79.81 651 LYS A CA 1
ATOM 5183 C C . LYS A 1 651 ? -3.600 8.015 -15.843 1.00 79.81 651 LYS A C 1
ATOM 5185 O O . LYS A 1 651 ? -2.664 8.016 -15.066 1.00 79.81 651 LYS A O 1
ATOM 5190 N N . ASP A 1 652 ? -3.792 9.025 -16.682 1.00 76.06 652 ASP A N 1
ATOM 5191 C CA . ASP A 1 652 ? -2.887 10.184 -16.760 1.00 76.06 652 ASP A CA 1
ATOM 5192 C C . ASP A 1 652 ? -3.071 11.161 -15.564 1.00 76.06 652 ASP A C 1
ATOM 5194 O O . ASP A 1 652 ? -3.394 12.338 -15.718 1.00 76.06 652 ASP A O 1
ATOM 5198 N N . ILE A 1 653 ? -2.994 10.645 -14.327 1.00 74.12 653 ILE A N 1
ATOM 5199 C CA . ILE A 1 653 ? -3.198 11.402 -13.076 1.00 74.12 653 ILE A CA 1
ATOM 5200 C C . ILE A 1 653 ? -1.942 12.193 -12.698 1.00 74.12 653 ILE A C 1
ATOM 5202 O O . ILE A 1 653 ? -2.072 13.275 -12.123 1.00 74.12 653 ILE A O 1
ATOM 5206 N N . GLY A 1 654 ? -0.751 11.656 -12.989 1.00 72.81 654 GLY A N 1
ATOM 5207 C CA . GLY A 1 654 ? 0.521 12.322 -12.729 1.00 72.81 654 GLY A CA 1
ATOM 5208 C C . GLY A 1 654 ? 0.770 12.764 -11.274 1.00 72.81 654 GLY A C 1
ATOM 5209 O O . GLY A 1 654 ? 0.271 12.162 -10.311 1.00 72.81 654 GLY A O 1
ATOM 5210 N N . PRO A 1 655 ? 1.575 13.826 -11.089 1.00 81.25 655 PRO A N 1
ATOM 5211 C CA . PRO A 1 655 ? 1.766 14.495 -9.807 1.00 81.25 655 PRO A CA 1
ATOM 5212 C C . PRO A 1 655 ? 0.568 15.371 -9.401 1.00 81.25 655 PRO A C 1
ATOM 5214 O O . PRO A 1 655 ? -0.429 15.514 -10.110 1.00 81.25 655 PRO A O 1
ATOM 5217 N N . ILE A 1 656 ? 0.663 15.985 -8.223 1.00 77.94 656 ILE A N 1
ATOM 5218 C CA . ILE A 1 656 ? -0.355 16.900 -7.700 1.00 77.94 656 ILE A CA 1
ATOM 5219 C C . ILE A 1 656 ? -0.670 18.067 -8.654 1.00 77.94 656 ILE A C 1
ATOM 5221 O O . ILE A 1 656 ? 0.182 18.881 -8.968 1.00 77.94 656 ILE A O 1
ATOM 5225 N N . GLY A 1 657 ? -1.933 18.175 -9.069 1.00 69.25 657 GLY A N 1
ATOM 5226 C CA . GLY A 1 657 ? -2.395 19.157 -10.060 1.00 69.25 657 GLY A CA 1
ATOM 5227 C C . GLY A 1 657 ? -2.821 18.517 -11.383 1.00 69.25 657 GLY A C 1
ATOM 5228 O O . GLY A 1 657 ? -3.731 19.038 -12.020 1.00 69.25 657 GLY A O 1
ATOM 5229 N N . GLY A 1 658 ? -2.274 17.342 -11.719 1.00 72.69 658 GLY A N 1
ATOM 5230 C CA . GLY A 1 658 ? -2.502 16.680 -13.006 1.00 72.69 658 GLY A CA 1
ATOM 5231 C C . GLY A 1 658 ? -1.724 17.329 -14.154 1.00 72.69 658 GLY A C 1
ATOM 5232 O O . GLY A 1 658 ? -1.134 18.396 -13.991 1.00 72.69 658 GLY A O 1
ATOM 5233 N N . TYR A 1 659 ? -1.690 16.660 -15.305 1.00 74.88 659 TYR A N 1
ATOM 5234 C CA . TYR A 1 659 ? -0.986 17.145 -16.492 1.00 74.88 659 TYR A CA 1
ATOM 5235 C C . TYR A 1 659 ? -1.740 18.277 -17.215 1.00 74.88 659 TYR A C 1
ATOM 5237 O O . TYR A 1 659 ? -2.971 18.293 -17.285 1.00 74.88 659 TYR A O 1
ATOM 5245 N N . ASP A 1 660 ? -0.971 19.206 -17.784 1.00 72.19 660 ASP A N 1
ATOM 5246 C CA . ASP A 1 660 ? -1.428 20.226 -18.727 1.00 72.19 660 ASP A CA 1
ATOM 5247 C C . ASP A 1 660 ? -1.666 19.613 -20.129 1.00 72.19 660 ASP A C 1
ATOM 5249 O O . ASP A 1 660 ? -1.409 18.437 -20.401 1.00 72.19 660 ASP A O 1
ATOM 5253 N N . VAL A 1 661 ? -2.150 20.429 -21.072 1.00 66.44 661 VAL A N 1
ATOM 5254 C CA . VAL A 1 661 ? -2.324 20.022 -22.477 1.00 66.44 661 VAL A CA 1
ATOM 5255 C C . VAL A 1 661 ? -0.982 19.560 -23.072 1.00 66.44 661 VAL A C 1
ATOM 5257 O O . VAL A 1 661 ? -0.023 20.329 -23.112 1.00 66.44 661 VAL A O 1
ATOM 5260 N N . GLY A 1 662 ? -0.935 18.318 -23.570 1.00 64.31 662 GLY A N 1
ATOM 5261 C CA . GLY A 1 662 ? 0.274 17.708 -24.146 1.00 64.31 662 GLY A CA 1
ATOM 5262 C C . GLY A 1 662 ? 1.222 17.072 -23.119 1.00 64.31 662 GLY A C 1
ATOM 5263 O O . GLY A 1 662 ? 2.438 17.138 -23.302 1.00 64.31 662 GLY A O 1
ATOM 5264 N N . GLY A 1 663 ? 0.696 16.555 -22.000 1.00 69.19 663 GLY A N 1
ATOM 5265 C CA . GLY A 1 663 ? 1.463 15.780 -21.004 1.00 69.19 663 GLY A CA 1
ATOM 5266 C C . GLY A 1 663 ? 2.556 16.560 -20.281 1.00 69.19 663 GLY A C 1
ATOM 5267 O O . GLY A 1 663 ? 3.340 15.994 -19.524 1.00 69.19 663 GLY A O 1
ATOM 5268 N N . THR A 1 664 ? 2.631 17.872 -20.500 1.00 77.56 664 THR A N 1
ATOM 5269 C CA . THR A 1 664 ? 3.530 18.742 -19.745 1.00 77.56 664 THR A CA 1
ATOM 5270 C C . THR A 1 664 ? 2.977 18.937 -18.336 1.00 77.56 664 THR A C 1
ATOM 5272 O O . THR A 1 664 ? 1.791 18.746 -18.072 1.00 77.56 664 THR A O 1
ATOM 5275 N N . TYR A 1 665 ? 3.839 19.289 -17.393 1.00 83.88 665 TYR A N 1
ATOM 5276 C CA . TYR A 1 665 ? 3.447 19.501 -16.005 1.00 83.88 665 TYR A CA 1
ATOM 5277 C C . TYR A 1 665 ? 4.349 20.557 -15.371 1.00 83.88 665 TYR A C 1
ATOM 5279 O O . TYR A 1 665 ? 5.519 20.666 -15.737 1.00 83.88 665 TYR A O 1
ATOM 5287 N N . LYS A 1 666 ? 3.827 21.309 -14.394 1.00 89.50 666 LYS A N 1
ATOM 5288 C CA . LYS A 1 666 ? 4.574 22.352 -13.678 1.00 89.50 666 LYS A CA 1
ATOM 5289 C C . LYS A 1 666 ? 4.368 22.230 -12.175 1.00 89.50 666 LYS A C 1
ATOM 5291 O O . LYS A 1 666 ? 3.233 22.205 -11.706 1.00 89.50 666 LYS A O 1
ATOM 5296 N N . TYR A 1 667 ? 5.449 22.214 -11.397 1.00 89.38 667 TYR A N 1
ATOM 5297 C CA . TYR A 1 667 ? 5.328 22.328 -9.942 1.00 89.38 667 TYR A CA 1
ATOM 5298 C C . TYR A 1 667 ? 5.014 23.772 -9.542 1.00 89.38 667 TYR A C 1
ATOM 5300 O O . TYR A 1 667 ? 5.816 24.674 -9.772 1.00 89.38 667 TYR A O 1
ATOM 5308 N N . SER A 1 668 ? 3.880 23.982 -8.873 1.00 86.00 668 SER A N 1
ATOM 5309 C CA . SER A 1 668 ? 3.470 25.285 -8.322 1.00 86.00 668 SER A CA 1
ATOM 5310 C C . SER A 1 668 ? 4.110 25.629 -6.966 1.00 86.00 668 SER A C 1
ATOM 5312 O O . SER A 1 668 ? 3.856 26.699 -6.419 1.00 86.00 668 SER A O 1
ATOM 5314 N N . ASP A 1 669 ? 4.867 24.702 -6.378 1.00 87.38 669 ASP A N 1
ATOM 5315 C CA . ASP A 1 669 ? 5.465 24.805 -5.045 1.00 87.38 669 ASP A CA 1
ATOM 5316 C C . ASP A 1 669 ? 6.898 24.260 -5.095 1.00 87.38 669 ASP A C 1
ATOM 5318 O O . ASP A 1 669 ? 7.155 23.172 -5.620 1.00 87.38 669 ASP A O 1
ATOM 5322 N N . TYR A 1 670 ? 7.829 25.038 -4.550 1.00 86.75 670 TYR A N 1
ATOM 5323 C CA . TYR A 1 670 ? 9.270 24.783 -4.584 1.00 86.75 670 TYR A CA 1
ATOM 5324 C C . TYR A 1 670 ? 9.697 23.515 -3.828 1.00 86.75 670 TYR A C 1
ATOM 5326 O O . TYR A 1 670 ? 10.778 22.981 -4.055 1.00 86.75 670 TYR A O 1
ATOM 5334 N N . SER A 1 671 ? 8.859 23.014 -2.917 1.00 84.81 671 SER A N 1
ATOM 5335 C CA . SER A 1 671 ? 9.149 21.818 -2.126 1.00 84.81 671 SER A CA 1
ATOM 5336 C C . SER A 1 671 ? 8.685 20.521 -2.796 1.00 84.81 671 SER A C 1
ATOM 5338 O O . SER A 1 671 ? 9.078 19.438 -2.362 1.00 84.81 671 SER A O 1
ATOM 5340 N N . TYR A 1 672 ? 7.853 20.591 -3.844 1.00 88.94 672 TYR A N 1
ATOM 5341 C CA . TYR A 1 672 ? 7.263 19.405 -4.480 1.00 88.94 672 TYR A CA 1
ATOM 5342 C C . TYR A 1 672 ? 8.265 18.536 -5.277 1.00 88.94 672 TYR A C 1
ATOM 5344 O O . TYR A 1 672 ? 8.121 17.308 -5.219 1.00 88.94 672 TYR A O 1
ATOM 5352 N N . PRO A 1 673 ? 9.315 19.085 -5.930 1.00 90.69 673 PRO A N 1
ATOM 5353 C CA . PRO A 1 673 ? 10.416 18.285 -6.486 1.00 90.69 673 PRO A CA 1
ATOM 5354 C C . PRO A 1 673 ? 11.137 17.401 -5.454 1.00 90.69 673 PRO A C 1
ATOM 5356 O O . PRO A 1 673 ? 11.623 16.330 -5.795 1.00 90.69 673 PRO A O 1
ATOM 5359 N N . PHE A 1 674 ? 11.136 17.804 -4.177 1.00 89.06 674 PHE A N 1
ATOM 5360 C CA . PHE A 1 674 ? 11.828 17.114 -3.076 1.00 89.06 674 PHE A CA 1
ATOM 5361 C C . PHE A 1 674 ? 10.875 16.390 -2.106 1.00 89.06 674 PHE A C 1
ATOM 5363 O O . PHE A 1 674 ? 11.302 15.872 -1.078 1.00 89.06 674 PHE A O 1
ATOM 5370 N N . ASN A 1 675 ? 9.567 16.375 -2.383 1.00 88.25 675 ASN A N 1
ATOM 5371 C CA . ASN A 1 675 ? 8.560 15.745 -1.526 1.00 88.25 675 ASN A CA 1
ATOM 5372 C C . ASN A 1 675 ? 7.986 14.491 -2.210 1.00 88.25 675 ASN A C 1
ATOM 5374 O O . ASN A 1 675 ? 7.192 14.647 -3.142 1.00 88.25 675 ASN A O 1
ATOM 5378 N N . PRO A 1 676 ? 8.294 13.260 -1.755 1.00 89.12 676 PRO A N 1
ATOM 5379 C CA . PRO A 1 676 ? 7.732 12.038 -2.344 1.00 89.12 676 PRO A CA 1
ATOM 5380 C C . PRO A 1 676 ? 6.197 11.970 -2.273 1.00 89.12 676 PRO A C 1
ATOM 5382 O O . PRO A 1 676 ? 5.561 11.314 -3.092 1.00 89.12 676 PRO A O 1
ATOM 5385 N N . ALA A 1 677 ? 5.559 12.703 -1.352 1.00 89.06 677 ALA A N 1
ATOM 5386 C CA . ALA A 1 677 ? 4.100 12.798 -1.300 1.00 89.06 677 ALA A CA 1
ATOM 5387 C C . ALA A 1 677 ? 3.472 13.693 -2.392 1.00 89.06 677 ALA A C 1
ATOM 5389 O O . ALA A 1 677 ? 2.250 13.756 -2.476 1.00 89.06 677 ALA A O 1
ATOM 5390 N N . ALA A 1 678 ? 4.265 14.371 -3.232 1.00 89.38 678 ALA A N 1
ATOM 5391 C CA . ALA A 1 678 ? 3.755 15.174 -4.350 1.00 89.38 678 ALA A CA 1
ATOM 5392 C C . ALA A 1 678 ? 3.393 14.344 -5.602 1.00 89.38 678 ALA A C 1
ATOM 5394 O O . ALA A 1 678 ? 2.590 14.798 -6.418 1.00 89.38 678 ALA A O 1
ATOM 5395 N N . ILE A 1 679 ? 3.949 13.137 -5.758 1.00 89.12 679 ILE A N 1
ATOM 5396 C CA . ILE A 1 679 ? 3.588 12.199 -6.833 1.00 89.12 679 ILE A CA 1
ATOM 5397 C C . ILE A 1 679 ? 2.359 11.411 -6.376 1.00 89.12 679 ILE A C 1
ATOM 5399 O O . ILE A 1 679 ? 2.459 10.683 -5.401 1.00 89.12 679 ILE A O 1
ATOM 5403 N N . ARG A 1 680 ? 1.194 11.500 -7.028 1.00 84.94 680 ARG A N 1
ATOM 5404 C CA . ARG A 1 680 ? -0.052 10.890 -6.493 1.00 84.94 680 ARG A CA 1
ATOM 5405 C C . ARG A 1 680 ? -0.167 9.367 -6.690 1.00 84.94 680 ARG A C 1
ATOM 5407 O O . ARG A 1 680 ? -1.202 8.779 -6.384 1.00 84.94 680 ARG A O 1
ATOM 5414 N N . LYS A 1 681 ? 0.892 8.741 -7.195 1.00 86.69 681 LYS A N 1
ATOM 5415 C CA . LYS A 1 681 ? 1.001 7.327 -7.575 1.00 86.69 681 LYS A CA 1
ATOM 5416 C C . LYS A 1 681 ? 2.077 6.626 -6.766 1.00 86.69 681 LYS A C 1
ATOM 5418 O O . LYS A 1 681 ? 2.798 7.286 -6.017 1.00 86.69 681 LYS A O 1
ATOM 5423 N N . ASP A 1 682 ? 2.195 5.315 -6.914 1.00 92.25 682 ASP A N 1
ATOM 5424 C CA . ASP A 1 682 ? 3.329 4.607 -6.341 1.00 92.25 682 ASP A CA 1
ATOM 5425 C C . ASP A 1 682 ? 4.608 5.112 -7.024 1.00 92.25 682 ASP A C 1
ATOM 5427 O O . ASP A 1 682 ? 4.658 5.254 -8.246 1.00 92.25 682 ASP A O 1
ATOM 5431 N N . SER A 1 683 ? 5.623 5.454 -6.234 1.00 93.69 683 SER A N 1
ATOM 5432 C CA . SER A 1 683 ? 6.850 6.073 -6.739 1.00 93.69 683 SER A CA 1
ATOM 5433 C C . SER A 1 683 ? 8.072 5.634 -5.947 1.00 93.69 683 SER A C 1
ATOM 5435 O O . SER A 1 683 ? 8.029 5.590 -4.712 1.00 93.69 683 SER A O 1
ATOM 5437 N N . ILE A 1 684 ? 9.167 5.400 -6.664 1.00 94.50 684 ILE A N 1
ATOM 5438 C CA . ILE A 1 684 ? 10.500 5.137 -6.126 1.00 94.50 684 ILE A CA 1
ATOM 5439 C C . ILE A 1 684 ? 11.210 6.482 -5.953 1.00 94.50 684 ILE A C 1
ATOM 5441 O O . ILE A 1 684 ? 11.316 7.258 -6.904 1.00 94.50 684 ILE A O 1
ATOM 5445 N N . THR A 1 685 ? 11.704 6.760 -4.749 1.00 93.88 685 THR A N 1
ATOM 5446 C CA . THR A 1 685 ? 12.681 7.827 -4.488 1.00 93.88 685 THR A CA 1
ATOM 5447 C C . THR A 1 685 ? 14.029 7.181 -4.193 1.00 93.88 685 THR A C 1
ATOM 5449 O O . THR A 1 685 ? 14.115 6.284 -3.353 1.00 93.88 685 THR A O 1
ATOM 5452 N N . PHE A 1 686 ? 15.054 7.616 -4.918 1.00 93.75 686 PHE A N 1
ATOM 5453 C CA . PHE A 1 686 ? 16.417 7.097 -4.839 1.00 93.75 686 PHE A CA 1
ATOM 5454 C C . PHE A 1 686 ? 17.250 7.942 -3.868 1.00 93.75 686 PHE A C 1
ATOM 5456 O O . PHE A 1 686 ? 16.978 9.134 -3.703 1.00 93.75 686 PHE A O 1
ATOM 5463 N N . ASN A 1 687 ? 18.297 7.351 -3.287 1.00 91.88 687 ASN A N 1
ATOM 5464 C CA . ASN A 1 687 ? 19.389 8.118 -2.689 1.00 91.88 687 ASN A CA 1
ATOM 5465 C C . ASN A 1 687 ? 19.994 9.057 -3.766 1.00 91.88 687 ASN A C 1
ATOM 5467 O O . ASN A 1 687 ? 20.330 8.582 -4.857 1.00 91.88 687 ASN A O 1
ATOM 5471 N N . PRO A 1 688 ? 20.074 10.383 -3.534 1.00 92.44 688 PRO A N 1
ATOM 5472 C CA . PRO A 1 688 ? 20.510 11.339 -4.549 1.00 92.44 688 PRO A CA 1
ATOM 5473 C C . PRO A 1 688 ? 22.016 11.256 -4.805 1.00 92.44 688 PRO A C 1
ATOM 5475 O O . PRO A 1 688 ? 22.800 10.915 -3.919 1.00 92.44 688 PRO A O 1
ATOM 5478 N N . ALA A 1 689 ? 22.433 11.630 -6.012 1.00 92.62 689 ALA A N 1
ATOM 5479 C CA . ALA A 1 689 ? 23.842 11.716 -6.376 1.00 92.62 689 ALA A CA 1
ATOM 5480 C C . ALA A 1 689 ? 24.427 13.094 -6.032 1.00 92.62 689 ALA A C 1
ATOM 5482 O O . ALA A 1 689 ? 23.723 14.107 -6.066 1.00 92.62 689 ALA A O 1
ATOM 5483 N N . ILE A 1 690 ? 25.732 13.155 -5.755 1.00 88.31 690 ILE A N 1
ATOM 5484 C CA . ILE A 1 690 ? 26.475 14.413 -5.600 1.00 88.31 690 ILE A CA 1
ATOM 5485 C C . ILE A 1 690 ? 27.593 14.504 -6.643 1.00 88.31 690 ILE A C 1
ATOM 5487 O O . ILE A 1 690 ? 28.461 13.640 -6.738 1.00 88.31 690 ILE A O 1
ATOM 5491 N N . ILE A 1 691 ? 27.578 15.577 -7.435 1.00 86.62 691 ILE A N 1
ATOM 5492 C CA . ILE A 1 691 ? 28.605 15.875 -8.437 1.00 86.62 691 ILE A CA 1
ATOM 5493 C C . ILE A 1 691 ? 29.619 16.827 -7.798 1.00 86.62 691 ILE A C 1
ATOM 5495 O O . ILE A 1 691 ? 29.338 18.017 -7.608 1.00 86.62 691 ILE A O 1
ATOM 5499 N N . GLN A 1 692 ? 30.799 16.310 -7.459 1.00 74.06 692 GLN A N 1
ATOM 5500 C CA . GLN A 1 692 ? 31.783 17.035 -6.662 1.00 74.06 692 GLN A CA 1
ATOM 5501 C C . GLN A 1 692 ? 32.789 17.818 -7.520 1.00 74.06 692 GLN A C 1
ATOM 5503 O O . GLN A 1 692 ? 33.143 17.467 -8.646 1.00 74.06 692 GLN A O 1
ATOM 5508 N N . ASN A 1 693 ? 33.376 18.870 -6.943 1.00 63.34 693 ASN A N 1
ATOM 5509 C CA . ASN A 1 693 ? 34.421 19.662 -7.610 1.00 63.34 693 ASN A CA 1
ATOM 5510 C C . ASN A 1 693 ? 35.758 18.886 -7.767 1.00 63.34 693 ASN A C 1
ATOM 5512 O O . ASN A 1 693 ? 36.693 19.379 -8.394 1.00 63.34 693 ASN A O 1
ATOM 5516 N N . LYS A 1 694 ? 35.889 17.673 -7.201 1.00 61.25 694 LYS A N 1
ATOM 5517 C CA . LYS A 1 694 ? 37.042 16.779 -7.450 1.00 61.25 694 LYS A CA 1
ATOM 5518 C C . LYS A 1 694 ? 37.008 16.156 -8.854 1.00 61.25 694 LYS A C 1
ATOM 5520 O O . LYS A 1 694 ? 38.070 15.855 -9.398 1.00 61.25 694 LYS A O 1
ATOM 5525 N N . ASP A 1 695 ? 35.822 16.033 -9.452 1.00 59.03 695 ASP A N 1
ATOM 5526 C CA . ASP A 1 695 ? 35.610 15.331 -10.724 1.00 59.03 695 ASP A CA 1
ATOM 5527 C C . ASP A 1 695 ? 35.976 16.202 -11.941 1.00 59.03 695 ASP A C 1
ATOM 5529 O O . ASP A 1 695 ? 36.242 15.697 -13.037 1.00 59.03 695 ASP A O 1
ATOM 5533 N N . TYR A 1 696 ? 36.071 17.524 -11.744 1.00 59.59 696 TYR A N 1
ATOM 5534 C CA . TYR A 1 696 ? 36.372 18.507 -12.787 1.00 59.59 696 TYR A CA 1
ATOM 5535 C C . TYR A 1 696 ? 37.553 19.417 -12.404 1.00 59.59 696 TYR A C 1
ATOM 5537 O O . TYR A 1 696 ? 37.706 19.801 -11.246 1.00 59.59 696 TYR A O 1
ATOM 5545 N N . PRO A 1 697 ? 38.423 19.811 -13.355 1.00 43.97 697 PRO A N 1
ATOM 5546 C CA . PRO A 1 697 ? 39.634 20.569 -13.042 1.00 43.97 697 PRO A CA 1
ATOM 5547 C C . PRO A 1 697 ? 39.346 22.026 -12.630 1.00 43.97 697 PRO A C 1
ATOM 5549 O O . PRO A 1 697 ? 39.332 22.929 -13.463 1.00 43.97 697 PRO A O 1
ATOM 5552 N N . SER A 1 698 ? 39.156 22.235 -11.325 1.00 38.62 698 SER A N 1
ATOM 5553 C CA . SER A 1 698 ? 39.359 23.467 -10.539 1.00 38.62 698 SER A CA 1
ATOM 5554 C C . SER A 1 698 ? 39.366 24.820 -11.284 1.00 38.62 698 SER A C 1
ATOM 5556 O O . SER A 1 698 ? 40.325 25.592 -11.218 1.00 38.62 698 SER A O 1
ATOM 5558 N N . SER A 1 699 ? 38.232 25.193 -11.887 1.00 41.62 699 SER A N 1
ATOM 5559 C CA . SER A 1 699 ? 37.929 26.586 -12.258 1.00 41.62 699 SER A CA 1
ATOM 5560 C C . SER A 1 699 ? 36.783 27.149 -11.407 1.00 41.62 699 SER A C 1
ATOM 5562 O O . SER A 1 699 ? 35.746 27.553 -11.936 1.00 41.62 699 SER A O 1
ATOM 5564 N N . GLY A 1 700 ? 36.971 27.134 -10.083 1.00 38.31 700 GLY A N 1
ATOM 5565 C CA . GLY A 1 700 ? 35.976 27.571 -9.098 1.00 38.31 700 GLY A CA 1
ATOM 5566 C C . GLY A 1 700 ? 35.474 29.001 -9.320 1.00 38.31 700 GLY A C 1
ATOM 5567 O O . GLY A 1 700 ? 36.209 29.889 -9.776 1.00 38.31 700 GLY A O 1
ATOM 5568 N N . VAL A 1 701 ? 34.200 29.223 -8.995 1.00 38.00 701 VAL A N 1
ATOM 5569 C CA . VAL A 1 701 ? 33.543 30.527 -9.108 1.00 38.00 701 VAL A CA 1
ATOM 5570 C C . VAL A 1 701 ? 34.061 31.438 -8.000 1.00 38.00 701 VAL A C 1
ATOM 5572 O O . VAL A 1 701 ? 33.754 31.257 -6.828 1.00 38.00 701 VAL A O 1
ATOM 5575 N N . ARG A 1 702 ? 34.830 32.471 -8.355 1.00 37.12 702 ARG A N 1
ATOM 5576 C CA . ARG A 1 702 ? 35.123 33.560 -7.413 1.00 37.12 702 ARG A CA 1
ATOM 5577 C C . ARG A 1 702 ? 34.035 34.610 -7.509 1.00 37.12 702 ARG A C 1
ATOM 5579 O O . ARG A 1 702 ? 33.857 35.183 -8.587 1.00 37.12 702 ARG A O 1
ATOM 5586 N N . TYR A 1 703 ? 33.399 34.932 -6.383 1.00 38.66 703 TYR A N 1
ATOM 5587 C CA . TYR A 1 703 ? 32.545 36.108 -6.312 1.00 38.66 703 TYR A CA 1
ATOM 5588 C C . TYR A 1 703 ? 32.833 37.078 -5.168 1.00 38.66 703 TYR A C 1
ATOM 5590 O O . TYR A 1 703 ? 33.459 36.756 -4.161 1.00 38.66 703 TYR A O 1
ATOM 5598 N N . ASP A 1 704 ? 32.424 38.313 -5.439 1.00 36.31 704 ASP A N 1
ATOM 5599 C CA . ASP A 1 704 ? 32.506 39.505 -4.610 1.00 36.31 704 ASP A CA 1
ATOM 5600 C C . ASP A 1 704 ? 31.617 39.361 -3.358 1.00 36.31 704 ASP A C 1
ATOM 5602 O O . ASP A 1 704 ? 30.470 38.926 -3.440 1.00 36.31 704 ASP A O 1
ATOM 5606 N N . GLY A 1 705 ? 32.149 39.722 -2.189 1.00 38.97 705 GLY A N 1
ATOM 5607 C CA . GLY A 1 705 ? 31.394 39.866 -0.937 1.00 38.97 705 GLY A CA 1
ATOM 5608 C C . GLY A 1 705 ? 31.084 38.585 -0.149 1.00 38.97 705 GLY A C 1
ATOM 5609 O O . GLY A 1 705 ? 31.249 38.591 1.071 1.00 38.97 705 GLY A O 1
ATOM 5610 N N . LYS A 1 706 ? 30.660 37.496 -0.803 1.00 45.09 706 LYS A N 1
ATOM 5611 C CA . LYS A 1 706 ? 30.391 36.183 -0.180 1.00 45.09 706 LYS A CA 1
ATOM 5612 C C . LYS A 1 706 ? 30.770 35.064 -1.155 1.00 45.09 706 LYS A C 1
ATOM 5614 O O . LYS A 1 706 ? 30.092 34.879 -2.158 1.00 45.09 706 LYS A O 1
ATOM 5619 N N . SER A 1 707 ? 31.859 34.343 -0.886 1.00 48.16 707 SER A N 1
ATOM 5620 C CA . SER A 1 707 ? 32.371 33.295 -1.779 1.00 48.16 707 SER A CA 1
ATOM 5621 C C . SER A 1 707 ? 32.213 31.901 -1.179 1.00 48.16 707 SER A C 1
ATOM 5623 O O . SER A 1 707 ? 32.846 31.610 -0.165 1.00 48.16 707 SER A O 1
ATOM 5625 N N . PHE A 1 708 ? 31.481 31.034 -1.867 1.00 53.59 708 PHE A N 1
ATOM 5626 C CA . PHE A 1 708 ? 31.575 29.583 -1.737 1.00 53.59 708 PHE A CA 1
ATOM 5627 C C . PHE A 1 708 ? 31.745 28.983 -3.141 1.00 53.59 708 PHE A C 1
ATOM 5629 O O . PHE A 1 708 ? 31.208 29.514 -4.115 1.00 53.59 708 PHE A O 1
ATOM 5636 N N . ASP A 1 709 ? 32.532 27.912 -3.257 1.00 66.94 709 ASP A N 1
ATOM 5637 C CA . ASP A 1 709 ? 32.422 27.024 -4.418 1.00 66.94 709 ASP A CA 1
ATOM 5638 C C . ASP A 1 709 ? 31.042 26.344 -4.343 1.00 66.94 709 ASP A C 1
ATOM 5640 O O . ASP A 1 709 ? 30.572 26.067 -3.240 1.00 66.94 709 ASP A O 1
ATOM 5644 N N . ALA A 1 710 ? 30.412 26.055 -5.480 1.00 72.69 710 ALA A N 1
ATOM 5645 C CA . ALA A 1 710 ? 29.156 25.305 -5.529 1.00 72.69 710 ALA A CA 1
ATOM 5646 C C . ALA A 1 710 ? 29.380 23.893 -6.086 1.00 72.69 710 ALA A C 1
ATOM 5648 O O . ALA A 1 710 ? 30.254 23.687 -6.933 1.00 72.69 710 ALA A O 1
ATOM 5649 N N . GLU A 1 711 ? 28.571 22.950 -5.620 1.00 84.50 711 GLU A N 1
ATOM 5650 C CA . GLU A 1 711 ? 28.452 21.579 -6.126 1.00 84.50 711 GLU A CA 1
ATOM 5651 C C . GLU A 1 711 ? 26.994 21.338 -6.560 1.00 84.50 711 GLU A C 1
ATOM 5653 O O . GLU A 1 711 ? 26.133 22.205 -6.370 1.00 84.50 711 GLU A O 1
ATOM 5658 N N . VAL A 1 712 ? 26.715 20.206 -7.211 1.00 88.81 712 VAL A N 1
ATOM 5659 C CA . VAL A 1 712 ? 25.354 19.862 -7.660 1.00 88.81 712 VAL A CA 1
ATOM 5660 C C . VAL A 1 712 ? 24.901 18.600 -6.948 1.00 88.81 712 VAL A C 1
ATOM 5662 O O . VAL A 1 712 ? 25.601 17.589 -7.000 1.00 88.81 712 VAL A O 1
ATOM 5665 N N . LYS A 1 713 ? 23.722 18.656 -6.327 1.00 90.69 713 LYS A N 1
ATOM 5666 C CA . LYS A 1 713 ? 23.021 17.484 -5.800 1.00 90.69 713 LYS A CA 1
ATOM 5667 C C . LYS A 1 713 ? 21.872 17.134 -6.739 1.00 90.69 713 LYS A C 1
ATOM 5669 O O . LYS A 1 713 ? 21.059 18.002 -7.066 1.00 90.69 713 LYS A O 1
ATOM 5674 N N . GLU A 1 714 ? 21.835 15.891 -7.204 1.00 93.56 714 GLU A N 1
ATOM 5675 C CA . GLU A 1 714 ? 20.830 15.399 -8.143 1.00 93.56 714 GLU A CA 1
ATOM 5676 C C . GLU A 1 714 ? 19.881 14.409 -7.471 1.00 93.56 714 GLU A C 1
ATOM 5678 O O . GLU A 1 714 ? 20.270 13.311 -7.075 1.00 93.56 714 GLU A O 1
ATOM 5683 N N . TYR A 1 715 ? 18.611 14.798 -7.388 1.00 94.25 715 TYR A N 1
ATOM 5684 C CA . TYR A 1 715 ? 17.535 13.949 -6.885 1.00 94.25 715 TYR A CA 1
ATOM 5685 C C . TYR A 1 715 ? 16.881 13.190 -8.033 1.00 94.25 715 TYR A C 1
ATOM 5687 O O . TYR A 1 715 ? 16.462 13.818 -9.005 1.00 94.25 715 TYR A O 1
ATOM 5695 N N . LEU A 1 716 ? 16.731 11.873 -7.878 1.00 94.81 716 LEU A N 1
ATOM 5696 C CA . LEU A 1 716 ? 16.101 10.980 -8.849 1.00 94.81 716 LEU A CA 1
ATOM 5697 C C . LEU A 1 716 ? 14.812 10.370 -8.277 1.00 94.81 716 LEU A C 1
ATOM 5699 O O . LEU A 1 716 ? 14.789 9.845 -7.159 1.00 94.81 716 LEU A O 1
ATOM 5703 N N . ARG A 1 717 ? 13.733 10.415 -9.064 1.00 94.19 717 ARG A N 1
ATOM 5704 C CA . ARG A 1 717 ? 12.454 9.746 -8.780 1.00 94.19 717 ARG A CA 1
ATOM 5705 C C . ARG A 1 717 ? 11.943 9.005 -10.009 1.00 94.19 717 ARG A C 1
ATOM 5707 O O . ARG A 1 717 ? 12.178 9.442 -11.132 1.00 94.19 717 ARG A O 1
ATOM 5714 N N . MET A 1 718 ? 11.218 7.911 -9.788 1.00 95.19 718 MET A N 1
ATOM 5715 C CA . MET A 1 718 ? 10.638 7.099 -10.861 1.00 95.19 718 MET A CA 1
ATOM 5716 C C . MET A 1 718 ? 9.225 6.624 -10.509 1.00 95.19 718 MET A C 1
ATOM 5718 O O . MET A 1 718 ? 8.979 6.216 -9.372 1.00 95.19 718 MET A O 1
ATOM 5722 N N . TRP A 1 719 ? 8.298 6.654 -11.467 1.00 94.31 719 TRP A N 1
ATOM 5723 C CA . TRP A 1 719 ? 6.966 6.050 -11.325 1.00 94.31 719 TRP A CA 1
ATOM 5724 C C . TRP A 1 719 ? 6.423 5.522 -12.657 1.00 94.31 719 TRP A C 1
ATOM 5726 O O . TRP A 1 719 ? 6.970 5.789 -13.726 1.00 94.31 719 TRP A O 1
ATOM 5736 N N . TYR A 1 720 ? 5.341 4.748 -12.581 1.00 92.50 720 TYR A N 1
ATOM 5737 C CA . TYR A 1 720 ? 4.644 4.199 -13.742 1.00 92.50 720 TYR A CA 1
ATOM 5738 C C . TYR A 1 720 ? 3.410 5.043 -14.099 1.00 92.50 720 TYR A C 1
ATOM 5740 O O . TYR A 1 720 ? 2.578 5.372 -13.246 1.00 92.50 720 TYR A O 1
ATOM 5748 N N . GLU A 1 721 ? 3.289 5.382 -15.379 1.00 90.12 721 GLU A N 1
ATOM 5749 C CA . GLU A 1 721 ? 2.216 6.197 -15.935 1.00 90.12 721 GLU A CA 1
ATOM 5750 C C . GLU A 1 721 ? 1.549 5.448 -17.116 1.00 90.12 721 GLU A C 1
ATOM 5752 O O . GLU A 1 721 ? 2.085 5.448 -18.219 1.00 90.12 721 GLU A O 1
ATOM 5757 N N . PRO A 1 722 ? 0.419 4.734 -16.911 1.00 85.25 722 PRO A N 1
ATOM 5758 C CA . PRO A 1 722 ? -0.191 3.865 -17.930 1.00 85.25 722 PRO A CA 1
ATOM 5759 C C . PRO A 1 722 ? -0.750 4.597 -19.159 1.00 85.25 722 PRO A C 1
ATOM 5761 O O . PRO A 1 722 ? -0.953 3.972 -20.198 1.00 85.25 722 PRO A O 1
ATOM 5764 N N . GLU A 1 723 ? -1.054 5.894 -19.052 1.00 81.25 723 GLU A N 1
ATOM 5765 C CA . GLU A 1 723 ? -1.832 6.631 -20.058 1.00 81.25 723 GLU A CA 1
ATOM 5766 C C . GLU A 1 723 ? -1.207 7.984 -20.469 1.00 81.25 723 GLU A C 1
ATOM 5768 O O . GLU A 1 723 ? -1.944 8.860 -20.928 1.00 81.25 723 GLU A O 1
ATOM 5773 N N . HIS A 1 724 ? 0.119 8.160 -20.354 1.00 81.06 724 HIS A N 1
ATOM 5774 C CA . HIS A 1 724 ? 0.804 9.432 -20.647 1.00 81.06 724 HIS A CA 1
ATOM 5775 C C . HIS A 1 724 ? 0.433 9.995 -22.025 1.00 81.06 724 HIS A C 1
ATOM 5777 O O . HIS A 1 724 ? 0.653 9.350 -23.058 1.00 81.06 724 HIS A O 1
ATOM 5783 N N . VAL A 1 725 ? -0.070 11.231 -22.054 1.00 76.94 725 VAL A N 1
ATOM 5784 C CA . VAL A 1 725 ? -0.412 11.969 -23.279 1.00 76.94 725 VAL A CA 1
ATOM 5785 C C . VAL A 1 725 ? 0.809 12.719 -23.825 1.00 76.94 725 VAL A C 1
ATOM 5787 O O . VAL A 1 725 ? 1.157 13.761 -23.292 1.00 76.94 725 VAL A O 1
ATOM 5790 N N . TYR A 1 726 ? 1.435 12.280 -24.927 1.00 69.00 726 TYR A N 1
ATOM 5791 C CA . TYR A 1 726 ? 2.614 13.006 -25.451 1.00 69.00 726 TYR A CA 1
ATOM 5792 C C . TYR A 1 726 ? 2.246 14.333 -26.136 1.00 69.00 726 TYR A C 1
ATOM 5794 O O . TYR A 1 726 ? 2.442 15.403 -25.570 1.00 69.00 726 TYR A O 1
ATOM 5802 N N . SER A 1 727 ? 1.754 14.294 -27.374 1.00 60.03 727 SER A N 1
ATOM 5803 C CA . SER A 1 727 ? 1.552 15.494 -28.207 1.00 60.03 727 SER A CA 1
ATOM 5804 C C . SER A 1 727 ? 0.080 15.851 -28.419 1.00 60.03 727 SER A C 1
ATOM 5806 O O . SER A 1 727 ? -0.275 17.025 -28.544 1.00 60.03 727 SER A O 1
ATOM 5808 N N . LYS A 1 728 ? -0.801 14.845 -28.459 1.00 56.72 728 LYS A N 1
ATOM 5809 C CA . LYS A 1 728 ? -2.240 14.978 -28.739 1.00 56.72 728 LYS A CA 1
ATOM 5810 C C . LYS A 1 728 ? -3.032 14.155 -27.716 1.00 56.72 728 LYS A C 1
ATOM 5812 O O . LYS A 1 728 ? -2.615 13.035 -27.442 1.00 56.72 728 LYS A O 1
ATOM 5817 N N . PRO A 1 729 ? -4.194 14.618 -27.203 1.00 55.66 729 PRO A N 1
ATOM 5818 C CA . PRO A 1 729 ? -4.970 13.909 -26.168 1.00 55.66 729 PRO A CA 1
ATOM 5819 C C . PRO A 1 729 ? -5.385 12.462 -26.489 1.00 55.66 729 PRO A C 1
ATOM 5821 O O . PRO A 1 729 ? -5.737 11.709 -25.584 1.00 55.66 729 PRO A O 1
ATOM 5824 N N . THR A 1 730 ? -5.374 12.082 -27.768 1.00 57.62 730 THR A N 1
ATOM 5825 C CA . THR A 1 730 ? -5.647 10.724 -28.261 1.00 57.62 730 THR A CA 1
ATOM 5826 C C . THR A 1 730 ? -4.415 9.816 -28.293 1.00 57.62 730 THR A C 1
ATOM 5828 O O . THR A 1 730 ? -4.566 8.603 -28.388 1.00 57.62 730 THR A O 1
ATOM 5831 N N . TYR A 1 731 ? -3.202 10.369 -28.217 1.00 63.69 731 TYR A N 1
ATOM 5832 C CA . TYR A 1 731 ? -1.951 9.617 -28.271 1.00 63.69 731 TYR A CA 1
ATOM 5833 C C . TYR A 1 731 ? -1.430 9.361 -26.855 1.00 63.69 731 TYR A C 1
ATOM 5835 O O . TYR A 1 731 ? -0.625 10.121 -26.311 1.00 63.69 731 TYR A O 1
ATOM 5843 N N . LYS A 1 732 ? -1.948 8.282 -26.268 1.00 71.75 732 LYS A N 1
ATOM 5844 C CA . LYS A 1 732 ? -1.587 7.785 -24.940 1.00 71.75 732 LYS A CA 1
ATOM 5845 C C . LYS A 1 732 ? -0.631 6.608 -25.042 1.00 71.75 732 LYS A C 1
ATOM 5847 O O . LYS A 1 732 ? -0.816 5.750 -25.906 1.00 71.75 732 LYS A O 1
ATOM 5852 N N . ARG A 1 733 ? 0.358 6.536 -24.151 1.00 75.06 733 ARG A N 1
ATOM 5853 C CA . ARG A 1 733 ? 1.235 5.363 -24.007 1.00 75.06 733 ARG A CA 1
ATOM 5854 C C . ARG A 1 733 ? 1.533 5.062 -22.539 1.00 75.06 733 ARG A C 1
ATOM 5856 O O . ARG A 1 733 ? 1.628 6.004 -21.759 1.00 75.06 733 ARG A O 1
ATOM 5863 N N . PRO A 1 734 ? 1.763 3.787 -22.185 1.00 83.62 734 PRO A N 1
ATOM 5864 C CA . PRO A 1 734 ? 2.355 3.447 -20.906 1.00 83.62 734 PRO A CA 1
ATOM 5865 C C . PRO A 1 734 ? 3.827 3.877 -20.892 1.00 83.62 734 PRO A C 1
ATOM 5867 O O . PRO A 1 734 ? 4.632 3.432 -21.721 1.00 83.62 734 PRO A O 1
ATOM 5870 N N . THR A 1 735 ? 4.182 4.737 -19.945 1.00 87.69 735 THR A N 1
ATOM 5871 C CA . THR A 1 735 ? 5.527 5.285 -19.765 1.00 87.69 735 THR A CA 1
ATOM 5872 C C . THR A 1 735 ? 6.097 4.942 -18.396 1.00 87.69 735 THR A C 1
ATOM 5874 O O . THR A 1 735 ? 5.388 4.672 -17.422 1.00 87.69 735 THR A O 1
ATOM 5877 N N . ILE A 1 736 ? 7.421 4.946 -18.334 1.00 92.12 736 ILE A N 1
ATOM 5878 C CA . ILE A 1 736 ? 8.178 5.056 -17.096 1.00 92.12 736 ILE A CA 1
ATOM 5879 C C . ILE A 1 736 ? 8.575 6.525 -16.994 1.00 92.12 736 ILE A C 1
ATOM 5881 O O . ILE A 1 736 ? 9.321 7.032 -17.829 1.00 92.12 736 ILE A O 1
ATOM 5885 N N . GLU A 1 737 ? 8.043 7.221 -16.000 1.00 92.69 737 GLU A N 1
ATOM 5886 C CA . GLU A 1 737 ? 8.363 8.622 -15.754 1.00 92.69 737 GLU A CA 1
ATOM 5887 C C . GLU A 1 737 ? 9.630 8.688 -14.909 1.00 92.69 737 GLU A C 1
ATOM 5889 O O . GLU A 1 737 ? 9.641 8.203 -13.775 1.00 92.69 737 GLU A O 1
ATOM 5894 N N . VAL A 1 738 ? 10.689 9.286 -15.452 1.00 94.62 738 VAL A N 1
ATOM 5895 C CA . VAL A 1 738 ? 11.950 9.524 -14.737 1.00 94.62 738 VAL A CA 1
ATOM 5896 C C . VAL A 1 738 ? 12.093 11.017 -14.478 1.00 94.62 738 VAL A C 1
ATOM 5898 O O . VAL A 1 738 ? 12.101 11.810 -15.417 1.00 94.62 738 VAL A O 1
ATOM 5901 N N . GLU A 1 739 ? 12.209 11.426 -13.218 1.00 94.94 739 GLU A N 1
ATOM 5902 C CA . GLU A 1 739 ? 12.327 12.836 -12.840 1.00 94.94 739 GLU A CA 1
ATOM 5903 C C . GLU A 1 739 ? 13.645 13.108 -12.108 1.00 94.94 739 GLU A C 1
ATOM 5905 O O . GLU A 1 739 ? 13.925 12.504 -11.072 1.00 94.94 739 GLU A O 1
ATOM 5910 N N . THR A 1 740 ? 14.433 14.041 -12.649 1.00 95.44 740 THR A N 1
ATOM 5911 C CA . THR A 1 740 ? 15.757 14.446 -12.153 1.00 95.44 740 THR A CA 1
ATOM 5912 C C . THR A 1 740 ? 15.745 15.923 -11.764 1.00 95.44 740 THR A C 1
ATOM 5914 O O . THR A 1 740 ? 15.410 16.772 -12.597 1.00 95.44 740 THR A O 1
ATOM 5917 N N . THR A 1 741 ? 16.127 16.262 -10.530 1.00 95.81 741 THR A N 1
ATOM 5918 C CA . THR A 1 741 ? 16.262 17.661 -10.074 1.00 95.81 741 THR A CA 1
ATOM 5919 C C . THR A 1 741 ? 17.710 18.001 -9.757 1.00 95.81 741 THR A C 1
ATOM 5921 O O . THR A 1 741 ? 18.268 17.462 -8.806 1.00 95.81 741 THR A O 1
ATOM 5924 N N . TYR A 1 742 ? 18.274 18.943 -10.514 1.00 94.25 742 TYR A N 1
ATOM 5925 C CA . TYR A 1 742 ? 19.626 19.477 -10.349 1.00 94.25 742 TYR A CA 1
ATOM 5926 C C . TYR A 1 742 ? 19.592 20.696 -9.426 1.00 94.25 742 TYR A C 1
ATOM 5928 O O . TYR A 1 742 ? 19.217 21.789 -9.863 1.00 94.25 742 TYR A O 1
ATOM 5936 N N . LEU A 1 743 ? 19.973 20.519 -8.160 1.00 92.75 743 LEU A N 1
ATOM 5937 C CA . LEU A 1 743 ? 20.033 21.582 -7.156 1.00 92.75 743 LEU A CA 1
ATOM 5938 C C . LEU A 1 743 ? 21.474 22.055 -6.942 1.00 92.75 743 LEU A C 1
ATOM 5940 O O . LEU A 1 743 ? 22.383 21.245 -6.761 1.00 92.75 743 LEU A O 1
ATOM 5944 N N . LEU A 1 744 ? 21.674 23.374 -6.910 1.00 89.94 744 LEU A N 1
ATOM 5945 C CA . LEU A 1 744 ? 22.926 23.965 -6.447 1.00 89.94 744 LEU A CA 1
ATOM 5946 C C . LEU A 1 744 ? 23.032 23.864 -4.922 1.00 89.94 744 LEU A C 1
ATOM 5948 O O . LEU A 1 744 ? 22.140 24.312 -4.201 1.00 89.94 744 LEU A O 1
ATOM 5952 N N . ILE A 1 745 ? 24.160 23.345 -4.444 1.00 86.69 745 ILE A N 1
ATOM 5953 C CA . ILE A 1 745 ? 24.529 23.333 -3.025 1.00 86.69 745 ILE A CA 1
ATOM 5954 C C . ILE A 1 745 ? 25.867 24.043 -2.815 1.00 86.69 745 ILE A C 1
ATOM 5956 O O . ILE A 1 745 ? 26.696 24.128 -3.728 1.00 86.69 745 ILE A O 1
ATOM 5960 N N . ASP A 1 746 ? 26.094 24.576 -1.620 1.00 82.12 746 ASP A N 1
ATOM 5961 C CA . ASP A 1 746 ? 27.394 25.119 -1.244 1.00 82.12 746 ASP A CA 1
ATOM 5962 C C . ASP A 1 746 ? 28.393 23.981 -0.949 1.00 82.12 746 ASP A C 1
ATOM 5964 O O . ASP A 1 746 ? 28.049 22.940 -0.397 1.00 82.12 746 ASP A O 1
ATOM 5968 N N . ARG A 1 747 ? 29.661 24.155 -1.321 1.00 79.94 747 ARG A N 1
ATOM 5969 C CA . ARG A 1 747 ? 30.674 23.100 -1.178 1.00 79.94 747 ARG A CA 1
ATOM 5970 C C . ARG A 1 747 ? 31.076 22.806 0.272 1.00 79.94 747 ARG A C 1
ATOM 5972 O O . ARG A 1 747 ? 31.589 21.714 0.517 1.00 79.94 747 ARG A O 1
ATOM 5979 N N . GLN A 1 748 ? 30.959 23.774 1.179 1.00 79.56 748 GLN A N 1
ATOM 5980 C CA . GLN A 1 748 ? 31.537 23.710 2.523 1.00 79.56 748 GLN A CA 1
ATOM 5981 C C . GLN A 1 748 ? 30.561 23.119 3.541 1.00 79.56 748 GLN A C 1
ATOM 5983 O O . GLN A 1 748 ? 30.959 22.258 4.317 1.00 79.56 748 GLN A O 1
ATOM 5988 N N . ASP A 1 749 ? 29.317 23.592 3.533 1.00 76.94 749 ASP A N 1
ATOM 5989 C CA . ASP A 1 749 ? 28.294 23.222 4.512 1.00 76.94 749 ASP A CA 1
ATOM 5990 C C . ASP A 1 749 ? 27.191 22.332 3.882 1.00 76.94 749 ASP A C 1
ATOM 5992 O O . ASP A 1 749 ? 26.317 21.848 4.602 1.00 76.94 749 ASP A O 1
ATOM 5996 N N . LYS A 1 750 ? 27.266 22.083 2.559 1.00 82.44 750 LYS A N 1
ATOM 5997 C CA . LYS A 1 750 ? 26.336 21.293 1.717 1.00 82.44 750 LYS A CA 1
ATOM 5998 C C . LYS A 1 750 ? 24.896 21.821 1.667 1.00 82.44 750 LYS A C 1
ATOM 6000 O O . LYS A 1 750 ? 23.990 21.157 1.170 1.00 82.44 750 LYS A O 1
ATOM 6005 N N . LEU A 1 751 ? 24.675 23.055 2.114 1.00 84.19 751 LEU A N 1
ATOM 6006 C CA . LEU A 1 751 ? 23.348 23.657 2.173 1.00 84.19 751 LEU A CA 1
ATOM 6007 C C . LEU A 1 751 ? 22.855 24.092 0.781 1.00 84.19 751 LEU A C 1
ATOM 6009 O O . LEU A 1 751 ? 23.670 24.436 -0.082 1.00 84.19 751 LEU A O 1
ATOM 6013 N N . PRO A 1 752 ? 21.525 24.150 0.560 1.00 88.19 752 PRO A N 1
ATOM 6014 C CA . PRO A 1 752 ? 20.939 24.712 -0.653 1.00 88.19 752 PRO A CA 1
ATOM 6015 C C . PRO A 1 752 ? 21.466 26.120 -0.951 1.00 88.19 752 PRO A C 1
ATOM 6017 O O . PRO A 1 752 ? 21.551 26.978 -0.068 1.00 88.19 752 PRO A O 1
ATOM 6020 N N . ALA A 1 753 ? 21.815 26.364 -2.212 1.00 85.69 753 ALA A N 1
ATOM 6021 C CA . ALA A 1 753 ? 22.443 27.599 -2.653 1.00 85.69 753 ALA A CA 1
ATOM 6022 C C . ALA A 1 753 ? 21.761 28.185 -3.894 1.00 85.69 753 ALA A C 1
ATOM 6024 O O . ALA A 1 753 ? 21.172 27.485 -4.712 1.00 85.69 753 ALA A O 1
ATOM 6025 N N . SER A 1 754 ? 21.895 29.497 -4.078 1.00 86.31 754 SER A N 1
ATOM 6026 C CA . SER A 1 754 ? 21.463 30.188 -5.294 1.00 86.31 754 SER A CA 1
ATOM 6027 C C . SER A 1 754 ? 22.496 31.225 -5.732 1.00 86.31 754 SER A C 1
ATOM 6029 O O . SER A 1 754 ? 23.296 31.709 -4.925 1.00 86.31 754 SER A O 1
ATOM 6031 N N . SER A 1 755 ? 22.550 31.528 -7.032 1.00 83.19 755 SER A N 1
ATOM 6032 C CA . SER A 1 755 ? 23.596 32.391 -7.597 1.00 83.19 755 SER A CA 1
ATOM 6033 C C . SER A 1 755 ? 23.156 33.118 -8.872 1.00 83.19 755 SER A C 1
ATOM 6035 O O . SER A 1 755 ? 22.211 32.723 -9.555 1.00 83.19 755 SER A O 1
ATOM 6037 N N . ILE A 1 756 ? 23.832 34.229 -9.183 1.00 85.31 756 ILE A N 1
ATOM 6038 C CA . ILE A 1 756 ? 23.447 35.150 -10.261 1.00 85.31 756 ILE A CA 1
ATOM 6039 C C . ILE A 1 756 ? 23.797 34.640 -11.665 1.00 85.31 756 ILE A C 1
ATOM 6041 O O . ILE A 1 756 ? 24.787 33.928 -11.896 1.00 85.31 756 ILE A O 1
ATOM 6045 N N . ALA A 1 757 ? 23.024 35.122 -12.638 1.00 86.81 757 ALA A N 1
ATOM 6046 C CA . ALA A 1 757 ? 23.336 35.014 -14.058 1.00 86.81 757 ALA A CA 1
ATOM 6047 C C . ALA A 1 757 ? 24.764 35.506 -14.403 1.00 86.81 757 ALA A C 1
ATOM 6049 O O . ALA A 1 757 ? 25.320 36.431 -13.804 1.00 86.81 757 ALA A O 1
ATOM 6050 N N . GLY A 1 758 ? 25.371 34.864 -15.399 1.00 82.25 758 GLY A N 1
ATOM 6051 C CA . GLY A 1 758 ? 26.718 35.116 -15.916 1.00 82.25 758 GLY A CA 1
ATOM 6052 C C . GLY A 1 758 ? 27.863 34.558 -15.063 1.00 82.25 758 GLY A C 1
ATOM 6053 O O . GLY A 1 758 ? 29.007 34.585 -15.516 1.00 82.25 758 GLY A O 1
ATOM 6054 N N . LYS A 1 759 ? 27.591 34.077 -13.840 1.00 80.88 759 LYS A N 1
ATOM 6055 C CA . LYS A 1 759 ? 28.623 33.642 -12.869 1.00 80.88 759 LYS A CA 1
ATOM 6056 C C . LYS A 1 759 ? 28.322 32.289 -12.231 1.00 80.88 759 LYS A C 1
ATOM 6058 O O . LYS A 1 759 ? 29.226 31.655 -11.699 1.00 80.88 759 LYS A O 1
ATOM 6063 N N . THR A 1 760 ? 27.080 31.831 -12.344 1.00 85.12 760 THR A N 1
ATOM 6064 C CA . THR A 1 760 ? 26.689 30.459 -12.029 1.00 85.12 760 THR A CA 1
ATOM 6065 C C . THR A 1 760 ? 27.191 29.509 -13.111 1.00 85.12 760 THR A C 1
ATOM 6067 O O . THR A 1 760 ? 26.834 29.648 -14.288 1.00 85.12 760 THR A O 1
ATOM 6070 N N . HIS A 1 761 ? 28.019 28.548 -12.707 1.00 85.25 761 HIS A N 1
ATOM 6071 C CA . HIS A 1 761 ? 28.555 27.496 -13.563 1.00 85.25 761 HIS A CA 1
ATOM 6072 C C . HIS A 1 761 ? 28.390 26.160 -12.841 1.00 85.25 761 HIS A C 1
ATOM 6074 O O . HIS A 1 761 ? 28.815 26.048 -11.695 1.00 85.25 761 HIS A O 1
ATOM 6080 N N . PHE A 1 762 ? 27.760 25.182 -13.489 1.00 87.25 762 PHE A N 1
ATOM 6081 C CA . PHE A 1 762 ? 27.399 23.904 -12.872 1.00 87.25 762 PHE A CA 1
ATOM 6082 C C . PHE A 1 762 ? 27.426 22.770 -13.901 1.00 87.25 762 PHE A C 1
ATOM 6084 O O . PHE A 1 762 ? 27.458 23.031 -15.108 1.00 87.25 762 PHE A O 1
ATOM 6091 N N . ALA A 1 763 ? 27.478 21.525 -13.429 1.00 87.94 763 ALA A N 1
ATOM 6092 C CA . ALA A 1 763 ? 27.392 20.350 -14.287 1.00 87.94 763 ALA A CA 1
ATOM 6093 C C . ALA A 1 763 ? 25.928 20.102 -14.668 1.00 87.94 763 ALA A C 1
ATOM 6095 O O . ALA A 1 763 ? 25.054 20.080 -13.806 1.00 87.94 763 ALA A O 1
ATOM 6096 N N . PHE A 1 764 ? 25.676 19.950 -15.963 1.00 92.12 764 PHE A N 1
ATOM 6097 C CA . PHE A 1 764 ? 24.363 19.672 -16.539 1.00 92.12 764 PHE A CA 1
ATOM 6098 C C . PHE A 1 764 ? 24.591 18.939 -17.865 1.00 92.12 764 PHE A C 1
ATOM 6100 O O . PHE A 1 764 ? 25.498 19.353 -18.601 1.00 92.12 764 PHE A O 1
ATOM 6107 N N . PRO A 1 765 ? 23.867 17.853 -18.167 1.00 93.38 765 PRO A N 1
ATOM 6108 C CA . PRO A 1 765 ? 24.066 17.119 -19.410 1.00 93.38 765 PRO A CA 1
ATOM 6109 C C . PRO A 1 765 ? 23.567 17.934 -20.614 1.00 93.38 765 PRO A C 1
ATOM 6111 O O . PRO A 1 765 ? 22.614 18.705 -20.511 1.00 93.38 765 PRO A O 1
ATOM 6114 N N . ILE A 1 766 ? 24.254 17.815 -21.752 1.00 94.31 766 ILE A N 1
ATOM 6115 C CA . ILE A 1 766 ? 24.067 18.696 -22.921 1.00 94.31 766 ILE A CA 1
ATOM 6116 C C . ILE A 1 766 ? 24.061 17.985 -24.277 1.00 94.31 766 ILE A C 1
ATOM 6118 O O . ILE A 1 766 ? 23.788 18.646 -25.276 1.00 94.31 766 ILE A O 1
ATOM 6122 N N . ALA A 1 767 ? 24.419 16.706 -24.345 1.00 92.62 767 ALA A N 1
ATOM 6123 C CA . ALA A 1 767 ? 24.595 15.977 -25.599 1.00 92.62 767 ALA A CA 1
ATOM 6124 C C . ALA A 1 767 ? 24.407 14.468 -25.389 1.00 92.62 767 ALA A C 1
ATOM 6126 O O . ALA A 1 767 ? 24.509 13.987 -24.257 1.00 92.62 767 ALA A O 1
ATOM 6127 N N . GLU A 1 768 ? 24.170 13.744 -26.477 1.00 90.00 768 GLU A N 1
ATOM 6128 C CA . GLU A 1 768 ? 24.208 12.277 -26.527 1.00 90.00 768 GLU A CA 1
ATOM 6129 C C . GLU A 1 768 ? 25.653 11.750 -26.609 1.00 90.00 768 GLU A C 1
ATOM 6131 O O . GLU A 1 768 ? 26.579 12.506 -26.926 1.00 90.00 768 GLU A O 1
ATOM 6136 N N . ASP A 1 769 ? 25.866 10.450 -26.385 1.00 86.31 769 ASP A N 1
ATOM 6137 C CA . ASP A 1 769 ? 27.138 9.796 -26.712 1.00 86.31 769 ASP A CA 1
ATOM 6138 C C . ASP A 1 769 ? 27.011 8.968 -27.999 1.00 86.31 769 ASP A C 1
ATOM 6140 O O . ASP A 1 769 ? 26.671 7.789 -27.999 1.00 86.31 769 ASP A O 1
ATOM 6144 N N . ARG A 1 770 ? 27.398 9.579 -29.123 1.00 75.50 770 ARG A N 1
ATOM 6145 C CA . ARG A 1 770 ? 27.429 8.947 -30.459 1.00 75.50 770 ARG A CA 1
ATOM 6146 C C . ARG A 1 770 ? 28.345 7.720 -30.568 1.00 75.50 770 ARG A C 1
ATOM 6148 O O . ARG A 1 770 ? 28.397 7.091 -31.625 1.00 75.50 770 ARG A O 1
ATOM 6155 N N . THR A 1 771 ? 29.138 7.415 -29.539 1.00 69.75 771 THR A N 1
ATOM 6156 C CA . THR A 1 771 ? 30.002 6.228 -29.493 1.00 69.75 771 THR A CA 1
ATOM 6157 C C . THR A 1 771 ? 29.352 5.049 -28.774 1.00 69.75 771 THR A C 1
ATOM 6159 O O . THR A 1 771 ? 29.752 3.905 -29.013 1.00 69.75 771 THR A O 1
ATOM 6162 N N . THR A 1 772 ? 28.322 5.288 -27.958 1.00 62.88 772 THR A N 1
ATOM 6163 C CA . THR A 1 772 ? 27.463 4.235 -27.420 1.00 62.88 772 THR A CA 1
ATOM 6164 C C . THR A 1 772 ? 26.325 3.951 -28.391 1.00 62.88 772 THR A C 1
ATOM 6166 O O . THR A 1 772 ? 25.550 4.828 -28.740 1.00 62.88 772 THR A O 1
ATOM 6169 N N . GLY A 1 773 ? 26.234 2.706 -28.858 1.00 56.19 773 GLY A N 1
ATOM 6170 C CA . GLY A 1 773 ? 25.088 2.267 -29.653 1.00 56.19 773 GLY A CA 1
ATOM 6171 C C . GLY A 1 773 ? 23.845 2.017 -28.794 1.00 56.19 773 GLY A C 1
ATOM 6172 O O . GLY A 1 773 ? 23.934 1.891 -27.568 1.00 56.19 773 GLY A O 1
ATOM 6173 N N . TYR A 1 774 ? 22.703 1.846 -29.464 1.00 52.31 774 TYR A N 1
ATOM 6174 C CA . TYR A 1 774 ? 21.432 1.465 -28.844 1.00 52.31 774 TYR A CA 1
ATOM 6175 C C . TYR A 1 774 ? 21.587 0.296 -27.851 1.00 52.31 774 TYR A C 1
ATOM 6177 O O . TYR A 1 774 ? 22.324 -0.659 -28.127 1.00 52.31 774 TYR A O 1
ATOM 6185 N N . PRO A 1 775 ? 20.892 0.327 -26.697 1.00 53.72 775 PRO A N 1
ATOM 6186 C CA . PRO A 1 775 ? 19.740 1.176 -26.361 1.00 53.72 775 PRO A CA 1
ATOM 6187 C C . PRO A 1 775 ? 20.087 2.428 -25.533 1.00 53.72 775 PRO A C 1
ATOM 6189 O O . PRO A 1 775 ? 19.205 2.997 -24.894 1.00 53.72 775 PRO A O 1
ATOM 6192 N N . LYS A 1 776 ? 21.360 2.830 -25.494 1.00 68.62 776 LYS A N 1
ATOM 6193 C CA . LYS A 1 776 ? 21.780 4.088 -24.876 1.00 68.62 776 LYS A CA 1
ATOM 6194 C C . LYS A 1 776 ? 21.420 5.248 -25.803 1.00 68.62 776 LYS A C 1
ATOM 6196 O O . LYS A 1 776 ? 21.845 5.231 -26.953 1.00 68.62 776 LYS A O 1
ATOM 6201 N N . VAL A 1 777 ? 20.554 6.134 -25.313 1.00 78.62 777 VAL A N 1
ATOM 6202 C CA . VAL A 1 777 ? 19.941 7.245 -26.051 1.00 78.62 777 VAL A CA 1
ATOM 6203 C C . VAL A 1 777 ? 19.643 8.404 -25.096 1.00 78.62 777 VAL A C 1
ATOM 6205 O O . VAL A 1 777 ? 19.377 8.185 -23.909 1.00 78.62 777 VAL A O 1
ATOM 6208 N N . GLY A 1 778 ? 19.629 9.631 -25.613 1.00 87.56 778 GLY A N 1
ATOM 6209 C CA . GLY A 1 778 ? 19.267 10.841 -24.872 1.00 87.56 778 GLY A CA 1
ATOM 6210 C C . GLY A 1 778 ? 20.460 11.618 -24.305 1.00 87.56 778 GLY A C 1
ATOM 6211 O O . GLY A 1 778 ? 21.539 11.666 -24.885 1.00 87.56 778 GLY A O 1
ATOM 6212 N N . LEU A 1 779 ? 20.253 12.297 -23.178 1.00 91.75 779 LEU A N 1
ATOM 6213 C CA . LEU A 1 779 ? 21.248 13.150 -22.524 1.00 91.75 779 LEU A CA 1
ATOM 6214 C C . LEU A 1 779 ? 22.289 12.326 -21.748 1.00 91.75 779 LEU A C 1
ATOM 6216 O O . LEU A 1 779 ? 22.129 12.080 -20.556 1.00 91.75 779 LEU A O 1
ATOM 6220 N N . GLU A 1 780 ? 23.389 11.956 -22.405 1.00 88.94 780 GLU A N 1
ATOM 6221 C CA . GLU A 1 780 ? 24.438 11.102 -21.826 1.00 88.94 780 GLU A CA 1
ATOM 6222 C C . GLU A 1 780 ? 25.746 11.818 -21.464 1.00 88.94 780 GLU A C 1
ATOM 6224 O O . GLU A 1 780 ? 26.512 11.292 -20.654 1.00 88.94 780 GLU A O 1
ATOM 6229 N N . LEU A 1 781 ? 26.020 13.007 -22.016 1.00 90.31 781 LEU A N 1
ATOM 6230 C CA . LEU A 1 781 ? 27.303 13.699 -21.856 1.00 90.31 781 LEU A CA 1
ATOM 6231 C C . LEU A 1 781 ? 27.184 15.101 -21.239 1.00 90.31 781 LEU A C 1
ATOM 6233 O O . LEU A 1 781 ? 26.418 15.954 -21.688 1.00 90.31 781 LEU A O 1
ATOM 6237 N N . PHE A 1 782 ? 28.072 15.398 -20.283 1.00 89.69 782 PHE A N 1
ATOM 6238 C CA . PHE A 1 782 ? 28.368 16.763 -19.811 1.00 89.69 782 PHE A CA 1
ATOM 6239 C C . PHE A 1 782 ? 29.213 17.588 -20.809 1.00 89.69 782 PHE A C 1
ATOM 6241 O O . PHE A 1 782 ? 29.426 18.794 -20.621 1.00 89.69 782 PHE A O 1
ATOM 6248 N N . GLU A 1 783 ? 29.777 16.951 -21.839 1.00 91.19 783 GLU A N 1
ATOM 6249 C CA . GLU A 1 783 ? 30.736 17.566 -22.756 1.00 91.19 783 GLU A CA 1
ATOM 6250 C C . GLU A 1 783 ? 30.749 16.913 -24.137 1.00 91.19 783 GLU A C 1
ATOM 6252 O O . GLU A 1 783 ? 30.704 15.695 -24.244 1.00 91.19 783 GLU A O 1
ATOM 6257 N N . ASN A 1 784 ? 30.886 17.730 -25.182 1.00 92.38 784 ASN A N 1
ATOM 6258 C CA . ASN A 1 784 ? 31.016 17.242 -26.552 1.00 92.38 784 ASN A CA 1
ATOM 6259 C C . ASN A 1 784 ? 32.376 16.545 -26.786 1.00 92.38 784 ASN A C 1
ATOM 6261 O O . ASN A 1 784 ? 33.388 16.980 -26.226 1.00 92.38 784 ASN A O 1
ATOM 6265 N N . PRO A 1 785 ? 32.440 15.510 -27.649 1.00 87.19 785 PRO A N 1
ATOM 6266 C CA . PRO A 1 785 ? 33.701 14.864 -28.026 1.00 87.19 785 PRO A CA 1
ATOM 6267 C C . PRO A 1 785 ? 34.566 15.735 -28.957 1.00 87.19 785 PRO A C 1
ATOM 6269 O O . PRO A 1 785 ? 35.790 15.592 -28.974 1.00 87.19 785 PRO A O 1
ATOM 6272 N N . GLU A 1 786 ? 33.941 16.640 -29.716 1.00 88.00 786 GLU A N 1
ATOM 6273 C CA . GLU A 1 786 ? 34.588 17.613 -30.601 1.00 88.00 786 GLU A CA 1
ATOM 6274 C C . GLU A 1 786 ? 34.525 19.043 -30.035 1.00 88.00 786 GLU A C 1
ATOM 6276 O O . GLU A 1 786 ? 33.690 19.376 -29.191 1.00 88.00 786 GLU A O 1
ATOM 6281 N N . GLY A 1 787 ? 35.416 19.910 -30.528 1.00 87.75 787 GLY A N 1
ATOM 6282 C CA . GLY A 1 787 ? 35.544 21.293 -30.074 1.00 87.75 787 GLY A CA 1
ATOM 6283 C C . GLY A 1 787 ? 36.270 21.438 -28.732 1.00 87.75 787 GLY A C 1
ATOM 6284 O O . GLY A 1 787 ? 36.252 20.564 -27.869 1.00 87.75 787 GLY A O 1
ATOM 6285 N N . ILE A 1 788 ? 36.931 22.579 -28.522 1.00 92.12 788 ILE A N 1
ATOM 6286 C CA . ILE A 1 788 ? 37.639 22.859 -27.262 1.00 92.12 788 ILE A CA 1
ATOM 6287 C C . ILE A 1 788 ? 36.742 23.722 -26.360 1.00 92.12 788 ILE A C 1
ATOM 6289 O O . ILE A 1 788 ? 36.573 24.914 -26.648 1.00 92.12 788 ILE A O 1
ATOM 6293 N N . PRO A 1 789 ? 36.172 23.181 -25.266 1.00 90.88 789 PRO A N 1
ATOM 6294 C CA . PRO A 1 789 ? 35.304 23.939 -24.373 1.00 90.88 789 PRO A CA 1
ATOM 6295 C C . PRO A 1 789 ? 36.095 24.996 -23.595 1.00 90.88 789 PRO A C 1
ATOM 6297 O O . PRO A 1 789 ? 37.207 24.763 -23.124 1.00 90.88 789 PRO A O 1
ATOM 6300 N N . THR A 1 790 ? 35.487 26.165 -23.390 1.00 87.38 790 THR A N 1
ATOM 6301 C CA . THR A 1 790 ? 36.066 27.247 -22.566 1.00 87.38 790 THR A CA 1
ATOM 6302 C C . THR A 1 790 ? 36.101 26.865 -21.082 1.00 87.38 790 THR A C 1
ATOM 6304 O O . THR A 1 790 ? 36.988 27.295 -20.345 1.00 87.38 790 THR A O 1
ATOM 6307 N N . ARG A 1 791 ? 35.146 26.035 -20.644 1.00 84.50 791 ARG A N 1
ATOM 6308 C CA . ARG A 1 791 ? 35.143 25.336 -19.356 1.00 84.50 791 ARG A CA 1
ATOM 6309 C C . ARG A 1 791 ? 34.658 23.914 -19.585 1.00 84.50 791 ARG A C 1
ATOM 6311 O O . ARG A 1 791 ? 33.544 23.727 -20.066 1.00 84.50 791 ARG A O 1
ATOM 6318 N N . LYS A 1 792 ? 35.503 22.939 -19.255 1.00 86.12 792 LYS A N 1
ATOM 6319 C CA . LYS A 1 792 ? 35.185 21.521 -19.415 1.00 86.12 792 LYS A CA 1
ATOM 6320 C C . LYS A 1 792 ? 34.035 21.120 -18.479 1.00 86.12 792 LYS A C 1
ATOM 6322 O O . LYS A 1 792 ? 34.040 21.528 -17.323 1.00 86.12 792 LYS A O 1
ATOM 6327 N N . ASN A 1 793 ? 33.089 20.327 -18.982 1.00 85.19 793 ASN A N 1
ATOM 6328 C CA . ASN A 1 793 ? 31.965 19.689 -18.273 1.00 85.19 793 ASN A CA 1
ATOM 6329 C C . ASN A 1 793 ? 30.947 20.629 -17.579 1.00 85.19 793 ASN A C 1
ATOM 6331 O O . ASN A 1 793 ? 29.958 20.151 -17.039 1.00 85.19 793 ASN A O 1
ATOM 6335 N N . LEU A 1 794 ? 31.133 21.954 -17.624 1.00 87.38 794 LEU A N 1
ATOM 6336 C CA . LEU A 1 794 ? 30.242 22.926 -16.976 1.00 87.38 794 LEU A CA 1
ATOM 6337 C C . LEU A 1 794 ? 29.473 23.770 -18.001 1.00 87.38 794 LEU A C 1
ATOM 6339 O O . LEU A 1 794 ? 30.059 24.265 -18.970 1.00 87.38 794 LEU A O 1
ATOM 6343 N N . VAL A 1 795 ? 28.183 23.997 -17.750 1.00 91.50 795 VAL A N 1
ATOM 6344 C CA . VAL A 1 795 ? 27.371 25.014 -18.439 1.00 91.50 795 VAL A CA 1
ATOM 6345 C C . VAL A 1 795 ? 27.420 26.344 -17.683 1.00 91.50 795 VAL A C 1
ATOM 6347 O O . VAL A 1 795 ? 27.847 26.413 -16.531 1.00 91.50 795 VAL A O 1
ATOM 6350 N N . THR A 1 796 ? 26.998 27.432 -18.326 1.00 92.31 796 THR A N 1
ATOM 6351 C CA . THR A 1 796 ? 26.839 28.754 -17.705 1.00 92.31 796 THR A CA 1
ATOM 6352 C C . THR A 1 796 ? 25.380 29.176 -17.734 1.00 92.31 796 THR A C 1
ATOM 6354 O O . THR A 1 796 ? 24.802 29.244 -18.814 1.00 92.31 796 THR A O 1
ATOM 6357 N N . VAL A 1 797 ? 24.808 29.549 -16.586 1.00 93.06 797 VAL A N 1
ATOM 6358 C CA . VAL A 1 797 ? 23.520 30.261 -16.572 1.00 93.06 797 VAL A CA 1
ATOM 6359 C C . VAL A 1 797 ? 23.792 31.701 -17.003 1.00 93.06 797 VAL A C 1
ATOM 6361 O O . VAL A 1 797 ? 24.404 32.453 -16.248 1.00 93.06 797 VAL A O 1
ATOM 6364 N N . SER A 1 798 ? 23.411 32.101 -18.216 1.00 93.44 798 SER A N 1
ATOM 6365 C CA . SER A 1 798 ? 23.689 33.443 -18.764 1.00 93.44 798 SER A CA 1
ATOM 6366 C C . SER A 1 798 ? 22.559 34.448 -18.545 1.00 93.44 798 SER A C 1
ATOM 6368 O O . SER A 1 798 ? 22.778 35.655 -18.651 1.00 93.44 798 SER A O 1
ATOM 6370 N N . TYR A 1 799 ? 21.364 33.965 -18.210 1.00 93.06 799 TYR A N 1
ATOM 6371 C CA . TYR A 1 799 ? 20.170 34.765 -17.963 1.00 93.06 799 TYR A CA 1
ATOM 6372 C C . TYR A 1 799 ? 19.294 34.077 -16.918 1.00 93.06 799 TYR A C 1
ATOM 6374 O O . TYR A 1 799 ? 19.166 32.853 -16.940 1.00 93.06 799 TYR A O 1
ATOM 6382 N N . VAL A 1 800 ? 18.691 34.882 -16.050 1.00 92.62 800 VAL A N 1
ATOM 6383 C CA . VAL A 1 800 ? 17.665 34.502 -15.077 1.00 92.62 800 VAL A CA 1
ATOM 6384 C C . VAL A 1 800 ? 16.582 35.577 -15.142 1.00 92.62 800 VAL A C 1
ATOM 6386 O O . VAL A 1 800 ? 16.899 36.755 -15.324 1.00 92.62 800 VAL A O 1
ATOM 6389 N N . ASN A 1 801 ? 15.320 35.168 -15.057 1.00 91.12 801 ASN A N 1
ATOM 6390 C CA . ASN A 1 801 ? 14.160 36.040 -14.915 1.00 91.12 801 ASN A CA 1
ATOM 6391 C C . ASN A 1 801 ? 13.014 35.245 -14.272 1.00 91.12 801 ASN A C 1
ATOM 6393 O O . ASN A 1 801 ? 12.935 34.028 -14.416 1.00 91.12 801 ASN A O 1
ATOM 6397 N N . GLY A 1 802 ? 12.090 35.926 -13.607 1.00 89.88 802 GLY A N 1
ATOM 6398 C CA . GLY A 1 802 ? 10.887 35.327 -13.043 1.00 89.88 802 GLY A CA 1
ATOM 6399 C C . GLY A 1 802 ? 10.011 36.386 -12.394 1.00 89.88 802 GLY A C 1
ATOM 6400 O O . GLY A 1 802 ? 10.516 37.337 -11.794 1.00 89.88 802 GLY A O 1
ATOM 6401 N N . THR A 1 803 ? 8.691 36.230 -12.505 1.00 88.50 803 THR A N 1
ATOM 6402 C CA . THR A 1 803 ? 7.754 37.055 -11.730 1.00 88.50 803 THR A CA 1
ATOM 6403 C C . THR A 1 803 ? 7.613 36.445 -10.344 1.00 88.50 803 THR A C 1
ATOM 6405 O O . THR A 1 803 ? 6.919 35.449 -10.155 1.00 88.50 803 THR A O 1
ATOM 6408 N N . VAL A 1 804 ? 8.308 37.040 -9.381 1.00 82.94 804 VAL A N 1
ATOM 6409 C CA . VAL A 1 804 ? 8.208 36.677 -7.966 1.00 82.94 804 VAL A CA 1
ATOM 6410 C C . VAL A 1 804 ? 6.950 37.288 -7.349 1.00 82.94 804 VAL A C 1
ATOM 6412 O O . VAL A 1 804 ? 6.508 38.364 -7.755 1.00 82.94 804 VAL A O 1
ATOM 6415 N N . THR A 1 805 ? 6.353 36.603 -6.373 1.00 71.31 805 THR A N 1
ATOM 6416 C CA . THR A 1 805 ? 5.157 37.099 -5.668 1.00 71.31 805 THR A CA 1
ATOM 6417 C C . THR A 1 805 ? 5.319 36.990 -4.157 1.00 71.31 805 THR A C 1
ATOM 6419 O O . THR A 1 805 ? 5.543 37.994 -3.487 1.00 71.31 805 THR A O 1
ATOM 6422 N N . ASN A 1 806 ? 5.249 35.774 -3.620 1.00 70.50 806 ASN A N 1
ATOM 6423 C CA . ASN A 1 806 ? 5.473 35.491 -2.208 1.00 70.50 806 ASN A CA 1
ATOM 6424 C C . ASN A 1 806 ? 6.948 35.140 -1.976 1.00 70.50 806 ASN A C 1
ATOM 6426 O O . ASN A 1 806 ? 7.529 34.393 -2.762 1.00 70.50 806 ASN A O 1
ATOM 6430 N N . TRP A 1 807 ? 7.538 35.648 -0.888 1.00 75.94 807 TRP A N 1
ATOM 6431 C CA . TRP A 1 807 ? 8.891 35.284 -0.430 1.00 75.94 807 TRP A CA 1
ATOM 6432 C C . TRP A 1 807 ? 9.998 35.472 -1.479 1.00 75.94 807 TRP A C 1
ATOM 6434 O O . TRP A 1 807 ? 11.017 34.785 -1.444 1.00 75.94 807 TRP A O 1
ATOM 6444 N N . ASN A 1 808 ? 9.781 36.403 -2.413 1.00 85.62 808 ASN A N 1
ATOM 6445 C CA . ASN A 1 808 ? 10.703 36.761 -3.487 1.00 85.62 808 ASN A CA 1
ATOM 6446 C C . ASN A 1 808 ? 11.160 35.583 -4.365 1.00 85.62 808 ASN A C 1
ATOM 6448 O O . ASN A 1 808 ? 12.283 35.594 -4.853 1.00 85.62 808 ASN A O 1
ATOM 6452 N N . LYS A 1 809 ? 10.331 34.562 -4.594 1.00 87.25 809 LYS A N 1
ATOM 6453 C CA . LYS A 1 809 ? 10.724 33.427 -5.445 1.00 87.25 809 LYS A CA 1
ATOM 6454 C C . LYS A 1 809 ? 9.577 32.870 -6.275 1.00 87.25 809 LYS A C 1
ATOM 6456 O O . LYS A 1 809 ? 8.414 33.219 -6.064 1.00 87.25 809 LYS A O 1
ATOM 6461 N N . THR A 1 810 ? 9.917 32.051 -7.264 1.00 90.19 810 THR A N 1
ATOM 6462 C CA . THR A 1 810 ? 8.954 31.321 -8.098 1.00 90.19 810 THR A CA 1
ATOM 6463 C C . THR A 1 810 ? 9.591 30.067 -8.690 1.00 90.19 810 THR A C 1
ATOM 6465 O O . THR A 1 810 ? 10.777 30.068 -9.015 1.00 90.19 810 THR A O 1
ATOM 6468 N N . THR A 1 811 ? 8.793 29.011 -8.851 1.00 92.00 811 THR A N 1
ATOM 6469 C CA . THR A 1 811 ? 9.146 27.800 -9.607 1.00 92.00 811 THR A CA 1
ATOM 6470 C C . THR A 1 811 ? 8.893 27.935 -11.106 1.00 92.00 811 THR A C 1
ATOM 6472 O O . THR A 1 811 ? 9.328 27.063 -11.851 1.00 92.00 811 THR A O 1
ATOM 6475 N N . GLU A 1 812 ? 8.228 29.011 -11.552 1.00 91.94 812 GLU A N 1
ATOM 6476 C CA . GLU A 1 812 ? 7.976 29.366 -12.960 1.00 91.94 812 GLU A CA 1
ATOM 6477 C C . GLU A 1 812 ? 9.097 30.252 -13.546 1.00 91.94 812 GLU A C 1
ATOM 6479 O O . GLU A 1 812 ? 8.852 31.194 -14.304 1.00 91.94 812 GLU A O 1
ATOM 6484 N N . GLY A 1 813 ? 10.346 30.000 -13.148 1.00 92.69 813 GLY A N 1
ATOM 6485 C CA . GLY A 1 813 ? 11.505 30.761 -13.604 1.00 92.69 813 GLY A CA 1
ATOM 6486 C C . GLY A 1 813 ? 11.840 30.560 -15.083 1.00 92.69 813 GLY A C 1
ATOM 6487 O O . GLY A 1 813 ? 11.568 29.521 -15.678 1.00 92.69 813 GLY A O 1
ATOM 6488 N N . VAL A 1 814 ? 12.494 31.556 -15.676 1.00 93.25 814 VAL A N 1
ATOM 6489 C CA . VAL A 1 814 ? 13.078 31.489 -17.020 1.00 93.25 814 VAL A CA 1
ATOM 6490 C C . VAL A 1 814 ? 14.589 31.585 -16.883 1.00 93.25 814 VAL A C 1
ATOM 6492 O O . VAL A 1 814 ? 15.104 32.579 -16.367 1.00 93.25 814 VAL A O 1
ATOM 6495 N N . ILE A 1 815 ? 15.310 30.597 -17.406 1.00 95.12 815 ILE A N 1
ATOM 6496 C CA . ILE A 1 815 ? 16.776 30.623 -17.460 1.00 95.12 815 ILE A CA 1
ATOM 6497 C C . ILE A 1 815 ? 17.290 30.489 -18.887 1.00 95.12 815 ILE A C 1
ATOM 6499 O O . ILE A 1 815 ? 16.596 30.006 -19.781 1.00 95.12 815 ILE A O 1
ATOM 6503 N N . ARG A 1 816 ? 18.540 30.901 -19.105 1.00 94.94 816 ARG A N 1
ATOM 6504 C CA . ARG A 1 816 ? 19.323 30.462 -20.268 1.00 94.94 816 ARG A CA 1
ATOM 6505 C C . ARG A 1 816 ? 20.570 29.761 -19.793 1.00 94.94 816 ARG A C 1
ATOM 6507 O O . ARG A 1 816 ? 21.333 30.347 -19.025 1.00 94.94 816 ARG A O 1
ATOM 6514 N N . ILE A 1 817 ? 20.777 28.549 -20.285 1.00 95.81 817 ILE A N 1
ATOM 6515 C CA . ILE A 1 817 ? 22.026 27.814 -20.121 1.00 95.81 817 ILE A CA 1
ATOM 6516 C C . ILE A 1 817 ? 22.799 27.856 -21.436 1.00 95.81 817 ILE A C 1
ATOM 6518 O O . ILE A 1 817 ? 22.223 27.698 -22.511 1.00 95.81 817 ILE A O 1
ATOM 6522 N N . GLU A 1 818 ? 24.099 28.124 -21.360 1.00 96.31 818 GLU A N 1
ATOM 6523 C CA . GLU A 1 818 ? 24.964 28.233 -22.532 1.00 96.31 818 GLU A CA 1
ATOM 6524 C C . GLU A 1 818 ? 26.368 27.687 -22.285 1.00 96.31 818 GLU A C 1
ATOM 6526 O O . GLU A 1 818 ? 26.860 27.642 -21.151 1.00 96.31 818 GLU A O 1
ATOM 6531 N N . LYS A 1 819 ? 27.039 27.305 -23.372 1.00 95.06 819 LYS A N 1
ATOM 6532 C CA . LYS A 1 819 ? 28.412 26.810 -23.362 1.00 95.06 819 LYS A CA 1
ATOM 6533 C C . LYS A 1 819 ? 29.186 27.316 -24.573 1.00 95.06 819 LYS A C 1
ATOM 6535 O O . LYS A 1 819 ? 28.633 27.500 -25.654 1.00 95.06 819 LYS A O 1
ATOM 6540 N N . THR A 1 820 ? 30.475 27.583 -24.375 1.00 95.38 820 THR A N 1
ATOM 6541 C CA . THR A 1 820 ? 31.329 28.240 -25.375 1.00 95.38 820 THR A CA 1
ATOM 6542 C C . THR A 1 820 ? 32.464 27.330 -25.802 1.00 95.38 820 THR A C 1
ATOM 6544 O O . THR A 1 820 ? 33.305 26.962 -24.977 1.00 95.38 820 THR A O 1
ATOM 6547 N N . TYR A 1 821 ? 32.529 27.051 -27.098 1.00 96.06 821 TYR A N 1
ATOM 6548 C CA . TYR A 1 821 ? 33.522 26.195 -27.731 1.00 96.06 821 TYR A CA 1
ATOM 6549 C C . TYR A 1 821 ? 34.428 26.999 -28.656 1.00 96.06 821 TYR A C 1
ATOM 6551 O O . TYR A 1 821 ? 33.969 27.906 -29.346 1.00 96.06 821 TY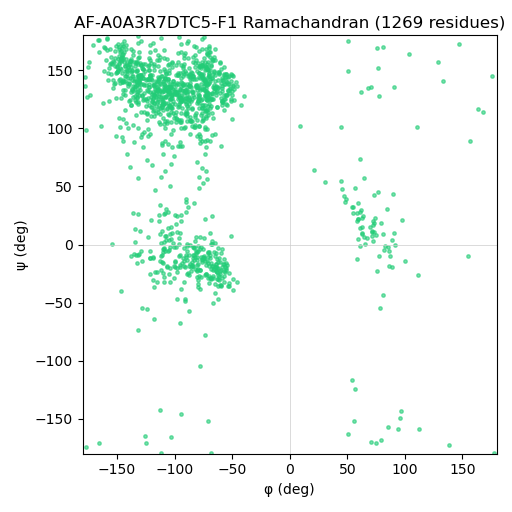R A O 1
ATOM 6559 N N . THR A 1 822 ? 35.711 26.647 -28.696 1.00 95.44 822 THR A N 1
ATOM 6560 C CA . THR A 1 822 ? 36.594 26.990 -29.815 1.00 95.44 822 THR A CA 1
ATOM 6561 C C . THR A 1 822 ? 36.504 25.847 -30.819 1.00 95.44 822 THR A C 1
ATOM 6563 O O . THR A 1 822 ? 36.923 24.740 -30.494 1.00 95.44 822 THR A O 1
ATOM 6566 N N . LEU A 1 823 ? 35.943 26.120 -31.995 1.00 95.06 823 LEU A N 1
ATOM 6567 C CA . LEU A 1 823 ? 35.706 25.152 -33.065 1.00 95.06 823 LEU A CA 1
ATOM 6568 C C . LEU A 1 823 ? 36.658 25.410 -34.230 1.00 95.06 823 LEU A C 1
ATOM 6570 O O . LEU A 1 823 ? 36.802 26.558 -34.663 1.00 95.06 823 LEU A O 1
ATOM 6574 N N . ALA A 1 824 ? 37.279 24.361 -34.757 1.00 93.94 824 ALA A N 1
ATOM 6575 C CA . ALA A 1 824 ? 37.937 24.365 -36.057 1.00 93.94 824 ALA A CA 1
ATOM 6576 C C . ALA A 1 824 ? 36.935 24.099 -37.186 1.00 93.94 824 ALA A C 1
ATOM 6578 O O . ALA A 1 824 ? 35.849 23.557 -36.981 1.00 93.94 824 ALA A O 1
ATOM 6579 N N . ARG A 1 825 ? 37.274 24.521 -38.407 1.00 92.44 825 ARG A N 1
ATOM 6580 C CA . ARG A 1 825 ? 36.402 24.323 -39.569 1.00 92.44 825 ARG A CA 1
ATOM 6581 C C . ARG A 1 825 ? 36.114 22.833 -39.802 1.00 92.44 825 ARG A C 1
ATOM 6583 O O . ARG A 1 825 ? 37.029 22.072 -40.108 1.00 92.44 825 ARG A O 1
ATOM 6590 N N . GLY A 1 826 ? 34.837 22.467 -39.753 1.00 90.81 826 GLY A N 1
ATOM 6591 C CA . GLY A 1 826 ? 34.337 21.100 -39.890 1.00 90.81 826 GLY A CA 1
ATOM 6592 C C . GLY A 1 826 ? 33.993 20.411 -38.566 1.00 90.81 826 GLY A C 1
ATOM 6593 O O . GLY A 1 826 ? 33.287 19.411 -38.614 1.00 90.81 826 GLY A O 1
ATOM 6594 N N . GLU A 1 827 ? 34.423 20.945 -37.416 1.00 94.69 827 GLU A N 1
ATOM 6595 C CA . GLU A 1 827 ? 34.033 20.414 -36.101 1.00 94.69 827 GLU A CA 1
ATOM 6596 C C . GLU A 1 827 ? 32.560 20.719 -35.801 1.00 94.69 827 GLU A C 1
ATOM 6598 O O . GLU A 1 827 ? 32.044 21.787 -36.170 1.00 94.69 827 GLU A O 1
ATOM 6603 N N . THR A 1 828 ? 31.900 19.780 -35.123 1.00 92.50 828 THR A N 1
ATOM 6604 C CA . THR A 1 828 ? 30.477 19.832 -34.768 1.00 92.50 828 THR A CA 1
ATOM 6605 C C . THR A 1 828 ? 30.279 19.738 -33.258 1.00 92.50 828 THR A C 1
ATOM 6607 O O . THR A 1 828 ? 30.929 18.939 -32.597 1.00 92.50 828 THR A O 1
ATOM 6610 N N . VAL A 1 829 ? 29.367 20.537 -32.701 1.00 94.88 829 VAL A N 1
ATOM 6611 C CA . VAL A 1 829 ? 28.954 20.430 -31.289 1.00 94.88 829 VAL A CA 1
ATOM 6612 C C . VAL A 1 829 ? 27.438 20.461 -31.152 1.00 94.88 829 VAL A C 1
ATOM 6614 O O . VAL A 1 829 ? 26.779 21.282 -31.792 1.00 94.88 829 VAL A O 1
ATOM 6617 N N . GLN A 1 830 ? 26.914 19.588 -30.296 1.00 94.50 830 GLN A N 1
ATOM 6618 C CA . GLN A 1 830 ? 25.524 19.520 -29.852 1.00 94.50 830 GLN A CA 1
ATOM 6619 C C . GLN A 1 830 ? 25.325 20.366 -28.587 1.00 94.50 830 GLN A C 1
ATOM 6621 O O . GLN A 1 830 ? 26.233 20.530 -27.763 1.00 94.50 830 GLN A O 1
ATOM 6626 N N . PHE A 1 831 ? 24.127 20.914 -28.423 1.00 95.88 831 PHE A N 1
ATOM 6627 C CA . PHE A 1 831 ? 23.656 21.475 -27.167 1.00 95.88 831 PHE A CA 1
ATOM 6628 C C . PHE A 1 831 ? 22.146 21.255 -27.074 1.00 95.88 831 PHE A C 1
ATOM 6630 O O . PHE A 1 831 ? 21.376 21.992 -27.688 1.00 95.88 831 PHE A O 1
ATOM 6637 N N . LEU A 1 832 ? 21.743 20.250 -26.301 1.00 95.00 832 LEU A N 1
ATOM 6638 C CA . LEU A 1 832 ? 20.380 19.729 -26.232 1.00 95.00 832 LEU A CA 1
ATOM 6639 C C . LEU A 1 832 ? 19.891 19.287 -27.624 1.00 95.00 832 LEU A C 1
ATOM 6641 O O . LEU A 1 832 ? 20.543 18.476 -28.277 1.00 95.00 832 LEU A O 1
ATOM 6645 N N . ASP A 1 833 ? 18.763 19.821 -28.083 1.00 92.25 833 ASP A N 1
ATOM 6646 C CA . ASP A 1 833 ? 18.028 19.368 -29.265 1.00 92.25 833 ASP A CA 1
ATOM 6647 C C . ASP A 1 833 ? 18.599 19.843 -30.615 1.00 92.25 833 ASP A C 1
ATOM 6649 O O . ASP A 1 833 ? 18.073 19.483 -31.669 1.00 92.25 833 ASP A O 1
ATOM 6653 N N . HIS A 1 834 ? 19.681 20.628 -30.616 1.00 94.19 834 HIS A N 1
ATOM 6654 C CA . HIS A 1 834 ? 20.336 21.112 -31.835 1.00 94.19 834 HIS A CA 1
ATOM 6655 C C . HIS A 1 834 ? 21.863 21.040 -31.750 1.00 94.19 834 HIS A C 1
ATOM 6657 O O . HIS A 1 834 ? 22.458 21.121 -30.674 1.00 94.19 834 HIS A O 1
ATOM 6663 N N . GLY A 1 835 ? 22.509 21.010 -32.915 1.00 94.44 835 GLY A N 1
ATOM 6664 C CA . GLY A 1 835 ? 23.956 21.148 -33.051 1.00 94.44 835 GLY A CA 1
ATOM 6665 C C . GLY A 1 835 ? 24.373 22.080 -34.184 1.00 94.44 835 GLY A C 1
ATOM 6666 O O . GLY A 1 835 ? 23.576 22.452 -35.048 1.00 94.44 835 GLY A O 1
ATOM 6667 N N . ILE A 1 836 ? 25.649 22.463 -34.197 1.00 95.75 836 ILE A N 1
ATOM 6668 C CA . ILE A 1 836 ? 26.246 23.277 -35.265 1.00 95.75 836 ILE A CA 1
ATOM 6669 C C . ILE A 1 836 ? 27.572 22.710 -35.753 1.00 95.75 836 ILE A C 1
ATOM 6671 O O . ILE A 1 836 ? 28.425 22.355 -34.947 1.00 95.75 836 ILE A O 1
ATOM 6675 N N . THR A 1 837 ? 27.779 22.729 -37.072 1.00 96.06 837 THR A N 1
ATOM 6676 C CA . THR A 1 837 ? 29.088 22.484 -37.701 1.00 96.06 837 THR A CA 1
ATOM 6677 C C . THR A 1 837 ? 29.685 23.808 -38.167 1.00 96.06 837 THR A C 1
ATOM 6679 O O . THR A 1 837 ? 29.057 24.535 -38.943 1.00 96.06 837 THR A O 1
ATOM 6682 N N . TYR A 1 838 ? 30.905 24.140 -37.743 1.00 95.50 838 TYR A N 1
ATOM 6683 C CA . TYR A 1 838 ? 31.531 25.414 -38.113 1.00 95.50 838 TYR A CA 1
ATOM 6684 C C . TYR A 1 838 ? 32.110 25.396 -39.542 1.00 95.50 838 TYR A C 1
ATOM 6686 O O . TYR A 1 838 ? 32.993 24.598 -39.853 1.00 95.50 838 TYR A O 1
ATOM 6694 N N . GLN A 1 839 ? 31.655 26.302 -40.419 1.00 94.44 839 GLN A N 1
ATOM 6695 C CA . GLN A 1 839 ? 32.049 26.341 -41.840 1.00 94.44 839 GLN A CA 1
ATOM 6696 C C . GLN A 1 839 ? 33.064 27.443 -42.196 1.00 94.44 839 GLN A C 1
ATOM 6698 O O . GLN A 1 839 ? 33.745 27.328 -43.220 1.00 94.44 839 GLN A O 1
ATOM 6703 N N . GLY A 1 840 ? 33.205 28.492 -41.379 1.00 91.94 840 GLY A N 1
ATOM 6704 C CA . GLY A 1 840 ? 34.188 29.568 -41.577 1.00 91.94 840 GLY A CA 1
ATOM 6705 C C . GLY A 1 840 ? 33.644 30.973 -41.297 1.00 91.94 840 GLY A C 1
ATOM 6706 O O . GLY A 1 840 ? 32.514 31.140 -40.845 1.00 91.94 840 GLY A O 1
ATOM 6707 N N . ILE A 1 841 ? 34.441 31.999 -41.613 1.00 90.94 841 ILE A N 1
ATOM 6708 C CA . ILE A 1 841 ? 34.051 33.417 -41.518 1.00 90.94 841 ILE A CA 1
ATOM 6709 C C . ILE A 1 841 ? 33.746 33.990 -42.910 1.00 90.94 841 ILE A C 1
ATOM 6711 O O . ILE A 1 841 ? 34.481 33.740 -43.867 1.00 90.94 841 ILE A O 1
ATOM 6715 N N . ASN A 1 842 ? 32.677 34.782 -43.025 1.00 88.81 842 ASN A N 1
ATOM 6716 C CA . ASN A 1 842 ? 32.292 35.466 -44.262 1.00 88.81 842 ASN A CA 1
ATOM 6717 C C . ASN A 1 842 ? 32.955 36.860 -44.410 1.00 88.81 842 ASN A C 1
ATOM 6719 O O . ASN A 1 842 ? 33.595 37.380 -43.497 1.00 88.81 842 ASN A O 1
ATOM 6723 N N . ASN A 1 843 ? 32.750 37.520 -45.556 1.00 85.25 843 ASN A N 1
ATOM 6724 C CA . ASN A 1 843 ? 33.328 38.845 -45.855 1.00 85.25 843 ASN A CA 1
ATOM 6725 C C . ASN A 1 843 ? 32.848 39.999 -44.941 1.00 85.25 843 ASN A C 1
ATOM 6727 O O . ASN A 1 843 ? 33.367 41.109 -45.048 1.00 85.25 843 ASN A O 1
ATOM 6731 N N . PHE A 1 844 ? 31.863 39.761 -44.071 1.00 84.56 844 PHE A N 1
ATOM 6732 C CA . PHE A 1 844 ? 31.340 40.709 -43.082 1.00 84.56 844 PHE A CA 1
ATOM 6733 C C . PHE A 1 844 ? 31.797 40.376 -41.648 1.00 84.56 844 PHE A C 1
ATOM 6735 O O . PHE A 1 844 ? 31.258 40.926 -40.692 1.00 84.56 844 PHE A O 1
ATOM 6742 N N . ASN A 1 845 ? 32.804 39.505 -41.494 1.00 87.62 845 ASN A N 1
ATOM 6743 C CA . ASN A 1 845 ? 33.325 39.007 -40.214 1.00 87.62 845 ASN A CA 1
ATOM 6744 C C . ASN A 1 845 ? 32.307 38.197 -39.385 1.00 87.62 845 ASN A C 1
ATOM 6746 O O . ASN A 1 845 ? 32.452 38.080 -38.170 1.00 87.62 845 ASN A O 1
ATOM 6750 N N . GLN A 1 846 ? 31.282 37.637 -40.033 1.00 90.50 846 GLN A N 1
ATOM 6751 C CA . GLN A 1 846 ? 30.266 36.797 -39.398 1.00 90.50 846 GLN A CA 1
ATOM 6752 C C . GLN A 1 846 ? 30.612 35.314 -39.544 1.00 90.50 846 GLN A C 1
ATOM 6754 O O . GLN A 1 846 ? 31.165 34.899 -40.567 1.00 90.50 846 GLN A O 1
ATOM 6759 N N . SER A 1 847 ? 30.238 34.507 -38.551 1.00 91.88 847 SER A N 1
ATOM 6760 C CA . SER A 1 847 ? 30.379 33.049 -38.620 1.00 91.88 847 SER A CA 1
ATOM 6761 C C . SER A 1 847 ? 29.357 32.450 -39.579 1.00 91.88 847 SER A C 1
ATOM 6763 O O . SER A 1 847 ? 28.204 32.874 -39.606 1.00 91.88 847 SER A O 1
ATOM 6765 N N . THR A 1 848 ? 29.787 31.459 -40.348 1.00 93.50 848 THR A N 1
ATOM 6766 C CA . THR A 1 848 ? 28.944 30.600 -41.178 1.00 93.50 848 THR A CA 1
ATOM 6767 C C . THR A 1 848 ? 28.934 29.210 -40.550 1.00 93.50 848 THR A C 1
ATOM 6769 O O . THR A 1 848 ? 30.002 28.648 -40.290 1.00 93.50 848 THR A O 1
ATOM 6772 N N . VAL A 1 849 ? 27.750 28.659 -40.297 1.00 95.12 849 VAL A N 1
ATOM 6773 C CA . VAL A 1 849 ? 27.559 27.332 -39.691 1.00 95.12 849 VAL A CA 1
ATOM 6774 C C . VAL A 1 849 ? 26.530 26.527 -40.477 1.00 95.12 849 VAL A C 1
ATOM 6776 O O . VAL A 1 849 ? 25.609 27.099 -41.055 1.00 95.12 849 VAL A O 1
ATOM 6779 N N . ASP A 1 850 ? 26.652 25.206 -40.481 1.00 95.62 850 ASP A N 1
ATOM 6780 C CA . ASP A 1 850 ? 25.476 24.362 -40.707 1.00 95.62 850 ASP A CA 1
ATOM 6781 C C . ASP A 1 850 ? 24.784 24.136 -39.360 1.00 95.62 850 ASP A C 1
ATOM 6783 O O . ASP A 1 850 ? 25.464 24.031 -38.339 1.00 95.62 850 ASP A O 1
ATOM 6787 N N . VAL A 1 851 ? 23.455 24.076 -39.365 1.00 94.81 851 VAL A N 1
ATOM 6788 C CA . VAL A 1 851 ? 22.620 23.862 -38.175 1.00 94.81 851 VAL A CA 1
ATOM 6789 C C . VAL A 1 851 ? 21.915 22.523 -38.324 1.00 94.81 851 VAL A C 1
ATOM 6791 O O . VAL A 1 851 ? 21.361 22.223 -39.385 1.00 94.81 851 VAL A O 1
ATOM 6794 N N . TRP A 1 852 ? 21.945 21.739 -37.259 1.00 92.88 852 TRP A N 1
ATOM 6795 C CA . TRP A 1 852 ? 21.361 20.412 -37.173 1.00 92.88 852 TRP A CA 1
ATOM 6796 C C . TRP A 1 852 ? 20.298 20.388 -36.082 1.00 92.88 852 TRP A C 1
ATOM 6798 O O . TRP A 1 852 ? 20.494 20.987 -35.025 1.00 92.88 852 TRP A O 1
ATOM 6808 N N . TYR A 1 853 ? 19.206 19.679 -36.335 1.00 90.94 853 TYR A N 1
ATOM 6809 C CA . TYR A 1 853 ? 18.275 19.229 -35.317 1.00 90.94 853 TYR A CA 1
ATOM 6810 C C . TYR A 1 853 ? 18.673 17.805 -34.916 1.00 90.94 853 TYR A C 1
ATOM 6812 O O . TYR A 1 853 ? 18.784 16.934 -35.777 1.00 90.94 853 TYR A O 1
ATOM 6820 N N . MET A 1 854 ? 18.929 17.607 -33.625 1.00 88.38 854 MET A N 1
ATOM 6821 C CA . MET A 1 854 ? 19.494 16.385 -33.026 1.00 88.38 854 MET A CA 1
ATOM 6822 C C . MET A 1 854 ? 18.534 15.787 -31.978 1.00 88.38 854 MET A C 1
ATOM 6824 O O . MET A 1 854 ? 18.932 15.075 -31.060 1.00 88.38 854 MET A O 1
ATOM 6828 N N . GLY A 1 855 ? 17.248 16.147 -32.068 1.00 85.06 855 GLY A N 1
ATOM 6829 C CA . GLY A 1 855 ? 16.194 15.594 -31.218 1.00 85.06 855 GLY A CA 1
ATOM 6830 C C . GLY A 1 855 ? 15.563 14.309 -31.755 1.00 85.06 855 GLY A C 1
ATOM 6831 O O . GLY A 1 855 ? 14.949 13.574 -30.988 1.00 85.06 855 GLY A O 1
ATOM 6832 N N . ASN A 1 856 ? 15.730 14.031 -33.050 1.00 80.50 856 ASN A N 1
ATOM 6833 C CA . ASN A 1 856 ? 15.394 12.746 -33.660 1.00 80.50 856 ASN A CA 1
ATOM 6834 C C . ASN A 1 856 ? 16.624 11.815 -33.655 1.00 80.50 856 ASN A C 1
ATOM 6836 O O . ASN A 1 856 ? 17.741 12.311 -33.522 1.00 80.50 856 ASN A O 1
ATOM 6840 N N . PRO A 1 857 ? 16.437 10.498 -33.849 1.00 73.94 857 PRO A N 1
ATOM 6841 C CA . PRO A 1 857 ? 17.536 9.523 -33.864 1.00 73.94 857 PRO A CA 1
ATOM 6842 C C . PRO A 1 857 ? 18.430 9.640 -35.107 1.00 73.94 857 PRO A C 1
ATOM 6844 O O . PRO A 1 857 ? 19.617 9.330 -35.074 1.00 73.94 857 PRO A O 1
ATOM 6847 N N . ASP A 1 858 ? 17.849 10.098 -36.219 1.00 78.75 858 ASP A N 1
ATOM 6848 C CA . ASP A 1 858 ? 18.581 10.538 -37.404 1.00 78.75 858 ASP A CA 1
ATOM 6849 C C . ASP A 1 858 ? 18.726 12.073 -37.360 1.00 78.75 858 ASP A C 1
ATOM 6851 O O . ASP A 1 858 ? 17.730 12.801 -37.418 1.00 78.75 858 ASP A O 1
ATOM 6855 N N . ASP A 1 859 ? 19.969 12.567 -37.307 1.00 83.69 859 ASP A N 1
ATOM 6856 C CA . ASP A 1 859 ? 20.306 13.997 -37.388 1.00 83.69 859 ASP A CA 1
ATOM 6857 C C . ASP A 1 859 ? 19.721 14.666 -38.648 1.00 83.69 859 ASP A C 1
ATOM 6859 O O . ASP A 1 859 ? 20.128 14.368 -39.780 1.00 83.69 859 ASP A O 1
ATOM 6863 N N . GLU A 1 860 ? 18.871 15.682 -38.482 1.00 86.31 860 GLU A N 1
ATOM 6864 C CA . GLU A 1 860 ? 18.371 16.473 -39.610 1.00 86.31 860 GLU A CA 1
ATOM 6865 C C . GLU A 1 860 ? 19.193 17.756 -39.798 1.00 86.31 860 GLU A C 1
ATOM 6867 O O . GLU A 1 860 ? 19.229 18.632 -38.933 1.00 86.31 860 GLU A O 1
ATOM 6872 N N . LYS A 1 861 ? 19.815 17.948 -40.972 1.00 87.94 861 LYS A N 1
ATOM 6873 C CA . LYS A 1 861 ? 20.412 19.249 -41.327 1.00 87.94 861 LYS A CA 1
ATOM 6874 C C . LYS A 1 861 ? 19.329 20.251 -41.724 1.00 87.94 861 LYS A C 1
ATOM 6876 O O . LYS A 1 861 ? 19.014 20.404 -42.906 1.00 87.94 861 LYS A O 1
ATOM 6881 N N . VAL A 1 862 ? 18.824 20.971 -40.730 1.00 89.12 862 VAL A N 1
ATOM 6882 C CA . VAL A 1 862 ? 17.794 22.007 -40.882 1.00 89.12 862 VAL A CA 1
ATOM 6883 C C . VAL A 1 862 ? 18.333 23.340 -41.425 1.00 89.12 862 VAL A C 1
ATOM 6885 O O . VAL A 1 862 ? 17.589 24.111 -42.026 1.00 89.12 862 VAL A O 1
ATOM 6888 N N . GLY A 1 863 ? 19.637 23.619 -41.285 1.00 88.69 863 GLY A N 1
ATOM 6889 C CA . GLY A 1 863 ? 20.264 24.854 -41.774 1.00 88.69 863 GLY A CA 1
ATOM 6890 C C . GLY A 1 863 ? 21.564 24.623 -42.548 1.00 88.69 863 GLY A C 1
ATOM 6891 O O . GLY A 1 863 ? 22.475 23.953 -42.070 1.00 88.69 863 GLY A O 1
ATOM 6892 N N . TYR A 1 864 ? 21.687 25.241 -43.726 1.00 91.38 864 TYR A N 1
ATOM 6893 C CA . TYR A 1 864 ? 22.871 25.154 -44.593 1.00 91.38 864 TYR A CA 1
ATOM 6894 C C . TYR A 1 864 ? 23.574 26.510 -44.695 1.00 91.38 864 TYR A C 1
ATOM 6896 O O . TYR A 1 864 ? 22.991 27.462 -45.213 1.00 91.38 864 TYR A O 1
ATOM 6904 N N . ASN A 1 865 ? 24.842 26.589 -44.281 1.00 89.50 865 ASN A N 1
ATOM 6905 C CA . ASN A 1 865 ? 25.653 27.815 -44.302 1.00 89.50 865 ASN A CA 1
ATOM 6906 C C . ASN A 1 865 ? 24.926 29.051 -43.721 1.00 89.50 865 ASN A C 1
ATOM 6908 O O . ASN A 1 865 ? 25.005 30.159 -44.264 1.00 89.50 865 ASN A O 1
ATOM 6912 N N . VAL A 1 866 ? 24.208 28.866 -42.612 1.00 92.44 866 VAL A N 1
ATOM 6913 C CA . VAL A 1 866 ? 23.528 29.943 -41.894 1.00 92.44 866 VAL A CA 1
ATOM 6914 C C . VAL A 1 866 ? 24.565 30.927 -41.362 1.00 92.44 866 VAL A C 1
ATOM 6916 O O . VAL A 1 866 ? 25.574 30.545 -40.768 1.00 92.44 866 VAL A O 1
ATOM 6919 N N . THR A 1 867 ? 24.322 32.215 -41.588 1.00 93.38 867 THR A N 1
ATOM 6920 C CA . THR A 1 867 ? 25.191 33.284 -41.094 1.00 93.38 867 THR A CA 1
ATOM 6921 C C . THR A 1 867 ? 24.734 33.736 -39.708 1.00 93.38 867 THR A C 1
ATOM 6923 O O . THR A 1 867 ? 23.612 34.216 -39.559 1.00 93.38 867 THR A O 1
ATOM 6926 N N . LEU A 1 868 ? 25.612 33.629 -38.709 1.00 93.81 868 LEU A N 1
ATOM 6927 C CA . LEU A 1 868 ? 25.349 34.105 -37.350 1.00 93.81 868 LEU A CA 1
ATOM 6928 C C . LEU A 1 868 ? 25.531 35.627 -37.238 1.00 93.81 868 LEU A C 1
ATOM 6930 O O . LEU A 1 868 ? 26.421 36.227 -37.847 1.00 93.81 868 LEU A O 1
ATOM 6934 N N . GLY A 1 869 ? 24.695 36.254 -36.416 1.00 90.62 869 GLY A N 1
ATOM 6935 C CA . GLY A 1 869 ? 24.697 37.692 -36.174 1.00 90.62 869 GLY A CA 1
ATOM 6936 C C . GLY A 1 869 ? 24.195 38.512 -37.364 1.00 90.62 869 GLY A C 1
ATOM 6937 O O . GLY A 1 869 ? 23.661 37.989 -38.344 1.00 90.62 869 GLY A O 1
ATOM 6938 N N . THR A 1 870 ? 24.370 39.829 -37.287 1.00 90.94 870 THR A N 1
ATOM 6939 C CA . THR A 1 870 ? 23.933 40.785 -38.316 1.00 90.94 870 THR A CA 1
ATOM 6940 C C . THR A 1 870 ? 25.128 41.439 -39.011 1.00 90.94 870 THR A C 1
ATOM 6942 O O . THR A 1 870 ? 26.228 41.495 -38.468 1.00 90.94 870 THR A O 1
ATOM 6945 N N . THR A 1 871 ? 24.920 42.030 -40.190 1.00 86.19 871 THR A N 1
ATOM 6946 C CA . THR A 1 871 ? 25.981 42.775 -40.902 1.00 86.19 871 THR A CA 1
ATOM 6947 C C . THR A 1 871 ? 26.465 44.026 -40.155 1.00 86.19 871 THR A C 1
ATOM 6949 O O . THR A 1 871 ? 27.501 44.585 -40.503 1.00 86.19 871 THR A O 1
ATOM 6952 N N . THR A 1 872 ? 25.701 44.505 -39.168 1.00 87.94 872 THR A N 1
ATOM 6953 C CA . THR A 1 872 ? 26.050 45.637 -38.290 1.00 87.94 872 THR A CA 1
ATOM 6954 C C . THR A 1 872 ? 26.635 45.207 -36.947 1.00 87.94 872 THR A C 1
ATOM 6956 O O . THR A 1 872 ? 27.348 45.987 -36.325 1.00 87.94 872 THR A O 1
ATOM 6959 N N . ASP A 1 873 ? 26.339 43.983 -36.517 1.00 89.75 873 ASP A N 1
ATOM 6960 C CA . ASP A 1 873 ? 26.827 43.359 -35.290 1.00 89.75 873 ASP A CA 1
ATOM 6961 C C . ASP A 1 873 ? 27.009 41.846 -35.529 1.00 89.75 873 ASP A C 1
ATOM 6963 O O . ASP A 1 873 ? 26.053 41.075 -35.370 1.00 89.75 873 ASP A O 1
ATOM 6967 N N . PRO A 1 874 ? 28.220 41.409 -35.927 1.00 87.00 874 PRO A N 1
ATOM 6968 C CA . PRO A 1 874 ? 28.538 39.998 -36.147 1.00 87.00 874 PRO A CA 1
ATOM 6969 C C . PRO A 1 874 ? 28.484 39.117 -34.891 1.00 87.00 874 PRO A C 1
ATOM 6971 O O . PRO A 1 874 ? 28.576 37.898 -35.019 1.00 87.00 874 PRO A O 1
ATOM 6974 N N . GLN A 1 875 ? 28.356 39.707 -33.696 1.00 90.31 875 GLN A N 1
ATOM 6975 C CA . GLN A 1 875 ? 28.257 38.994 -32.417 1.00 90.31 875 GLN A CA 1
ATOM 6976 C C . GLN A 1 875 ? 26.809 38.903 -31.902 1.00 90.31 875 GLN A C 1
ATOM 6978 O O . GLN A 1 875 ? 26.557 38.275 -30.871 1.00 90.31 875 GLN A O 1
ATOM 6983 N N . ALA A 1 876 ? 25.844 39.488 -32.623 1.00 92.81 876 ALA A N 1
ATOM 6984 C CA . ALA A 1 876 ? 24.431 39.410 -32.275 1.00 92.81 876 ALA A CA 1
ATOM 6985 C C . ALA A 1 876 ? 23.960 37.948 -32.159 1.00 92.81 876 ALA A C 1
ATOM 6987 O O . ALA A 1 876 ? 24.304 37.082 -32.969 1.00 92.81 876 ALA A O 1
ATOM 6988 N N . THR A 1 877 ? 23.147 37.671 -31.138 1.00 94.81 877 THR A N 1
ATOM 6989 C CA . THR A 1 877 ? 22.648 36.314 -30.879 1.00 94.81 877 THR A CA 1
ATOM 6990 C C . THR A 1 877 ? 21.633 35.915 -31.941 1.00 94.81 877 THR A C 1
ATOM 6992 O O . THR A 1 877 ? 20.706 36.669 -32.233 1.00 94.81 877 THR A O 1
ATOM 6995 N N . THR A 1 878 ? 21.821 34.733 -32.519 1.00 96.00 878 THR A N 1
ATOM 6996 C CA . THR A 1 878 ? 20.944 34.166 -33.548 1.00 96.00 878 THR A CA 1
ATOM 6997 C C . THR A 1 878 ? 20.135 33.052 -32.905 1.00 96.00 878 THR A C 1
ATOM 6999 O O . THR A 1 878 ? 20.715 32.099 -32.394 1.00 96.00 878 THR A O 1
ATOM 7002 N N . TRP A 1 879 ? 18.818 33.222 -32.872 1.00 95.00 879 TRP A N 1
ATOM 7003 C CA . TRP A 1 879 ? 17.848 32.328 -32.243 1.00 95.00 879 TRP A CA 1
ATOM 7004 C C . TRP A 1 879 ? 17.189 31.462 -33.301 1.00 95.00 879 TRP A C 1
ATOM 7006 O O . TRP A 1 879 ? 16.814 31.996 -34.342 1.00 95.00 879 TRP A O 1
ATOM 7016 N N . PHE A 1 880 ? 17.006 30.179 -33.012 1.00 93.00 880 PHE A N 1
ATOM 7017 C CA . PHE A 1 880 ? 16.540 29.161 -33.949 1.00 93.00 880 PHE A CA 1
ATOM 7018 C C . PHE A 1 880 ? 15.253 28.491 -33.462 1.00 93.00 880 PHE A C 1
ATOM 7020 O O . PHE A 1 880 ? 15.074 28.304 -32.254 1.00 93.00 880 PHE A O 1
ATOM 7027 N N . ASP A 1 881 ? 14.375 28.150 -34.406 1.00 88.81 881 ASP A N 1
ATOM 7028 C CA . ASP A 1 881 ? 13.298 27.174 -34.211 1.00 88.81 881 ASP A CA 1
ATOM 7029 C C . ASP A 1 881 ? 13.728 25.770 -34.680 1.00 88.81 881 ASP A C 1
ATOM 7031 O O . ASP A 1 881 ? 14.781 25.617 -35.305 1.00 88.81 881 ASP A O 1
ATOM 7035 N N . ARG A 1 882 ? 12.891 24.751 -34.421 1.00 83.75 882 ARG A N 1
ATOM 7036 C CA . ARG A 1 882 ? 13.183 23.347 -34.781 1.00 83.75 882 ARG A CA 1
ATOM 7037 C C . ARG A 1 882 ? 13.425 23.106 -36.276 1.00 83.75 882 ARG A C 1
ATOM 7039 O O . ARG A 1 882 ? 13.970 22.075 -36.639 1.00 83.75 882 ARG A O 1
ATOM 7046 N N . HIS A 1 883 ? 12.987 24.017 -37.145 1.00 84.56 883 HIS A N 1
ATOM 7047 C CA . HIS A 1 883 ? 13.126 23.904 -38.599 1.00 84.56 883 HIS A CA 1
ATOM 7048 C C . HIS A 1 883 ? 14.328 24.701 -39.128 1.00 84.56 883 HIS A C 1
ATOM 7050 O O . HIS A 1 883 ? 14.457 24.897 -40.335 1.00 84.56 883 HIS A O 1
ATOM 7056 N N . GLY A 1 884 ? 15.200 25.198 -38.243 1.00 83.19 884 GLY A N 1
ATOM 7057 C CA . GLY A 1 884 ? 16.368 25.989 -38.620 1.00 83.19 884 GLY A CA 1
ATOM 7058 C C . GLY A 1 884 ? 16.036 27.400 -39.115 1.00 83.19 884 GLY A C 1
ATOM 7059 O O . GLY A 1 884 ? 16.948 28.117 -39.545 1.00 83.19 884 GLY A O 1
ATOM 7060 N N . ASN A 1 885 ? 14.773 27.846 -39.034 1.00 89.69 885 ASN A N 1
ATOM 7061 C CA . ASN A 1 885 ? 14.465 29.259 -39.237 1.00 89.69 885 ASN A CA 1
ATOM 7062 C C . ASN A 1 885 ? 15.103 30.050 -38.100 1.00 89.69 885 ASN A C 1
ATOM 7064 O O . ASN A 1 885 ? 15.195 29.568 -36.970 1.00 89.69 885 ASN A O 1
ATOM 7068 N N . TYR A 1 886 ? 15.497 31.295 -38.371 1.00 91.19 886 TYR A N 1
ATOM 7069 C CA . TYR A 1 886 ? 16.178 32.100 -37.367 1.00 91.19 886 TYR A CA 1
ATOM 7070 C C . TYR A 1 886 ? 15.737 33.561 -37.317 1.00 91.19 886 TYR A C 1
ATOM 7072 O O . TYR A 1 886 ? 15.276 34.151 -38.295 1.00 91.19 886 TYR A O 1
ATOM 7080 N N . GLN A 1 887 ? 15.932 34.159 -36.144 1.00 93.31 887 GLN A N 1
ATOM 7081 C CA . GLN A 1 887 ? 15.756 35.585 -35.881 1.00 93.31 887 GLN A CA 1
ATOM 7082 C C . GLN A 1 887 ? 16.773 36.081 -34.841 1.00 93.31 887 GLN A C 1
ATOM 7084 O O . GLN A 1 887 ? 17.505 35.303 -34.237 1.00 93.31 887 GLN A O 1
ATOM 7089 N N . TYR A 1 888 ? 16.827 37.394 -34.617 1.00 91.06 888 TYR A N 1
ATOM 7090 C CA . TYR A 1 888 ? 17.809 38.026 -33.720 1.00 91.06 888 TYR A CA 1
ATOM 7091 C C . TYR A 1 888 ? 17.235 38.413 -32.345 1.00 91.06 888 TYR A C 1
ATOM 7093 O O . TYR A 1 888 ? 17.885 39.094 -31.553 1.00 91.06 888 TYR A O 1
ATOM 7101 N N . THR A 1 889 ? 16.013 37.969 -32.054 1.00 85.25 889 THR A N 1
ATOM 7102 C CA . THR A 1 889 ? 15.310 38.155 -30.780 1.00 85.25 889 THR A CA 1
ATOM 7103 C C . THR A 1 889 ? 14.704 36.826 -30.331 1.00 85.25 889 THR A C 1
ATOM 7105 O O . THR A 1 889 ? 14.172 36.115 -31.181 1.00 85.25 889 THR A O 1
ATOM 7108 N N . PRO A 1 890 ? 14.740 36.480 -29.032 1.00 84.19 890 PRO A N 1
ATOM 7109 C CA . PRO A 1 890 ? 14.110 35.258 -28.541 1.00 84.19 890 PRO A CA 1
ATOM 7110 C C . PRO A 1 890 ? 12.590 35.318 -28.721 1.00 84.19 890 PRO A C 1
ATOM 7112 O O . PRO A 1 890 ? 11.979 36.371 -28.524 1.00 84.19 890 PRO A O 1
ATOM 7115 N N . ASN A 1 891 ? 11.973 34.172 -29.007 1.00 81.56 891 ASN A N 1
ATOM 7116 C CA . ASN A 1 891 ? 10.524 33.999 -28.921 1.00 81.56 891 ASN A CA 1
ATOM 7117 C C . ASN A 1 891 ? 10.226 32.814 -27.983 1.00 81.56 891 ASN A C 1
ATOM 7119 O O . ASN A 1 891 ? 10.502 31.679 -28.378 1.00 81.56 891 ASN A O 1
ATOM 7123 N N . PRO A 1 892 ? 9.626 33.048 -26.795 1.00 71.12 892 PRO A N 1
ATOM 7124 C CA . PRO A 1 892 ? 9.342 32.009 -25.803 1.00 71.12 892 PRO A CA 1
ATOM 7125 C C . PRO A 1 892 ? 8.486 30.828 -26.280 1.00 71.12 892 PRO A C 1
ATOM 7127 O O . PRO A 1 892 ? 8.414 29.839 -25.564 1.00 71.12 892 PRO A O 1
ATOM 7130 N N . THR A 1 893 ? 7.836 30.895 -27.446 1.00 72.94 893 THR A N 1
ATOM 7131 C CA . THR A 1 893 ? 7.026 29.780 -27.970 1.00 72.94 893 THR A CA 1
ATOM 7132 C C . THR A 1 893 ? 7.718 28.934 -29.037 1.00 72.94 893 THR A C 1
ATOM 7134 O O . THR A 1 893 ? 7.267 27.822 -29.285 1.00 72.94 893 THR A O 1
ATOM 7137 N N . GLN A 1 894 ? 8.777 29.432 -29.686 1.00 78.31 894 GLN A N 1
ATOM 7138 C CA . GLN A 1 894 ? 9.336 28.800 -30.896 1.00 78.31 894 GLN A CA 1
ATOM 7139 C C . GLN A 1 894 ? 10.855 28.940 -31.043 1.00 78.31 894 GLN A C 1
ATOM 7141 O O . GLN A 1 894 ? 11.505 27.990 -31.457 1.00 78.31 894 GLN A O 1
ATOM 7146 N N . PHE A 1 895 ? 11.431 30.102 -30.715 1.00 87.56 895 PHE A N 1
ATOM 7147 C CA . PHE A 1 895 ? 12.842 30.398 -30.982 1.00 87.56 895 PHE A CA 1
ATOM 7148 C C . PHE A 1 895 ? 13.604 30.472 -29.659 1.00 87.56 895 PHE A C 1
ATOM 7150 O O . PHE A 1 895 ? 13.699 31.545 -29.049 1.00 87.56 895 PHE A O 1
ATOM 7157 N N . LYS A 1 896 ? 14.073 29.305 -29.202 1.00 89.81 896 LYS A N 1
ATOM 7158 C CA . LYS A 1 896 ? 14.622 29.073 -27.851 1.00 89.81 896 LYS A CA 1
ATOM 7159 C C . LYS A 1 896 ? 16.084 28.654 -27.848 1.00 89.81 896 LYS A C 1
ATOM 7161 O O . LYS A 1 896 ? 16.815 29.071 -26.950 1.00 89.81 896 LYS A O 1
ATOM 7166 N N . TRP A 1 897 ? 16.496 27.852 -28.826 1.00 95.12 897 TRP A N 1
ATOM 7167 C CA . TRP A 1 897 ? 17.896 27.508 -29.039 1.00 95.12 897 TRP A CA 1
ATOM 7168 C C . TRP A 1 897 ? 18.618 28.679 -29.713 1.00 95.12 897 TRP A C 1
ATOM 7170 O O . TRP A 1 897 ? 18.006 29.430 -30.480 1.00 95.12 897 TRP A O 1
ATOM 7180 N N . TYR A 1 898 ? 19.899 28.890 -29.422 1.00 95.88 898 TYR A N 1
ATOM 7181 C CA . TYR A 1 898 ? 20.660 29.993 -29.998 1.00 95.88 898 TYR A CA 1
ATOM 7182 C C . TYR A 1 898 ? 22.155 29.725 -30.161 1.00 95.88 898 TYR A C 1
ATOM 7184 O O . TYR A 1 898 ? 22.781 29.016 -29.376 1.00 95.88 898 TYR A O 1
ATOM 7192 N N . ALA A 1 899 ? 22.748 30.422 -31.134 1.00 96.81 899 ALA A N 1
ATOM 7193 C CA . ALA A 1 899 ? 24.191 30.519 -31.316 1.00 96.81 899 ALA A CA 1
ATOM 7194 C C . ALA A 1 899 ? 24.655 31.981 -31.460 1.00 96.81 899 ALA A C 1
ATOM 7196 O O . ALA A 1 899 ? 23.967 32.825 -32.047 1.00 96.81 899 ALA A O 1
ATOM 7197 N N . LYS A 1 900 ? 25.851 32.293 -30.945 1.00 95.31 900 LYS A N 1
ATOM 7198 C CA . LYS A 1 900 ? 26.526 33.598 -31.109 1.00 95.31 900 LYS A CA 1
ATOM 7199 C C . LYS A 1 900 ? 28.030 33.425 -31.339 1.00 95.31 900 LYS A C 1
ATOM 7201 O O . LYS A 1 900 ? 28.682 32.616 -30.678 1.00 95.31 900 LYS A O 1
ATOM 7206 N N . LEU A 1 901 ? 28.590 34.204 -32.263 1.00 95.06 901 LEU A N 1
ATOM 7207 C CA . LEU A 1 901 ? 30.036 34.309 -32.470 1.00 95.06 901 LEU A CA 1
ATOM 7208 C C . LEU A 1 901 ? 30.636 35.247 -31.413 1.00 95.06 901 LEU A C 1
ATOM 7210 O O . LEU A 1 901 ? 30.222 36.396 -31.314 1.00 95.06 901 LEU A O 1
ATOM 7214 N N . ASN A 1 902 ? 31.650 34.792 -30.674 1.00 93.25 902 ASN A N 1
ATOM 7215 C CA . ASN A 1 902 ? 32.381 35.626 -29.711 1.00 93.25 902 ASN A CA 1
ATOM 7216 C C . ASN A 1 902 ? 33.691 36.171 -30.299 1.00 93.25 902 ASN A C 1
ATOM 7218 O O . ASN A 1 902 ? 34.006 37.350 -30.159 1.00 93.25 902 ASN A O 1
ATOM 7222 N N . SER A 1 903 ? 34.485 35.313 -30.946 1.00 90.94 903 SER A N 1
ATOM 7223 C CA . SER A 1 903 ? 35.781 35.677 -31.536 1.00 90.94 903 SER A CA 1
ATOM 7224 C C . SER A 1 903 ? 36.194 34.679 -32.626 1.00 90.94 903 SER A C 1
ATOM 7226 O O . SER A 1 903 ? 35.586 33.620 -32.751 1.00 90.94 903 SER A O 1
ATOM 7228 N N . TYR A 1 904 ? 37.208 34.998 -33.435 1.00 87.62 904 TYR A N 1
ATOM 7229 C CA . TYR A 1 904 ? 37.749 34.086 -34.451 1.00 87.62 904 TYR A CA 1
ATOM 7230 C C . TYR A 1 904 ? 39.228 34.359 -34.747 1.00 87.62 904 TYR A C 1
ATOM 7232 O O . TYR A 1 904 ? 39.747 35.443 -34.461 1.00 87.62 904 TYR A O 1
ATOM 7240 N N . ALA A 1 905 ? 39.915 33.377 -35.334 1.00 82.50 905 ALA A N 1
ATOM 7241 C CA . ALA A 1 905 ? 41.317 33.496 -35.720 1.00 82.50 905 ALA A CA 1
ATOM 7242 C C . ALA A 1 905 ? 41.498 34.407 -36.950 1.00 82.50 905 ALA A C 1
ATOM 7244 O O . ALA A 1 905 ? 41.068 34.089 -38.059 1.00 82.50 905 ALA A O 1
ATOM 7245 N N . ILE A 1 906 ? 42.175 35.542 -36.771 1.00 73.56 906 ILE A N 1
ATOM 7246 C CA . ILE A 1 906 ? 42.503 36.489 -37.848 1.00 73.56 906 ILE A CA 1
ATOM 7247 C C . ILE A 1 906 ? 43.855 36.094 -38.479 1.00 73.56 906 ILE A C 1
ATOM 7249 O O . ILE A 1 906 ? 44.803 35.850 -37.731 1.00 73.56 906 ILE A O 1
ATOM 7253 N N . PRO A 1 907 ? 44.015 36.088 -39.821 1.00 64.56 907 PRO A N 1
ATOM 7254 C CA . PRO A 1 907 ? 43.062 36.523 -40.849 1.00 64.56 907 PRO A CA 1
ATOM 7255 C C . PRO A 1 907 ? 42.303 35.383 -41.551 1.00 64.56 907 PRO A C 1
ATOM 7257 O O . PRO A 1 907 ? 41.558 35.662 -42.485 1.00 64.56 907 PRO A O 1
ATOM 7260 N N . THR A 1 908 ? 42.534 34.121 -41.184 1.00 67.81 908 THR A N 1
ATOM 7261 C CA . THR A 1 908 ? 42.085 32.960 -41.973 1.00 67.81 908 THR A CA 1
ATOM 7262 C C . THR A 1 908 ? 40.683 32.465 -41.627 1.00 67.81 908 THR A C 1
ATOM 7264 O O . THR A 1 908 ? 40.026 31.879 -42.481 1.00 67.81 908 THR A O 1
ATOM 7267 N N . GLY A 1 909 ? 40.201 32.709 -40.404 1.00 74.94 909 GLY A N 1
ATOM 7268 C CA . GLY A 1 909 ? 38.921 32.184 -39.927 1.00 74.94 909 GLY A CA 1
ATOM 7269 C C . GLY A 1 909 ? 38.920 30.667 -39.702 1.00 74.94 909 GLY A C 1
ATOM 7270 O O . GLY A 1 909 ? 37.844 30.089 -39.580 1.00 74.94 909 GLY A O 1
ATOM 7271 N N . ASP A 1 910 ? 40.088 30.016 -39.640 1.00 83.75 910 ASP A N 1
ATOM 7272 C CA . ASP A 1 910 ? 40.193 28.550 -39.513 1.00 83.75 910 ASP A CA 1
ATOM 7273 C C . ASP A 1 910 ? 39.577 28.016 -38.209 1.00 83.75 910 ASP A C 1
ATOM 7275 O O . ASP A 1 910 ? 39.117 26.874 -38.168 1.00 83.75 910 ASP A O 1
ATOM 7279 N N . THR A 1 911 ? 39.539 28.850 -37.162 1.00 90.56 911 THR A N 1
ATOM 7280 C CA . THR A 1 911 ? 38.844 28.574 -35.900 1.00 90.56 911 THR A CA 1
ATOM 7281 C C . THR A 1 911 ? 37.989 29.761 -35.444 1.00 90.56 911 THR A C 1
ATOM 7283 O O . THR A 1 911 ? 38.334 30.926 -35.686 1.00 90.56 911 THR A O 1
ATOM 7286 N N . ALA A 1 912 ? 36.886 29.470 -34.752 1.00 92.81 912 ALA A N 1
ATOM 7287 C CA . ALA A 1 912 ? 36.002 30.454 -34.128 1.00 92.81 912 ALA A CA 1
ATOM 7288 C C . ALA A 1 912 ? 35.593 30.036 -32.711 1.00 92.81 912 ALA A C 1
ATOM 7290 O O . ALA A 1 912 ? 35.387 28.859 -32.433 1.00 92.81 912 ALA A O 1
ATOM 7291 N N . GLN A 1 913 ? 35.438 31.011 -31.817 1.00 95.06 913 GLN A N 1
ATOM 7292 C CA . GLN A 1 913 ? 34.774 30.823 -30.534 1.00 95.06 913 GLN A CA 1
ATOM 7293 C C . GLN A 1 913 ? 33.284 31.095 -30.683 1.00 95.06 913 GLN A C 1
ATOM 7295 O O . GLN A 1 913 ? 32.878 32.249 -30.843 1.00 95.06 913 GLN A O 1
ATOM 7300 N N . ILE A 1 914 ? 32.474 30.048 -30.586 1.00 96.25 914 ILE A N 1
ATOM 7301 C CA . ILE A 1 914 ? 31.018 30.116 -30.704 1.00 96.25 914 ILE A CA 1
ATOM 7302 C C . ILE A 1 914 ? 30.406 29.675 -29.376 1.00 96.25 914 ILE A C 1
ATOM 7304 O O . ILE A 1 914 ? 30.826 28.684 -28.780 1.00 96.25 914 ILE A O 1
ATOM 7308 N N . THR A 1 915 ? 29.434 30.440 -28.890 1.00 97.06 915 THR A N 1
ATOM 7309 C CA . THR A 1 915 ? 28.560 30.002 -27.802 1.00 97.06 915 THR A CA 1
ATOM 7310 C C . THR A 1 915 ? 27.292 29.431 -28.400 1.00 97.06 915 THR A C 1
ATOM 7312 O O . THR A 1 915 ? 26.688 30.072 -29.260 1.00 97.06 915 THR A O 1
ATOM 7315 N N . VAL A 1 916 ? 26.885 28.278 -27.887 1.00 97.25 916 VAL A N 1
ATOM 7316 C CA . VAL A 1 916 ? 25.576 27.655 -28.092 1.00 97.25 916 VAL A CA 1
ATOM 7317 C C . VAL A 1 916 ? 24.815 27.662 -26.770 1.00 97.25 916 VAL A C 1
ATOM 7319 O O . VAL A 1 916 ? 25.437 27.645 -25.704 1.00 97.25 916 VAL A O 1
ATOM 7322 N N . GLY A 1 917 ? 23.491 27.739 -26.811 1.00 96.25 917 GLY A N 1
ATOM 7323 C CA . GLY A 1 917 ? 22.674 27.769 -25.603 1.00 96.25 917 GLY A CA 1
ATOM 7324 C C . GLY A 1 917 ? 21.186 27.634 -25.882 1.00 96.25 917 GLY A C 1
ATOM 7325 O O . GLY A 1 917 ? 20.748 27.690 -27.028 1.00 96.25 917 GLY A O 1
ATOM 7326 N N . MET A 1 918 ? 20.403 27.489 -24.817 1.00 95.12 918 MET A N 1
ATOM 7327 C CA . MET A 1 918 ? 18.948 27.380 -24.891 1.00 95.12 918 MET A CA 1
ATOM 7328 C C . MET A 1 918 ? 18.281 28.157 -23.756 1.00 95.12 918 MET A C 1
ATOM 7330 O O . MET A 1 918 ? 18.794 28.208 -22.635 1.00 95.12 918 MET A O 1
ATOM 7334 N N . GLN A 1 919 ? 17.135 28.774 -24.047 1.00 94.31 919 GLN A N 1
ATOM 7335 C CA . GLN A 1 919 ? 16.225 29.297 -23.030 1.00 94.31 919 GLN A CA 1
ATOM 7336 C C . GLN A 1 919 ? 15.248 28.204 -22.582 1.00 94.31 919 GLN A C 1
ATOM 7338 O O . GLN A 1 919 ? 14.555 27.637 -23.422 1.00 94.31 919 GLN A O 1
ATOM 7343 N N . LEU A 1 920 ? 15.172 27.963 -21.271 1.00 93.75 920 LEU A N 1
ATOM 7344 C CA . LEU A 1 920 ? 14.310 26.959 -20.645 1.00 93.75 920 LEU A CA 1
ATOM 7345 C C . LEU A 1 920 ? 13.313 27.632 -19.691 1.00 93.75 920 LEU A C 1
ATOM 7347 O O . LEU A 1 920 ? 13.682 28.544 -18.944 1.00 93.75 920 LEU A O 1
ATOM 7351 N N . THR A 1 921 ? 12.062 27.174 -19.732 1.00 91.69 921 THR A N 1
ATOM 7352 C CA . THR A 1 921 ? 10.935 27.644 -18.906 1.00 91.69 921 THR A CA 1
ATOM 7353 C C . THR A 1 921 ? 10.038 26.452 -18.535 1.00 91.69 921 THR A C 1
ATOM 7355 O O . THR A 1 921 ? 9.871 25.564 -19.363 1.00 91.69 921 THR A O 1
ATOM 7358 N N . PRO A 1 922 ? 9.416 26.389 -17.349 1.00 90.75 922 PRO A N 1
ATOM 7359 C CA . PRO A 1 922 ? 8.513 25.295 -16.994 1.00 90.75 922 PRO A CA 1
ATOM 7360 C C . PRO A 1 922 ? 7.315 25.125 -17.934 1.00 90.75 922 PRO A C 1
ATOM 7362 O O . PRO A 1 922 ? 6.623 26.089 -18.282 1.00 90.75 922 PRO A O 1
ATOM 7365 N N . GLY A 1 923 ? 7.052 23.876 -18.318 1.00 85.50 923 GLY A N 1
ATOM 7366 C CA . GLY A 1 923 ? 6.146 23.494 -19.405 1.00 85.50 923 GLY A CA 1
ATOM 7367 C C . GLY A 1 923 ? 6.787 23.496 -20.797 1.00 85.50 923 GLY A C 1
ATOM 7368 O O . GLY A 1 923 ? 6.118 23.145 -21.765 1.00 85.50 923 GLY A O 1
ATOM 7369 N N . ASP A 1 924 ? 8.059 23.881 -20.919 1.00 87.19 924 ASP A N 1
ATOM 7370 C CA . ASP A 1 924 ? 8.834 23.626 -22.128 1.00 87.19 924 ASP A CA 1
ATOM 7371 C C . ASP A 1 924 ? 9.192 22.144 -22.224 1.00 87.19 924 ASP A C 1
ATOM 7373 O O . ASP A 1 924 ? 9.407 21.484 -21.209 1.00 87.19 924 ASP A O 1
ATOM 7377 N N . HIS A 1 925 ? 9.337 21.655 -23.451 1.00 86.88 925 HIS A N 1
ATOM 7378 C CA . HIS A 1 925 ? 9.906 20.346 -23.730 1.00 86.88 925 HIS A CA 1
ATOM 7379 C C . HIS A 1 925 ? 10.923 20.435 -24.868 1.00 86.88 925 HIS A C 1
ATOM 7381 O O . HIS A 1 925 ? 10.842 21.328 -25.717 1.00 86.88 925 HIS A O 1
ATOM 7387 N N . PHE A 1 926 ? 11.873 19.509 -24.879 1.00 89.38 926 PHE A N 1
ATOM 7388 C CA . PHE A 1 926 ? 12.864 19.332 -25.938 1.00 89.38 926 PHE A CA 1
ATOM 7389 C C . PHE A 1 926 ? 13.173 17.839 -26.116 1.00 89.38 926 PHE A C 1
ATOM 7391 O O . PHE A 1 926 ? 12.716 17.012 -25.326 1.00 89.38 926 PHE A O 1
ATOM 7398 N N . TYR A 1 927 ? 13.909 17.493 -27.171 1.00 89.25 927 TYR A N 1
ATOM 7399 C CA . TYR A 1 927 ? 14.223 16.105 -27.511 1.00 89.25 927 TYR A CA 1
ATOM 7400 C C . TYR A 1 927 ? 15.724 15.935 -27.748 1.00 89.25 927 TYR A C 1
ATOM 7402 O O . TYR A 1 927 ? 16.352 16.848 -28.272 1.00 89.25 927 TYR A O 1
ATOM 7410 N N . VAL A 1 928 ? 16.288 14.784 -27.393 1.00 90.19 928 VAL A N 1
ATOM 7411 C CA . VAL A 1 928 ? 17.676 14.392 -27.700 1.00 90.19 928 VAL A CA 1
ATOM 7412 C C . VAL A 1 928 ? 17.649 12.917 -28.080 1.00 90.19 928 VAL A C 1
ATOM 7414 O O . VAL A 1 928 ? 17.120 12.135 -27.296 1.00 90.19 928 VAL A O 1
ATOM 7417 N N . ASP A 1 929 ? 18.146 12.550 -29.265 1.00 85.50 929 ASP A N 1
ATOM 7418 C CA . ASP A 1 929 ? 18.200 11.156 -29.758 1.00 85.50 929 ASP A CA 1
ATOM 7419 C C . ASP A 1 929 ? 16.886 10.359 -29.542 1.00 85.50 929 ASP A C 1
ATOM 7421 O O . ASP A 1 929 ? 16.842 9.269 -28.970 1.00 85.50 929 ASP A O 1
ATOM 7425 N N . GLY A 1 930 ? 15.749 10.962 -29.906 1.00 81.25 930 GLY A N 1
ATOM 7426 C CA . GLY A 1 930 ? 14.427 10.348 -29.745 1.00 81.25 930 GLY A CA 1
ATOM 7427 C C . GLY A 1 930 ? 13.914 10.234 -28.299 1.00 81.25 930 GLY A C 1
ATOM 7428 O O . GLY A 1 930 ? 12.895 9.578 -28.070 1.00 81.25 930 GLY A O 1
ATOM 7429 N N . VAL A 1 931 ? 14.561 10.872 -27.317 1.00 86.31 931 VAL A N 1
ATOM 7430 C CA . VAL A 1 931 ? 14.116 10.955 -25.912 1.00 86.31 931 VAL A CA 1
ATOM 7431 C C . VAL A 1 931 ? 13.542 12.339 -25.610 1.00 86.31 931 VAL A C 1
ATOM 7433 O O . VAL A 1 931 ? 14.181 13.351 -25.888 1.00 86.31 931 VAL A O 1
ATOM 7436 N N . ARG A 1 932 ? 12.340 12.396 -25.018 1.00 88.31 932 ARG A N 1
ATOM 7437 C CA . ARG A 1 932 ? 11.664 13.638 -24.599 1.00 88.31 932 ARG A CA 1
ATOM 7438 C C . ARG A 1 932 ? 12.096 14.065 -23.196 1.00 88.31 932 ARG A C 1
ATOM 7440 O O . ARG A 1 932 ? 12.062 13.252 -22.280 1.00 88.31 932 ARG A O 1
ATOM 7447 N N . TYR A 1 933 ? 12.354 15.359 -23.020 1.00 91.94 933 TYR A N 1
ATOM 7448 C CA . TYR A 1 933 ? 12.605 16.000 -21.729 1.00 91.94 933 TYR A CA 1
ATOM 7449 C C . TYR A 1 933 ? 11.647 17.178 -21.514 1.00 91.94 933 TYR A C 1
ATOM 7451 O O . TYR A 1 933 ? 11.674 18.146 -22.272 1.00 91.94 933 TYR A O 1
ATOM 7459 N N . ASP A 1 934 ? 10.830 17.113 -20.465 1.00 91.12 934 ASP A N 1
ATOM 7460 C CA . ASP A 1 934 ? 9.924 18.166 -20.001 1.00 91.12 934 ASP A CA 1
ATOM 7461 C C . ASP A 1 934 ? 10.553 18.962 -18.850 1.00 91.12 934 ASP A C 1
ATOM 7463 O O . ASP A 1 934 ? 11.007 18.397 -17.854 1.00 91.12 934 ASP A O 1
ATOM 7467 N N . VAL A 1 935 ? 10.534 20.291 -18.927 1.00 93.38 935 VAL A N 1
ATOM 7468 C CA . VAL A 1 935 ? 10.973 21.173 -17.838 1.00 93.38 935 VAL A CA 1
ATOM 7469 C C . VAL A 1 935 ? 9.827 21.315 -16.833 1.00 93.38 935 VAL A C 1
ATOM 7471 O O . VAL A 1 935 ? 8.876 22.061 -17.065 1.00 93.38 935 VAL A O 1
ATOM 7474 N N . ALA A 1 936 ? 9.906 20.612 -15.702 1.00 93.19 936 ALA A N 1
ATOM 7475 C CA . ALA A 1 936 ? 8.831 20.566 -14.705 1.00 93.19 936 ALA A CA 1
ATOM 7476 C C . ALA A 1 936 ? 8.898 21.699 -13.663 1.00 93.19 936 ALA A C 1
ATOM 7478 O O . ALA A 1 936 ? 7.878 22.072 -13.079 1.00 93.19 936 ALA A O 1
ATOM 7479 N N . ALA A 1 937 ? 10.088 22.249 -13.402 1.00 94.69 937 ALA A N 1
ATOM 7480 C CA . ALA A 1 937 ? 10.289 23.391 -12.508 1.00 94.69 937 ALA A CA 1
ATOM 7481 C C . ALA A 1 937 ? 11.636 24.077 -12.757 1.00 94.69 937 ALA A C 1
ATOM 7483 O O . ALA A 1 937 ? 12.618 23.422 -13.106 1.00 94.69 937 ALA A O 1
ATOM 7484 N N . VAL A 1 938 ? 11.689 25.387 -12.518 1.00 95.56 938 VAL A N 1
ATOM 7485 C CA . VAL A 1 938 ? 12.916 26.192 -12.502 1.00 95.56 938 VAL A CA 1
ATOM 7486 C C . VAL A 1 938 ? 12.786 27.185 -11.349 1.00 95.56 938 VAL A C 1
ATOM 7488 O O . VAL A 1 938 ? 12.081 28.187 -11.483 1.00 95.56 938 VAL A O 1
ATOM 7491 N N . GLU A 1 939 ? 13.419 26.914 -10.203 1.00 93.94 939 GLU A N 1
ATOM 7492 C CA . GLU A 1 939 ? 13.368 27.858 -9.080 1.00 93.94 939 GLU A CA 1
ATOM 7493 C C . GLU A 1 939 ? 14.344 29.019 -9.284 1.00 93.94 939 GLU A C 1
ATOM 7495 O O . GLU A 1 939 ? 15.555 28.837 -9.469 1.00 93.94 939 GLU A O 1
ATOM 7500 N N . VAL A 1 940 ? 13.783 30.228 -9.213 1.00 92.81 940 VAL A N 1
ATOM 7501 C CA . VAL A 1 940 ? 14.501 31.500 -9.282 1.00 92.81 940 VAL A CA 1
ATOM 7502 C C . VAL A 1 940 ? 14.076 32.426 -8.143 1.00 92.81 940 VAL A C 1
ATOM 7504 O O . VAL A 1 940 ? 12.914 32.426 -7.725 1.00 92.81 940 VAL A O 1
ATOM 7507 N N . ILE A 1 941 ? 15.026 33.216 -7.641 1.00 89.88 941 ILE A N 1
ATOM 7508 C CA . ILE A 1 941 ? 14.879 34.055 -6.443 1.00 89.88 941 ILE A CA 1
ATOM 7509 C C . ILE A 1 941 ? 15.272 35.509 -6.766 1.00 89.88 941 ILE A C 1
ATOM 7511 O O . ILE A 1 941 ? 16.266 35.756 -7.450 1.00 89.88 941 ILE A O 1
ATOM 7515 N N . ASP A 1 942 ? 14.488 36.461 -6.261 1.00 87.06 942 ASP A N 1
ATOM 7516 C CA . ASP A 1 942 ? 14.838 37.875 -6.095 1.00 87.06 942 ASP A CA 1
ATOM 7517 C C . ASP A 1 942 ? 15.589 38.027 -4.758 1.00 87.06 942 ASP A C 1
ATOM 7519 O O . ASP A 1 942 ? 15.021 37.944 -3.660 1.00 87.06 942 ASP A O 1
ATOM 7523 N N . GLY A 1 943 ? 16.912 38.134 -4.864 1.00 77.69 943 GLY A N 1
ATOM 7524 C CA . GLY A 1 943 ? 17.848 38.081 -3.747 1.00 77.69 943 GLY A CA 1
ATOM 7525 C C . GLY A 1 943 ? 18.074 39.423 -3.061 1.00 77.69 943 GLY A C 1
ATOM 7526 O O . GLY A 1 943 ? 18.527 39.442 -1.912 1.00 77.69 943 GLY A O 1
ATOM 7527 N N . ASP A 1 944 ? 17.764 40.537 -3.729 1.00 74.88 944 ASP A N 1
ATOM 7528 C CA . ASP A 1 944 ? 17.785 41.871 -3.117 1.00 74.88 944 ASP A CA 1
ATOM 7529 C C . ASP A 1 944 ? 16.427 42.273 -2.499 1.00 74.88 944 ASP A C 1
ATOM 7531 O O . ASP A 1 944 ? 16.376 43.112 -1.594 1.00 74.88 944 ASP A O 1
ATOM 7535 N N . GLY A 1 945 ? 15.352 41.603 -2.921 1.00 70.75 945 GLY A N 1
ATOM 7536 C CA . GLY A 1 945 ? 13.997 41.699 -2.398 1.00 70.75 945 GLY A CA 1
ATOM 7537 C C . GLY A 1 945 ? 13.253 42.979 -2.743 1.00 70.75 945 GLY A C 1
ATOM 7538 O O . GLY A 1 945 ? 12.300 43.347 -2.049 1.00 70.75 945 GLY A O 1
ATOM 7539 N N . ASN A 1 946 ? 13.687 43.688 -3.786 1.00 70.62 946 ASN A N 1
ATOM 7540 C CA . ASN A 1 946 ? 13.062 44.933 -4.212 1.00 70.62 946 ASN A CA 1
ATOM 7541 C C . ASN A 1 946 ? 11.842 44.738 -5.132 1.00 70.62 946 ASN A C 1
ATOM 7543 O O . ASN A 1 946 ? 11.142 45.723 -5.395 1.00 70.62 946 ASN A O 1
ATOM 7547 N N . GLY A 1 947 ? 11.593 43.526 -5.651 1.00 67.06 947 GLY A N 1
ATOM 7548 C CA . GLY A 1 947 ? 10.463 43.179 -6.527 1.00 67.06 947 GLY A CA 1
ATOM 7549 C C . GLY A 1 947 ? 10.373 43.968 -7.843 1.00 67.06 947 GLY A C 1
ATOM 7550 O O . GLY A 1 947 ? 9.404 43.836 -8.588 1.00 67.06 947 GLY A O 1
ATOM 7551 N N . SER A 1 948 ? 11.353 44.825 -8.130 1.00 69.62 948 SER A N 1
ATOM 7552 C CA . SER A 1 948 ? 11.343 45.821 -9.207 1.00 69.62 948 SER A CA 1
ATOM 7553 C C . SER A 1 948 ? 12.077 45.337 -10.459 1.00 69.62 948 SER A C 1
ATOM 7555 O O . SER A 1 948 ? 11.830 45.863 -11.543 1.00 69.62 948 SER A O 1
ATOM 7557 N N . ASN A 1 949 ? 12.954 44.336 -10.315 1.00 71.88 949 ASN A N 1
ATOM 7558 C CA . ASN A 1 949 ? 13.743 43.750 -11.403 1.00 71.88 949 ASN A CA 1
ATOM 7559 C C . ASN A 1 949 ? 13.313 42.315 -11.783 1.00 71.88 949 ASN A C 1
ATOM 7561 O O . ASN A 1 949 ? 13.811 41.791 -12.778 1.00 71.88 949 ASN A O 1
ATOM 7565 N N . GLY A 1 950 ? 12.387 41.699 -11.034 1.00 83.06 950 GLY A N 1
ATOM 7566 C CA . GLY A 1 950 ? 12.122 40.254 -11.099 1.00 83.06 950 GLY A CA 1
ATOM 7567 C C . GLY A 1 950 ? 13.222 39.439 -10.406 1.00 83.06 950 GLY A C 1
ATOM 7568 O O . GLY A 1 950 ? 14.077 40.018 -9.747 1.00 83.06 950 GLY A O 1
ATOM 7569 N N . ALA A 1 951 ? 13.199 38.113 -10.554 1.00 87.38 951 ALA A N 1
ATOM 7570 C CA . ALA A 1 951 ? 14.245 37.237 -10.014 1.00 87.38 951 ALA A CA 1
ATOM 7571 C C . ALA A 1 951 ? 15.559 37.291 -10.818 1.00 87.38 951 ALA A C 1
ATOM 7573 O O . ALA A 1 951 ? 15.543 37.185 -12.046 1.00 87.38 951 ALA A O 1
ATOM 7574 N N . GLU A 1 952 ? 16.695 37.353 -10.119 1.00 86.94 952 GLU A N 1
ATOM 7575 C CA . GLU A 1 952 ? 18.052 37.380 -10.684 1.00 86.94 952 GLU A CA 1
ATOM 7576 C C . GLU A 1 952 ? 18.955 36.198 -10.275 1.00 86.94 952 GLU A C 1
ATOM 7578 O O . GLU A 1 952 ? 20.027 36.014 -10.867 1.00 86.94 952 GLU A O 1
ATOM 7583 N N . LEU A 1 953 ? 18.534 35.393 -9.291 1.00 89.12 953 LEU A N 1
ATOM 7584 C CA . LEU A 1 953 ? 19.244 34.204 -8.807 1.00 89.12 953 LEU A CA 1
ATOM 7585 C C . LEU A 1 953 ? 18.610 32.914 -9.340 1.00 89.12 953 LEU A C 1
ATOM 7587 O O . LEU A 1 953 ? 17.394 32.753 -9.284 1.00 89.12 953 LEU A O 1
ATOM 7591 N N . PHE A 1 954 ? 19.431 31.971 -9.801 1.00 91.75 954 PHE A N 1
ATOM 7592 C CA . PHE A 1 954 ? 19.030 30.594 -10.112 1.00 91.75 954 PHE A CA 1
ATOM 7593 C C . PHE A 1 954 ? 19.388 29.656 -8.954 1.00 91.75 954 PHE A C 1
ATOM 7595 O O . PHE A 1 954 ? 20.425 29.856 -8.314 1.00 91.75 954 PHE A O 1
ATOM 7602 N N . LYS A 1 955 ? 18.553 28.635 -8.714 1.00 90.25 955 LYS A N 1
ATOM 7603 C CA . LYS A 1 955 ? 18.729 27.649 -7.635 1.00 90.25 955 LYS A CA 1
ATOM 7604 C C . LYS A 1 955 ? 18.666 26.193 -8.109 1.00 90.25 955 LYS A C 1
ATOM 7606 O O . LYS A 1 955 ? 19.610 25.446 -7.863 1.00 90.25 955 LYS A O 1
ATOM 7611 N N . TYR A 1 956 ? 17.594 25.788 -8.795 1.00 94.25 956 TYR A N 1
ATOM 7612 C CA . TYR A 1 956 ? 17.476 24.430 -9.343 1.00 94.25 956 TYR A CA 1
ATOM 7613 C C . TYR A 1 956 ? 16.645 24.360 -10.627 1.00 94.25 956 TYR A C 1
ATOM 7615 O O . TYR A 1 956 ? 15.812 25.228 -10.897 1.00 94.25 956 TYR A O 1
ATOM 7623 N N . ILE A 1 957 ? 16.843 23.280 -11.387 1.00 95.81 957 ILE A N 1
ATOM 7624 C CA . ILE A 1 957 ? 15.983 22.862 -12.504 1.00 95.81 957 ILE A CA 1
ATOM 7625 C C . ILE A 1 957 ? 15.550 21.402 -12.318 1.00 95.81 957 ILE A C 1
ATOM 7627 O O . ILE A 1 957 ? 16.365 20.552 -11.966 1.00 95.81 957 ILE A O 1
ATOM 7631 N N . THR A 1 958 ? 14.274 21.115 -12.577 1.00 96.38 958 THR A N 1
ATOM 7632 C CA . THR A 1 958 ? 13.714 19.756 -12.609 1.00 96.38 958 THR A CA 1
ATOM 7633 C C . THR A 1 958 ? 13.346 19.389 -14.041 1.00 96.38 958 THR A C 1
ATOM 7635 O O . THR A 1 958 ? 12.560 20.098 -14.676 1.00 96.38 958 THR A O 1
ATOM 7638 N N . LEU A 1 959 ? 13.877 18.266 -14.524 1.00 95.19 959 LEU A N 1
ATOM 7639 C CA . LEU A 1 959 ? 13.478 17.629 -15.778 1.00 95.19 959 LEU A CA 1
ATOM 7640 C C . LEU A 1 959 ? 12.640 16.384 -15.483 1.00 95.19 959 LEU A C 1
ATOM 7642 O O . LEU A 1 959 ? 12.951 15.641 -14.552 1.00 95.19 959 LEU A O 1
ATOM 7646 N N . ARG A 1 960 ? 11.620 16.132 -16.303 1.00 92.56 960 ARG A N 1
ATOM 7647 C CA . ARG A 1 960 ? 10.896 14.860 -16.374 1.00 92.56 960 ARG A CA 1
ATOM 7648 C C . ARG A 1 960 ? 11.091 14.241 -17.750 1.00 92.56 960 ARG A C 1
ATOM 7650 O O . ARG A 1 960 ? 11.093 14.946 -18.750 1.00 92.56 960 ARG A O 1
ATOM 7657 N N . THR A 1 961 ? 11.249 12.930 -17.780 1.00 92.31 961 THR A N 1
ATOM 7658 C CA . THR A 1 961 ? 11.592 12.158 -18.970 1.00 92.31 961 THR A CA 1
ATOM 7659 C C . THR A 1 961 ? 10.567 11.028 -19.090 1.00 92.31 961 THR A C 1
ATOM 7661 O O . THR A 1 961 ? 10.708 10.015 -18.399 1.00 92.31 961 THR A O 1
ATOM 7664 N N . PRO A 1 962 ? 9.492 11.199 -19.881 1.00 89.38 962 PRO A N 1
ATOM 7665 C CA . PRO A 1 962 ? 8.514 10.143 -20.111 1.00 89.38 962 PRO A CA 1
ATOM 7666 C C . PRO A 1 962 ? 9.088 9.112 -21.093 1.00 89.38 962 PRO A C 1
ATOM 7668 O O . PRO A 1 962 ? 9.204 9.375 -22.295 1.00 89.38 962 PRO A O 1
ATOM 7671 N N . LEU A 1 963 ? 9.461 7.932 -20.590 1.00 88.38 963 LEU A N 1
ATOM 7672 C CA . LEU A 1 963 ? 10.065 6.840 -21.364 1.00 88.38 963 LEU A CA 1
ATOM 7673 C C . LEU A 1 963 ? 8.984 5.827 -21.801 1.00 88.38 963 LEU A C 1
ATOM 7675 O O . LEU A 1 963 ? 8.496 5.079 -20.951 1.00 88.38 963 LEU A O 1
ATOM 7679 N N . PRO A 1 964 ? 8.574 5.753 -23.083 1.00 85.00 964 PRO A N 1
ATOM 7680 C CA . PRO A 1 964 ? 7.461 4.901 -23.497 1.00 85.00 964 PRO A CA 1
ATOM 7681 C C . PRO A 1 964 ? 7.893 3.444 -23.674 1.00 85.00 964 PRO A C 1
ATOM 7683 O O . PRO A 1 964 ? 8.975 3.163 -24.185 1.00 85.00 964 PRO A O 1
ATOM 7686 N N . LYS A 1 965 ? 7.033 2.495 -23.301 1.00 79.38 965 LYS A N 1
ATOM 7687 C CA . LYS A 1 965 ? 7.336 1.054 -23.360 1.00 79.38 965 LYS A CA 1
ATOM 7688 C C . LYS A 1 965 ? 6.824 0.399 -24.654 1.00 79.38 965 LYS A C 1
ATOM 7690 O O . LYS A 1 965 ? 5.686 0.652 -25.054 1.00 79.38 965 LYS A O 1
ATOM 7695 N N . ARG A 1 966 ? 7.662 -0.415 -25.321 1.00 69.38 966 ARG A N 1
ATOM 7696 C CA . ARG A 1 966 ? 7.351 -1.292 -26.488 1.00 69.38 966 ARG A CA 1
ATOM 7697 C C . ARG A 1 966 ? 8.602 -2.105 -26.888 1.00 69.38 966 ARG A C 1
ATOM 7699 O O . ARG A 1 966 ? 9.631 -2.005 -26.241 1.00 69.38 966 ARG A O 1
ATOM 7706 N N . ASP A 1 967 ? 8.550 -2.857 -27.985 1.00 64.56 967 ASP A N 1
ATOM 7707 C CA . ASP A 1 967 ? 9.568 -3.819 -28.452 1.00 64.56 967 ASP A CA 1
ATOM 7708 C C . ASP A 1 967 ? 10.937 -3.252 -28.920 1.00 64.56 967 ASP A C 1
ATOM 7710 O O . ASP A 1 967 ? 11.609 -3.893 -29.727 1.00 64.56 967 ASP A O 1
ATOM 7714 N N . GLY A 1 968 ? 11.383 -2.073 -28.466 1.00 59.94 968 GLY A N 1
ATOM 7715 C CA . GLY A 1 968 ? 12.674 -1.508 -28.896 1.00 59.94 968 GLY A CA 1
ATOM 7716 C C . GLY A 1 968 ? 12.639 -0.899 -30.296 1.00 59.94 968 GLY A C 1
ATOM 7717 O O . GLY A 1 968 ? 13.510 -1.183 -31.117 1.00 59.94 968 GLY A O 1
ATOM 7718 N N . ILE A 1 969 ? 11.598 -0.117 -30.598 1.00 61.28 969 ILE A N 1
ATOM 7719 C CA . ILE A 1 969 ? 11.411 0.514 -31.912 1.00 61.28 969 ILE A CA 1
ATOM 7720 C C . ILE A 1 969 ? 11.173 2.020 -31.799 1.00 61.28 969 ILE A C 1
ATOM 7722 O O . ILE A 1 969 ? 10.571 2.499 -30.836 1.00 61.28 969 ILE A O 1
ATOM 7726 N N . PHE A 1 970 ? 11.577 2.766 -32.824 1.00 64.19 970 PHE A N 1
ATOM 7727 C CA . PHE A 1 970 ? 11.128 4.143 -32.992 1.00 64.19 970 PHE A CA 1
ATOM 7728 C C . PHE A 1 970 ? 9.659 4.181 -33.396 1.00 64.19 970 PHE A C 1
ATOM 7730 O O . PHE A 1 970 ? 9.206 3.389 -34.228 1.00 64.19 970 PHE A O 1
ATOM 7737 N N . VAL A 1 971 ? 8.917 5.114 -32.807 1.00 61.09 971 VAL A N 1
ATOM 7738 C CA . VAL A 1 971 ? 7.525 5.369 -33.161 1.00 61.09 971 VAL A CA 1
ATOM 7739 C C . VAL A 1 971 ? 7.373 6.810 -33.622 1.00 61.09 971 VAL A C 1
ATOM 7741 O O . VAL A 1 971 ? 7.431 7.737 -32.815 1.00 61.09 971 VAL A O 1
ATOM 7744 N N . THR A 1 972 ? 7.109 6.975 -34.916 1.00 59.72 972 THR A N 1
ATOM 7745 C CA . THR A 1 972 ? 6.789 8.269 -35.516 1.00 59.72 972 THR A CA 1
ATOM 7746 C C . THR A 1 972 ? 5.390 8.717 -35.101 1.00 59.72 972 THR A C 1
ATOM 7748 O O . THR A 1 972 ? 4.411 8.007 -35.345 1.00 59.72 972 THR A O 1
ATOM 7751 N N . GLU A 1 973 ? 5.241 9.941 -34.593 1.00 54.12 973 GLU A N 1
ATOM 7752 C CA . GLU A 1 973 ? 3.923 10.518 -34.243 1.00 54.12 973 GLU A CA 1
ATOM 7753 C C . GLU A 1 973 ? 2.968 10.739 -35.450 1.00 54.12 973 GLU A C 1
ATOM 7755 O O . GLU A 1 973 ? 1.844 11.220 -35.297 1.00 54.12 973 GLU A O 1
ATOM 7760 N N . ALA A 1 974 ? 3.388 10.385 -36.671 1.00 41.25 974 ALA A N 1
ATOM 7761 C CA . ALA A 1 974 ? 2.699 10.686 -37.928 1.00 41.25 974 ALA A CA 1
ATOM 7762 C C . ALA A 1 974 ? 1.660 9.640 -38.402 1.00 41.25 974 ALA A C 1
ATOM 7764 O O . ALA A 1 974 ? 0.992 9.876 -39.408 1.00 41.25 974 ALA A O 1
ATOM 7765 N N . GLN A 1 975 ? 1.509 8.485 -37.739 1.00 38.88 975 GLN A N 1
ATOM 7766 C CA . GLN A 1 975 ? 0.695 7.360 -38.251 1.00 38.88 975 GLN A CA 1
ATOM 7767 C C . GLN A 1 975 ? -0.770 7.292 -37.756 1.00 38.88 975 GLN A C 1
ATOM 7769 O O . GLN A 1 975 ? -1.380 6.224 -37.789 1.00 38.88 975 GLN A O 1
ATOM 7774 N N . VAL A 1 976 ? -1.384 8.416 -37.359 1.00 36.75 976 VAL A N 1
ATOM 7775 C CA . VAL A 1 976 ? -2.829 8.479 -37.027 1.00 36.75 976 VAL A CA 1
ATOM 7776 C C . VAL A 1 976 ? -3.591 9.303 -38.085 1.00 36.75 976 VAL A C 1
ATOM 7778 O O . VAL A 1 976 ? -3.239 10.461 -38.308 1.00 36.75 976 VAL A O 1
ATOM 7781 N N . PRO A 1 977 ? -4.631 8.756 -38.751 1.00 36.28 977 PRO A N 1
ATOM 7782 C CA . PRO A 1 977 ? -5.216 9.331 -39.970 1.00 36.28 977 PRO A CA 1
ATOM 7783 C C . PRO A 1 977 ? -6.260 10.452 -39.756 1.00 36.28 977 PRO A C 1
ATOM 7785 O O . PRO A 1 977 ? -7.198 10.569 -40.545 1.00 36.28 977 PRO A O 1
ATOM 7788 N N . ASP A 1 978 ? -6.090 11.314 -38.748 1.00 38.12 978 ASP A N 1
ATOM 7789 C CA . ASP A 1 978 ? -6.985 12.457 -38.499 1.00 38.12 978 ASP A CA 1
ATOM 7790 C C . ASP A 1 978 ? -6.372 13.776 -38.995 1.00 38.12 978 ASP A C 1
ATOM 7792 O O . ASP A 1 978 ? -5.535 14.404 -38.344 1.00 38.12 978 ASP A O 1
ATOM 7796 N N . GLY A 1 979 ? -6.803 14.197 -40.188 1.00 37.00 979 GLY A N 1
ATOM 7797 C CA . GLY A 1 979 ? -6.248 15.323 -40.947 1.00 37.00 979 GLY A CA 1
ATOM 7798 C C . GLY A 1 979 ? -6.574 16.721 -40.407 1.00 37.00 979 GLY A C 1
ATOM 7799 O O . GLY A 1 979 ? -7.209 17.509 -41.108 1.00 37.00 979 GLY A O 1
ATOM 7800 N N . ASN A 1 980 ? -6.119 17.043 -39.194 1.00 37.12 980 ASN A N 1
ATOM 7801 C CA . ASN A 1 980 ? -6.105 18.404 -38.652 1.00 37.12 980 ASN A CA 1
ATOM 7802 C C . ASN A 1 980 ? -4.676 19.001 -38.708 1.00 37.12 980 ASN A C 1
ATOM 7804 O O . ASN A 1 980 ? -3.840 18.611 -37.891 1.00 37.12 980 ASN A O 1
ATOM 7808 N N . PRO A 1 981 ? -4.382 19.935 -39.635 1.00 38.34 981 PRO A N 1
ATOM 7809 C CA . PRO A 1 981 ? -3.036 20.481 -39.834 1.00 38.34 981 PRO A CA 1
ATOM 7810 C C . PRO A 1 981 ? -2.621 21.573 -38.828 1.00 38.34 981 PRO A C 1
ATOM 7812 O O . PRO A 1 981 ? -1.475 22.006 -38.855 1.00 38.34 981 PRO A O 1
ATOM 7815 N N . ASP A 1 982 ? -3.511 22.034 -37.941 1.00 36.03 982 ASP A N 1
ATOM 7816 C CA . ASP A 1 982 ? -3.261 23.209 -37.086 1.00 36.03 982 ASP A CA 1
ATOM 7817 C C . ASP A 1 982 ? -2.698 22.872 -35.679 1.00 36.03 982 ASP A C 1
ATOM 7819 O O . ASP A 1 982 ? -2.792 23.691 -34.764 1.00 36.03 982 ASP A O 1
ATOM 7823 N N . MET A 1 983 ? -2.102 21.684 -35.469 1.00 35.25 983 MET A N 1
ATOM 7824 C CA . MET A 1 983 ? -1.490 21.287 -34.179 1.00 35.25 983 MET A CA 1
ATOM 7825 C C . MET A 1 983 ? -0.070 20.689 -34.282 1.00 35.25 983 MET A C 1
ATOM 7827 O O . MET A 1 983 ? 0.206 19.600 -33.782 1.00 35.25 983 MET A O 1
ATOM 7831 N N . GLY A 1 984 ? 0.847 21.465 -34.864 1.00 37.22 984 GLY A N 1
ATOM 7832 C CA . GLY A 1 984 ? 2.125 21.833 -34.226 1.00 37.22 984 GLY A CA 1
ATOM 7833 C C . GLY A 1 984 ? 3.284 20.829 -34.125 1.00 37.22 984 GLY A C 1
ATOM 7834 O O . GLY A 1 984 ? 4.419 21.288 -34.011 1.00 37.22 984 GLY A O 1
ATOM 7835 N N . ILE A 1 985 ? 3.056 19.514 -34.175 1.00 43.06 985 ILE A N 1
ATOM 7836 C CA . ILE A 1 985 ? 4.135 18.510 -34.192 1.00 43.06 985 ILE A CA 1
ATOM 7837 C C . ILE A 1 985 ? 3.907 17.538 -35.348 1.00 43.06 985 ILE A C 1
ATOM 7839 O O . ILE A 1 985 ? 3.218 16.523 -35.231 1.00 43.06 985 ILE A O 1
ATOM 7843 N N . ASP A 1 986 ? 4.524 17.880 -36.474 1.00 44.28 986 ASP A N 1
ATOM 7844 C CA . ASP A 1 986 ? 4.730 16.974 -37.594 1.00 44.28 986 ASP A CA 1
ATOM 7845 C C . ASP A 1 986 ? 6.087 16.277 -37.380 1.00 44.28 986 ASP A C 1
ATOM 7847 O O . ASP A 1 986 ? 7.094 16.952 -37.145 1.00 44.28 986 ASP A O 1
ATOM 7851 N N . SER A 1 987 ? 6.080 14.937 -37.399 1.00 55.22 987 SER A N 1
ATOM 7852 C CA . SER A 1 987 ? 7.221 14.016 -37.205 1.00 55.22 987 SER A CA 1
ATOM 7853 C C . SER A 1 987 ? 8.180 14.334 -36.041 1.00 55.22 987 SER A C 1
ATOM 7855 O O . SER A 1 987 ? 9.099 15.144 -36.176 1.00 55.22 987 SER A O 1
ATOM 7857 N N . GLN A 1 988 ? 8.007 13.604 -34.938 1.00 66.19 988 GLN A N 1
ATOM 7858 C CA . GLN A 1 988 ? 9.082 13.212 -34.019 1.00 66.19 988 GLN A CA 1
ATOM 7859 C C . GLN A 1 988 ? 9.111 11.681 -33.960 1.00 66.19 988 GLN A C 1
ATOM 7861 O O . GLN A 1 988 ? 8.043 11.057 -33.981 1.00 66.19 988 GLN A O 1
ATOM 7866 N N . ASP A 1 989 ? 10.306 11.100 -33.890 1.00 70.00 989 ASP A N 1
ATOM 7867 C CA . ASP A 1 989 ? 10.528 9.662 -33.725 1.00 70.00 989 ASP A CA 1
ATOM 7868 C C . ASP A 1 989 ? 11.002 9.378 -32.298 1.00 70.00 989 ASP A C 1
ATOM 7870 O O . ASP A 1 989 ? 12.137 9.679 -31.937 1.00 70.00 989 ASP A O 1
ATOM 7874 N N . ILE A 1 990 ? 10.118 8.812 -31.472 1.00 75.19 990 ILE A N 1
ATOM 7875 C CA . ILE A 1 990 ? 10.405 8.549 -30.054 1.00 75.19 990 ILE A CA 1
ATOM 7876 C C . ILE A 1 990 ? 10.848 7.094 -29.883 1.00 75.19 990 ILE A C 1
ATOM 7878 O O . ILE A 1 990 ? 10.176 6.184 -30.382 1.00 75.19 990 ILE A O 1
ATOM 7882 N N . TRP A 1 991 ? 11.960 6.861 -29.180 1.00 75.25 991 TRP A N 1
ATOM 7883 C CA . TRP A 1 991 ? 12.419 5.506 -28.855 1.00 75.25 991 TRP A CA 1
ATOM 7884 C C . TRP A 1 991 ? 11.515 4.855 -27.805 1.00 75.25 991 TRP A C 1
ATOM 7886 O O . TRP A 1 991 ? 11.122 5.492 -26.827 1.00 75.25 991 TRP A O 1
ATOM 7896 N N . THR A 1 992 ? 11.206 3.571 -27.991 1.00 76.00 992 THR A N 1
ATOM 7897 C CA . THR A 1 992 ? 10.449 2.775 -27.018 1.00 76.00 992 THR A CA 1
ATOM 7898 C C . THR A 1 992 ? 11.333 1.734 -26.343 1.00 76.00 992 THR A C 1
ATOM 7900 O O . THR A 1 992 ? 12.132 1.073 -27.000 1.00 76.00 992 THR A O 1
ATOM 7903 N N . TYR A 1 993 ? 11.179 1.563 -25.033 1.00 78.56 993 TYR A N 1
ATOM 7904 C CA . TYR A 1 993 ? 12.016 0.675 -24.225 1.00 78.56 993 TYR A CA 1
ATOM 7905 C C . TYR A 1 993 ? 11.354 -0.697 -24.067 1.00 78.56 993 TYR A C 1
ATOM 7907 O O . TYR A 1 993 ? 10.210 -0.735 -23.605 1.00 78.56 993 TYR A O 1
ATOM 7915 N N . PRO A 1 994 ? 12.039 -1.805 -24.410 1.00 74.00 994 PRO A N 1
ATOM 7916 C CA . PRO A 1 994 ? 11.548 -3.151 -24.146 1.00 74.00 994 PRO A CA 1
ATOM 7917 C C . PRO A 1 994 ? 11.886 -3.612 -22.721 1.00 74.00 994 PRO A C 1
ATOM 7919 O O . PRO A 1 994 ? 12.805 -3.072 -22.093 1.00 74.00 994 PRO A O 1
ATOM 7922 N N . PRO A 1 995 ? 11.198 -4.647 -22.202 1.00 72.75 995 PRO A N 1
ATOM 7923 C CA . PRO A 1 995 ? 11.548 -5.230 -20.913 1.00 72.75 995 PRO A CA 1
ATOM 7924 C C . PRO A 1 995 ? 12.983 -5.777 -20.939 1.00 72.75 995 PRO A C 1
ATOM 7926 O O . PRO A 1 995 ? 13.535 -6.098 -21.994 1.00 72.75 995 PRO A O 1
ATOM 7929 N N . TYR A 1 996 ? 13.592 -5.881 -19.760 1.00 74.44 996 TYR A N 1
ATOM 7930 C CA . TYR A 1 996 ? 14.984 -6.289 -19.534 1.00 74.44 996 TYR A CA 1
ATOM 7931 C C . TYR A 1 996 ? 16.046 -5.359 -20.149 1.00 74.44 996 TYR A C 1
ATOM 7933 O O . TYR A 1 996 ? 17.221 -5.720 -20.215 1.00 74.44 996 TYR A O 1
ATOM 7941 N N . THR A 1 997 ? 15.654 -4.147 -20.551 1.00 78.06 997 THR A N 1
ATOM 7942 C CA . THR A 1 997 ? 16.560 -3.116 -21.072 1.00 78.06 997 THR A CA 1
ATOM 7943 C C . THR A 1 997 ? 16.846 -2.061 -20.013 1.00 78.06 997 THR A C 1
ATOM 7945 O O . THR A 1 997 ? 15.914 -1.508 -19.429 1.00 78.06 997 THR A O 1
ATOM 7948 N N . THR A 1 998 ? 18.129 -1.769 -19.780 1.00 84.00 998 THR A N 1
ATOM 7949 C CA . THR A 1 998 ? 18.561 -0.674 -18.902 1.00 84.00 998 THR A CA 1
ATOM 7950 C C . THR A 1 998 ? 17.963 0.647 -19.375 1.00 84.00 998 THR A C 1
ATOM 7952 O O . THR A 1 998 ? 18.133 1.025 -20.534 1.00 84.00 998 THR A O 1
ATOM 7955 N N . LEU A 1 999 ? 17.271 1.347 -18.479 1.00 87.75 999 LEU A N 1
ATOM 7956 C CA . LEU A 1 999 ? 16.697 2.658 -18.759 1.00 87.75 999 LEU A CA 1
ATOM 7957 C C . LEU A 1 999 ? 17.815 3.706 -18.893 1.00 87.75 999 LEU A C 1
ATOM 7959 O O . LEU A 1 999 ? 18.749 3.692 -18.085 1.00 87.75 999 LEU A O 1
ATOM 7963 N N . PRO A 1 1000 ? 17.735 4.635 -19.861 1.00 86.00 1000 PRO A N 1
ATOM 7964 C CA . PRO A 1 1000 ? 18.654 5.755 -19.930 1.00 86.00 1000 PRO A CA 1
ATOM 7965 C C . PRO A 1 1000 ? 18.343 6.713 -18.785 1.00 86.00 1000 PRO A C 1
ATOM 7967 O O . PRO A 1 1000 ? 17.242 7.251 -18.658 1.00 86.00 1000 PRO A O 1
ATOM 7970 N N . LEU A 1 1001 ? 19.341 6.896 -17.933 1.00 90.56 1001 LEU A N 1
ATOM 7971 C CA . LEU A 1 1001 ? 19.343 7.879 -16.864 1.00 90.56 1001 LEU A CA 1
ATOM 7972 C C . LEU A 1 1001 ? 20.332 8.976 -17.241 1.00 90.56 1001 LEU A C 1
ATOM 7974 O O . LEU A 1 1001 ? 21.317 8.722 -17.935 1.00 90.56 1001 LEU A O 1
ATOM 7978 N N . ASN A 1 1002 ? 20.088 10.192 -16.774 1.00 91.19 1002 ASN A N 1
ATOM 7979 C CA . ASN A 1 1002 ? 21.014 11.285 -17.021 1.00 91.19 1002 ASN A CA 1
ATOM 7980 C C . ASN A 1 1002 ? 22.301 11.104 -16.181 1.00 91.19 1002 ASN A C 1
ATOM 7982 O O . ASN A 1 1002 ? 22.275 10.480 -15.112 1.00 91.19 1002 ASN A O 1
ATOM 7986 N N . PRO A 1 1003 ? 23.437 11.673 -16.616 1.00 88.44 1003 PRO A N 1
ATOM 7987 C CA . PRO A 1 1003 ? 24.608 11.854 -15.773 1.00 88.44 1003 PRO A CA 1
ATOM 7988 C C . PRO A 1 1003 ? 24.265 12.598 -14.472 1.00 88.44 1003 PRO A C 1
ATOM 7990 O O . PRO A 1 1003 ? 23.642 13.658 -14.557 1.00 88.44 1003 PRO A O 1
ATOM 7993 N N . PRO A 1 1004 ? 24.724 12.092 -13.308 1.00 90.50 1004 PRO A N 1
ATOM 7994 C CA . PRO A 1 1004 ? 25.819 11.140 -13.168 1.00 90.50 1004 PRO A CA 1
ATOM 7995 C C . PRO A 1 1004 ? 25.365 9.677 -12.994 1.00 90.50 1004 PRO A C 1
ATOM 7997 O O . PRO A 1 1004 ? 26.217 8.795 -12.944 1.00 90.50 1004 PRO A O 1
ATOM 8000 N N . PHE A 1 1005 ? 24.061 9.383 -12.937 1.00 91.75 1005 PHE A N 1
ATOM 8001 C CA . PHE A 1 1005 ? 23.554 8.025 -12.686 1.00 91.75 1005 PHE A CA 1
ATOM 8002 C C . PHE A 1 1005 ? 23.887 7.019 -13.806 1.00 91.75 1005 PHE A C 1
ATOM 8004 O O . PHE A 1 1005 ? 23.923 5.818 -13.548 1.00 91.75 1005 PHE A O 1
ATOM 8011 N N . ASN A 1 1006 ? 24.193 7.472 -15.029 1.00 87.81 1006 ASN A N 1
ATOM 8012 C CA . ASN A 1 1006 ? 24.697 6.619 -16.119 1.00 87.81 1006 ASN A CA 1
ATOM 8013 C C . ASN A 1 1006 ? 26.217 6.343 -16.081 1.00 87.81 1006 ASN A C 1
ATOM 8015 O O . ASN A 1 1006 ? 26.728 5.614 -16.938 1.00 87.81 1006 ASN A O 1
ATOM 8019 N N . MET A 1 1007 ? 26.940 6.921 -15.120 1.00 85.62 1007 MET A N 1
ATOM 8020 C CA . MET A 1 1007 ? 28.394 6.835 -14.974 1.00 85.62 1007 MET A CA 1
ATOM 8021 C C . MET A 1 1007 ? 28.789 6.490 -13.527 1.00 85.62 1007 MET A C 1
ATOM 8023 O O . MET A 1 1007 ? 27.940 6.299 -12.658 1.00 85.62 1007 MET A O 1
ATOM 8027 N N . MET A 1 1008 ? 30.093 6.363 -13.264 1.00 87.31 1008 MET A N 1
ATOM 8028 C CA . MET A 1 1008 ? 30.592 6.206 -11.895 1.00 87.31 1008 MET A CA 1
ATOM 8029 C C . MET A 1 1008 ? 30.393 7.514 -11.118 1.00 87.31 1008 MET A C 1
ATOM 8031 O O . MET A 1 1008 ? 30.772 8.576 -11.619 1.00 87.31 1008 MET A O 1
ATOM 8035 N N . HIS A 1 1009 ? 29.804 7.440 -9.925 1.00 88.75 1009 HIS A N 1
ATOM 8036 C CA . HIS A 1 1009 ? 29.348 8.607 -9.166 1.00 88.75 1009 HIS A CA 1
ATOM 8037 C C . HIS A 1 1009 ? 29.372 8.380 -7.648 1.00 88.75 1009 HIS A C 1
ATOM 8039 O O . HIS A 1 1009 ? 29.566 7.261 -7.176 1.00 88.75 1009 HIS A O 1
ATOM 8045 N N . ASP A 1 1010 ? 29.161 9.446 -6.879 1.00 91.25 1010 ASP A N 1
ATOM 8046 C CA . ASP A 1 1010 ? 28.968 9.377 -5.430 1.00 91.25 1010 ASP A CA 1
ATOM 8047 C C . ASP A 1 1010 ? 27.484 9.602 -5.104 1.00 91.25 1010 ASP A C 1
ATOM 8049 O O . ASP A 1 1010 ? 26.838 10.446 -5.733 1.00 91.25 1010 ASP A O 1
ATOM 8053 N N . ILE A 1 1011 ? 26.950 8.887 -4.109 1.00 91.38 1011 ILE A N 1
ATOM 8054 C CA . ILE A 1 1011 ? 25.577 9.082 -3.605 1.00 91.38 1011 ILE A CA 1
ATOM 8055 C C . ILE A 1 1011 ? 25.582 9.618 -2.175 1.00 91.38 1011 ILE A C 1
ATOM 8057 O O . ILE A 1 1011 ? 26.561 9.444 -1.450 1.00 91.38 1011 ILE A O 1
ATOM 8061 N N . VAL A 1 1012 ? 24.480 10.230 -1.753 1.00 89.38 1012 VAL A N 1
ATOM 8062 C CA . VAL A 1 1012 ? 24.210 10.571 -0.351 1.00 89.38 1012 VAL A CA 1
ATOM 8063 C C . VAL A 1 1012 ? 23.165 9.607 0.191 1.00 89.38 1012 VAL A C 1
ATOM 8065 O O . VAL A 1 1012 ? 22.119 9.415 -0.424 1.00 89.38 1012 VAL A O 1
ATOM 8068 N N . ASP A 1 1013 ? 23.446 8.994 1.338 1.00 87.56 1013 ASP A N 1
ATOM 8069 C CA . ASP A 1 1013 ? 22.495 8.115 2.012 1.00 87.56 1013 ASP A CA 1
ATOM 8070 C C . ASP A 1 1013 ? 21.429 8.945 2.751 1.00 87.56 1013 ASP A C 1
ATOM 8072 O O . ASP A 1 1013 ? 21.633 9.442 3.867 1.00 87.56 1013 ASP A O 1
ATOM 8076 N N . ASP A 1 1014 ? 20.310 9.176 2.063 1.00 84.38 1014 ASP A N 1
ATOM 8077 C CA . ASP A 1 1014 ? 19.181 10.001 2.500 1.00 84.38 1014 ASP A CA 1
ATOM 8078 C C . ASP A 1 1014 ? 17.955 9.162 2.909 1.00 84.38 1014 ASP A C 1
ATOM 8080 O O . ASP A 1 1014 ? 17.094 9.660 3.641 1.00 84.38 1014 ASP A O 1
ATOM 8084 N N . VAL A 1 1015 ? 17.873 7.893 2.493 1.00 83.62 1015 VAL A N 1
ATOM 8085 C CA . VAL A 1 1015 ? 16.815 6.933 2.850 1.00 83.62 1015 VAL A CA 1
ATOM 8086 C C . VAL A 1 1015 ? 17.338 5.979 3.926 1.00 83.62 1015 VAL A C 1
ATOM 8088 O O . VAL A 1 1015 ? 17.775 4.876 3.622 1.00 83.62 1015 VAL A O 1
ATOM 8091 N N . LEU A 1 1016 ? 17.288 6.382 5.201 1.00 70.31 1016 LEU A N 1
ATOM 8092 C CA . LEU A 1 1016 ? 18.092 5.717 6.236 1.00 70.31 1016 LEU A CA 1
ATOM 8093 C C . LEU A 1 1016 ? 17.302 5.309 7.486 1.00 70.31 1016 LEU A C 1
ATOM 8095 O O . LEU A 1 1016 ? 16.571 6.084 8.109 1.00 70.31 1016 LEU A O 1
ATOM 8099 N N . TYR A 1 1017 ? 17.518 4.065 7.911 1.00 59.19 1017 TYR A N 1
ATOM 8100 C CA . TYR A 1 1017 ? 16.977 3.517 9.149 1.00 59.19 1017 TYR A CA 1
ATOM 8101 C C . TYR A 1 1017 ? 17.698 4.076 10.395 1.00 59.19 1017 TYR A C 1
ATOM 8103 O O . TYR A 1 1017 ? 18.610 3.462 10.951 1.00 59.19 1017 TYR A O 1
ATOM 8111 N N . ASN A 1 1018 ? 17.196 5.203 10.914 1.00 54.31 1018 ASN A N 1
ATOM 8112 C CA . ASN A 1 1018 ? 17.401 5.659 12.299 1.00 54.31 1018 ASN A CA 1
ATOM 8113 C C . ASN A 1 1018 ? 18.874 6.005 12.665 1.00 54.31 1018 ASN A C 1
ATOM 8115 O O . ASN A 1 1018 ? 19.417 5.509 13.659 1.00 54.31 1018 ASN A O 1
ATOM 8119 N N . HIS A 1 1019 ? 19.490 6.940 11.928 1.00 56.53 1019 HIS A N 1
ATOM 8120 C CA . HIS A 1 1019 ? 20.764 7.586 12.297 1.00 56.53 1019 HIS A CA 1
ATOM 8121 C C . HIS A 1 1019 ? 20.662 9.123 12.352 1.00 56.53 1019 HIS A C 1
ATOM 8123 O O . HIS A 1 1019 ? 21.234 9.848 11.547 1.00 56.53 1019 HIS A O 1
ATOM 8129 N N . THR A 1 1020 ? 19.988 9.644 13.382 1.00 53.28 1020 THR A N 1
ATOM 8130 C CA . THR A 1 1020 ? 19.753 11.088 13.602 1.00 53.28 1020 THR A CA 1
ATOM 8131 C C . THR A 1 1020 ? 20.983 11.897 14.068 1.00 53.28 1020 THR A C 1
ATOM 8133 O O . THR A 1 1020 ? 20.814 12.926 14.720 1.00 53.28 1020 THR A O 1
ATOM 8136 N N . GLU A 1 1021 ? 22.211 11.426 13.824 1.00 58.91 1021 GLU A N 1
ATOM 8137 C CA . GLU A 1 1021 ? 23.454 12.041 14.339 1.00 58.91 1021 GLU A CA 1
ATOM 8138 C C . GLU A 1 1021 ? 24.582 12.193 13.295 1.00 58.91 1021 GLU A C 1
ATOM 8140 O O . GLU A 1 1021 ? 25.653 12.676 13.654 1.00 58.91 1021 GLU A O 1
ATOM 8145 N N . LEU A 1 1022 ? 24.366 11.826 12.024 1.00 68.69 1022 LEU A N 1
ATOM 8146 C CA . LEU A 1 1022 ? 25.358 12.011 10.953 1.00 68.69 1022 LEU A CA 1
ATOM 8147 C C . LEU A 1 1022 ? 25.141 13.333 10.203 1.00 68.69 1022 LEU A C 1
ATOM 8149 O O . LEU A 1 1022 ? 24.007 13.701 9.888 1.00 68.69 1022 LEU A O 1
ATOM 8153 N N . SER A 1 1023 ? 26.231 14.030 9.883 1.00 72.31 1023 SER A N 1
ATOM 8154 C CA . SER A 1 1023 ? 26.224 15.165 8.950 1.00 72.31 1023 SER A CA 1
ATOM 8155 C C . SER A 1 1023 ? 25.989 14.714 7.498 1.00 72.31 1023 SER A C 1
ATOM 8157 O O . SER A 1 1023 ? 25.979 13.521 7.199 1.00 72.31 1023 SER A O 1
ATOM 8159 N N . GLU A 1 1024 ? 25.773 15.653 6.572 1.00 73.94 1024 GLU A N 1
ATOM 8160 C CA . GLU A 1 1024 ? 25.642 15.320 5.145 1.00 73.94 1024 GLU A CA 1
ATOM 8161 C C . GLU A 1 1024 ? 26.942 14.744 4.565 1.00 73.94 1024 GLU A C 1
ATOM 8163 O O . GLU A 1 1024 ? 26.898 13.717 3.895 1.00 73.94 1024 GLU A O 1
ATOM 8168 N N . GLU A 1 1025 ? 28.108 15.306 4.911 1.00 77.06 1025 GLU A N 1
ATOM 8169 C CA . GLU A 1 1025 ? 29.408 14.768 4.474 1.00 77.06 1025 GLU A CA 1
ATOM 8170 C C . GLU A 1 1025 ? 29.654 13.331 4.964 1.00 77.06 1025 GLU A C 1
ATOM 8172 O O . GLU A 1 1025 ? 30.231 12.522 4.241 1.00 77.06 1025 GLU A O 1
ATOM 8177 N N . GLU A 1 1026 ? 29.189 12.986 6.168 1.00 81.31 1026 GLU A N 1
ATOM 8178 C CA . GLU A 1 1026 ? 29.318 11.634 6.736 1.00 81.31 1026 GLU A CA 1
ATOM 8179 C C . GLU A 1 1026 ? 28.368 10.605 6.106 1.00 81.31 1026 GLU A C 1
ATOM 8181 O O . GLU A 1 1026 ? 28.528 9.414 6.366 1.00 81.31 1026 GLU A O 1
ATOM 8186 N N . ARG A 1 1027 ? 27.400 11.041 5.289 1.00 84.88 1027 ARG A N 1
ATOM 8187 C CA . ARG A 1 1027 ? 26.456 10.179 4.557 1.00 84.88 1027 ARG A CA 1
ATOM 8188 C C . ARG A 1 1027 ? 26.799 10.045 3.072 1.00 84.88 1027 ARG A C 1
ATOM 8190 O O . ARG A 1 1027 ? 26.124 9.299 2.368 1.00 84.88 1027 ARG A O 1
ATOM 8197 N N . ILE A 1 1028 ? 27.849 10.718 2.591 1.00 87.88 1028 ILE A N 1
ATOM 8198 C CA . ILE A 1 1028 ? 28.353 10.530 1.225 1.00 87.88 1028 ILE A CA 1
ATOM 8199 C C . ILE A 1 1028 ? 29.028 9.160 1.121 1.00 87.88 1028 ILE A C 1
ATOM 8201 O O . ILE A 1 1028 ? 29.960 8.841 1.863 1.00 87.88 1028 ILE A O 1
ATOM 8205 N N . ILE A 1 1029 ? 28.589 8.365 0.151 1.00 88.81 1029 ILE A N 1
ATOM 8206 C CA . ILE A 1 1029 ? 29.177 7.079 -0.191 1.00 88.81 1029 ILE A CA 1
ATOM 8207 C C . ILE A 1 1029 ? 29.815 7.181 -1.582 1.00 88.81 1029 ILE A C 1
ATOM 8209 O O . ILE A 1 1029 ? 29.124 7.313 -2.593 1.00 88.81 1029 ILE A O 1
ATOM 8213 N N . GLU A 1 1030 ? 31.146 7.106 -1.629 1.00 88.88 1030 GLU A N 1
ATOM 8214 C CA . GLU A 1 1030 ? 31.902 7.296 -2.871 1.00 88.88 1030 GLU A CA 1
ATOM 8215 C C . GLU A 1 1030 ? 31.936 6.054 -3.780 1.00 88.88 1030 GLU A C 1
ATOM 8217 O O . GLU A 1 1030 ? 31.986 4.914 -3.301 1.00 88.88 1030 GLU A O 1
ATOM 8222 N N . GLY A 1 1031 ? 32.013 6.291 -5.095 1.00 84.50 1031 GLY A N 1
ATOM 8223 C CA . GLY A 1 1031 ? 32.396 5.282 -6.090 1.00 84.50 1031 GLY A CA 1
ATOM 8224 C C . GLY A 1 1031 ? 31.346 4.209 -6.391 1.00 84.50 1031 GLY A C 1
ATOM 8225 O O . GLY A 1 1031 ? 31.690 3.032 -6.504 1.00 84.50 1031 GLY A O 1
ATOM 8226 N N . TYR A 1 1032 ? 30.079 4.598 -6.526 1.00 87.00 1032 TYR A N 1
ATOM 8227 C CA . TYR A 1 1032 ? 29.044 3.749 -7.112 1.00 87.00 1032 TYR A CA 1
ATOM 8228 C C . TYR A 1 1032 ? 29.218 3.615 -8.625 1.00 87.00 1032 TYR A C 1
ATOM 8230 O O . TYR A 1 1032 ? 29.555 4.570 -9.322 1.00 87.00 1032 TYR A O 1
ATOM 8238 N N . GLU A 1 1033 ? 28.966 2.409 -9.128 1.00 86.81 1033 GLU A N 1
ATOM 8239 C CA . GLU A 1 1033 ? 28.872 2.108 -10.559 1.00 86.81 1033 GLU A CA 1
ATOM 8240 C C . GLU A 1 1033 ? 27.578 2.695 -11.170 1.00 86.81 1033 GLU A C 1
ATOM 8242 O O . GLU A 1 1033 ? 26.645 3.016 -10.426 1.00 86.81 1033 GLU A O 1
ATOM 8247 N N . PRO A 1 1034 ? 27.480 2.804 -12.512 1.00 86.69 1034 PRO A N 1
ATOM 8248 C CA . PRO A 1 1034 ? 26.257 3.219 -13.199 1.00 86.69 1034 PRO A CA 1
ATOM 8249 C C . PRO A 1 1034 ? 25.009 2.472 -12.712 1.00 86.69 1034 PRO A C 1
ATOM 8251 O O . PRO A 1 1034 ? 25.000 1.241 -12.601 1.00 86.69 1034 PRO A O 1
ATOM 8254 N N . LEU A 1 1035 ? 23.932 3.214 -12.466 1.00 88.12 1035 LEU A N 1
ATOM 8255 C CA . LEU A 1 1035 ? 22.684 2.677 -11.947 1.00 88.12 1035 LEU A CA 1
ATOM 8256 C C . LEU A 1 1035 ? 21.960 1.868 -13.036 1.00 88.12 1035 LEU A C 1
ATOM 8258 O O . LEU A 1 1035 ? 21.421 2.416 -13.994 1.00 88.12 1035 LEU A O 1
ATOM 8262 N N . ASN A 1 1036 ? 21.935 0.544 -12.886 1.00 85.75 1036 ASN A N 1
ATOM 8263 C CA . ASN A 1 1036 ? 21.281 -0.357 -13.833 1.00 85.75 1036 ASN A CA 1
ATOM 8264 C C . ASN A 1 1036 ? 19.850 -0.689 -13.382 1.00 85.75 1036 ASN A C 1
ATOM 8266 O O . ASN A 1 1036 ? 19.638 -1.676 -12.676 1.00 85.75 1036 ASN A O 1
ATOM 8270 N N . VAL A 1 1037 ? 18.883 0.139 -13.787 1.00 89.19 1037 VAL A N 1
ATOM 8271 C CA . VAL A 1 1037 ? 17.444 -0.106 -13.584 1.00 89.19 1037 VAL A CA 1
ATOM 8272 C C . VAL A 1 1037 ? 16.807 -0.566 -14.889 1.00 89.19 1037 VAL A C 1
ATOM 8274 O O . VAL A 1 1037 ? 17.042 0.029 -15.938 1.00 89.19 1037 VAL A O 1
ATOM 8277 N N . PHE A 1 1038 ? 15.962 -1.591 -14.821 1.00 86.31 1038 PHE A N 1
ATOM 8278 C CA . PHE A 1 1038 ? 15.131 -2.054 -15.935 1.00 86.31 1038 PHE A CA 1
ATOM 8279 C C . PHE A 1 1038 ? 13.789 -2.576 -15.419 1.00 86.31 1038 PHE A C 1
ATOM 8281 O O . PHE A 1 1038 ? 13.658 -2.909 -14.240 1.00 86.31 1038 PHE A O 1
ATOM 8288 N N . TYR A 1 1039 ? 12.790 -2.666 -16.298 1.00 85.38 1039 TYR A N 1
ATOM 8289 C CA . TYR A 1 1039 ? 11.512 -3.309 -15.986 1.00 85.38 1039 TYR A CA 1
ATOM 8290 C C . TYR A 1 1039 ? 11.436 -4.710 -16.602 1.00 85.38 1039 TYR A C 1
ATOM 8292 O O . TYR A 1 1039 ? 12.100 -4.983 -17.600 1.00 85.38 1039 TYR A O 1
ATOM 8300 N N . VAL A 1 1040 ? 10.660 -5.612 -16.003 1.00 75.94 1040 VAL A N 1
ATOM 8301 C CA . VAL A 1 1040 ? 10.566 -7.030 -16.409 1.00 75.94 1040 VAL A CA 1
ATOM 8302 C C . VAL A 1 1040 ? 9.154 -7.463 -16.785 1.00 75.94 1040 VAL A C 1
ATOM 8304 O O . VAL A 1 1040 ? 8.994 -8.400 -17.559 1.00 75.94 1040 VAL A O 1
ATOM 8307 N N . SER A 1 1041 ? 8.136 -6.785 -16.255 1.00 72.38 1041 SER A N 1
ATOM 8308 C CA . SER A 1 1041 ? 6.729 -7.107 -16.485 1.00 72.38 1041 SER A CA 1
ATOM 8309 C C . SER A 1 1041 ? 5.850 -5.865 -16.347 1.00 72.38 1041 SER A C 1
ATOM 8311 O O . SER A 1 1041 ? 6.222 -4.890 -15.690 1.00 72.38 1041 SER A O 1
ATOM 8313 N N . GLU A 1 1042 ? 4.680 -5.918 -16.968 1.00 73.25 1042 GLU A N 1
ATOM 8314 C CA . GLU A 1 1042 ? 3.602 -4.941 -16.871 1.00 73.25 1042 GLU A CA 1
ATOM 8315 C C . GLU A 1 1042 ? 2.277 -5.690 -16.994 1.00 73.25 1042 GLU A C 1
ATOM 8317 O O . GLU A 1 1042 ? 2.085 -6.450 -17.944 1.00 73.25 1042 GLU A O 1
ATOM 8322 N N . ALA A 1 1043 ? 1.376 -5.499 -16.031 1.00 68.69 1043 ALA A N 1
ATOM 8323 C CA . ALA A 1 1043 ? 0.064 -6.138 -16.028 1.00 68.69 1043 ALA A CA 1
ATOM 8324 C C . ALA A 1 1043 ? -0.932 -5.372 -15.143 1.00 68.69 1043 ALA A C 1
ATOM 8326 O O . ALA A 1 1043 ? -0.592 -4.387 -14.486 1.00 68.69 1043 ALA A O 1
ATOM 8327 N N . ILE A 1 1044 ? -2.176 -5.849 -15.124 1.00 68.12 1044 ILE A N 1
ATOM 8328 C CA . ILE A 1 1044 ? -3.147 -5.549 -14.067 1.00 68.12 1044 ILE A CA 1
ATOM 8329 C C . ILE A 1 1044 ? -2.891 -6.527 -12.916 1.00 68.12 1044 ILE A C 1
ATOM 8331 O O . ILE A 1 1044 ? -2.533 -7.674 -13.160 1.00 68.12 1044 ILE A O 1
ATOM 8335 N N . GLU A 1 1045 ? -3.074 -6.086 -11.677 1.00 72.19 1045 GLU A N 1
ATOM 8336 C CA . GLU A 1 1045 ? -2.966 -6.896 -10.466 1.00 72.19 1045 GLU A CA 1
ATOM 8337 C C . GLU A 1 1045 ? -4.274 -7.670 -10.204 1.00 72.19 1045 GLU A C 1
ATOM 8339 O O . GLU A 1 1045 ? -5.241 -7.088 -9.699 1.00 72.19 1045 GLU A O 1
ATOM 8344 N N . PRO A 1 1046 ? -4.350 -8.978 -10.530 1.00 63.28 1046 PRO A N 1
ATOM 8345 C CA . PRO A 1 1046 ? -5.600 -9.730 -10.448 1.00 63.28 1046 PRO A CA 1
ATOM 8346 C C . PRO A 1 1046 ? -6.165 -9.839 -9.026 1.00 63.28 1046 PRO A C 1
ATOM 8348 O O . PRO A 1 1046 ? -7.371 -9.998 -8.880 1.00 63.28 1046 PRO A O 1
ATOM 8351 N N . ARG A 1 1047 ? -5.353 -9.707 -7.966 1.00 68.75 1047 ARG A N 1
ATOM 8352 C CA . ARG A 1 1047 ? -5.856 -9.775 -6.578 1.00 68.75 1047 ARG A CA 1
ATOM 8353 C C . ARG A 1 1047 ? -6.627 -8.534 -6.149 1.00 68.75 1047 ARG A C 1
ATOM 8355 O O . ARG A 1 1047 ? -7.459 -8.624 -5.247 1.00 68.75 1047 ARG A O 1
ATOM 8362 N N . TYR A 1 1048 ? -6.336 -7.385 -6.761 1.00 71.00 1048 TYR A N 1
ATOM 8363 C CA . TYR A 1 1048 ? -7.003 -6.113 -6.471 1.00 71.00 1048 TYR A CA 1
ATOM 8364 C C . TYR A 1 1048 ? -8.422 -6.048 -7.041 1.00 71.00 1048 TYR A C 1
ATOM 8366 O O . TYR A 1 1048 ? -9.172 -5.152 -6.659 1.00 71.00 1048 TYR A O 1
ATOM 8374 N N . SER A 1 1049 ? -8.801 -6.990 -7.910 1.00 67.50 1049 SER A N 1
ATOM 8375 C CA . SER A 1 1049 ? -10.182 -7.220 -8.322 1.00 67.50 1049 SER A CA 1
ATOM 8376 C C . SER A 1 1049 ? -10.673 -8.528 -7.710 1.00 67.50 1049 SER A C 1
ATOM 8378 O O . SER A 1 1049 ? -10.278 -9.615 -8.122 1.00 67.50 1049 SER A O 1
ATOM 8380 N N . THR A 1 1050 ? -11.534 -8.433 -6.700 1.00 63.06 1050 THR A N 1
ATOM 8381 C CA . THR A 1 1050 ? -12.158 -9.610 -6.094 1.00 63.06 1050 THR A CA 1
ATOM 8382 C C . THR A 1 1050 ? -13.618 -9.360 -5.751 1.00 63.06 1050 THR A C 1
ATOM 8384 O O . THR A 1 1050 ? -14.072 -8.237 -5.527 1.00 63.06 1050 THR A O 1
ATOM 8387 N N . ASN A 1 1051 ? -14.381 -10.444 -5.749 1.00 58.94 1051 ASN A N 1
ATOM 8388 C CA . ASN A 1 1051 ? -15.813 -10.438 -5.526 1.00 58.94 1051 ASN A CA 1
ATOM 8389 C C . ASN A 1 1051 ? -16.108 -10.906 -4.095 1.00 58.94 1051 ASN A C 1
ATOM 8391 O O . ASN A 1 1051 ? -15.740 -12.024 -3.744 1.00 58.94 1051 ASN A O 1
ATOM 8395 N N . MET A 1 1052 ? -16.857 -10.128 -3.310 1.00 62.62 1052 MET A N 1
ATOM 8396 C CA . MET A 1 1052 ? -17.575 -10.666 -2.150 1.00 62.62 1052 MET A CA 1
ATOM 8397 C C . MET A 1 1052 ? -18.993 -11.006 -2.586 1.00 62.62 1052 MET A C 1
ATOM 8399 O O . MET A 1 1052 ? -19.826 -10.124 -2.811 1.00 62.62 1052 MET A O 1
ATOM 8403 N N . LEU A 1 1053 ? -19.268 -12.300 -2.747 1.00 60.53 1053 LEU A N 1
ATOM 8404 C CA . LEU A 1 1053 ? -20.469 -12.741 -3.445 1.00 60.53 1053 LEU A CA 1
ATOM 8405 C C . LEU A 1 1053 ? -21.773 -12.384 -2.704 1.00 60.53 1053 LEU A C 1
ATOM 8407 O O . LEU A 1 1053 ? -22.811 -12.200 -3.340 1.00 60.53 1053 LEU A O 1
ATOM 8411 N N . GLN A 1 1054 ? -21.737 -12.291 -1.372 1.00 63.50 1054 GLN A N 1
ATOM 8412 C CA . GLN A 1 1054 ? -22.928 -12.106 -0.544 1.00 63.50 1054 GLN A CA 1
ATOM 8413 C C . GLN A 1 1054 ? -22.633 -11.291 0.727 1.00 63.50 1054 GLN A C 1
ATOM 8415 O O . GLN A 1 1054 ? -22.055 -11.812 1.679 1.00 63.50 1054 GLN A O 1
ATOM 8420 N N . ILE A 1 1055 ? -23.117 -10.047 0.777 1.00 67.31 1055 ILE A N 1
ATOM 8421 C CA . ILE A 1 1055 ? -23.345 -9.298 2.026 1.00 67.31 1055 ILE A CA 1
ATOM 8422 C C . ILE A 1 1055 ? -24.858 -9.140 2.202 1.00 67.31 1055 ILE A C 1
ATOM 8424 O O . ILE A 1 1055 ? -25.589 -9.018 1.213 1.00 67.31 1055 ILE A O 1
ATOM 8428 N N . LEU A 1 1056 ? -25.335 -9.182 3.451 1.00 69.81 1056 LEU A N 1
ATOM 8429 C CA . LEU A 1 1056 ? -26.744 -8.947 3.763 1.00 69.81 1056 LEU A CA 1
ATOM 8430 C C . LEU A 1 1056 ? -27.145 -7.562 3.231 1.00 69.81 1056 LEU A C 1
ATOM 8432 O O . LEU A 1 1056 ? -26.482 -6.560 3.512 1.00 69.81 1056 LEU A O 1
ATOM 8436 N N . ASP A 1 1057 ? -28.228 -7.510 2.463 1.00 72.50 1057 ASP A N 1
ATOM 8437 C CA . ASP A 1 1057 ? -28.840 -6.273 2.002 1.00 72.50 1057 ASP A CA 1
ATOM 8438 C C . ASP A 1 1057 ? -30.330 -6.299 2.309 1.00 72.50 1057 ASP A C 1
ATOM 8440 O O . ASP A 1 1057 ? -31.017 -7.308 2.173 1.00 72.50 1057 ASP A O 1
ATOM 8444 N N . GLU A 1 1058 ? -30.832 -5.170 2.768 1.00 68.56 1058 GLU A N 1
ATOM 8445 C CA . GLU A 1 1058 ? -32.180 -5.041 3.275 1.00 68.56 1058 GLU A CA 1
ATOM 8446 C C . GLU A 1 1058 ? -32.667 -3.676 2.842 1.00 68.56 1058 GLU A C 1
ATOM 8448 O O . GLU A 1 1058 ? -32.110 -2.641 3.227 1.00 68.56 1058 GLU A O 1
ATOM 8453 N N . ASN A 1 1059 ? -33.694 -3.688 2.001 1.00 68.19 1059 ASN A N 1
ATOM 8454 C CA . ASN A 1 1059 ? -34.358 -2.477 1.573 1.00 68.19 1059 ASN A CA 1
ATOM 8455 C C . ASN A 1 1059 ? -35.457 -2.147 2.581 1.00 68.19 1059 ASN A C 1
ATOM 8457 O O . ASN A 1 1059 ? -36.322 -2.975 2.881 1.00 68.19 1059 ASN A O 1
ATOM 8461 N N . VAL A 1 1060 ? -35.391 -0.932 3.119 1.00 65.81 1060 VAL A N 1
ATOM 8462 C CA . VAL A 1 1060 ? -36.142 -0.540 4.305 1.00 65.81 1060 VAL A CA 1
ATOM 8463 C C . VAL A 1 1060 ? -36.929 0.740 4.038 1.00 65.81 1060 VAL A C 1
ATOM 8465 O O . VAL A 1 1060 ? -36.514 1.853 4.358 1.00 65.81 1060 VAL A O 1
ATOM 8468 N N . THR A 1 1061 ? -38.104 0.577 3.438 1.00 58.59 1061 THR A N 1
ATOM 8469 C CA . THR A 1 1061 ? -39.092 1.649 3.280 1.00 58.59 1061 THR A CA 1
ATOM 8470 C C . THR A 1 1061 ? -40.083 1.563 4.436 1.00 58.59 1061 THR A C 1
ATOM 8472 O O . THR A 1 1061 ? -40.825 0.590 4.502 1.00 58.59 1061 THR A O 1
ATOM 8475 N N . GLY A 1 1062 ? -40.101 2.551 5.339 1.00 57.22 1062 GLY A N 1
ATOM 8476 C CA . GLY A 1 1062 ? -40.668 2.429 6.698 1.00 57.22 1062 GLY A CA 1
ATOM 8477 C C . GLY A 1 1062 ? -42.149 2.040 6.874 1.00 57.22 1062 GLY A C 1
ATOM 8478 O O . GLY A 1 1062 ? -42.555 1.848 8.012 1.00 57.22 1062 GLY A O 1
ATOM 8479 N N . ASP A 1 1063 ? -42.925 1.894 5.795 1.00 56.59 1063 ASP A N 1
ATOM 8480 C CA . ASP A 1 1063 ? -44.329 1.442 5.805 1.00 56.59 1063 ASP A CA 1
ATOM 8481 C C . ASP A 1 1063 ? -44.535 0.043 5.165 1.00 56.59 1063 ASP A C 1
ATOM 8483 O O . ASP A 1 1063 ? -45.669 -0.423 5.045 1.00 56.59 1063 ASP A O 1
ATOM 8487 N N . ALA A 1 1064 ? -43.470 -0.622 4.699 1.00 58.91 1064 ALA A N 1
ATOM 8488 C CA . ALA A 1 1064 ? -43.527 -1.914 4.005 1.00 58.91 1064 ALA A CA 1
ATOM 8489 C C . ALA A 1 1064 ? -42.694 -2.991 4.728 1.00 58.91 1064 ALA A C 1
ATOM 8491 O O . ALA A 1 1064 ? -41.766 -2.645 5.464 1.00 58.91 1064 ALA A O 1
ATOM 8492 N N . PRO A 1 1065 ? -42.971 -4.294 4.503 1.00 61.81 1065 PRO A N 1
ATOM 8493 C CA . PRO A 1 1065 ? -42.113 -5.370 4.991 1.00 61.81 1065 PRO A CA 1
ATOM 8494 C C . PRO A 1 1065 ? -40.668 -5.174 4.525 1.00 61.81 1065 PRO A C 1
ATOM 8496 O O . PRO A 1 1065 ? -40.437 -4.801 3.372 1.00 61.81 1065 PRO A O 1
ATOM 8499 N N . ILE A 1 1066 ? -39.707 -5.455 5.408 1.00 66.81 1066 ILE A N 1
ATOM 8500 C CA . ILE A 1 1066 ? -38.283 -5.444 5.062 1.00 66.81 1066 ILE A CA 1
ATOM 8501 C C . ILE A 1 1066 ? -38.066 -6.449 3.927 1.00 66.81 1066 ILE A C 1
ATOM 8503 O O . ILE A 1 1066 ? -38.417 -7.622 4.058 1.00 66.81 1066 ILE A O 1
ATOM 8507 N N . VAL A 1 1067 ? -37.510 -5.984 2.807 1.00 65.94 1067 VAL A N 1
ATOM 8508 C CA . VAL A 1 1067 ? -37.138 -6.861 1.693 1.00 65.94 1067 VAL A CA 1
ATOM 8509 C C . VAL A 1 1067 ? -35.674 -7.226 1.866 1.00 65.94 1067 VAL A C 1
ATOM 8511 O O . VAL A 1 1067 ? -34.799 -6.386 1.662 1.00 65.94 1067 VAL A O 1
ATOM 8514 N N . GLU A 1 1068 ? -35.434 -8.471 2.256 1.00 65.56 1068 GLU A N 1
ATOM 8515 C CA . GLU A 1 1068 ? -34.115 -9.017 2.569 1.00 65.56 1068 GLU A CA 1
ATOM 8516 C C . GLU A 1 1068 ? -33.568 -9.787 1.363 1.00 65.56 1068 GLU A C 1
ATOM 8518 O O . GLU A 1 1068 ? -34.245 -10.651 0.808 1.00 65.56 1068 GLU A O 1
ATOM 8523 N N . ASN A 1 1069 ? -32.345 -9.474 0.946 1.00 64.50 1069 ASN A N 1
ATOM 8524 C CA . ASN A 1 1069 ? -31.643 -10.123 -0.155 1.00 64.50 1069 ASN A CA 1
ATOM 8525 C C . ASN A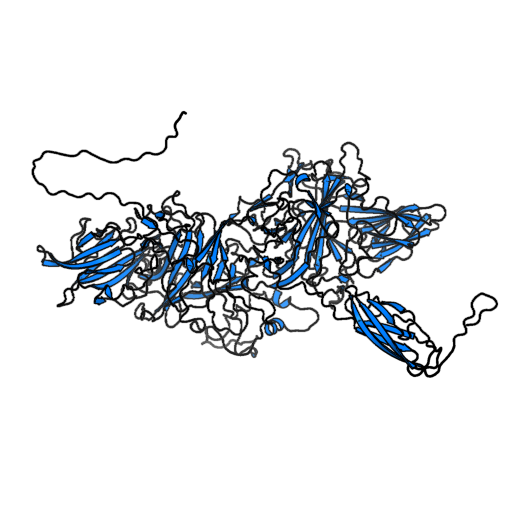 1 1069 ? -30.149 -10.255 0.170 1.00 64.50 1069 ASN A C 1
ATOM 8527 O O . ASN A 1 1069 ? -29.630 -9.685 1.130 1.00 64.50 1069 ASN A O 1
ATOM 8531 N N . TRP A 1 1070 ? -29.438 -10.989 -0.679 1.00 65.69 1070 TRP A N 1
ATOM 8532 C CA . TRP A 1 1070 ? -27.984 -10.918 -0.754 1.00 65.69 1070 TRP A CA 1
ATOM 8533 C C . TRP A 1 1070 ? -27.588 -9.947 -1.863 1.00 65.69 1070 TRP A C 1
ATOM 8535 O O . TRP A 1 1070 ? -28.002 -10.141 -3.006 1.00 65.69 1070 TRP A O 1
ATOM 8545 N N . THR A 1 1071 ? -26.757 -8.955 -1.546 1.00 62.19 1071 THR A N 1
ATOM 8546 C CA . THR A 1 1071 ? -26.140 -8.087 -2.560 1.00 62.19 1071 THR A CA 1
ATOM 8547 C C . THR A 1 1071 ? -24.694 -8.501 -2.787 1.00 62.19 1071 THR A C 1
ATOM 8549 O O . THR A 1 1071 ? -23.964 -8.833 -1.847 1.00 62.19 1071 THR A O 1
ATOM 8552 N N . LYS A 1 1072 ? -24.297 -8.507 -4.064 1.00 63.25 1072 LYS A N 1
ATOM 8553 C CA . LYS A 1 1072 ? -22.959 -8.887 -4.509 1.00 63.25 1072 LYS A CA 1
ATOM 8554 C C . LYS A 1 1072 ? -22.051 -7.660 -4.553 1.00 63.25 1072 LYS A C 1
ATOM 8556 O O . LYS A 1 1072 ? -22.218 -6.824 -5.438 1.00 63.25 1072 LYS A O 1
ATOM 8561 N N . TYR A 1 1073 ? -21.060 -7.595 -3.674 1.00 61.25 1073 TYR A N 1
ATOM 8562 C CA . TYR A 1 1073 ? -20.131 -6.468 -3.591 1.00 61.25 1073 TYR A CA 1
ATOM 8563 C C . TYR A 1 1073 ? -18.856 -6.723 -4.394 1.00 61.25 1073 TYR A C 1
ATOM 8565 O O . TYR A 1 1073 ? -18.314 -7.830 -4.374 1.00 61.25 1073 TYR A O 1
ATOM 8573 N N . ASP A 1 1074 ? -18.371 -5.683 -5.075 1.00 62.50 1074 ASP A N 1
ATOM 8574 C CA . ASP A 1 1074 ? -17.045 -5.680 -5.691 1.00 62.50 1074 ASP A CA 1
ATOM 8575 C C . ASP A 1 1074 ? -16.022 -4.936 -4.850 1.00 62.50 1074 ASP A C 1
ATOM 8577 O O . ASP A 1 1074 ? -16.209 -3.796 -4.416 1.00 62.50 1074 ASP A O 1
ATOM 8581 N N . VAL A 1 1075 ? -14.909 -5.629 -4.634 1.00 67.38 1075 VAL A N 1
ATOM 8582 C CA . VAL A 1 1075 ? -13.694 -5.093 -4.056 1.00 67.38 1075 VAL A CA 1
ATOM 8583 C C . VAL A 1 1075 ? -12.770 -4.795 -5.226 1.00 67.38 1075 VAL A C 1
ATOM 8585 O O . VAL A 1 1075 ? -12.214 -5.700 -5.846 1.00 67.38 1075 VAL A O 1
ATOM 8588 N N . ILE A 1 1076 ? -12.643 -3.508 -5.537 1.00 70.75 1076 ILE A N 1
ATOM 8589 C CA . ILE A 1 1076 ? -11.680 -2.997 -6.506 1.00 70.75 1076 ILE A CA 1
ATOM 8590 C C . ILE A 1 1076 ? -10.747 -2.056 -5.754 1.00 70.75 1076 ILE A C 1
ATOM 8592 O O . ILE A 1 1076 ? -11.177 -1.005 -5.275 1.00 70.75 1076 ILE A O 1
ATOM 8596 N N . THR A 1 1077 ? -9.479 -2.439 -5.665 1.00 78.44 1077 THR A N 1
ATOM 8597 C CA . THR A 1 1077 ? -8.394 -1.577 -5.195 1.00 78.44 1077 THR A CA 1
ATOM 8598 C C . THR A 1 1077 ? -7.729 -0.929 -6.400 1.00 78.44 1077 THR A C 1
ATOM 8600 O O . THR A 1 1077 ? -7.249 -1.620 -7.289 1.00 78.44 1077 THR A O 1
ATOM 8603 N N . ARG A 1 1078 ? -7.652 0.403 -6.415 1.00 78.19 1078 ARG A N 1
ATOM 8604 C CA . ARG A 1 1078 ? -6.884 1.168 -7.406 1.00 78.19 1078 ARG A CA 1
ATOM 8605 C C . ARG A 1 1078 ? -5.822 2.059 -6.766 1.00 78.19 1078 ARG A C 1
ATOM 8607 O O . ARG A 1 1078 ? -6.109 2.630 -5.704 1.00 78.19 1078 ARG A O 1
ATOM 8614 N N . PRO A 1 1079 ? -4.659 2.257 -7.418 1.00 80.50 1079 PRO A N 1
ATOM 8615 C CA . PRO A 1 1079 ? -4.259 1.764 -8.749 1.00 80.50 1079 PRO A CA 1
ATOM 8616 C C . PRO A 1 1079 ? -4.041 0.242 -8.817 1.00 80.50 1079 PRO A C 1
ATOM 8618 O O . PRO A 1 1079 ? -3.509 -0.343 -7.883 1.00 80.50 1079 PRO A O 1
ATOM 8621 N N . ASP A 1 1080 ? -4.461 -0.378 -9.921 1.00 73.12 1080 ASP A N 1
ATOM 8622 C CA . ASP A 1 1080 ? -4.407 -1.824 -10.195 1.00 73.12 1080 ASP A CA 1
ATOM 8623 C C . ASP A 1 1080 ? -3.424 -2.203 -11.315 1.00 73.12 1080 ASP A C 1
ATOM 8625 O O . ASP A 1 1080 ? -2.936 -3.328 -11.341 1.00 73.12 1080 ASP A O 1
ATOM 8629 N N . GLN A 1 1081 ? -3.068 -1.283 -12.211 1.00 79.81 1081 GLN A N 1
ATOM 8630 C CA . GLN A 1 1081 ? -2.026 -1.509 -13.216 1.00 79.81 1081 GLN A CA 1
ATOM 8631 C C . GLN A 1 1081 ? -0.640 -1.320 -12.585 1.00 79.81 1081 GLN A C 1
ATOM 8633 O O . GLN A 1 1081 ? -0.408 -0.322 -11.904 1.00 79.81 1081 GLN A O 1
ATOM 8638 N N . TYR A 1 1082 ? 0.315 -2.212 -12.856 1.00 82.69 1082 TYR A N 1
ATOM 8639 C CA . TYR A 1 1082 ? 1.692 -2.097 -12.364 1.00 82.69 1082 TYR A CA 1
ATOM 8640 C C . TYR A 1 1082 ? 2.743 -2.255 -13.465 1.00 82.69 1082 TYR A C 1
ATOM 8642 O O . TYR A 1 1082 ? 2.528 -2.930 -14.468 1.00 82.69 1082 TYR A O 1
ATOM 8650 N N . THR A 1 1083 ? 3.917 -1.667 -13.231 1.00 85.31 1083 THR A N 1
ATOM 8651 C CA . THR A 1 1083 ? 5.176 -2.045 -13.889 1.00 85.31 1083 THR A CA 1
ATOM 8652 C C . THR A 1 1083 ? 6.123 -2.607 -12.836 1.00 85.31 1083 THR A C 1
ATOM 8654 O O . THR A 1 1083 ? 6.215 -2.079 -11.728 1.00 85.31 1083 THR A O 1
ATOM 8657 N N . GLU A 1 1084 ? 6.797 -3.704 -13.161 1.00 85.00 1084 GLU A N 1
ATOM 8658 C CA . GLU A 1 1084 ? 7.687 -4.426 -12.255 1.00 85.00 1084 GLU A CA 1
ATOM 8659 C C . GLU A 1 1084 ? 9.148 -4.123 -12.586 1.00 85.00 1084 GLU A C 1
ATOM 8661 O O . GLU A 1 1084 ? 9.607 -4.407 -13.692 1.00 85.00 1084 GLU A O 1
ATOM 8666 N N . PHE A 1 1085 ? 9.865 -3.529 -11.634 1.00 87.44 1085 PHE A N 1
ATOM 8667 C CA . PHE A 1 1085 ? 11.225 -3.018 -11.781 1.00 87.44 1085 PHE A CA 1
ATOM 8668 C C . PHE A 1 1085 ? 12.248 -3.889 -11.059 1.00 87.44 1085 PHE A C 1
ATOM 8670 O O . PHE A 1 1085 ? 11.987 -4.418 -9.980 1.00 87.44 1085 PHE A O 1
ATOM 8677 N N . VAL A 1 1086 ? 13.453 -3.962 -11.612 1.00 85.81 1086 VAL A N 1
ATOM 8678 C CA . VAL A 1 1086 ? 14.641 -4.491 -10.941 1.00 85.81 1086 VAL A CA 1
ATOM 8679 C C . VAL A 1 1086 ? 15.551 -3.316 -10.623 1.00 85.81 1086 VAL A C 1
ATOM 8681 O O . VAL A 1 1086 ? 15.939 -2.567 -11.521 1.00 85.81 1086 VAL A O 1
ATOM 8684 N N . LEU A 1 1087 ? 15.867 -3.150 -9.339 1.00 87.19 1087 LEU A N 1
ATOM 8685 C CA . LEU A 1 1087 ? 16.758 -2.103 -8.843 1.00 87.19 1087 LEU A CA 1
ATOM 8686 C C . LEU A 1 1087 ? 18.098 -2.724 -8.412 1.00 87.19 1087 LEU A C 1
ATOM 8688 O O . LEU A 1 1087 ? 18.113 -3.857 -7.924 1.00 87.19 1087 LEU A O 1
ATOM 8692 N N . PRO A 1 1088 ? 19.235 -2.025 -8.565 1.00 84.75 1088 PRO A N 1
ATOM 8693 C CA . PRO A 1 1088 ? 20.531 -2.557 -8.155 1.00 84.75 1088 PRO A CA 1
ATOM 8694 C C . PRO A 1 1088 ? 20.674 -2.587 -6.623 1.00 84.75 1088 PRO A C 1
ATOM 8696 O O . PRO A 1 1088 ? 20.450 -1.587 -5.941 1.00 84.75 1088 PRO A O 1
ATOM 8699 N N . GLY A 1 1089 ? 21.074 -3.735 -6.074 1.00 81.12 1089 GLY A N 1
ATOM 8700 C CA . GLY A 1 1089 ? 21.385 -3.895 -4.648 1.00 81.12 1089 GLY A CA 1
ATOM 8701 C C . GLY A 1 1089 ? 22.865 -3.657 -4.334 1.00 81.12 1089 GLY A C 1
ATOM 8702 O O . GLY A 1 1089 ? 23.739 -4.010 -5.127 1.00 81.12 1089 GLY A O 1
ATOM 8703 N N . ASP A 1 1090 ? 23.162 -3.114 -3.152 1.00 83.19 1090 ASP A N 1
ATOM 8704 C CA . ASP A 1 1090 ? 24.531 -2.868 -2.670 1.00 83.19 1090 ASP A CA 1
ATOM 8705 C C . ASP A 1 1090 ? 25.253 -4.151 -2.194 1.00 83.19 1090 ASP A C 1
ATOM 8707 O O . ASP A 1 1090 ? 25.584 -4.350 -1.021 1.00 83.19 1090 ASP A O 1
ATOM 8711 N N . SER A 1 1091 ? 25.523 -5.063 -3.129 1.00 78.94 1091 SER A N 1
ATOM 8712 C CA . SER A 1 1091 ? 26.227 -6.319 -2.830 1.00 78.94 1091 SER A CA 1
ATOM 8713 C C . SER A 1 1091 ? 27.661 -6.126 -2.314 1.00 78.94 1091 SER A C 1
ATOM 8715 O O . SER A 1 1091 ? 28.265 -7.086 -1.839 1.00 78.94 1091 SER A O 1
ATOM 8717 N N . ALA A 1 1092 ? 28.221 -4.915 -2.420 1.00 80.94 1092 ALA A N 1
ATOM 8718 C CA . ALA A 1 1092 ? 29.571 -4.599 -1.962 1.00 80.94 1092 ALA A CA 1
ATOM 8719 C C . ALA A 1 1092 ? 29.644 -4.395 -0.439 1.00 80.94 1092 ALA A C 1
ATOM 8721 O O . ALA A 1 1092 ? 30.698 -4.642 0.151 1.00 80.94 1092 ALA A O 1
ATOM 8722 N N . ARG A 1 1093 ? 28.539 -3.968 0.193 1.00 83.06 1093 ARG A N 1
ATOM 8723 C CA . ARG A 1 1093 ? 28.446 -3.717 1.645 1.00 83.06 1093 ARG A CA 1
ATOM 8724 C C . ARG A 1 1093 ? 27.592 -4.755 2.389 1.00 83.06 1093 ARG A C 1
ATOM 8726 O O . ARG A 1 1093 ? 27.521 -4.723 3.620 1.00 83.06 1093 ARG A O 1
ATOM 8733 N N . TYR A 1 1094 ? 26.986 -5.705 1.671 1.00 80.38 1094 TYR A N 1
ATOM 8734 C CA . TYR A 1 1094 ? 26.174 -6.779 2.247 1.00 80.38 1094 TYR A CA 1
ATOM 8735 C C . TYR A 1 1094 ? 26.936 -8.091 2.477 1.00 80.38 1094 TYR A C 1
ATOM 8737 O O . TYR A 1 1094 ? 27.483 -8.712 1.562 1.00 80.38 1094 TYR A O 1
ATOM 8745 N N . ASN A 1 1095 ? 26.880 -8.602 3.705 1.00 80.06 1095 ASN A N 1
ATOM 8746 C CA . ASN A 1 1095 ? 27.542 -9.833 4.107 1.00 80.06 1095 ASN A CA 1
ATOM 8747 C C . ASN A 1 1095 ? 26.608 -11.046 3.987 1.00 80.06 1095 ASN A C 1
ATOM 8749 O O . ASN A 1 1095 ? 26.019 -11.510 4.968 1.00 80.06 1095 ASN A O 1
ATOM 8753 N N . PHE A 1 1096 ? 26.528 -11.627 2.786 1.00 76.69 1096 PHE A N 1
ATOM 8754 C CA . PHE A 1 1096 ? 25.703 -12.812 2.487 1.00 76.69 1096 PHE A CA 1
ATOM 8755 C C . PHE A 1 1096 ? 25.975 -14.037 3.382 1.00 76.69 1096 PHE A C 1
ATOM 8757 O O . PHE A 1 1096 ? 25.116 -14.902 3.516 1.00 76.69 1096 PHE A O 1
ATOM 8764 N N . THR A 1 1097 ? 27.149 -14.135 4.022 1.00 75.94 1097 THR A N 1
ATOM 8765 C CA . THR A 1 1097 ? 27.460 -15.254 4.937 1.00 75.94 1097 THR A CA 1
ATOM 8766 C C . THR A 1 1097 ? 26.831 -15.070 6.320 1.00 75.94 1097 THR A C 1
ATOM 8768 O O . THR A 1 1097 ? 26.513 -16.054 6.987 1.00 75.94 1097 THR A O 1
ATOM 8771 N N . THR A 1 1098 ? 26.655 -13.824 6.772 1.00 74.50 1098 THR A N 1
ATOM 8772 C CA . THR A 1 1098 ? 26.063 -13.509 8.087 1.00 74.50 1098 THR A CA 1
ATOM 8773 C C . THR A 1 1098 ? 24.652 -12.922 8.002 1.00 74.50 1098 THR A C 1
ATOM 8775 O O . THR A 1 1098 ? 24.006 -12.774 9.041 1.00 74.50 1098 THR A O 1
ATOM 8778 N N . ASN A 1 1099 ? 24.166 -12.653 6.782 1.00 71.38 1099 ASN A N 1
ATOM 8779 C CA . ASN A 1 1099 ? 22.868 -12.053 6.459 1.00 71.38 1099 ASN A CA 1
ATOM 8780 C C . ASN A 1 1099 ? 22.675 -10.687 7.149 1.00 71.38 1099 ASN A C 1
ATOM 8782 O O . ASN A 1 1099 ? 21.679 -10.452 7.844 1.00 71.38 1099 ASN A O 1
ATOM 8786 N N . ARG A 1 1100 ? 23.690 -9.820 7.034 1.00 76.56 1100 ARG A N 1
ATOM 8787 C CA . ARG A 1 1100 ? 23.773 -8.495 7.669 1.00 76.56 1100 ARG A CA 1
ATOM 8788 C C . ARG A 1 1100 ? 24.564 -7.524 6.799 1.00 76.56 1100 ARG A C 1
ATOM 8790 O O . ARG A 1 1100 ? 25.429 -7.947 6.042 1.00 76.56 1100 ARG A O 1
ATOM 8797 N N . TRP A 1 1101 ? 24.317 -6.236 6.986 1.00 78.31 1101 TRP A N 1
ATOM 8798 C CA . TRP A 1 1101 ? 25.161 -5.165 6.468 1.00 78.31 1101 TRP A CA 1
ATOM 8799 C C . TRP A 1 1101 ? 26.489 -5.075 7.235 1.00 78.31 1101 TRP A C 1
ATOM 8801 O O . TRP A 1 1101 ? 26.499 -5.173 8.466 1.00 78.31 1101 TRP A O 1
ATOM 8811 N N . ASP A 1 1102 ? 27.600 -4.885 6.515 1.00 81.38 1102 ASP A N 1
ATOM 8812 C CA . ASP A 1 1102 ? 28.921 -4.620 7.106 1.00 81.38 1102 ASP A CA 1
ATOM 8813 C C . ASP A 1 1102 ? 29.092 -3.127 7.483 1.00 81.38 1102 ASP A C 1
ATOM 8815 O O . ASP A 1 1102 ? 29.899 -2.799 8.358 1.00 81.38 1102 ASP A O 1
ATOM 8819 N N . THR A 1 1103 ? 28.307 -2.224 6.877 1.00 80.50 1103 THR A N 1
ATOM 8820 C CA . THR A 1 1103 ? 28.257 -0.778 7.174 1.00 80.50 1103 THR A CA 1
ATOM 8821 C C . THR A 1 1103 ? 26.823 -0.305 7.439 1.00 80.50 1103 THR A C 1
ATOM 8823 O O . THR A 1 1103 ? 25.900 -0.869 6.865 1.00 80.50 1103 THR A O 1
ATOM 8826 N N . PRO A 1 1104 ? 26.597 0.741 8.263 1.00 74.69 1104 PRO A N 1
ATOM 8827 C CA . PRO A 1 1104 ? 25.260 1.316 8.447 1.00 74.69 1104 PRO A CA 1
ATOM 8828 C C . PRO A 1 1104 ? 24.790 2.205 7.289 1.00 74.69 1104 PRO A C 1
ATOM 8830 O O . PRO A 1 1104 ? 23.629 2.586 7.275 1.00 74.69 1104 PRO A O 1
ATOM 8833 N N . LEU A 1 1105 ? 25.703 2.568 6.380 1.00 83.19 1105 LEU A N 1
ATOM 8834 C CA . LEU A 1 1105 ? 25.400 3.275 5.138 1.00 83.19 1105 LEU A CA 1
ATOM 8835 C C . LEU A 1 1105 ? 25.339 2.262 3.991 1.00 83.19 1105 LEU A C 1
ATOM 8837 O O . LEU A 1 1105 ? 26.275 1.457 3.861 1.00 83.19 1105 LEU A O 1
ATOM 8841 N N . HIS A 1 1106 ? 24.280 2.305 3.186 1.00 83.25 1106 HIS A N 1
ATOM 8842 C CA . HIS A 1 1106 ? 24.045 1.414 2.042 1.00 83.25 1106 HIS A CA 1
ATOM 8843 C C . HIS A 1 1106 ? 23.019 2.020 1.063 1.00 83.25 1106 HIS A C 1
ATOM 8845 O O . HIS A 1 1106 ? 22.403 3.041 1.343 1.00 83.25 1106 HIS A O 1
ATOM 8851 N N . ASN A 1 1107 ? 22.869 1.443 -0.133 1.00 85.12 1107 ASN A N 1
ATOM 8852 C CA . ASN A 1 1107 ? 21.899 1.946 -1.112 1.00 85.12 1107 ASN A CA 1
ATOM 8853 C C . ASN A 1 1107 ? 20.490 1.374 -0.887 1.00 85.12 1107 ASN A C 1
ATOM 8855 O O . ASN A 1 1107 ? 20.226 0.229 -1.263 1.00 85.12 1107 ASN A O 1
ATOM 8859 N N . ASP A 1 1108 ? 19.601 2.215 -0.362 1.00 85.69 1108 ASP A N 1
ATOM 8860 C CA . ASP A 1 1108 ? 18.192 1.921 -0.093 1.00 85.69 1108 ASP A CA 1
ATOM 8861 C C . ASP A 1 1108 ? 17.252 2.783 -0.960 1.00 85.69 1108 ASP A C 1
ATOM 8863 O O . ASP A 1 1108 ? 17.610 3.854 -1.454 1.00 85.69 1108 ASP A O 1
ATOM 8867 N N . TYR A 1 1109 ? 16.010 2.321 -1.129 1.00 89.56 1109 TYR A N 1
ATOM 8868 C CA . TYR A 1 1109 ? 14.981 2.994 -1.926 1.00 89.56 1109 TYR A CA 1
ATOM 8869 C C . TYR A 1 1109 ? 13.753 3.318 -1.076 1.00 89.56 1109 TYR A C 1
ATOM 8871 O O . TYR A 1 1109 ? 13.208 2.441 -0.404 1.00 89.56 1109 TYR A O 1
ATOM 8879 N N . LEU A 1 1110 ? 13.254 4.556 -1.131 1.00 90.88 1110 LEU A N 1
ATOM 8880 C CA . LEU A 1 1110 ? 12.000 4.919 -0.468 1.00 90.88 1110 LEU A CA 1
ATOM 8881 C C . LEU A 1 1110 ? 10.833 4.727 -1.436 1.00 90.88 1110 LEU A C 1
ATOM 8883 O O . LEU A 1 1110 ? 10.672 5.478 -2.401 1.00 90.88 1110 LEU A O 1
ATOM 8887 N N . ILE A 1 1111 ? 9.978 3.755 -1.135 1.00 91.44 1111 ILE A N 1
ATOM 8888 C CA . ILE A 1 1111 ? 8.753 3.484 -1.883 1.00 91.44 1111 ILE A CA 1
ATOM 8889 C C . ILE A 1 1111 ? 7.614 4.237 -1.212 1.00 91.44 1111 ILE A C 1
ATOM 8891 O O . ILE A 1 1111 ? 7.286 3.977 -0.055 1.00 91.44 1111 ILE A O 1
ATOM 8895 N N . THR A 1 1112 ? 7.004 5.180 -1.928 1.00 92.12 1112 THR A N 1
ATOM 8896 C CA . THR A 1 1112 ? 5.812 5.897 -1.451 1.00 92.12 1112 THR A CA 1
ATOM 8897 C C . THR A 1 1112 ? 4.608 5.452 -2.265 1.00 92.12 1112 THR A C 1
ATOM 8899 O O . THR A 1 1112 ? 4.611 5.616 -3.480 1.00 92.12 1112 THR A O 1
ATOM 8902 N N . THR A 1 1113 ? 3.586 4.898 -1.612 1.00 91.44 1113 THR A N 1
ATOM 8903 C CA . THR A 1 1113 ? 2.395 4.340 -2.275 1.00 91.44 1113 THR A CA 1
ATOM 8904 C C . THR A 1 1113 ? 1.267 5.366 -2.399 1.00 91.44 1113 THR A C 1
ATOM 8906 O O . THR A 1 1113 ? 1.123 6.291 -1.598 1.00 91.44 1113 THR A O 1
ATOM 8909 N N . SER A 1 1114 ? 0.435 5.206 -3.420 1.00 89.69 1114 SER A N 1
ATOM 8910 C CA . SER A 1 1114 ? -0.861 5.867 -3.637 1.00 89.69 1114 SER A CA 1
ATOM 8911 C C . SER A 1 1114 ? -1.855 5.689 -2.479 1.00 89.69 1114 SER A C 1
ATOM 8913 O O . SER A 1 1114 ? -2.766 6.505 -2.328 1.00 89.69 1114 SER A O 1
ATOM 8915 N N . PHE A 1 1115 ? -1.668 4.677 -1.629 1.00 90.75 1115 PHE A N 1
ATOM 8916 C CA . PHE A 1 1115 ? -2.527 4.420 -0.481 1.00 90.75 1115 PHE A CA 1
ATOM 8917 C C . PHE A 1 1115 ? -2.253 5.368 0.696 1.00 90.75 1115 PHE A C 1
ATOM 8919 O O . PHE A 1 1115 ? -1.121 5.773 0.976 1.00 90.75 1115 PHE A O 1
ATOM 8926 N N . LEU A 1 1116 ? -3.315 5.712 1.429 1.00 91.75 1116 LEU A N 1
ATOM 8927 C CA . LEU A 1 1116 ? -3.253 6.633 2.567 1.00 91.75 1116 LEU A CA 1
ATOM 8928 C C . LEU A 1 1116 ? -3.290 5.867 3.898 1.00 91.75 1116 LEU A C 1
ATOM 8930 O O . LEU A 1 1116 ? -4.187 5.059 4.146 1.00 91.75 1116 LEU A O 1
ATOM 8934 N N . ALA A 1 1117 ? -2.351 6.175 4.791 1.00 91.38 1117 ALA A N 1
ATOM 8935 C CA . ALA A 1 1117 ? -2.237 5.612 6.133 1.00 91.38 1117 ALA A CA 1
ATOM 8936 C C . ALA A 1 1117 ? -2.921 6.531 7.164 1.00 91.38 1117 ALA A C 1
ATOM 8938 O O . ALA A 1 1117 ? -2.281 7.362 7.814 1.00 91.38 1117 ALA A O 1
ATOM 8939 N N . ASN A 1 1118 ? -4.241 6.395 7.343 1.00 88.44 1118 ASN A N 1
ATOM 8940 C CA . ASN A 1 1118 ? -4.993 7.249 8.278 1.00 88.44 1118 ASN A CA 1
ATOM 8941 C C . ASN A 1 1118 ? -4.539 7.100 9.747 1.00 88.44 1118 ASN A C 1
ATOM 8943 O O . ASN A 1 1118 ? -4.550 8.066 10.508 1.00 88.44 1118 ASN A O 1
ATOM 8947 N N . ASN A 1 1119 ? -4.051 5.921 10.126 1.00 86.44 1119 ASN A N 1
ATOM 8948 C CA . ASN A 1 1119 ? -3.495 5.633 11.445 1.00 86.44 1119 ASN A CA 1
ATOM 8949 C C . ASN A 1 1119 ? -2.150 6.343 11.714 1.00 86.44 1119 ASN A C 1
ATOM 8951 O O . ASN A 1 1119 ? -1.707 6.435 12.860 1.00 86.44 1119 ASN A O 1
ATOM 8955 N N . SER A 1 1120 ? -1.524 6.921 10.685 1.00 89.88 1120 SER A N 1
ATOM 8956 C CA . SER A 1 1120 ? -0.307 7.730 10.806 1.00 89.88 1120 SER A CA 1
ATOM 8957 C C . SER A 1 1120 ? -0.559 9.224 11.049 1.00 89.88 1120 SER A C 1
ATOM 8959 O O . SER A 1 1120 ? 0.406 9.986 11.137 1.00 89.88 1120 SER A O 1
ATOM 8961 N N . ILE A 1 1121 ? -1.812 9.688 11.145 1.00 89.19 1121 ILE A N 1
ATOM 8962 C CA . ILE A 1 1121 ? -2.121 11.113 11.375 1.00 89.19 1121 ILE A CA 1
ATOM 8963 C C . ILE A 1 1121 ? -1.414 11.616 12.650 1.00 89.19 1121 ILE A C 1
ATOM 8965 O O . ILE A 1 1121 ? -1.507 11.009 13.718 1.00 89.19 1121 ILE A O 1
ATOM 8969 N N . ASN A 1 1122 ? -0.694 12.739 12.537 1.00 87.94 1122 ASN A N 1
ATOM 8970 C CA . ASN A 1 1122 ? 0.192 13.297 13.575 1.00 87.94 1122 ASN A CA 1
ATOM 8971 C C . ASN A 1 1122 ? 1.339 12.356 14.022 1.00 87.94 1122 ASN A C 1
ATOM 8973 O O . ASN A 1 1122 ? 1.838 12.478 15.145 1.00 87.94 1122 ASN A O 1
ATOM 8977 N N . LYS A 1 1123 ? 1.726 11.380 13.187 1.00 86.44 1123 LYS A N 1
ATOM 8978 C CA . LYS A 1 1123 ? 2.814 10.414 13.437 1.00 86.44 1123 LYS A CA 1
ATOM 8979 C C . LYS A 1 1123 ? 3.849 10.323 12.311 1.00 86.44 1123 LYS A C 1
ATOM 8981 O O . LYS A 1 1123 ? 4.896 9.737 12.571 1.00 86.44 1123 LYS A O 1
ATOM 8986 N N . SER A 1 1124 ? 3.551 10.856 11.126 1.00 88.06 1124 SER A N 1
ATOM 8987 C CA . SER A 1 1124 ? 4.417 10.896 9.940 1.00 88.06 1124 SER A CA 1
ATOM 8988 C C . SER A 1 1124 ? 4.327 12.271 9.285 1.00 88.06 1124 SER A C 1
ATOM 8990 O O . SER A 1 1124 ? 3.231 12.833 9.204 1.00 88.06 1124 SER A O 1
ATOM 8992 N N . ASP A 1 1125 ? 5.455 12.768 8.786 1.00 85.81 1125 ASP A N 1
ATOM 8993 C CA . ASP A 1 1125 ? 5.556 14.056 8.086 1.00 85.81 1125 ASP A CA 1
ATOM 8994 C C . ASP A 1 1125 ? 5.334 13.913 6.565 1.00 85.81 1125 ASP A C 1
ATOM 8996 O O . ASP A 1 1125 ? 5.171 14.903 5.844 1.00 85.81 1125 ASP A O 1
ATOM 9000 N N . LEU A 1 1126 ? 5.274 12.669 6.070 1.00 89.00 1126 LEU A N 1
ATOM 9001 C CA . LEU A 1 1126 ? 5.015 12.324 4.671 1.00 89.00 1126 LEU A CA 1
ATOM 9002 C C . LEU A 1 1126 ? 3.509 12.390 4.350 1.00 89.00 1126 LEU A C 1
ATOM 9004 O O . LEU A 1 1126 ? 2.824 11.375 4.198 1.00 89.00 1126 LEU A O 1
ATOM 9008 N N . VAL A 1 1127 ? 2.981 13.614 4.311 1.00 90.12 1127 VAL A N 1
ATOM 9009 C CA . VAL A 1 1127 ? 1.547 13.914 4.173 1.00 90.12 1127 VAL A CA 1
ATOM 9010 C C . VAL A 1 1127 ? 1.156 14.200 2.723 1.00 90.12 1127 VAL A C 1
ATOM 9012 O O . VAL A 1 1127 ? 1.746 15.071 2.084 1.00 90.12 1127 VAL A O 1
ATOM 9015 N N . ASP A 1 1128 ? 0.114 13.519 2.230 1.00 89.88 1128 ASP A N 1
ATOM 9016 C CA . ASP A 1 1128 ? -0.513 13.826 0.941 1.00 89.88 1128 ASP A CA 1
ATOM 9017 C C . ASP A 1 1128 ? -1.040 15.281 0.945 1.00 89.88 1128 ASP A C 1
ATOM 9019 O O . ASP A 1 1128 ? -1.844 15.638 1.820 1.00 89.88 1128 ASP A O 1
ATOM 9023 N N . PRO A 1 1129 ? -0.616 16.158 0.012 1.00 85.25 1129 PRO A N 1
ATOM 9024 C CA . PRO A 1 1129 ? -0.971 17.573 0.091 1.00 85.25 1129 PRO A CA 1
ATOM 9025 C C . PRO A 1 1129 ? -2.435 17.880 -0.276 1.00 85.25 1129 PRO A C 1
ATOM 9027 O O . PRO A 1 1129 ? -2.906 18.980 0.030 1.00 85.25 1129 PRO A O 1
ATOM 9030 N N . LEU A 1 1130 ? -3.160 16.940 -0.896 1.00 85.75 1130 LEU A N 1
ATOM 9031 C CA . LEU A 1 1130 ? -4.569 17.076 -1.272 1.00 85.75 1130 LEU A CA 1
ATOM 9032 C C . LEU A 1 1130 ? -5.489 16.643 -0.120 1.00 85.75 1130 LEU A C 1
ATOM 9034 O O . LEU A 1 1130 ? -6.300 17.437 0.354 1.00 85.75 1130 LEU A O 1
ATOM 9038 N N . TYR A 1 1131 ? -5.340 15.408 0.360 1.00 86.69 1131 TYR A N 1
ATOM 9039 C CA . TYR A 1 1131 ? -6.190 14.819 1.400 1.00 86.69 1131 TYR A CA 1
ATOM 9040 C C . TYR A 1 1131 ? -5.761 15.188 2.824 1.00 86.69 1131 TYR A C 1
ATOM 9042 O O . TYR A 1 1131 ? -6.556 15.051 3.752 1.00 86.69 1131 TYR A O 1
ATOM 9050 N N . ARG A 1 1132 ? -4.516 15.652 3.017 1.00 90.62 1132 ARG A N 1
ATOM 9051 C CA . ARG A 1 1132 ? -3.906 15.924 4.337 1.00 90.62 1132 ARG A CA 1
ATOM 9052 C C . ARG A 1 1132 ? -3.852 14.695 5.256 1.00 90.62 1132 ARG A C 1
ATOM 9054 O O . ARG A 1 1132 ? -3.813 14.823 6.478 1.00 90.62 1132 ARG A O 1
ATOM 9061 N N . ILE A 1 1133 ? -3.796 13.508 4.653 1.00 91.38 1133 ILE A N 1
ATOM 9062 C CA . ILE A 1 1133 ? -3.579 12.217 5.313 1.00 91.38 1133 ILE A CA 1
ATOM 9063 C C . ILE A 1 1133 ? -2.172 11.727 4.925 1.00 91.38 1133 ILE A C 1
ATOM 9065 O O . ILE A 1 1133 ? -1.772 11.921 3.777 1.00 91.38 1133 ILE A O 1
ATOM 9069 N N . PRO A 1 1134 ? -1.389 11.114 5.830 1.00 92.75 1134 PRO A N 1
ATOM 9070 C CA . PRO A 1 1134 ? -0.115 10.500 5.465 1.00 92.75 1134 PRO A CA 1
ATOM 9071 C C . PRO A 1 1134 ? -0.251 9.439 4.378 1.00 92.75 1134 PRO A C 1
ATOM 9073 O O . PRO A 1 1134 ? -1.230 8.692 4.357 1.00 92.75 1134 PRO A O 1
ATOM 9076 N N . ARG A 1 1135 ? 0.754 9.338 3.511 1.00 91.00 1135 ARG A N 1
ATOM 9077 C CA . ARG A 1 1135 ? 0.865 8.238 2.546 1.00 91.00 1135 ARG A CA 1
ATOM 9078 C C . ARG A 1 1135 ? 1.517 7.030 3.208 1.00 91.00 1135 ARG A C 1
ATOM 9080 O O . ARG A 1 1135 ? 2.397 7.196 4.054 1.00 91.00 1135 ARG A O 1
ATOM 9087 N N . ALA A 1 1136 ? 1.096 5.825 2.834 1.00 90.62 1136 ALA A N 1
ATOM 9088 C CA . ALA A 1 1136 ? 1.812 4.619 3.223 1.00 90.62 1136 ALA A CA 1
ATOM 9089 C C . ALA A 1 1136 ? 3.118 4.541 2.415 1.00 90.62 1136 ALA A C 1
ATOM 9091 O O . ALA A 1 1136 ? 3.109 4.626 1.187 1.00 90.62 1136 ALA A O 1
ATOM 9092 N N . ALA A 1 1137 ? 4.241 4.415 3.113 1.00 90.12 1137 ALA A N 1
ATOM 9093 C CA . ALA A 1 1137 ? 5.574 4.340 2.531 1.00 90.12 1137 ALA A CA 1
ATOM 9094 C C . ALA A 1 1137 ? 6.476 3.374 3.306 1.00 90.12 1137 ALA A C 1
ATOM 9096 O O . ALA A 1 1137 ? 6.275 3.136 4.504 1.00 90.12 1137 ALA A O 1
ATOM 9097 N N . PHE A 1 1138 ? 7.466 2.812 2.623 1.00 87.06 1138 PHE A N 1
ATOM 9098 C CA . PHE A 1 1138 ? 8.403 1.858 3.198 1.00 87.06 1138 PHE A CA 1
ATOM 9099 C C . PHE A 1 1138 ? 9.758 1.897 2.495 1.00 87.06 1138 PHE A C 1
ATOM 9101 O O . PHE A 1 1138 ? 9.849 2.235 1.317 1.00 87.06 1138 PHE A O 1
ATOM 9108 N N . VAL A 1 1139 ? 10.807 1.521 3.224 1.00 85.94 1139 VAL A N 1
ATOM 9109 C CA . VAL A 1 1139 ? 12.121 1.256 2.625 1.00 85.94 1139 VAL A CA 1
ATOM 9110 C C . VAL A 1 1139 ? 12.094 -0.076 1.884 1.00 85.94 1139 VAL A C 1
ATOM 9112 O O . VAL A 1 1139 ? 11.621 -1.083 2.421 1.00 85.94 1139 VAL A O 1
ATOM 9115 N N . PHE A 1 1140 ? 12.631 -0.084 0.672 1.00 84.69 1140 PHE A N 1
ATOM 9116 C CA . PHE A 1 1140 ? 12.954 -1.272 -0.099 1.00 84.69 1140 PHE A CA 1
ATOM 9117 C C . PHE A 1 1140 ? 14.475 -1.388 -0.245 1.00 84.69 1140 PHE A C 1
ATOM 9119 O O . PHE A 1 1140 ? 15.152 -0.427 -0.597 1.00 84.69 1140 PHE A O 1
ATOM 9126 N N . ASP A 1 1141 ? 14.984 -2.586 0.023 1.00 80.12 1141 ASP A N 1
ATOM 9127 C CA . ASP A 1 1141 ? 16.382 -2.989 -0.112 1.00 80.12 1141 ASP A CA 1
ATOM 9128 C C . ASP A 1 1141 ? 16.406 -4.105 -1.161 1.00 80.12 1141 ASP A C 1
ATOM 9130 O O . ASP A 1 1141 ? 15.828 -5.173 -0.948 1.00 80.12 1141 ASP A O 1
ATOM 9134 N N . ALA A 1 1142 ? 17.056 -3.857 -2.299 1.00 79.62 1142 ALA A N 1
ATOM 9135 C CA . ALA A 1 1142 ? 17.027 -4.767 -3.443 1.00 79.62 1142 ALA A CA 1
ATOM 9136 C C . ALA A 1 1142 ? 17.782 -6.098 -3.217 1.00 79.62 1142 ALA A C 1
ATOM 9138 O O . ALA A 1 1142 ? 17.661 -7.023 -4.029 1.00 79.62 1142 ALA A O 1
ATOM 9139 N N . ILE A 1 1143 ? 18.531 -6.236 -2.117 1.00 74.88 1143 ILE A N 1
ATOM 9140 C CA . ILE A 1 1143 ? 19.167 -7.494 -1.694 1.00 74.88 1143 ILE A CA 1
ATOM 9141 C C . ILE A 1 1143 ? 18.192 -8.363 -0.878 1.00 74.88 1143 ILE A C 1
ATOM 9143 O O . ILE A 1 1143 ? 18.400 -9.568 -0.725 1.00 74.88 1143 ILE A O 1
ATOM 9147 N N . ASN A 1 1144 ? 17.111 -7.782 -0.355 1.00 68.31 1144 ASN A N 1
ATOM 9148 C CA . ASN A 1 1144 ? 16.264 -8.396 0.658 1.00 68.31 1144 ASN A CA 1
ATOM 9149 C C . ASN A 1 1144 ? 14.850 -8.703 0.137 1.00 68.31 1144 ASN A C 1
ATOM 9151 O O . ASN A 1 1144 ? 13.987 -7.834 0.054 1.00 68.31 1144 ASN A O 1
ATOM 9155 N N . LEU A 1 1145 ? 14.582 -9.989 -0.111 1.00 63.19 1145 LEU A N 1
ATOM 9156 C CA . LEU A 1 1145 ? 13.287 -10.513 -0.581 1.00 63.19 1145 LEU A CA 1
ATOM 9157 C C . LEU A 1 1145 ? 12.127 -10.411 0.433 1.00 63.19 1145 LEU A C 1
ATOM 9159 O O . LEU A 1 1145 ? 11.022 -10.880 0.168 1.00 63.19 1145 LEU A O 1
ATOM 9163 N N . LYS A 1 1146 ? 12.338 -9.815 1.609 1.00 63.56 1146 LYS A N 1
ATOM 9164 C CA . LYS A 1 1146 ? 11.253 -9.527 2.552 1.00 63.56 1146 LYS A CA 1
ATOM 9165 C C . LYS A 1 1146 ? 10.560 -8.242 2.135 1.00 63.56 1146 LYS A C 1
ATOM 9167 O O . LYS A 1 1146 ? 11.135 -7.173 2.340 1.00 63.56 1146 LYS A O 1
ATOM 9172 N N . GLY A 1 1147 ? 9.309 -8.268 1.668 1.00 61.22 1147 GLY A N 1
ATOM 9173 C CA . GLY A 1 1147 ? 8.609 -7.001 1.481 1.00 61.22 1147 GLY A CA 1
ATOM 9174 C C . GLY A 1 1147 ? 7.218 -6.965 0.903 1.00 61.22 1147 GLY A C 1
ATOM 9175 O O . GLY A 1 1147 ? 6.597 -7.972 0.618 1.00 61.22 1147 GLY A O 1
ATOM 9176 N N . ILE A 1 1148 ? 6.753 -5.723 0.802 1.00 70.25 1148 ILE A N 1
ATOM 9177 C CA . ILE A 1 1148 ? 5.513 -5.346 0.141 1.00 70.25 1148 ILE A CA 1
ATOM 9178 C C . ILE A 1 1148 ? 5.878 -5.012 -1.295 1.00 70.25 1148 ILE A C 1
ATOM 9180 O O . ILE A 1 1148 ? 6.845 -4.285 -1.521 1.00 70.25 1148 ILE A O 1
ATOM 9184 N N . TYR A 1 1149 ? 5.120 -5.567 -2.239 1.00 74.69 1149 TYR A N 1
ATOM 9185 C CA . TYR A 1 1149 ? 5.387 -5.498 -3.681 1.00 74.69 1149 TYR A CA 1
ATOM 9186 C C . TYR A 1 1149 ? 6.692 -6.167 -4.141 1.00 74.69 1149 TYR A C 1
ATOM 9188 O O . TYR A 1 1149 ? 7.072 -5.976 -5.296 1.00 74.69 1149 TYR A O 1
ATOM 9196 N N . VAL A 1 1150 ? 7.379 -6.909 -3.266 1.00 71.44 1150 VAL A N 1
ATOM 9197 C CA . VAL A 1 1150 ? 8.669 -7.540 -3.571 1.00 71.44 1150 VAL A CA 1
ATOM 9198 C C . VAL A 1 1150 ? 8.442 -8.939 -4.126 1.00 71.44 1150 VAL A C 1
ATOM 9200 O O . VAL A 1 1150 ? 7.863 -9.774 -3.436 1.00 71.44 1150 VAL A O 1
ATOM 9203 N N . ASN A 1 1151 ? 8.952 -9.207 -5.328 1.00 66.75 1151 ASN A N 1
ATOM 9204 C CA . ASN A 1 1151 ? 8.858 -10.522 -5.960 1.00 66.75 1151 ASN A CA 1
ATOM 9205 C C . ASN A 1 1151 ? 10.240 -11.140 -6.199 1.00 66.75 1151 ASN A C 1
ATOM 9207 O O . ASN A 1 1151 ? 11.252 -10.446 -6.364 1.00 66.75 1151 ASN A O 1
ATOM 9211 N N . GLU A 1 1152 ? 10.259 -12.469 -6.274 1.00 62.53 1152 GLU A N 1
ATOM 9212 C CA . GLU A 1 1152 ? 11.419 -13.248 -6.699 1.00 62.53 1152 GLU A CA 1
ATOM 9213 C C . GLU A 1 1152 ? 11.551 -13.225 -8.232 1.00 62.53 1152 GLU A C 1
ATOM 9215 O O . GLU A 1 1152 ? 10.602 -13.562 -8.941 1.00 62.53 1152 GLU A O 1
ATOM 9220 N N . ILE A 1 1153 ? 12.725 -12.869 -8.770 1.00 60.66 1153 ILE A N 1
ATOM 9221 C CA . ILE A 1 1153 ? 12.942 -12.902 -10.226 1.00 60.66 1153 ILE A CA 1
ATOM 9222 C C . ILE A 1 1153 ? 13.070 -14.362 -10.687 1.00 60.66 1153 ILE A C 1
ATOM 9224 O O . ILE A 1 1153 ? 14.131 -14.985 -10.582 1.00 60.66 1153 ILE A O 1
ATOM 9228 N N . VAL A 1 1154 ? 11.979 -14.916 -11.225 1.00 45.53 1154 VAL A N 1
ATOM 9229 C CA . VAL A 1 1154 ? 11.938 -16.286 -11.757 1.00 45.53 1154 VAL A CA 1
ATOM 9230 C C . VAL A 1 1154 ? 12.595 -16.342 -13.140 1.00 45.53 1154 VAL A C 1
ATOM 9232 O O . VAL A 1 1154 ? 11.945 -16.243 -14.177 1.00 45.53 1154 VAL A O 1
ATOM 9235 N N . GLY A 1 1155 ? 13.913 -16.531 -13.141 1.00 40.41 1155 GLY A N 1
ATOM 9236 C CA . GLY A 1 1155 ? 14.724 -16.732 -14.342 1.00 40.41 1155 GLY A CA 1
ATOM 9237 C C . GLY A 1 1155 ? 15.925 -15.793 -14.405 1.00 40.41 1155 GLY A C 1
ATOM 9238 O O . GLY A 1 1155 ? 15.940 -14.722 -13.806 1.00 40.41 1155 GLY A O 1
ATOM 9239 N N . ALA A 1 1156 ? 16.954 -16.182 -15.161 1.00 35.19 1156 ALA A N 1
ATOM 9240 C CA . ALA A 1 1156 ? 17.928 -15.193 -15.612 1.00 35.19 1156 ALA A CA 1
ATOM 9241 C C . ALA A 1 1156 ? 17.196 -14.159 -16.490 1.00 35.19 1156 ALA A C 1
ATOM 9243 O O . ALA A 1 1156 ? 16.273 -14.567 -17.205 1.00 35.19 1156 ALA A O 1
ATOM 9244 N N . PRO A 1 1157 ? 17.610 -12.874 -16.504 1.00 35.84 1157 PRO A N 1
ATOM 9245 C CA . PRO A 1 1157 ? 17.140 -11.941 -17.520 1.00 35.84 1157 PRO A CA 1
ATOM 9246 C C . PRO A 1 1157 ? 17.294 -12.625 -18.883 1.00 35.84 1157 PRO A C 1
ATOM 9248 O O . PRO A 1 1157 ? 18.396 -13.119 -19.169 1.00 35.84 1157 PRO A O 1
ATOM 9251 N N . PRO A 1 1158 ? 16.228 -12.749 -19.695 1.00 32.94 1158 PRO A N 1
ATOM 9252 C CA . PRO A 1 1158 ? 16.379 -13.290 -21.026 1.00 32.94 1158 PRO A CA 1
ATOM 9253 C C . PRO A 1 1158 ? 17.442 -12.450 -21.723 1.00 32.94 1158 PRO A C 1
ATOM 9255 O O . PRO A 1 1158 ? 17.375 -11.220 -21.735 1.00 32.94 1158 PRO A O 1
ATOM 9258 N N . SER A 1 1159 ? 18.438 -13.123 -22.303 1.00 34.94 1159 SER A N 1
ATOM 9259 C CA . SER A 1 1159 ? 19.243 -12.476 -23.331 1.00 34.94 1159 SER A CA 1
ATOM 9260 C C . SER A 1 1159 ? 18.245 -11.876 -24.328 1.00 34.94 1159 SER A C 1
ATOM 9262 O O . SER A 1 1159 ? 17.314 -12.602 -24.710 1.00 34.94 1159 SER A O 1
ATOM 9264 N N . PRO A 1 1160 ? 18.358 -10.578 -24.682 1.00 36.69 1160 PRO A N 1
ATOM 9265 C CA . PRO A 1 1160 ? 17.398 -9.940 -25.577 1.00 36.69 1160 PRO A CA 1
ATOM 9266 C C . PRO A 1 1160 ? 17.232 -10.814 -26.826 1.00 36.69 1160 PRO A C 1
ATOM 9268 O O . PRO A 1 1160 ? 18.210 -11.463 -27.207 1.00 36.69 1160 PRO A O 1
ATOM 9271 N N . PRO A 1 1161 ? 16.035 -10.885 -27.446 1.00 37.84 1161 PRO A N 1
ATOM 9272 C CA . PRO A 1 1161 ? 15.689 -11.881 -28.468 1.00 37.84 1161 PRO A CA 1
ATOM 9273 C C . PRO A 1 1161 ? 16.391 -11.651 -29.824 1.00 37.84 1161 PRO A C 1
ATOM 9275 O O . PRO A 1 1161 ? 15.777 -11.581 -30.890 1.00 37.84 1161 PRO A O 1
ATOM 9278 N N . ALA A 1 1162 ? 17.718 -11.594 -29.796 1.00 44.12 1162 ALA A N 1
ATOM 9279 C CA . ALA A 1 1162 ? 18.630 -11.598 -30.912 1.00 44.12 1162 ALA A CA 1
ATOM 9280 C C . ALA A 1 1162 ? 18.686 -13.011 -31.507 1.00 44.12 1162 ALA A C 1
ATOM 9282 O O . ALA A 1 1162 ? 19.627 -13.783 -31.311 1.00 44.12 1162 ALA A O 1
ATOM 9283 N N . GLY A 1 1163 ? 17.657 -13.354 -32.285 1.00 59.03 1163 GLY A N 1
ATOM 9284 C CA . GLY A 1 1163 ? 17.813 -14.388 -33.304 1.00 59.03 1163 GLY A CA 1
ATOM 9285 C C . GLY A 1 1163 ? 19.001 -14.034 -34.205 1.00 59.03 1163 GLY A C 1
ATOM 9286 O O . GLY A 1 1163 ? 19.242 -12.862 -34.469 1.00 59.03 1163 GLY A O 1
ATOM 9287 N N . VAL A 1 1164 ? 19.769 -15.017 -34.678 1.00 74.62 1164 VAL A N 1
ATOM 9288 C CA . VAL A 1 1164 ? 20.973 -14.719 -35.477 1.00 74.62 1164 VAL A CA 1
ATOM 9289 C C . VAL A 1 1164 ? 20.645 -13.891 -36.738 1.00 74.62 1164 VAL A C 1
ATOM 9291 O O . VAL A 1 1164 ? 19.635 -14.177 -37.396 1.00 74.62 1164 VAL A O 1
ATOM 9294 N N . PRO A 1 1165 ? 21.497 -12.917 -37.127 1.00 82.88 1165 PRO A N 1
ATOM 9295 C CA . PRO A 1 1165 ? 21.303 -12.125 -38.342 1.00 82.88 1165 PRO A CA 1
ATOM 9296 C C . PRO A 1 1165 ? 21.035 -12.991 -39.583 1.00 82.88 1165 PRO A C 1
ATOM 9298 O O . PRO A 1 1165 ? 21.762 -13.946 -39.865 1.00 82.88 1165 PRO A O 1
ATOM 9301 N N . LYS A 1 1166 ? 20.017 -12.660 -40.385 1.00 87.00 1166 LYS A N 1
ATOM 9302 C CA . LYS A 1 1166 ? 19.767 -13.374 -41.651 1.00 87.00 1166 LYS A CA 1
ATOM 9303 C C . LYS A 1 1166 ? 20.616 -12.758 -42.754 1.00 87.00 1166 LYS A C 1
ATOM 9305 O O . LYS A 1 1166 ? 20.317 -11.661 -43.215 1.00 87.00 1166 LYS A O 1
ATOM 9310 N N . VAL A 1 1167 ? 21.671 -13.456 -43.171 1.00 87.94 1167 VAL A N 1
ATOM 9311 C CA . VAL A 1 1167 ? 22.640 -12.968 -44.165 1.00 87.94 1167 VAL A CA 1
ATOM 9312 C C . VAL A 1 1167 ? 22.221 -13.364 -45.582 1.00 87.94 1167 VAL A C 1
ATOM 9314 O O . VAL A 1 1167 ? 21.963 -14.534 -45.861 1.00 87.94 1167 VAL A O 1
ATOM 9317 N N . PHE A 1 1168 ? 22.221 -12.405 -46.504 1.00 88.69 1168 PHE A N 1
ATOM 9318 C CA . PHE A 1 1168 ? 21.960 -12.598 -47.933 1.00 88.69 1168 PHE A CA 1
ATOM 9319 C C . PHE A 1 1168 ? 23.184 -12.166 -48.741 1.00 88.69 1168 PHE A C 1
ATOM 9321 O O . PHE A 1 1168 ? 23.865 -11.209 -48.376 1.00 88.69 1168 PHE A O 1
ATOM 9328 N N . CYS A 1 1169 ? 23.474 -12.832 -49.856 1.00 87.12 1169 CYS A N 1
ATOM 9329 C CA . CYS A 1 1169 ? 24.617 -12.470 -50.687 1.00 87.12 1169 CYS A CA 1
ATOM 9330 C C . CYS A 1 1169 ? 24.358 -12.683 -52.182 1.00 87.12 1169 CYS A C 1
ATOM 9332 O O . CYS A 1 1169 ? 23.644 -13.598 -52.586 1.00 87.12 1169 CYS A O 1
ATOM 9334 N N . ASN A 1 1170 ? 24.971 -11.825 -53.000 1.00 90.75 1170 ASN A N 1
ATOM 9335 C CA . ASN A 1 1170 ? 24.976 -11.912 -54.458 1.00 90.75 1170 ASN A CA 1
ATOM 9336 C C . ASN A 1 1170 ? 26.425 -11.964 -54.959 1.00 90.75 1170 ASN A C 1
ATOM 9338 O O . ASN A 1 1170 ? 27.215 -11.066 -54.663 1.00 90.75 1170 ASN A O 1
ATOM 9342 N N . VAL A 1 1171 ? 26.761 -12.983 -55.755 1.00 89.06 1171 VAL A N 1
ATOM 9343 C CA . VAL A 1 1171 ? 28.089 -13.151 -56.372 1.00 89.06 1171 VAL A CA 1
ATOM 9344 C C . VAL A 1 1171 ? 28.026 -12.805 -57.857 1.00 89.06 1171 VAL A C 1
ATOM 9346 O O . VAL A 1 1171 ? 27.133 -13.264 -58.565 1.00 89.06 1171 VAL A O 1
ATOM 9349 N N . THR A 1 1172 ? 28.969 -11.992 -58.335 1.00 90.31 1172 THR A N 1
ATOM 9350 C CA . THR A 1 1172 ? 29.066 -11.571 -59.742 1.00 90.31 1172 THR A CA 1
ATOM 9351 C C . THR A 1 1172 ? 30.505 -11.734 -60.251 1.00 90.31 1172 THR A C 1
ATOM 9353 O O . THR A 1 1172 ? 31.413 -11.249 -59.576 1.00 90.31 1172 THR A O 1
ATOM 9356 N N . PRO A 1 1173 ? 30.751 -12.341 -61.433 1.00 83.31 1173 PRO A N 1
ATOM 9357 C CA . PRO A 1 1173 ? 29.787 -12.985 -62.333 1.00 83.31 1173 PRO A CA 1
ATOM 9358 C C . PRO A 1 1173 ? 29.167 -14.256 -61.736 1.00 83.31 1173 PRO A C 1
ATOM 9360 O O . PRO A 1 1173 ? 29.754 -14.887 -60.862 1.00 83.31 1173 PRO A O 1
ATOM 9363 N N . THR A 1 1174 ? 27.994 -14.649 -62.231 1.00 82.62 1174 THR A N 1
ATOM 9364 C CA . THR A 1 1174 ? 27.356 -15.919 -61.863 1.00 82.62 1174 THR A CA 1
ATOM 9365 C C . THR A 1 1174 ? 27.837 -17.063 -62.763 1.00 82.62 1174 THR A C 1
ATOM 9367 O O . THR A 1 1174 ? 27.897 -16.924 -63.985 1.00 82.62 1174 THR A O 1
ATOM 9370 N N . GLY A 1 1175 ? 28.133 -18.219 -62.160 1.00 79.12 1175 GLY A N 1
ATOM 9371 C CA . GLY A 1 1175 ? 28.536 -19.440 -62.866 1.00 79.12 1175 GLY A CA 1
ATOM 9372 C C . GLY A 1 1175 ? 30.050 -19.633 -63.009 1.00 79.12 1175 GLY A C 1
ATOM 9373 O O . GLY A 1 1175 ? 30.844 -19.106 -62.232 1.00 79.12 1175 GLY A O 1
ATOM 9374 N N . ASP A 1 1176 ? 30.428 -20.449 -63.991 1.00 88.31 1176 ASP A N 1
ATOM 9375 C CA . ASP A 1 1176 ? 31.805 -20.869 -64.261 1.00 88.31 1176 ASP A CA 1
ATOM 9376 C C . ASP A 1 1176 ? 32.663 -19.720 -64.825 1.00 88.31 1176 ASP A C 1
ATOM 9378 O O . ASP A 1 1176 ? 32.324 -19.122 -65.849 1.00 88.31 1176 ASP A O 1
ATOM 9382 N N . VAL A 1 1177 ? 33.819 -19.451 -64.208 1.00 88.62 1177 VAL A N 1
ATOM 9383 C CA . VAL A 1 1177 ? 34.739 -18.363 -64.599 1.00 88.62 1177 VAL A CA 1
ATOM 9384 C C . VAL A 1 1177 ? 36.146 -18.881 -64.930 1.00 88.62 1177 VAL A C 1
ATOM 9386 O O . VAL A 1 1177 ? 36.580 -19.888 -64.371 1.00 88.62 1177 VAL A O 1
ATOM 9389 N N . PRO A 1 1178 ? 36.917 -18.239 -65.824 1.00 85.94 1178 PRO A N 1
ATOM 9390 C CA . PRO A 1 1178 ? 38.349 -18.509 -65.959 1.00 85.94 1178 PRO A CA 1
ATOM 9391 C C . PRO A 1 1178 ? 39.148 -17.866 -64.810 1.00 85.94 1178 PRO A C 1
ATOM 9393 O O . PRO A 1 1178 ? 38.732 -16.853 -64.239 1.00 85.94 1178 PRO A O 1
ATOM 9396 N N . SER A 1 1179 ? 40.322 -18.420 -64.488 1.00 83.81 1179 SER A N 1
ATOM 9397 C CA . SER A 1 1179 ? 41.237 -17.842 -63.484 1.00 83.81 1179 SER A CA 1
ATOM 9398 C C . SER A 1 1179 ? 41.593 -16.384 -63.802 1.00 83.81 1179 SER A C 1
ATOM 9400 O O . SER A 1 1179 ? 41.802 -16.021 -64.960 1.00 83.81 1179 SER A O 1
ATOM 9402 N N . GLY A 1 1180 ? 41.744 -15.566 -62.760 1.00 79.50 1180 GLY A N 1
ATOM 9403 C CA . GLY A 1 1180 ? 42.052 -14.139 -62.864 1.00 79.50 1180 GLY A CA 1
ATOM 9404 C C . GLY A 1 1180 ? 40.835 -13.245 -63.122 1.00 79.50 1180 GLY A C 1
ATOM 9405 O O . GLY A 1 1180 ? 40.990 -12.026 -63.166 1.00 79.50 1180 GLY A O 1
ATOM 9406 N N . THR A 1 1181 ? 39.634 -13.818 -63.252 1.00 88.31 1181 THR A N 1
ATOM 9407 C CA . THR A 1 1181 ? 38.375 -13.056 -63.261 1.00 88.31 1181 THR A CA 1
ATOM 9408 C C . THR A 1 1181 ? 38.155 -12.396 -61.899 1.00 88.31 1181 THR A C 1
ATOM 9410 O O . THR A 1 1181 ? 38.327 -13.041 -60.865 1.00 88.31 1181 THR A O 1
ATOM 9413 N N . LEU A 1 1182 ? 37.775 -11.115 -61.904 1.00 91.38 1182 LEU A N 1
ATOM 9414 C CA . LEU A 1 1182 ? 37.394 -10.382 -60.697 1.00 91.38 1182 LEU A CA 1
ATOM 9415 C C . LEU A 1 1182 ? 35.987 -10.807 -60.263 1.00 91.38 1182 LEU A C 1
ATOM 9417 O O . LEU A 1 1182 ? 35.034 -10.650 -61.025 1.00 91.38 1182 LEU A O 1
ATOM 9421 N N . ILE A 1 1183 ? 35.884 -11.345 -59.052 1.00 91.31 1183 ILE A N 1
ATOM 9422 C CA . ILE A 1 1183 ? 34.639 -11.755 -58.404 1.00 91.31 1183 ILE A CA 1
ATOM 9423 C C . ILE A 1 1183 ? 34.250 -10.689 -57.388 1.00 91.31 1183 ILE A C 1
ATOM 9425 O O . ILE A 1 1183 ? 35.049 -10.370 -56.512 1.00 91.31 1183 ILE A O 1
ATOM 9429 N N . THR A 1 1184 ? 33.027 -10.178 -57.476 1.00 94.38 1184 THR A N 1
ATOM 9430 C CA . THR A 1 1184 ? 32.423 -9.290 -56.475 1.00 94.38 1184 THR A CA 1
ATOM 9431 C C . THR A 1 1184 ? 31.395 -10.073 -55.671 1.00 94.38 1184 THR A C 1
ATOM 9433 O O . THR A 1 1184 ? 30.535 -10.734 -56.256 1.00 94.38 1184 THR A O 1
ATOM 9436 N N . VAL A 1 1185 ? 31.454 -9.976 -54.343 1.00 92.88 1185 VAL A N 1
ATOM 9437 C CA . VAL A 1 1185 ? 30.464 -10.563 -53.428 1.00 92.88 1185 VAL A CA 1
ATOM 9438 C C . VAL A 1 1185 ? 29.812 -9.423 -52.671 1.00 92.88 1185 VAL A C 1
ATOM 9440 O O . VAL A 1 1185 ? 30.473 -8.790 -51.862 1.00 92.88 1185 VAL A O 1
ATOM 9443 N N . CYS A 1 1186 ? 28.537 -9.149 -52.931 1.00 93.19 1186 CYS A N 1
ATOM 9444 C CA . CYS A 1 1186 ? 27.771 -8.150 -52.191 1.00 93.19 1186 CYS A CA 1
ATOM 9445 C C . CYS A 1 1186 ? 26.963 -8.832 -51.086 1.00 93.19 1186 CYS A C 1
ATOM 9447 O O . CYS A 1 1186 ? 26.125 -9.682 -51.389 1.00 93.19 1186 CYS A O 1
ATOM 9449 N N . VAL A 1 1187 ? 27.220 -8.467 -49.830 1.00 91.88 1187 VAL A N 1
ATOM 9450 C CA . VAL A 1 1187 ? 26.549 -8.985 -48.632 1.00 91.88 1187 VAL A CA 1
ATOM 9451 C C . VAL A 1 1187 ? 25.544 -7.964 -48.103 1.00 91.88 1187 VAL A C 1
ATOM 9453 O O . VAL A 1 1187 ? 25.895 -6.803 -47.904 1.00 91.88 1187 VAL A O 1
ATOM 9456 N N . ASN A 1 1188 ? 24.328 -8.439 -47.838 1.00 90.69 1188 ASN A N 1
ATOM 9457 C CA . ASN A 1 1188 ? 23.251 -7.755 -47.124 1.00 90.69 1188 ASN A CA 1
ATOM 9458 C C . ASN A 1 1188 ? 22.865 -8.602 -45.901 1.00 90.69 1188 ASN A C 1
ATOM 9460 O O . ASN A 1 1188 ? 23.158 -9.800 -45.849 1.00 90.69 1188 ASN A O 1
ATOM 9464 N N . ALA A 1 1189 ? 22.122 -8.033 -44.959 1.00 84.25 1189 ALA A N 1
ATOM 9465 C CA . ALA A 1 1189 ? 21.489 -8.807 -43.898 1.00 84.25 1189 ALA A CA 1
ATOM 9466 C C . ALA A 1 1189 ? 20.144 -8.196 -43.492 1.00 84.25 1189 ALA A C 1
ATOM 9468 O O . ALA A 1 1189 ? 19.900 -7.019 -43.742 1.00 84.25 1189 ALA A O 1
ATOM 9469 N N . THR A 1 1190 ? 19.289 -8.992 -42.847 1.00 80.62 1190 THR A N 1
ATOM 9470 C CA . THR A 1 1190 ? 18.155 -8.476 -42.068 1.00 80.62 1190 THR A CA 1
ATOM 9471 C C . THR A 1 1190 ? 18.301 -8.902 -40.615 1.00 80.62 1190 THR A C 1
ATOM 9473 O O . THR A 1 1190 ? 18.428 -10.102 -40.343 1.00 80.62 1190 THR A O 1
ATOM 9476 N N . HIS A 1 1191 ? 18.256 -7.933 -39.706 1.00 77.94 1191 HIS A N 1
ATOM 9477 C CA . HIS A 1 1191 ? 18.310 -8.121 -38.257 1.00 77.94 1191 HIS A CA 1
ATOM 9478 C C . HIS A 1 1191 ? 17.565 -6.980 -37.552 1.00 77.94 1191 HIS A C 1
ATOM 9480 O O . HIS A 1 1191 ? 17.256 -5.962 -38.177 1.00 77.94 1191 HIS A O 1
ATOM 9486 N N . PHE A 1 1192 ? 17.291 -7.151 -36.261 1.00 64.50 1192 PHE A N 1
ATOM 9487 C CA . PHE A 1 1192 ? 16.733 -6.104 -35.398 1.00 64.50 1192 PHE A CA 1
ATOM 9488 C C . PHE A 1 1192 ? 17.821 -5.293 -34.676 1.00 64.50 1192 PHE A C 1
ATOM 9490 O O . PHE A 1 1192 ? 17.559 -4.179 -34.247 1.00 64.50 1192 PHE A O 1
ATOM 9497 N N . VAL A 1 1193 ? 19.048 -5.819 -34.597 1.00 56.41 1193 VAL A N 1
ATOM 9498 C CA . VAL A 1 1193 ? 20.192 -5.174 -33.936 1.00 56.41 1193 VAL A CA 1
ATOM 9499 C C . VAL A 1 1193 ? 21.219 -4.734 -34.981 1.00 56.41 1193 VAL A C 1
ATOM 9501 O O . VAL A 1 1193 ? 21.595 -5.517 -35.857 1.00 56.41 1193 VAL A O 1
ATOM 9504 N N . TRP A 1 1194 ? 21.679 -3.488 -34.881 1.00 70.75 1194 TRP A N 1
ATOM 9505 C CA . TRP A 1 1194 ? 22.628 -2.851 -35.799 1.00 70.75 1194 TRP A CA 1
ATOM 9506 C C . TRP A 1 1194 ? 23.638 -2.002 -35.005 1.00 70.75 1194 TRP A C 1
ATOM 9508 O O . TRP A 1 1194 ? 23.304 -1.568 -33.903 1.00 70.75 1194 TRP A O 1
ATOM 9518 N N . PRO A 1 1195 ? 24.849 -1.736 -35.531 1.00 69.38 1195 PRO A N 1
ATOM 9519 C CA . PRO A 1 1195 ? 25.404 -2.229 -36.795 1.00 69.38 1195 PRO A CA 1
ATOM 9520 C C . PRO A 1 1195 ? 25.789 -3.721 -36.751 1.00 69.38 1195 PRO A C 1
ATOM 9522 O O . PRO A 1 1195 ? 25.837 -4.340 -35.690 1.00 69.38 1195 PRO A O 1
ATOM 9525 N N . LEU A 1 1196 ? 26.076 -4.298 -37.923 1.00 77.00 1196 LEU A N 1
ATOM 9526 C CA . LEU A 1 1196 ? 26.596 -5.661 -38.069 1.00 77.00 1196 LEU A CA 1
ATOM 9527 C C . LEU A 1 1196 ? 28.026 -5.660 -38.617 1.00 77.00 1196 LEU A C 1
ATOM 9529 O O . LEU A 1 1196 ? 28.285 -5.127 -39.700 1.00 77.00 1196 LEU A O 1
ATOM 9533 N N . ASP A 1 1197 ? 28.922 -6.362 -37.929 1.00 89.06 1197 ASP A N 1
ATOM 9534 C CA . ASP A 1 1197 ? 30.275 -6.668 -38.394 1.00 89.06 1197 ASP A CA 1
ATOM 9535 C C . ASP A 1 1197 ? 30.228 -7.783 -39.447 1.00 89.06 1197 ASP A C 1
ATOM 9537 O O . ASP A 1 1197 ? 29.916 -8.938 -39.142 1.00 89.06 1197 ASP A O 1
ATOM 9541 N N . VAL A 1 1198 ? 30.569 -7.466 -40.697 1.00 92.75 1198 VAL A N 1
ATOM 9542 C CA . VAL A 1 1198 ? 30.538 -8.410 -41.821 1.00 92.75 1198 VAL A CA 1
ATOM 9543 C C . VAL A 1 1198 ? 31.930 -8.867 -42.229 1.00 92.75 1198 VAL A C 1
ATOM 9545 O O . VAL A 1 1198 ? 32.866 -8.078 -42.366 1.00 92.75 1198 VAL A O 1
ATOM 9548 N N . LYS A 1 1199 ? 32.059 -10.173 -42.483 1.00 94.19 1199 LYS A N 1
ATOM 9549 C CA . LYS A 1 1199 ? 33.296 -10.814 -42.945 1.00 94.19 1199 LYS A CA 1
ATOM 9550 C C . LYS A 1 1199 ? 33.011 -11.703 -44.152 1.00 94.19 1199 LYS A C 1
ATOM 9552 O O . LYS A 1 1199 ? 32.005 -12.408 -44.183 1.00 94.19 1199 LYS A O 1
ATOM 9557 N N . VAL A 1 1200 ? 33.907 -11.671 -45.135 1.00 94.50 1200 VAL A N 1
ATOM 9558 C CA . VAL A 1 1200 ? 33.891 -12.517 -46.334 1.00 94.50 1200 VAL A CA 1
ATOM 9559 C C . VAL A 1 1200 ? 35.223 -13.258 -46.414 1.00 94.50 1200 VAL A C 1
ATOM 9561 O O . VAL A 1 1200 ? 36.263 -12.657 -46.690 1.00 94.50 1200 VAL A O 1
ATOM 9564 N N . ASP A 1 1201 ? 35.184 -14.558 -46.139 1.00 94.31 1201 ASP A N 1
ATOM 9565 C CA . ASP A 1 1201 ? 36.296 -15.491 -46.331 1.00 94.31 1201 ASP A CA 1
ATOM 9566 C C . ASP A 1 1201 ? 36.166 -16.137 -47.714 1.00 94.31 1201 ASP A C 1
ATOM 9568 O O . ASP A 1 1201 ? 35.130 -16.707 -48.056 1.00 94.31 1201 ASP A O 1
ATOM 9572 N N . TRP A 1 1202 ? 37.223 -16.025 -48.515 1.00 93.06 1202 TRP A N 1
ATOM 9573 C CA . TRP A 1 1202 ? 37.270 -16.470 -49.905 1.00 93.06 1202 TRP A CA 1
ATOM 9574 C C . TRP A 1 1202 ? 37.589 -17.965 -50.069 1.00 93.06 1202 TRP A C 1
ATOM 9576 O O . TRP A 1 1202 ? 37.496 -18.481 -51.185 1.00 93.06 1202 TRP A O 1
ATOM 9586 N N . GLY A 1 1203 ? 37.963 -18.666 -48.993 1.00 87.12 1203 GLY A N 1
ATOM 9587 C CA . GLY A 1 1203 ? 38.159 -20.121 -48.983 1.00 87.12 1203 GLY A CA 1
ATOM 9588 C C . GLY A 1 1203 ? 39.406 -20.641 -49.710 1.00 87.12 1203 GLY A C 1
ATOM 9589 O O . GLY A 1 1203 ? 39.610 -21.853 -49.770 1.00 87.12 1203 GLY A O 1
ATOM 9590 N N . ASP A 1 1204 ? 40.255 -19.759 -50.244 1.00 85.19 1204 ASP A N 1
ATOM 9591 C CA . ASP A 1 1204 ? 41.553 -20.081 -50.862 1.00 85.19 1204 ASP A CA 1
ATOM 9592 C C . ASP A 1 1204 ? 42.763 -19.762 -49.961 1.00 85.19 1204 ASP A C 1
ATOM 9594 O O . ASP A 1 1204 ? 43.913 -19.914 -50.377 1.00 85.19 1204 ASP A O 1
ATOM 9598 N N . GLY A 1 1205 ? 42.513 -19.335 -48.719 1.00 82.19 1205 GLY A N 1
ATOM 9599 C CA . GLY A 1 1205 ? 43.542 -18.922 -47.759 1.00 82.19 1205 GLY A CA 1
ATOM 9600 C C . GLY A 1 1205 ? 44.055 -17.491 -47.959 1.00 82.19 1205 GLY A C 1
ATOM 9601 O O . GLY A 1 1205 ? 45.041 -17.109 -47.325 1.00 82.19 1205 GLY A O 1
ATOM 9602 N N . SER A 1 1206 ? 43.418 -16.697 -48.825 1.00 85.44 1206 SER A N 1
ATOM 9603 C CA . SER A 1 1206 ? 43.663 -15.254 -48.923 1.00 85.44 1206 SER A CA 1
ATOM 9604 C C . SER A 1 1206 ? 43.085 -14.479 -47.719 1.00 85.44 1206 SER A C 1
ATOM 9606 O O . SER A 1 1206 ? 42.292 -15.025 -46.948 1.00 85.44 1206 SER A O 1
ATOM 9608 N N . PRO A 1 1207 ? 43.486 -13.208 -47.498 1.00 87.31 1207 PRO A N 1
ATOM 9609 C CA . PRO A 1 1207 ? 42.972 -12.411 -46.386 1.00 87.31 1207 PRO A CA 1
ATOM 9610 C C . PRO A 1 1207 ? 41.451 -12.201 -46.444 1.00 87.31 1207 PRO A C 1
ATOM 9612 O O . PRO A 1 1207 ? 40.908 -11.754 -47.456 1.00 87.31 1207 PRO A O 1
ATOM 9615 N N . VAL A 1 1208 ? 40.782 -12.460 -45.319 1.00 92.50 1208 VAL A N 1
ATOM 9616 C CA . VAL A 1 1208 ? 39.349 -12.196 -45.119 1.00 92.50 1208 VAL A CA 1
ATOM 9617 C C . VAL A 1 1208 ? 39.055 -10.709 -45.330 1.00 92.50 1208 VAL A C 1
ATOM 9619 O O . VAL A 1 1208 ? 39.747 -9.847 -44.791 1.00 92.50 1208 VAL A O 1
ATOM 9622 N N . SER A 1 1209 ? 38.018 -10.402 -46.106 1.00 92.62 1209 SER A N 1
ATOM 9623 C CA . SER A 1 1209 ? 37.547 -9.030 -46.316 1.00 92.62 1209 SER A CA 1
ATOM 9624 C C . SER A 1 1209 ? 36.514 -8.652 -45.255 1.00 92.62 1209 SER A C 1
ATOM 9626 O O . SER A 1 1209 ? 35.575 -9.409 -45.025 1.00 92.62 1209 SER A O 1
ATOM 9628 N N . THR A 1 1210 ? 36.673 -7.493 -44.617 1.00 90.06 1210 THR A N 1
ATOM 9629 C CA . THR A 1 1210 ? 35.835 -7.039 -43.493 1.00 90.06 1210 THR A CA 1
ATOM 9630 C C . THR A 1 1210 ? 35.152 -5.710 -43.801 1.00 90.06 1210 THR A C 1
ATOM 9632 O O . THR A 1 1210 ? 35.767 -4.838 -44.417 1.00 90.06 1210 THR A O 1
ATOM 9635 N N . GLY A 1 1211 ? 33.918 -5.533 -43.338 1.00 88.69 1211 GLY A N 1
ATOM 9636 C CA . GLY A 1 1211 ? 33.148 -4.297 -43.469 1.00 88.69 1211 GLY A CA 1
ATOM 9637 C C . GLY A 1 1211 ? 32.029 -4.227 -42.434 1.00 88.69 1211 GLY A C 1
ATOM 9638 O O . GLY A 1 1211 ? 31.835 -5.171 -41.677 1.00 88.69 1211 GLY A O 1
ATOM 9639 N N . VAL A 1 1212 ? 31.289 -3.121 -42.416 1.00 82.50 1212 VAL A N 1
ATOM 9640 C CA . VAL A 1 1212 ? 30.177 -2.893 -41.483 1.00 82.50 1212 VAL A CA 1
ATOM 9641 C C . VAL A 1 1212 ? 28.905 -2.636 -42.283 1.00 82.50 1212 VAL A C 1
ATOM 9643 O O . VAL A 1 1212 ? 28.933 -1.893 -43.267 1.00 82.50 1212 VAL A O 1
ATOM 9646 N N . LEU A 1 1213 ? 27.799 -3.252 -41.872 1.00 79.06 1213 LEU A N 1
ATOM 9647 C CA . LEU A 1 1213 ? 26.455 -2.931 -42.349 1.00 79.06 1213 LEU A CA 1
ATOM 9648 C C . LEU A 1 1213 ? 25.736 -2.114 -41.272 1.00 79.06 1213 LEU A C 1
ATOM 9650 O O . LEU A 1 1213 ? 25.706 -2.516 -40.111 1.00 79.06 1213 LEU A O 1
ATOM 9654 N N . THR A 1 1214 ? 25.168 -0.970 -41.642 1.00 71.44 1214 THR A N 1
ATOM 9655 C CA . THR A 1 1214 ? 24.544 -0.015 -40.708 1.00 71.44 1214 THR A CA 1
ATOM 9656 C C . THR A 1 1214 ? 23.021 -0.116 -40.650 1.00 71.44 1214 THR A C 1
ATOM 9658 O O . THR A 1 1214 ? 22.416 0.416 -39.731 1.00 71.44 1214 THR A O 1
ATOM 9661 N N . SER A 1 1215 ? 22.386 -0.794 -41.610 1.00 72.25 1215 SER A N 1
ATOM 9662 C CA . SER A 1 1215 ? 20.929 -0.974 -41.653 1.00 72.25 1215 SER A CA 1
ATOM 9663 C C . SER A 1 1215 ? 20.507 -2.136 -42.562 1.00 72.25 1215 SER A C 1
ATOM 9665 O O . SER A 1 1215 ? 21.289 -2.609 -43.395 1.00 72.25 1215 SER A O 1
ATOM 9667 N N . ASN A 1 1216 ? 19.222 -2.508 -42.501 1.00 73.25 1216 ASN A N 1
ATOM 9668 C CA . ASN A 1 1216 ? 18.576 -3.474 -43.405 1.00 73.25 1216 ASN A CA 1
ATOM 9669 C C . ASN A 1 1216 ? 18.719 -3.141 -44.915 1.00 73.25 1216 ASN A C 1
ATOM 9671 O O . ASN A 1 1216 ? 18.487 -4.013 -45.753 1.00 73.25 1216 ASN A O 1
ATOM 9675 N N . THR A 1 1217 ? 19.065 -1.900 -45.284 1.00 72.88 1217 THR A N 1
ATOM 9676 C CA . THR A 1 1217 ? 19.259 -1.459 -46.683 1.00 72.88 1217 THR A CA 1
ATOM 9677 C C . THR A 1 1217 ? 20.727 -1.293 -47.081 1.00 72.88 1217 THR A C 1
ATOM 9679 O O . THR A 1 1217 ? 21.018 -1.030 -48.248 1.00 72.88 1217 THR A O 1
ATOM 9682 N N . SER A 1 1218 ? 21.657 -1.452 -46.137 1.00 75.50 1218 SER A N 1
ATOM 9683 C CA . SER A 1 1218 ? 23.094 -1.329 -46.383 1.00 75.50 1218 SER A CA 1
ATOM 9684 C C . SER A 1 1218 ? 23.688 -2.584 -47.048 1.00 75.50 1218 SER A C 1
ATOM 9686 O O . SER A 1 1218 ? 23.187 -3.699 -46.887 1.00 75.50 1218 SER A O 1
ATOM 9688 N N . THR A 1 1219 ? 24.778 -2.403 -47.804 1.00 88.81 1219 THR A N 1
ATOM 9689 C CA . THR A 1 1219 ? 25.438 -3.469 -48.578 1.00 88.81 1219 THR A CA 1
ATOM 9690 C C . THR A 1 1219 ? 26.960 -3.340 -48.517 1.00 88.81 1219 THR A C 1
ATOM 9692 O O . THR A 1 1219 ? 27.504 -2.261 -48.749 1.00 88.81 1219 THR A O 1
ATOM 9695 N N . PHE A 1 1220 ? 27.665 -4.457 -48.318 1.00 92.88 1220 PHE A N 1
ATOM 9696 C CA . PHE A 1 1220 ? 29.130 -4.534 -48.364 1.00 92.88 1220 PHE A CA 1
ATOM 9697 C C . PHE A 1 1220 ? 29.591 -5.380 -49.563 1.00 92.88 1220 PHE A C 1
ATOM 9699 O O . PHE A 1 1220 ? 29.272 -6.563 -49.628 1.00 92.88 1220 PHE A O 1
ATOM 9706 N N . CYS A 1 1221 ? 30.333 -4.792 -50.514 1.00 93.50 1221 CYS A N 1
ATOM 9707 C CA . CYS A 1 1221 ? 30.716 -5.428 -51.792 1.00 93.50 1221 CYS A CA 1
ATOM 9708 C C . CYS A 1 1221 ? 32.246 -5.566 -52.013 1.00 93.50 1221 CYS A C 1
ATOM 9710 O O . CYS A 1 1221 ? 32.793 -4.888 -52.891 1.00 93.50 1221 CYS A O 1
ATOM 9712 N N . PRO A 1 1222 ? 32.979 -6.410 -51.262 1.00 93.25 1222 PRO A N 1
ATOM 9713 C CA . PRO A 1 1222 ? 34.390 -6.693 -51.535 1.00 93.25 1222 PRO A CA 1
ATOM 9714 C C . PRO A 1 1222 ? 34.611 -7.505 -52.829 1.00 93.25 1222 PRO A C 1
ATOM 9716 O O . PRO A 1 1222 ? 33.706 -8.169 -53.346 1.00 93.25 1222 PRO A O 1
ATOM 9719 N N . THR A 1 1223 ? 35.847 -7.470 -53.345 1.00 93.50 1223 THR A N 1
ATOM 9720 C CA . THR A 1 1223 ? 36.239 -8.124 -54.609 1.00 93.50 1223 THR A CA 1
ATOM 9721 C C . THR A 1 1223 ? 37.509 -8.966 -54.495 1.00 93.50 1223 THR A C 1
ATOM 9723 O O . THR A 1 1223 ? 38.478 -8.511 -53.887 1.00 93.50 1223 THR A O 1
ATOM 9726 N N . HIS A 1 1224 ? 37.566 -10.117 -55.173 1.00 92.81 1224 HIS A N 1
ATOM 9727 C CA . HIS A 1 1224 ? 38.717 -11.036 -55.161 1.00 92.81 1224 HIS A CA 1
ATOM 9728 C C . HIS A 1 1224 ? 39.004 -11.687 -56.526 1.00 92.81 1224 HIS A C 1
ATOM 9730 O O . HIS A 1 1224 ? 38.197 -11.605 -57.448 1.00 92.81 1224 HIS A O 1
ATOM 9736 N N . THR A 1 1225 ? 40.165 -12.335 -56.674 1.00 89.94 1225 THR A N 1
ATOM 9737 C CA . THR A 1 1225 ? 40.565 -13.071 -57.889 1.00 89.94 1225 THR A CA 1
ATOM 9738 C C . THR A 1 1225 ? 41.230 -14.402 -57.543 1.00 89.94 1225 THR A C 1
ATOM 9740 O O . THR A 1 1225 ? 42.321 -14.409 -56.972 1.00 89.94 1225 THR A O 1
ATOM 9743 N N . TYR A 1 1226 ? 40.650 -15.512 -57.997 1.00 87.69 1226 TYR A N 1
ATOM 9744 C CA . TYR A 1 1226 ? 41.242 -16.847 -57.870 1.00 87.69 1226 TYR A CA 1
ATOM 9745 C C . TYR A 1 1226 ? 42.216 -17.149 -59.017 1.00 87.69 1226 TYR A C 1
ATOM 9747 O O . TYR A 1 1226 ? 41.959 -16.787 -60.168 1.00 87.69 1226 TYR A O 1
ATOM 9755 N N . LEU A 1 1227 ? 43.322 -17.837 -58.708 1.00 84.19 1227 LEU A N 1
ATOM 9756 C CA . LEU A 1 1227 ? 44.380 -18.198 -59.671 1.00 84.19 1227 LEU A CA 1
ATOM 9757 C C . LEU A 1 1227 ? 44.465 -19.701 -59.986 1.00 84.19 1227 LEU A C 1
ATOM 9759 O O . LEU A 1 1227 ? 45.116 -20.093 -60.951 1.00 84.19 1227 LEU A O 1
ATOM 9763 N N . LEU A 1 1228 ? 43.829 -20.548 -59.180 1.00 81.19 1228 LEU A N 1
ATOM 9764 C CA . LEU A 1 1228 ? 43.855 -22.002 -59.330 1.00 81.19 1228 LEU A CA 1
ATOM 9765 C C . LEU A 1 1228 ? 42.460 -22.516 -59.683 1.00 81.19 1228 LEU A C 1
ATOM 9767 O O . LEU A 1 1228 ? 41.458 -22.038 -59.138 1.00 81.19 1228 LEU A O 1
ATOM 9771 N N . ARG A 1 1229 ? 42.400 -23.505 -60.578 1.00 86.38 1229 ARG A N 1
ATOM 9772 C CA . ARG A 1 1229 ? 41.142 -24.150 -60.960 1.00 86.38 1229 ARG A CA 1
ATOM 9773 C C . ARG A 1 1229 ? 40.555 -24.943 -59.796 1.00 86.38 1229 ARG A C 1
ATOM 9775 O O . ARG A 1 1229 ? 41.284 -25.613 -59.064 1.00 86.38 1229 ARG A O 1
ATOM 9782 N N . GLY A 1 1230 ? 39.235 -24.930 -59.678 1.00 87.25 1230 GLY A N 1
ATOM 9783 C CA . GLY A 1 1230 ? 38.519 -25.639 -58.623 1.00 87.25 1230 GLY A CA 1
ATOM 9784 C C . GLY A 1 1230 ? 37.246 -24.929 -58.181 1.00 87.25 1230 GLY A C 1
ATOM 9785 O O . GLY A 1 1230 ? 36.978 -23.794 -58.574 1.00 87.25 1230 GLY A O 1
ATOM 9786 N N . ASN A 1 1231 ? 36.479 -25.620 -57.340 1.00 89.50 1231 ASN A N 1
ATOM 9787 C CA . ASN A 1 1231 ? 35.308 -25.065 -56.675 1.00 89.50 1231 ASN A CA 1
ATOM 9788 C C . ASN A 1 1231 ? 35.746 -24.433 -55.353 1.00 89.50 1231 ASN A C 1
ATOM 9790 O O . ASN A 1 1231 ? 36.156 -25.148 -54.437 1.00 89.50 1231 ASN A O 1
ATOM 9794 N N . TRP A 1 1232 ? 35.631 -23.115 -55.254 1.00 90.88 1232 TRP A N 1
ATOM 9795 C CA . TRP A 1 1232 ? 35.926 -22.359 -54.044 1.00 90.88 1232 TRP A CA 1
ATOM 9796 C C . TRP A 1 1232 ? 34.635 -22.075 -53.282 1.00 90.88 1232 TRP A C 1
ATOM 9798 O O . TRP A 1 1232 ? 33.598 -21.778 -53.880 1.00 90.88 1232 TRP A O 1
ATOM 9808 N N . THR A 1 1233 ? 34.703 -22.206 -51.959 1.00 93.25 1233 THR A N 1
ATOM 9809 C CA . THR A 1 1233 ? 33.587 -21.948 -51.041 1.00 93.25 1233 THR A CA 1
ATOM 9810 C C . THR A 1 1233 ? 33.846 -20.619 -50.356 1.00 93.25 1233 THR A C 1
ATOM 9812 O O . THR A 1 1233 ? 34.873 -20.466 -49.704 1.00 93.25 1233 THR A O 1
ATOM 9815 N N . ILE A 1 1234 ? 32.936 -19.667 -50.525 1.00 93.19 1234 ILE A N 1
ATOM 9816 C CA . ILE A 1 1234 ? 33.027 -18.330 -49.949 1.00 93.19 1234 ILE A CA 1
ATOM 9817 C C . ILE A 1 1234 ? 32.086 -18.292 -48.748 1.00 93.19 1234 ILE A C 1
ATOM 9819 O O . ILE A 1 1234 ? 30.874 -18.432 -48.928 1.00 93.19 1234 ILE A O 1
ATOM 9823 N N . ASN A 1 1235 ? 32.617 -18.073 -47.548 1.00 93.69 1235 ASN A N 1
ATOM 9824 C CA . ASN A 1 1235 ? 31.816 -17.943 -46.330 1.00 93.69 1235 ASN A CA 1
ATOM 9825 C C . ASN A 1 1235 ? 31.563 -16.459 -46.046 1.00 93.69 1235 ASN A C 1
ATOM 9827 O O . ASN A 1 1235 ? 32.505 -15.668 -45.987 1.00 93.69 1235 ASN A O 1
ATOM 9831 N N . GLN A 1 1236 ? 30.301 -16.076 -45.863 1.00 93.88 1236 GLN A N 1
ATOM 9832 C CA . GLN A 1 1236 ? 29.913 -14.743 -45.402 1.00 93.88 1236 GLN A CA 1
ATOM 9833 C C . GLN A 1 1236 ? 29.381 -14.860 -43.977 1.00 93.88 1236 GLN A C 1
ATOM 9835 O O . GLN A 1 1236 ? 28.538 -15.715 -43.715 1.00 93.88 1236 GLN A O 1
ATOM 9840 N N . THR A 1 1237 ? 29.814 -13.989 -43.073 1.00 93.62 1237 THR A N 1
ATOM 9841 C CA . THR A 1 1237 ? 29.241 -13.877 -41.723 1.00 93.62 1237 THR A CA 1
ATOM 9842 C C . THR A 1 1237 ? 28.841 -12.443 -41.429 1.00 93.62 1237 THR A C 1
ATOM 9844 O O . THR A 1 1237 ? 29.538 -11.529 -41.865 1.00 93.62 1237 THR A O 1
ATOM 9847 N N . ALA A 1 1238 ? 27.774 -12.257 -40.656 1.00 89.62 1238 ALA A N 1
ATOM 9848 C CA . ALA A 1 1238 ? 27.406 -10.977 -40.058 1.00 89.62 1238 ALA A CA 1
ATOM 9849 C C . ALA A 1 1238 ? 27.205 -11.178 -38.551 1.00 89.62 1238 ALA A C 1
ATOM 9851 O O . ALA A 1 1238 ? 26.430 -12.052 -38.158 1.00 89.62 1238 ALA A O 1
ATOM 9852 N N . THR A 1 1239 ? 27.911 -10.408 -37.731 1.00 85.31 1239 THR A N 1
ATOM 9853 C CA . THR A 1 1239 ? 27.897 -10.502 -36.265 1.00 85.31 1239 THR A CA 1
ATOM 9854 C C . THR A 1 1239 ? 27.270 -9.241 -35.681 1.00 85.31 1239 THR A C 1
ATOM 9856 O O . THR A 1 1239 ? 27.666 -8.145 -36.069 1.00 85.31 1239 THR A O 1
ATOM 9859 N N . ASP A 1 1240 ? 26.296 -9.382 -34.780 1.00 77.94 1240 ASP A N 1
ATOM 9860 C CA . ASP A 1 1240 ? 25.717 -8.240 -34.061 1.00 77.94 1240 ASP A CA 1
ATOM 9861 C C . ASP A 1 1240 ? 26.573 -7.791 -32.867 1.00 77.94 1240 ASP A C 1
ATOM 9863 O O . ASP A 1 1240 ? 27.522 -8.470 -32.465 1.00 77.94 1240 ASP A O 1
ATOM 9867 N N . ILE A 1 1241 ? 26.235 -6.634 -32.290 1.00 5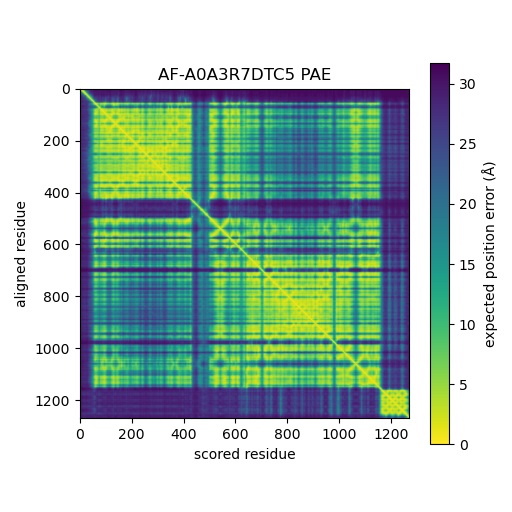9.94 1241 ILE A N 1
ATOM 9868 C CA . ILE A 1 1241 ? 26.956 -6.038 -31.151 1.00 59.94 1241 ILE A CA 1
ATOM 9869 C C . ILE A 1 1241 ? 26.929 -6.908 -29.878 1.00 59.94 1241 ILE A C 1
ATOM 9871 O O . ILE A 1 1241 ? 27.735 -6.695 -28.976 1.00 59.94 1241 ILE A O 1
ATOM 9875 N N . TYR A 1 1242 ? 26.048 -7.914 -29.817 1.00 58.94 1242 TYR A N 1
ATOM 9876 C CA . TYR A 1 1242 ? 25.958 -8.891 -28.728 1.00 58.94 1242 TYR A CA 1
ATOM 9877 C C . TYR A 1 1242 ? 26.724 -10.197 -29.034 1.00 58.94 1242 TYR A C 1
ATOM 9879 O O . TYR A 1 1242 ? 26.770 -11.105 -28.204 1.00 58.94 1242 TYR A O 1
ATOM 9887 N N . GLY A 1 1243 ? 27.364 -10.294 -30.205 1.00 67.44 1243 GLY A N 1
ATOM 9888 C CA . GLY A 1 1243 ? 28.188 -11.425 -30.638 1.00 67.44 1243 GLY A CA 1
ATOM 9889 C C . GLY A 1 1243 ? 27.442 -12.516 -31.417 1.00 67.44 1243 GLY A C 1
ATOM 9890 O O . GLY A 1 1243 ? 28.071 -13.486 -31.862 1.00 67.44 1243 GLY A O 1
ATOM 9891 N N . ASN A 1 1244 ? 26.132 -12.381 -31.645 1.00 75.56 1244 ASN A N 1
ATOM 9892 C CA . ASN A 1 1244 ? 25.358 -13.373 -32.388 1.00 75.56 1244 ASN A CA 1
ATOM 9893 C C . ASN A 1 1244 ? 25.714 -13.305 -33.871 1.00 75.56 1244 ASN A C 1
ATOM 9895 O O . ASN A 1 1244 ? 25.623 -12.256 -34.506 1.00 75.56 1244 ASN A O 1
ATOM 9899 N N . THR A 1 1245 ? 26.131 -14.438 -34.437 1.00 85.94 1245 THR A N 1
ATOM 9900 C CA . THR A 1 1245 ? 26.692 -14.484 -35.792 1.00 85.94 1245 THR A CA 1
ATOM 9901 C C . THR A 1 1245 ? 25.808 -15.282 -36.742 1.00 85.94 1245 THR A C 1
ATOM 9903 O O . THR A 1 1245 ? 25.675 -16.501 -36.628 1.00 85.94 1245 THR A O 1
ATOM 9906 N N . GLY A 1 1246 ? 25.238 -14.580 -37.718 1.00 86.94 1246 GLY A N 1
ATOM 9907 C CA . GLY A 1 1246 ? 24.592 -15.154 -38.889 1.00 86.94 1246 GLY A CA 1
ATOM 9908 C C . GLY A 1 1246 ? 25.602 -15.524 -39.971 1.00 86.94 1246 GLY A C 1
ATOM 9909 O O . GLY A 1 1246 ? 26.688 -14.943 -40.039 1.00 86.94 1246 GLY A O 1
ATOM 9910 N N . TYR A 1 1247 ? 25.250 -16.467 -40.848 1.00 93.31 1247 TYR A N 1
ATOM 9911 C CA . TYR A 1 1247 ? 26.127 -16.911 -41.933 1.00 93.31 1247 TYR A CA 1
ATOM 9912 C C . TYR A 1 1247 ? 25.381 -17.199 -43.241 1.00 93.31 1247 TYR A C 1
ATOM 9914 O O . TYR A 1 1247 ? 24.203 -17.553 -43.248 1.00 93.31 1247 TYR A O 1
ATOM 9922 N N . ASN A 1 1248 ? 26.102 -17.077 -44.354 1.00 93.00 1248 ASN A N 1
ATOM 9923 C CA . ASN A 1 1248 ? 25.713 -17.554 -45.678 1.00 93.00 1248 ASN A CA 1
ATOM 9924 C C . ASN A 1 1248 ? 26.942 -18.190 -46.360 1.00 93.00 1248 ASN A C 1
ATOM 9926 O O . ASN A 1 1248 ? 28.084 -17.930 -45.973 1.00 93.00 1248 ASN A O 1
ATOM 9930 N N . ILE A 1 1249 ? 26.710 -19.064 -47.339 1.00 92.38 1249 ILE A N 1
ATOM 9931 C CA . ILE A 1 1249 ? 27.755 -19.766 -48.084 1.00 92.38 1249 ILE A CA 1
ATOM 9932 C C . ILE A 1 1249 ? 27.454 -19.655 -49.576 1.00 92.38 1249 ILE A C 1
ATOM 9934 O O . ILE A 1 1249 ? 26.411 -20.099 -50.057 1.00 92.38 1249 ILE A O 1
ATOM 9938 N N . SER A 1 1250 ? 28.415 -19.112 -50.315 1.00 90.31 1250 SER A N 1
ATOM 9939 C CA . SER A 1 1250 ? 28.405 -19.018 -51.774 1.00 90.31 1250 SER A CA 1
ATOM 9940 C C . SER A 1 1250 ? 29.510 -19.868 -52.393 1.00 90.31 1250 SER A C 1
ATOM 9942 O O . SER A 1 1250 ? 30.473 -20.242 -51.728 1.00 90.31 1250 SER A O 1
ATOM 9944 N N . TYR A 1 1251 ? 29.399 -20.145 -53.691 1.00 89.94 1251 TYR A N 1
ATOM 9945 C CA . TYR A 1 1251 ? 30.370 -20.955 -54.427 1.00 89.94 1251 TYR A CA 1
ATOM 9946 C C . TYR A 1 1251 ? 30.771 -20.281 -55.736 1.00 89.94 1251 TYR A C 1
ATOM 9948 O O . TYR A 1 1251 ? 29.941 -19.661 -56.400 1.00 89.94 1251 TYR A O 1
ATOM 9956 N N . VAL A 1 1252 ? 32.027 -20.465 -56.139 1.00 89.81 1252 VAL A N 1
ATOM 9957 C CA . VAL A 1 1252 ? 32.520 -20.086 -57.469 1.00 89.81 1252 VAL A CA 1
ATOM 9958 C C . VAL A 1 1252 ? 33.390 -21.203 -58.043 1.00 89.81 1252 VAL A C 1
ATOM 9960 O O . VAL A 1 1252 ? 34.264 -21.738 -57.362 1.00 89.81 1252 VAL A O 1
ATOM 9963 N N . ASN A 1 1253 ? 33.136 -21.576 -59.297 1.00 91.12 1253 ASN A N 1
ATOM 9964 C CA . ASN A 1 1253 ? 33.900 -22.595 -60.014 1.00 91.12 1253 ASN A CA 1
ATOM 9965 C C . ASN A 1 1253 ? 34.875 -21.924 -60.986 1.00 91.12 1253 ASN A C 1
ATOM 9967 O O . ASN A 1 1253 ? 34.474 -21.188 -61.891 1.00 91.12 1253 ASN A O 1
ATOM 9971 N N . VAL A 1 1254 ? 36.164 -22.194 -60.798 1.00 89.44 1254 VAL A N 1
ATOM 9972 C CA . VAL A 1 1254 ? 37.252 -21.652 -61.609 1.00 89.44 1254 VAL A CA 1
ATOM 9973 C C . VAL A 1 1254 ? 37.709 -22.724 -62.596 1.00 89.44 1254 VAL A C 1
ATOM 9975 O O . VAL A 1 1254 ? 38.265 -23.752 -62.216 1.00 89.44 1254 VAL A O 1
ATOM 9978 N N . THR A 1 1255 ? 37.478 -22.481 -63.882 1.00 88.31 1255 THR A N 1
ATOM 9979 C CA . THR A 1 1255 ? 37.607 -23.472 -64.969 1.00 88.31 1255 THR A CA 1
ATOM 9980 C C . THR A 1 1255 ? 39.025 -23.665 -65.507 1.00 88.31 1255 THR A C 1
ATOM 9982 O O . THR A 1 1255 ? 39.285 -24.629 -66.230 1.00 88.31 1255 THR A O 1
ATOM 9985 N N . SER A 1 1256 ? 39.960 -22.776 -65.172 1.00 80.38 1256 SER A N 1
ATOM 9986 C CA . SER A 1 1256 ? 41.340 -22.805 -65.663 1.00 80.38 1256 SER A CA 1
ATOM 9987 C C . SER A 1 1256 ? 42.327 -22.408 -64.572 1.00 80.38 1256 SER A C 1
ATOM 9989 O O . SER A 1 1256 ? 42.006 -21.575 -63.733 1.00 80.38 1256 SER A O 1
ATOM 9991 N N . ASP A 1 1257 ? 43.542 -22.952 -64.615 1.00 81.00 1257 ASP A N 1
ATOM 9992 C CA . ASP A 1 1257 ? 44.661 -22.421 -63.831 1.00 81.00 1257 ASP A CA 1
ATOM 9993 C C . ASP A 1 1257 ? 45.203 -21.145 -64.497 1.00 81.00 1257 ASP A C 1
ATOM 9995 O O . ASP A 1 1257 ? 45.125 -20.985 -65.720 1.00 81.00 1257 ASP A O 1
ATOM 9999 N N . GLY A 1 1258 ? 45.781 -20.244 -63.708 1.00 70.44 1258 GLY A N 1
ATOM 10000 C CA . GLY A 1 1258 ? 46.478 -19.056 -64.184 1.00 70.44 1258 GLY A CA 1
ATOM 10001 C C . GLY A 1 1258 ? 47.633 -18.663 -63.268 1.00 70.44 1258 GLY A C 1
ATOM 10002 O O . GLY A 1 1258 ? 47.828 -19.207 -62.185 1.00 70.44 1258 GLY A O 1
ATOM 10003 N N . PHE A 1 1259 ? 48.444 -17.716 -63.731 1.00 59.91 1259 PHE A N 1
ATOM 10004 C CA . PHE A 1 1259 ? 49.645 -17.263 -63.036 1.00 59.91 1259 PHE A CA 1
ATOM 10005 C C . PHE A 1 1259 ? 49.664 -15.737 -62.967 1.00 59.91 1259 PHE A C 1
ATOM 10007 O O . PHE A 1 1259 ? 49.305 -15.053 -63.927 1.00 59.91 1259 PHE A O 1
ATOM 10014 N N . ARG A 1 1260 ? 50.098 -15.192 -61.828 1.00 60.03 1260 ARG A N 1
ATOM 10015 C CA . ARG A 1 1260 ? 50.242 -13.748 -61.616 1.00 60.03 1260 ARG A CA 1
ATOM 10016 C C . ARG A 1 1260 ? 51.726 -13.399 -61.681 1.00 60.03 1260 ARG A C 1
ATOM 10018 O O . ARG A 1 1260 ? 52.483 -13.802 -60.809 1.00 60.03 1260 ARG A O 1
ATOM 10025 N N . LEU A 1 1261 ? 52.143 -12.673 -62.718 1.00 52.22 1261 LEU A N 1
ATOM 10026 C CA . LEU A 1 1261 ? 53.527 -12.213 -62.851 1.00 52.22 1261 LEU A CA 1
ATOM 10027 C C . LEU A 1 1261 ? 53.744 -10.983 -61.957 1.00 52.22 1261 LEU A C 1
ATOM 10029 O O . LEU A 1 1261 ? 53.338 -9.876 -62.311 1.00 52.22 1261 LEU A O 1
ATOM 10033 N N . CYS A 1 1262 ? 54.381 -11.173 -60.805 1.00 48.69 1262 CYS A N 1
ATOM 10034 C CA . CYS A 1 1262 ? 54.697 -10.089 -59.878 1.00 48.69 1262 CYS A CA 1
ATOM 10035 C C . CYS A 1 1262 ? 56.057 -9.462 -60.226 1.00 48.69 1262 CYS A C 1
ATOM 10037 O O . CYS A 1 1262 ? 57.088 -10.124 -60.148 1.00 48.69 1262 CYS A O 1
ATOM 10039 N N . ILE A 1 1263 ? 56.072 -8.172 -60.580 1.00 51.28 1263 ILE A N 1
ATOM 10040 C CA . ILE A 1 1263 ? 57.306 -7.405 -60.819 1.00 51.28 1263 ILE A CA 1
ATOM 10041 C C . ILE A 1 1263 ? 57.440 -6.351 -59.717 1.00 51.28 1263 ILE A C 1
ATOM 10043 O O . ILE A 1 1263 ? 56.740 -5.340 -59.724 1.00 51.28 1263 ILE A O 1
ATOM 10047 N N . GLY A 1 1264 ? 58.332 -6.600 -58.756 1.00 48.91 1264 GLY A N 1
ATOM 10048 C CA . GLY A 1 1264 ? 58.672 -5.641 -57.702 1.00 48.91 1264 GLY A CA 1
ATOM 10049 C C . GLY A 1 1264 ? 59.710 -4.599 -58.155 1.00 48.91 1264 GLY A C 1
ATOM 10050 O O . GLY A 1 1264 ? 60.413 -4.813 -59.146 1.00 48.91 1264 GLY A O 1
ATOM 10051 N N . PRO A 1 1265 ? 59.858 -3.471 -57.433 1.00 44.03 1265 PRO A N 1
ATOM 10052 C CA . PRO A 1 1265 ? 60.872 -2.460 -57.728 1.00 44.03 1265 PRO A CA 1
ATOM 10053 C C . PRO A 1 1265 ? 62.284 -2.945 -57.350 1.00 44.03 1265 PRO A C 1
ATOM 10055 O O . PRO A 1 1265 ? 62.814 -2.638 -56.285 1.00 44.03 1265 PRO A O 1
ATOM 10058 N N . GLY A 1 1266 ? 62.912 -3.690 -58.258 1.00 47.94 1266 GLY A N 1
ATOM 10059 C CA . GLY A 1 1266 ? 64.305 -4.119 -58.170 1.00 47.94 1266 GLY A CA 1
ATOM 10060 C C . GLY A 1 1266 ? 64.736 -4.816 -59.458 1.00 47.94 1266 GLY A C 1
ATOM 10061 O O . GLY A 1 1266 ? 64.062 -5.728 -59.930 1.00 47.94 1266 GLY A O 1
ATOM 10062 N N . TRP A 1 1267 ? 65.853 -4.396 -60.058 1.00 43.41 1267 TRP A N 1
ATOM 10063 C CA . TRP A 1 1267 ? 66.366 -5.073 -61.252 1.00 43.41 1267 TRP A CA 1
ATOM 10064 C C . TRP A 1 1267 ? 66.866 -6.479 -60.874 1.00 43.41 1267 TRP A C 1
ATOM 10066 O O . TRP A 1 1267 ? 67.830 -6.606 -60.121 1.00 43.41 1267 TRP A O 1
ATOM 10076 N N . ASN A 1 1268 ? 66.249 -7.504 -61.477 1.00 43.84 1268 ASN A N 1
ATOM 10077 C CA . ASN A 1 1268 ? 66.635 -8.928 -61.469 1.00 43.84 1268 ASN A CA 1
ATOM 10078 C C . ASN A 1 1268 ? 66.075 -9.838 -60.347 1.00 43.84 1268 ASN A C 1
ATOM 10080 O O . ASN A 1 1268 ? 66.794 -10.712 -59.863 1.00 43.84 1268 ASN A O 1
ATOM 10084 N N . GLN A 1 1269 ? 64.784 -9.740 -60.007 1.00 36.62 1269 GLN A N 1
ATOM 10085 C CA . GLN A 1 1269 ? 64.046 -10.880 -59.432 1.00 36.62 1269 GLN A CA 1
ATOM 10086 C C . GLN A 1 1269 ? 62.761 -11.167 -60.222 1.00 36.62 1269 GLN A C 1
ATOM 10088 O O . GLN A 1 1269 ? 61.926 -10.288 -60.403 1.00 36.62 1269 GLN A O 1
ATOM 10093 N N . PHE A 1 1270 ? 62.628 -12.416 -60.675 1.00 38.06 1270 PHE A N 1
ATOM 10094 C CA . PHE A 1 1270 ? 61.382 -13.021 -61.146 1.00 38.06 1270 PHE A CA 1
ATOM 10095 C C . PHE A 1 1270 ? 61.020 -14.142 -60.165 1.00 38.06 1270 PHE A C 1
ATOM 10097 O O . PHE A 1 1270 ? 61.888 -14.960 -59.846 1.00 38.06 1270 PHE A O 1
ATOM 10104 N N . SER A 1 1271 ? 59.762 -14.185 -59.729 1.00 47.50 1271 SER A N 1
ATOM 10105 C CA . SER A 1 1271 ? 59.143 -15.309 -59.014 1.00 47.50 1271 SER A CA 1
ATOM 10106 C C . SER A 1 1271 ? 57.788 -15.606 -59.641 1.00 47.50 1271 SER A C 1
ATOM 10108 O O . SER A 1 1271 ? 56.987 -14.641 -59.673 1.00 47.50 1271 SER A O 1
#

Mean predicted aligned error: 16.46 Å

Sequence (1271 aa):
MNNRKGIIGLTLAVIMVASVFAVLPLPVVAQKPPSTPTEGDNQLINASILSKPPYGVTLRVYGEDDKGPVVGYDPKGQFVYPNWRDPFDPTALQKDSLTFNPALIKDEYGTMSVDDENVYLKKFLR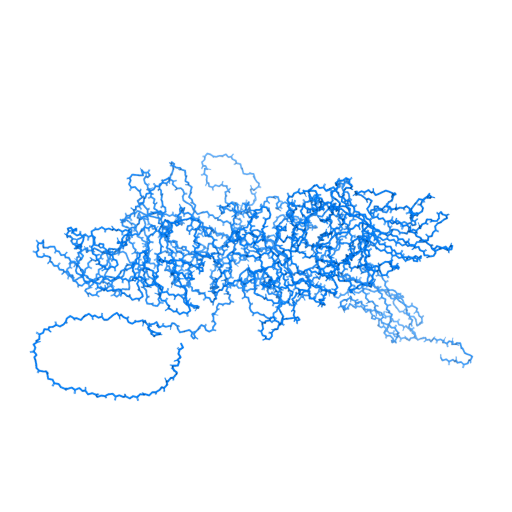LWYEPEHVYSKPTYKHPTIEVESTYMLIDAHNYTPTKGEAGVTWFVFPIAERPMQTGLSAFENPASNWTGLIGKENMVKLVAVSGDVGNYNKTTHGTITLEKGYVLAPNQEIQFLDHKLQYKWTVKDPSDGKEYAKVVVTYAGNIHDDSATWVTLGEFDDGTAKDPLAVTWFDRHNNRYGTASHSEYRTWYARFAGRPTGTYNGNIIVGKEIRAGDTFYVNAVRYDVPAVEVIDTDGNGSNGAEAFKYITLKTPLPKASTSVLIPDDGKVSSQWIDTIAPYEAIPVDPPFNGNYTMIDDINIVLWKPQANVSEWPNGTYTGPDSIGKTYWPWAERYLTMQAEEIEKEVWCENNMTVGSNWMDYFDVVEGDWVTNPELREIPNVPALRFCYVEETTEPRYRTDLHERLYEVFPETTPTAPPEERWNTTAVRTRPNAYTEFALQTRPEAETPPLTKNGDYLLVTSFLAPNSINRSDINRTIPRMAFAFDVKEEPDVLGLTPLMGDGLDLYVNRYTNVSSSIRIYGEKDIGPIGGYDVGGTYKYSDYSYPFNPAAIRKDSITFNPAIIQNKDYPSSGVRYDGKSFDAEVKEYLRMWYEPEHVYSKPTYKRPTIEVETTYLLIDRQDKLPASSIAGKTHFAFPIAEDRTTGYPKVGLELFENPEGIPTRKNLVTVSYVNGTVTNWNKTTEGVIRIEKTYTLARGETVQFLDHGITYQGINNFNQSTVDVWYMGNPDDEKVGYNVTLGTTTDPQATTWFDRHGNYQYTPNPTQFKWYAKLNSYAIPTGDTAQITVGMQLTPGDHFYVDGVRYDVAAVEVIDGDGNGSNGAELFKYITLRTPLPKRDGIFVTEAQVPDGNPDMGIDSQDIWTYPPYTTLPLNPPFNMMHDIVDDVLYNHTELSEEERIIEGYEPLNVFYVSEAIEPRYSTNMLQILDENVTGDAPIVENWTKYDVITRPDQYTEFVLPGDSARYNFTTNRWDTPLHNDYLITTSFLANNSINKSDLVDPLYRIPRAAFVFDAINLKGIYVNEIVGAPPSPPAGVPKVFCNVTPTGDVPSGTLITVCVNATHFVWPLDVKVDWGDGSPVSTGVLTSNTSTFCPTHTYLLRGNWTINQTATDIYGNTGYNISYVNVTSDGFRLCIGPGWNQFS

Foldseek 3Di:
DDDDDDDDDDDDDDDDDDDDDDDDDDDDDDDDPDDDDDPPPPPPPPCVVPPDPPFPWWFKWFADAQFFFPDAQDPQRQGADFDPQLLPQPLSGLFKKWWFFKFKADCPQHFWDAPNATKIKIKTKMKHWHQFHDFQDSVLTFTWIKIKMKIFIAHPPPRFFDWHFAPRGKDADFFADDPPFFATAALADPPQQADFFPDGGSIWGWHFKFDQDDFFFKGQFIKTKTKTKTWHDAQRWDTGAQKIKGWHFWDADPPPRDIWTWIWMWGAQELDIDDIDTDTQQDAPVPPDGDQQAKWWQDNVRHTDRDADQQRNGFKIKGWPDHDPPGRITTMMIIGMDGASGWHGHNQWIKHWRGWMFGCPVQPSPRGGGITTMTMIMTIAGADQDFDWRDRDNRPHGGTHTHAHFVRWDRDYPPLQFFGKGFDQWFDDFQDDDDPPPPPDDDDDDDDPDDDDDDDPPNCVVPLDPVVVQVLPDDPDDPDHRCPVVCVLQVDDDDDGPPDSVLRIDGGWGHWTKGWHDKDFALQQWFKLFFFWDWAQDPPDQLAFTDIDTHIFTRHFPPGIITMMSGDATDGGDDPDDDPWASMKIWRSWFFQVCCVPFPSDDPTGTFMFGAGSDFDAHPVNPHTQHHQFFFQRIFDDDQFFKWFKWFEDAQQFFPPGADQQLFAADFDPRLLRFPLRTLTWKWWWFKFKADPVVFPDPFQDDDPDDFGKIWIKTKMWHWHAFRGHFHNSDTFTWIKIKIKIFIATRPQRTFDKDFAPRDKYADFFAADPVDDPPGWFRADLDDPWFAWPGPSIKGFHDKFDQADTSQKGQQIKTKIKTKTKHFQQIKDTGFQKIWHWHFADPLRWTFIFIWGQQELDIDRLGHRDTQDDSVGNFQKWWAFNNRDTDRDADPPGGFKIKGWDAADPPGRRITIMMIMGMDGRQDWGGHNQWIKGWHTWMFGDNVSPSPRGGGITTMTMIMTTAGADQFFWDWPAPDPDPDPPRDDHTDTHTHDYFPDFDHDHPPLQAFGKGFQSGASDDPDDRRVRRIDHTDGRWGKGWHDKDFAVRQWMKSQFRWDWDRDSVDPIDIDTDITIRHRPPGIIIMMRTDAFPVQADPVVRDGVDRHTIKMKIWRSIFRQVCQVPTSSANPPVRTHTRITIDGRSGQRRRSMGGDPDDSPPRPWDAKAKDKDWPPPAEAAFFDKIKIKIATDTPADWKWKWKDFQPPDDIDIDIAGHNPGIDIDIDTGQAFDKIKIKMWIAGPVGRIDIDIDIYGHHYHHDDFDDDPDPDDTD

Secondary structure (DSSP, 8-state):
-------------------------PPP-PPPPPPPP-TTSS----GGG-SS-S---EEEEEE-TT--SSS-B-TTS-B--SSTTTTT-GGGSSS-EEEEEEEEE-GGG--EEETTEEEEEEEEEEEEEEEEEESSSTT-EEEEEEEEEEEEEEETTT--B--EETTT-EEE---EEETTEEEEEESS--GGG-SEESS-SSEEEEEEEE----TTSEESB-EEEEEEEEEE-TT-EEEETTEEEEEEEEEE-TTT--EEEEEEEEE-SSSS----EEEETT--SSSPPP-TTS-EEE-TT--EESS-BGGGTB-EEEEE----TTS--EEEEEEEEEETT-EEEETTEEEEEEEEEEE-SS--SSS---EEEEEEEEEEEEB-SS-PPEEE-SSSTTEEE--BPTTPPPP--TTTTS-EEEE--BS-------S-GGG-S-PPP--TT-SSSSS-STTTTS-SS-HHHHTT---TT----TTHHHHHHTT--S-----SGGGSEEEEE-----EEEEEEE-GGGEEEEEEEEEEE--TT-TTSPPEEEEEEEEEE-S--EEEEEE---------SSS----SEEEEEEEE-GGGGGT--S-SSSPEEEEEE-SS-EE-TTSSSEEESTTS-TT-B---SS-EEEEEEE-GGG-BTT---TTS----SSTTGGG-GGGBSS-EEEEPPEEE-TTSS-------SSS---EEEEEEEEEEEEEEEE-SSTT-EEEEEEEEEEEEEEETTT--B--EETTT-EEE---B--TTSPTT--SS-BSS-SSSEESSTTEEEEEEEE----STTEESB-EEEEEEEEEEETT-EEEETTEEEEEEEE-TTS-EEEEEEE-SSSSPEEEEEEEEPS-SS-TT--EEE-TTS-EESS-BTTTB-EEEEEEEE-TTT-SEEEEEEEEEE-TT-EEEETTEEEEEEEEEEE-SS--SSS---EEEEEEEEEEEEBSSS-EEETT------TTSS----EEE-BPTTPPPP--TTTTSSEEEE--EESS-TT--SGGGEEEEEPP---EEEEEEE-GGGEEEEEEEEEEE--TTS--EEEEEEEEEE-S--EEEEEE----TTTEETTTTEESSS----EEEEEEEE-GGGTTT-S-B-TTT-SBEEEEEE-TT--BSSSEEE--SSPPPP--PPPEEEEEEES-S-B-TTPEEEEEEEEE-SS--EEEEEE-SSSPPPEEEEE-STT--B--EEE--S-EEEEEEEEEE-TT--EEEEEEEEEE-S--------SSTT---

pLDDT: mean 76.27, std 20.45, range [21.94, 97.5]

Nearest PDB structures (foldseek):
  5f7s-assembly1_A  TM=5.973E-01  e=7.298E-01  Trueperella pyogenes
  7zlv-assembly1_i  TM=2.848E-01  e=1.391E-01  Escherichia phage T5
  2ha1-assembly1_A  TM=3.064E-01  e=4.200E-01  Homo sapiens
  7zn4-assembly1_g  TM=2.462E-01  e=4.200E-01  Escherichia phage T5
  7zn4-assembly1_f  TM=2.302E-01  e=6.651E+00  Escherichia phage T5